Protein AF-0000000069871933 (afdb_homodimer)

Sequence (840 aa):
MNRAFLFLLFLLLAGKMCAQQVAGTLTLKEAEQRFLERNLSLIAERYNIDMAQAQVLQAKLFENPVISLEQNVYNRLNGKYFDFGKEGEAVVEIEQVIHLAGQRNKQVRLEKINKEIAEYQFEEVMRTLRQELNEKFVEVYFLSKSIAIYEKEVNSLQVLLGGMKIQQEKGNISLMEISRLESMLFSLRKEKNERENDLLTTRGELNLLLNLPEDTQVQLSLDEEVLQQLDLSQLSFADLKAIINERPDQKIARSTVNASRANLKLQKSMAFPEFSVKGNYDRVGNFINDYFAIGVSLSVPIFNRNQGNIKAARFSIQQAGVQQEYAANRADMELFTAYTSLEKATQLYQSTNMDLERNFEKLITGVNENFTRKNISLLEFIDYYDSYKETCIQLYEIKKNVFLAMENLNTVVGQNVLNYMNRAFLFLLFLLLAGKMCAQQVAGTLTLKEAEQRFLERNLSLIAERYNIDMAQAQVLQAKLFENPVISLEQNVYNRLNGKYFDFGKEGEAVVEIEQVIHLAGQRNKQVRLEKINKEIAEYQFEEVMRTLRQELNEKFVEVYFLSKSIAIYEKEVNSLQVLLGGMKIQQEKGNISLMEISRLESMLFSLRKEKNERENDLLTTRGELNLLLNLPEDTQVQLSLDEEVLQQLDLSQLSFADLKAIINERPDQKIARSTVNASRANLKLQKSMAFPEFSVKGNYDRVGNFINDYFAIGVSLSVPIFNRNQGNIKAARFSIQQAGVQQEYAANRADMELFTAYTSLEKATQLYQSTNMDLERNFEKLITGVNENFTRKNISLLEFIDYYDSYKETCIQLYEIKKNVFLAMENLNTVVGQNVLNY

Nearest PDB structures (foldseek):
  5azs-assembly1_C  TM=8.065E-01  e=6.446E-15  Pseudomonas aeruginosa PAO1
  4mt4-assembly1_C  TM=8.023E-01  e=8.160E-15  Campylobacter jejuni
  5iuy-assembly1_A  TM=7.527E-01  e=1.506E-14  Pseudomonas aeruginosa PAO1
  1yc9-assembly1_A-3  TM=7.735E-01  e=2.653E-14  Vibrio cholerae
  2xmn-assembly1_C  TM=7.756E-01  e=8.623E-14  Escherichia coli K-12

Organism: Bacteroides thetaiotaomicron (strain ATCC 29148 / DSM 2079 / JCM 5827 / CCUG 10774 / NCTC 10582 / VPI-5482 / E50) (NCBI:txid226186)

Structure (mmCIF, N/CA/C/O backbone):
data_AF-0000000069871933-model_v1
#
loop_
_entity.id
_entity.type
_entity.pdbx_description
1 polymer 'Cation efflux system protein czcC'
#
loop_
_atom_site.group_PDB
_atom_site.id
_atom_site.type_symbol
_atom_site.label_atom_id
_atom_site.label_alt_id
_atom_site.label_comp_id
_atom_site.label_asym_id
_atom_site.label_entity_id
_atom_site.label_seq_id
_atom_site.pdbx_PDB_ins_code
_atom_site.Cartn_x
_atom_site.Cartn_y
_atom_site.Cartn_z
_atom_site.occupancy
_atom_site.B_iso_or_equiv
_atom_site.auth_seq_id
_atom_site.auth_comp_id
_atom_site.auth_asym_id
_atom_site.auth_atom_id
_atom_site.pdbx_PDB_model_num
ATOM 1 N N . MET A 1 1 ? 19.141 -39.656 30.531 1 37 1 MET A N 1
ATOM 2 C CA . MET A 1 1 ? 18.75 -38.594 31.453 1 37 1 MET A CA 1
ATOM 3 C C . MET A 1 1 ? 19.375 -37.281 31.031 1 37 1 MET A C 1
ATOM 5 O O . MET A 1 1 ? 18.844 -36.188 31.344 1 37 1 MET A O 1
ATOM 9 N N . ASN A 1 2 ? 20.703 -37.344 30.469 1 39.28 2 ASN A N 1
ATOM 10 C CA . ASN A 1 2 ? 21.5 -36.125 30.297 1 39.28 2 ASN A CA 1
ATOM 11 C C . ASN A 1 2 ? 21.094 -35.375 29.031 1 39.28 2 ASN A C 1
ATOM 13 O O . ASN A 1 2 ? 21.438 -34.188 28.891 1 39.28 2 ASN A O 1
ATOM 17 N N . ARG A 1 3 ? 20.688 -36.156 27.859 1 43.62 3 ARG A N 1
ATOM 18 C CA . ARG A 1 3 ? 20.359 -35.469 26.625 1 43.62 3 ARG A CA 1
ATOM 19 C C . ARG A 1 3 ? 19.078 -34.625 26.766 1 43.62 3 ARG A C 1
ATOM 21 O O . ARG A 1 3 ? 18.734 -33.875 25.859 1 43.62 3 ARG A O 1
ATOM 28 N N . ALA A 1 4 ? 18.094 -35.156 27.734 1 44.31 4 ALA A N 1
ATOM 29 C CA . ALA A 1 4 ? 16.875 -34.406 28.016 1 44.31 4 ALA A CA 1
ATOM 30 C C . ALA A 1 4 ? 17.219 -33 28.547 1 44.31 4 ALA A C 1
ATOM 32 O O . ALA A 1 4 ? 16.484 -32.062 28.297 1 44.31 4 ALA A O 1
ATOM 33 N N . PHE A 1 5 ? 18.406 -33 29.344 1 46 5 PHE A N 1
ATOM 34 C CA . PHE A 1 5 ? 18.734 -31.719 29.984 1 46 5 PHE A CA 1
ATOM 35 C C . PHE A 1 5 ? 19.219 -30.703 28.969 1 46 5 PHE A C 1
ATOM 37 O O . PHE A 1 5 ? 18.953 -29.516 29.094 1 46 5 PHE A O 1
ATOM 44 N N . LEU A 1 6 ? 19.938 -31.234 27.859 1 48.09 6 LEU A N 1
ATOM 45 C CA . LEU A 1 6 ? 20.5 -30.281 26.906 1 48.09 6 LEU A CA 1
ATOM 46 C C . LEU A 1 6 ? 19.406 -29.656 26.062 1 48.09 6 LEU A C 1
ATOM 48 O O . LEU A 1 6 ? 19.484 -28.469 25.734 1 48.09 6 LEU A O 1
ATOM 52 N N . PHE A 1 7 ? 18.375 -30.453 25.734 1 47.28 7 PHE A N 1
ATOM 53 C CA . PHE A 1 7 ? 17.328 -29.938 24.859 1 47.28 7 PHE A CA 1
ATOM 54 C C . PHE A 1 7 ? 16.516 -28.844 25.562 1 47.28 7 PHE A C 1
ATOM 56 O O . PHE A 1 7 ? 16.062 -27.906 24.938 1 47.28 7 PHE A O 1
ATOM 63 N N . LEU A 1 8 ? 16.281 -29.078 26.922 1 43.94 8 LEU A N 1
ATOM 64 C CA . LEU A 1 8 ? 15.5 -28.094 27.656 1 43.94 8 LEU A CA 1
ATOM 65 C C . LEU A 1 8 ? 16.25 -26.766 27.75 1 43.94 8 LEU A C 1
ATOM 67 O O . LEU A 1 8 ? 15.625 -25.703 27.703 1 43.94 8 LEU A O 1
ATOM 71 N N . LEU A 1 9 ? 17.656 -26.875 27.828 1 42.06 9 LEU A N 1
ATOM 72 C CA . LEU A 1 9 ? 18.422 -25.641 27.953 1 42.06 9 LEU A CA 1
ATOM 73 C C . LEU A 1 9 ? 18.297 -24.812 26.672 1 42.06 9 LEU A C 1
ATOM 75 O O . LEU A 1 9 ? 18.203 -23.578 26.734 1 42.06 9 LEU A O 1
ATOM 79 N N . PHE A 1 10 ? 18.297 -25.484 25.484 1 43.06 10 PHE A N 1
ATOM 80 C CA . PHE A 1 10 ? 18.25 -24.688 24.266 1 43.06 10 PHE A CA 1
ATOM 81 C C . PHE A 1 10 ? 16.906 -23.984 24.109 1 43.06 10 PHE A C 1
ATOM 83 O O . PHE A 1 10 ? 16.797 -22.953 23.438 1 43.06 10 PHE A O 1
ATOM 90 N N . LEU A 1 11 ? 15.797 -24.625 24.531 1 39.97 11 LEU A N 1
ATOM 91 C CA . LEU A 1 11 ? 14.484 -24.016 24.391 1 39.97 11 LEU A CA 1
ATOM 92 C C . LEU A 1 11 ? 14.367 -22.766 25.25 1 39.97 11 LEU A C 1
ATOM 94 O O . LEU A 1 11 ? 13.57 -21.875 24.953 1 39.97 11 LEU A O 1
ATOM 98 N N . LEU A 1 12 ? 14.969 -22.844 26.484 1 37.56 12 LEU A N 1
ATOM 99 C CA . LEU A 1 12 ? 14.82 -21.688 27.359 1 37.56 12 LEU A CA 1
ATOM 100 C C . LEU A 1 12 ? 15.5 -20.453 26.75 1 37.56 12 LEU A C 1
ATOM 102 O O . LEU A 1 12 ? 15.336 -19.344 27.25 1 37.56 12 LEU A O 1
ATOM 106 N N . LEU A 1 13 ? 16.625 -20.703 25.922 1 36.81 13 LEU A N 1
ATOM 107 C CA . LEU A 1 13 ? 17.312 -19.516 25.453 1 36.81 13 LEU A CA 1
ATOM 108 C C . LEU A 1 13 ? 16.484 -18.797 24.391 1 36.81 13 LEU A C 1
ATOM 110 O O . LEU A 1 13 ? 16.859 -17.719 23.906 1 36.81 13 LEU A O 1
ATOM 114 N N . ALA A 1 14 ? 15.617 -19.5 23.609 1 36.53 14 ALA A N 1
ATOM 115 C CA . ALA A 1 14 ? 14.977 -18.766 22.516 1 36.53 14 ALA A CA 1
ATOM 116 C C . ALA A 1 14 ? 14.102 -17.641 23.062 1 36.53 14 ALA A C 1
ATOM 118 O O . ALA A 1 14 ? 13.625 -16.797 22.297 1 36.53 14 ALA A O 1
ATOM 119 N N . GLY A 1 15 ? 13.367 -17.922 24.141 1 34.97 15 GLY A N 1
ATOM 120 C CA . GLY A 1 15 ? 12.164 -17.125 24.328 1 34.97 15 GLY A CA 1
ATOM 121 C C . GLY A 1 15 ? 12.461 -15.664 24.594 1 34.97 15 GLY A C 1
ATOM 122 O O . GLY A 1 15 ? 11.578 -14.812 24.453 1 34.97 15 GLY A O 1
ATOM 123 N N . LYS A 1 16 ? 13.43 -15.406 25.578 1 34.62 16 LYS A N 1
ATOM 124 C CA . LYS A 1 16 ? 13.375 -14.008 25.984 1 34.62 16 LYS A CA 1
ATOM 125 C C . LYS A 1 16 ? 13.844 -13.086 24.859 1 34.62 16 LYS A C 1
ATOM 127 O O . LYS A 1 16 ? 15.031 -12.773 24.766 1 34.62 16 LYS A O 1
ATOM 132 N N . MET A 1 17 ? 13.609 -13.344 23.688 1 35.59 17 MET A N 1
ATOM 133 C CA . MET A 1 17 ? 13.836 -12.164 22.859 1 35.59 17 MET A CA 1
ATOM 134 C C . MET A 1 17 ? 13.328 -10.906 23.547 1 35.59 17 MET A C 1
ATOM 136 O O . MET A 1 17 ? 12.117 -10.688 23.641 1 35.59 17 MET A O 1
ATOM 140 N N . CYS A 1 18 ? 13.875 -10.555 24.75 1 34.28 18 CYS A N 1
ATOM 141 C CA . CYS A 1 18 ? 13.711 -9.32 25.516 1 34.28 18 CYS A CA 1
ATOM 142 C C . CYS A 1 18 ? 13.531 -8.125 24.578 1 34.28 18 CYS A C 1
ATOM 144 O O . CYS A 1 18 ? 14.289 -7.961 23.625 1 34.28 18 CYS A O 1
ATOM 146 N N . ALA A 1 19 ? 12.367 -7.559 24.438 1 38.75 19 ALA A N 1
ATOM 147 C CA . ALA A 1 19 ? 12.164 -6.168 24.047 1 38.75 19 ALA A CA 1
ATOM 148 C C . ALA A 1 19 ? 13.336 -5.293 24.484 1 38.75 19 ALA A C 1
ATOM 150 O O . ALA A 1 19 ? 13.508 -5.027 25.672 1 38.75 19 ALA A O 1
ATOM 151 N N . GLN A 1 20 ? 14.523 -5.516 24.094 1 43.44 20 GLN A N 1
ATOM 152 C CA . GLN A 1 20 ? 15.602 -4.586 24.422 1 43.44 20 GLN A CA 1
ATOM 153 C C . GLN A 1 20 ? 15.086 -3.15 24.484 1 43.44 20 GLN A C 1
ATOM 155 O O . GLN A 1 20 ? 14.586 -2.621 23.484 1 43.44 20 GLN A O 1
ATOM 160 N N . GLN A 1 21 ? 14.562 -2.766 25.578 1 50 21 GLN A N 1
ATOM 161 C CA . GLN A 1 21 ? 14.305 -1.362 25.891 1 50 21 GLN A CA 1
ATOM 162 C C . GLN A 1 21 ? 15.398 -0.465 25.328 1 50 21 GLN A C 1
ATOM 164 O O . GLN A 1 21 ? 16.578 -0.676 25.609 1 50 21 GLN A O 1
ATOM 169 N N . VAL A 1 22 ? 15.453 -0.093 24.172 1 55.53 22 VAL A N 1
ATOM 170 C CA . VAL A 1 22 ? 16.359 0.944 23.688 1 55.53 22 VAL A CA 1
ATOM 171 C C . VAL A 1 22 ? 16.484 2.051 24.734 1 55.53 22 VAL A C 1
ATOM 173 O O . VAL A 1 22 ? 15.547 2.83 24.938 1 55.53 22 VAL A O 1
ATOM 176 N N . ALA A 1 23 ? 17.156 1.808 25.938 1 55.03 23 ALA A N 1
ATOM 177 C CA . ALA A 1 23 ? 17.547 2.803 26.922 1 55.03 23 ALA A CA 1
ATOM 178 C C . ALA A 1 23 ? 18.578 3.768 26.359 1 55.03 23 ALA A C 1
ATOM 180 O O . ALA A 1 23 ? 19.594 3.338 25.812 1 55.03 23 ALA A O 1
ATOM 181 N N . GLY A 1 24 ? 18.188 5.148 26.078 1 73.56 24 GLY A N 1
ATOM 182 C CA . GLY A 1 24 ? 19.062 6.266 25.766 1 73.56 24 GLY A CA 1
ATOM 183 C C . GLY A 1 24 ? 18.781 6.898 24.422 1 73.56 24 GLY A C 1
ATOM 184 O O . GLY A 1 24 ? 17.641 6.855 23.938 1 73.56 24 GLY A O 1
ATOM 185 N N . THR A 1 25 ? 19.766 7.535 23.859 1 90.31 25 THR A N 1
ATOM 186 C CA . THR A 1 25 ? 19.719 8.258 22.609 1 90.31 25 THR A CA 1
ATOM 187 C C . THR A 1 25 ? 20.047 7.332 21.438 1 90.31 25 THR A C 1
ATOM 189 O O . THR A 1 25 ? 20.984 6.539 21.5 1 90.31 25 THR A O 1
ATOM 192 N N . LEU A 1 26 ? 19.172 7.18 20.484 1 95.5 26 LEU A N 1
ATOM 193 C CA . LEU A 1 26 ? 19.312 6.34 19.297 1 95.5 26 LEU A CA 1
ATOM 194 C C . LEU A 1 26 ? 19.906 7.137 18.141 1 95.5 26 LEU A C 1
ATOM 196 O O . LEU A 1 26 ? 19.375 8.172 17.75 1 95.5 26 LEU A O 1
ATOM 200 N N . THR A 1 27 ? 21.062 6.688 17.641 1 95.75 27 THR A N 1
ATOM 201 C CA . THR A 1 27 ? 21.672 7.316 16.469 1 95.75 27 THR A CA 1
ATOM 202 C C . THR A 1 27 ? 21.141 6.691 15.188 1 95.75 27 THR A C 1
ATOM 204 O O . THR A 1 27 ? 20.516 5.629 15.211 1 95.75 27 THR A O 1
ATOM 207 N N . LEU A 1 28 ? 21.344 7.332 14.102 1 95.81 28 LEU A N 1
ATOM 208 C CA . LEU A 1 28 ? 20.891 6.82 12.812 1 95.81 28 LEU A CA 1
ATOM 209 C C . LEU A 1 28 ? 21.562 5.492 12.492 1 95.81 28 LEU A C 1
ATOM 211 O O . LEU A 1 28 ? 20.922 4.57 11.992 1 95.81 28 LEU A O 1
ATOM 215 N N . LYS A 1 29 ? 22.859 5.355 12.758 1 94.56 29 LYS A N 1
ATOM 216 C CA . LYS A 1 29 ? 23.609 4.133 12.5 1 94.56 29 LYS A CA 1
ATOM 217 C C . LYS A 1 29 ? 23.062 2.965 13.305 1 94.56 29 LYS A C 1
ATOM 219 O O . LYS A 1 29 ? 22.906 1.856 12.789 1 94.56 29 LYS A O 1
ATOM 224 N N . GLU A 1 30 ? 22.781 3.246 14.547 1 95.88 30 GLU A N 1
ATOM 225 C CA . GLU A 1 30 ? 22.188 2.219 15.398 1 95.88 30 GLU A CA 1
ATOM 226 C C . GLU A 1 30 ? 20.812 1.812 14.906 1 95.88 30 GLU A C 1
ATOM 228 O O . GLU A 1 30 ? 20.453 0.633 14.953 1 95.88 30 GLU A O 1
ATOM 233 N N . ALA A 1 31 ? 20.016 2.793 14.461 1 96.94 31 ALA A N 1
ATOM 234 C CA . ALA A 1 31 ? 18.688 2.518 13.922 1 96.94 31 ALA A CA 1
ATOM 235 C C . ALA A 1 31 ? 18.781 1.641 12.672 1 96.94 31 ALA A C 1
ATOM 237 O O . ALA A 1 31 ? 18 0.701 12.516 1 96.94 31 ALA A O 1
ATOM 238 N N . GLU A 1 32 ? 19.734 1.901 11.836 1 96.56 32 GLU A N 1
ATOM 239 C CA . GLU A 1 32 ? 19.922 1.11 10.625 1 96.56 32 GLU A CA 1
ATOM 240 C C . GLU A 1 32 ? 20.297 -0.329 10.961 1 96.56 32 GLU A C 1
ATOM 242 O O . GLU A 1 32 ? 19.828 -1.268 10.312 1 96.56 32 GLU A O 1
ATOM 247 N N . GLN A 1 33 ? 21.172 -0.465 11.93 1 96.19 33 GLN A N 1
ATOM 248 C CA . GLN A 1 33 ? 21.578 -1.802 12.336 1 96.19 33 GLN A CA 1
ATOM 249 C C . GLN A 1 33 ? 20.391 -2.609 12.859 1 96.19 33 GLN A C 1
ATOM 251 O O . GLN A 1 33 ? 20.219 -3.771 12.492 1 96.19 33 GLN A O 1
ATOM 256 N N . ARG A 1 34 ? 19.625 -1.966 13.68 1 95.69 34 ARG A N 1
ATOM 257 C CA . ARG A 1 34 ? 18.453 -2.641 14.211 1 95.69 34 ARG A CA 1
ATOM 258 C C . ARG A 1 34 ? 17.469 -2.992 13.094 1 95.69 34 ARG A C 1
ATOM 260 O O . ARG A 1 34 ? 16.906 -4.09 13.086 1 95.69 34 ARG A O 1
ATOM 267 N N . PHE A 1 35 ? 17.297 -2.062 12.188 1 97.31 35 PHE A N 1
ATOM 268 C CA . PHE A 1 35 ? 16.422 -2.24 11.039 1 97.31 35 PHE A CA 1
ATOM 269 C C . PHE A 1 35 ? 16.812 -3.475 10.242 1 97.31 35 PHE A C 1
ATOM 271 O O . PHE A 1 35 ? 15.969 -4.309 9.914 1 97.31 35 PHE A O 1
ATOM 278 N N . LEU A 1 36 ? 18.078 -3.639 9.969 1 96.38 36 LEU A N 1
ATOM 279 C CA . LEU A 1 36 ? 18.578 -4.742 9.156 1 96.38 36 LEU A CA 1
ATOM 280 C C . LEU A 1 36 ? 18.344 -6.078 9.852 1 96.38 36 LEU A C 1
ATOM 282 O O . LEU A 1 36 ? 18.078 -7.086 9.188 1 96.38 36 LEU A O 1
ATOM 286 N N . GLU A 1 37 ? 18.281 -6.027 11.133 1 95.31 37 GLU A N 1
ATOM 287 C CA . GLU A 1 37 ? 18.219 -7.27 11.891 1 95.31 37 GLU A CA 1
ATOM 288 C C . GLU A 1 37 ? 16.766 -7.633 12.219 1 95.31 37 GLU A C 1
ATOM 290 O O . GLU A 1 37 ? 16.422 -8.812 12.328 1 95.31 37 GLU A O 1
ATOM 295 N N . ARG A 1 38 ? 15.93 -6.598 12.328 1 95.75 38 ARG A N 1
ATOM 296 C CA . ARG A 1 38 ? 14.672 -6.898 13.016 1 95.75 38 ARG A CA 1
ATOM 297 C C . ARG A 1 38 ? 13.477 -6.504 12.156 1 95.75 38 ARG A C 1
ATOM 299 O O . ARG A 1 38 ? 12.336 -6.797 12.516 1 95.75 38 ARG A O 1
ATOM 306 N N . ASN A 1 39 ? 13.703 -5.855 11.07 1 96.62 39 ASN A N 1
ATOM 307 C CA . ASN A 1 39 ? 12.57 -5.426 10.266 1 96.62 39 ASN A CA 1
ATOM 308 C C . ASN A 1 39 ? 11.82 -6.617 9.68 1 96.62 39 ASN A C 1
ATOM 310 O O . ASN A 1 39 ? 12.391 -7.395 8.914 1 96.62 39 ASN A O 1
ATOM 314 N N . LEU A 1 40 ? 10.562 -6.727 9.93 1 96.94 40 LEU A N 1
ATOM 315 C CA . LEU A 1 40 ? 9.781 -7.914 9.594 1 96.94 40 LEU A CA 1
ATOM 316 C C . LEU A 1 40 ? 9.523 -7.992 8.094 1 96.94 40 LEU A C 1
ATOM 318 O O . LEU A 1 40 ? 9.469 -9.086 7.523 1 96.94 40 LEU A O 1
ATOM 322 N N . SER A 1 41 ? 9.352 -6.855 7.414 1 96.31 41 SER A N 1
ATOM 323 C CA . SER A 1 41 ? 9.148 -6.852 5.969 1 96.31 41 SER A CA 1
ATOM 324 C C . SER A 1 41 ? 10.383 -7.371 5.238 1 96.31 41 SER A C 1
ATOM 326 O O . SER A 1 41 ? 10.266 -8.094 4.246 1 96.31 41 SER A O 1
ATOM 328 N N . LEU A 1 42 ? 11.547 -6.992 5.758 1 96 42 LEU A N 1
ATOM 329 C CA . LEU A 1 42 ? 12.797 -7.465 5.176 1 96 42 LEU A CA 1
ATOM 330 C C . LEU A 1 42 ? 12.961 -8.969 5.387 1 96 42 LEU A C 1
ATOM 332 O O . LEU A 1 42 ? 13.359 -9.688 4.465 1 96 42 LEU A O 1
ATOM 336 N N . ILE A 1 43 ? 12.578 -9.422 6.551 1 96.19 43 ILE A N 1
ATOM 337 C CA . ILE A 1 43 ? 12.672 -10.844 6.875 1 96.19 43 ILE A CA 1
ATOM 338 C C . ILE A 1 43 ? 11.734 -11.641 5.977 1 96.19 43 ILE A C 1
ATOM 340 O O . ILE A 1 43 ? 12.117 -12.672 5.426 1 96.19 43 ILE A O 1
ATOM 344 N N . ALA A 1 44 ? 10.539 -11.125 5.785 1 96.19 44 ALA A N 1
ATOM 345 C CA . ALA A 1 44 ? 9.562 -11.789 4.926 1 96.19 44 ALA A CA 1
ATOM 346 C C . ALA A 1 44 ? 10.055 -11.867 3.486 1 96.19 44 ALA A C 1
ATOM 348 O O . ALA A 1 44 ? 9.883 -12.891 2.816 1 96.19 44 ALA A O 1
ATOM 349 N N . GLU A 1 45 ? 10.688 -10.773 3.023 1 95.5 45 GLU A N 1
ATOM 350 C CA . GLU A 1 45 ? 11.164 -10.719 1.646 1 95.5 45 GLU A CA 1
ATOM 351 C C . GLU A 1 45 ? 12.289 -11.719 1.414 1 95.5 45 GLU A C 1
ATOM 353 O O . GLU A 1 45 ? 12.438 -12.25 0.312 1 95.5 45 GLU A O 1
ATOM 358 N N . ARG A 1 46 ? 13.094 -12.023 2.418 1 96.56 46 ARG A N 1
ATOM 359 C CA . ARG A 1 46 ? 14.203 -12.969 2.307 1 96.56 46 ARG A CA 1
ATOM 360 C C . ARG A 1 46 ? 13.703 -14.367 1.952 1 96.56 46 ARG A C 1
ATOM 362 O O . ARG A 1 46 ? 14.367 -15.102 1.223 1 96.56 46 ARG A O 1
ATOM 369 N N . TYR A 1 47 ? 12.508 -14.711 2.385 1 96.75 47 TYR A N 1
ATOM 370 C CA . TYR A 1 47 ? 11.953 -16.031 2.127 1 96.75 47 TYR A CA 1
ATOM 371 C C . TYR A 1 47 ? 11.625 -16.203 0.647 1 96.75 47 TYR A C 1
ATOM 373 O O . TYR A 1 47 ? 11.57 -17.344 0.149 1 96.75 47 TYR A O 1
ATOM 381 N N . ASN A 1 48 ? 11.43 -15.156 -0.089 1 96.56 48 ASN A N 1
ATOM 382 C CA . ASN A 1 48 ? 11.211 -15.258 -1.528 1 96.56 48 ASN A CA 1
ATOM 383 C C . ASN A 1 48 ? 12.438 -15.828 -2.238 1 96.56 48 ASN A C 1
ATOM 385 O O . ASN A 1 48 ? 12.305 -16.531 -3.238 1 96.56 48 ASN A O 1
ATOM 389 N N . ILE A 1 49 ? 13.633 -15.484 -1.703 1 97.5 49 ILE A N 1
ATOM 390 C CA . ILE A 1 49 ? 14.859 -16.047 -2.254 1 97.5 49 ILE A CA 1
ATOM 391 C C . ILE A 1 49 ? 14.891 -17.547 -2.018 1 97.5 49 ILE A C 1
ATOM 393 O O . ILE A 1 49 ? 15.18 -18.328 -2.936 1 97.5 49 ILE A O 1
ATOM 397 N N . ASP A 1 50 ? 14.508 -17.953 -0.8 1 96.94 50 ASP A N 1
ATOM 398 C CA . ASP A 1 50 ? 14.484 -19.359 -0.443 1 96.94 50 ASP A CA 1
ATOM 399 C C . ASP A 1 50 ? 13.461 -20.125 -1.292 1 96.94 50 ASP A C 1
ATOM 401 O O . ASP A 1 50 ? 13.742 -21.234 -1.755 1 96.94 50 ASP A O 1
ATOM 405 N N . MET A 1 51 ? 12.367 -19.562 -1.5 1 97.19 51 MET A N 1
ATOM 406 C CA . MET A 1 51 ? 11.336 -20.188 -2.32 1 97.19 51 MET A CA 1
ATOM 407 C C . MET A 1 51 ? 11.797 -20.312 -3.768 1 97.19 51 MET A C 1
ATOM 409 O O . MET A 1 51 ? 11.547 -21.328 -4.418 1 97.19 51 MET A O 1
ATOM 413 N N . ALA A 1 52 ? 12.438 -19.234 -4.277 1 97.19 52 ALA A N 1
ATOM 414 C CA . ALA A 1 52 ? 12.969 -19.297 -5.633 1 97.19 52 ALA A CA 1
ATOM 415 C C . ALA A 1 52 ? 14.031 -20.391 -5.754 1 97.19 52 ALA A C 1
ATOM 417 O O . ALA A 1 52 ? 14.102 -21.094 -6.766 1 97.19 52 ALA A O 1
ATOM 418 N N . GLN A 1 53 ? 14.883 -20.547 -4.719 1 97.75 53 GLN A N 1
ATOM 419 C CA . GLN A 1 53 ? 15.875 -21.625 -4.691 1 97.75 53 GLN A CA 1
ATOM 420 C C . GLN A 1 53 ? 15.211 -22.984 -4.711 1 97.75 53 GLN A C 1
ATOM 422 O O . GLN A 1 53 ? 15.711 -23.922 -5.352 1 97.75 53 GLN A O 1
ATOM 427 N N . ALA A 1 54 ? 14.094 -23.109 -3.986 1 97.19 54 ALA A N 1
ATOM 428 C CA . ALA A 1 54 ? 13.336 -24.359 -3.971 1 97.19 54 ALA A CA 1
ATOM 429 C C . ALA A 1 54 ? 12.781 -24.688 -5.355 1 97.19 54 ALA A C 1
ATOM 431 O O . ALA A 1 54 ? 12.703 -25.859 -5.742 1 97.19 54 ALA A O 1
ATOM 432 N N . GLN A 1 55 ? 12.461 -23.703 -6.137 1 96.62 55 GLN A N 1
ATOM 433 C CA . GLN A 1 55 ? 11.945 -23.906 -7.484 1 96.62 55 GLN A CA 1
ATOM 434 C C . GLN A 1 55 ? 13.047 -24.391 -8.422 1 96.62 55 GLN A C 1
ATOM 436 O O . GLN A 1 55 ? 12.797 -25.172 -9.344 1 96.62 55 GLN A O 1
ATOM 441 N N . VAL A 1 56 ? 14.297 -23.906 -8.203 1 97.44 56 VAL A N 1
ATOM 442 C CA . VAL A 1 56 ? 15.43 -24.422 -8.953 1 97.44 56 VAL A CA 1
ATOM 443 C C . VAL A 1 56 ? 15.602 -25.906 -8.672 1 97.44 56 VAL A C 1
ATOM 445 O O . VAL A 1 56 ? 15.82 -26.703 -9.594 1 97.44 56 VAL A O 1
ATOM 448 N N . LEU A 1 57 ? 15.445 -26.281 -7.391 1 96.62 57 LEU A N 1
ATOM 449 C CA . LEU A 1 57 ? 15.539 -27.672 -6.996 1 96.62 57 LEU A CA 1
ATOM 450 C C . LEU A 1 57 ? 14.469 -28.516 -7.684 1 96.62 57 LEU A C 1
ATOM 452 O O . LEU A 1 57 ? 14.742 -29.609 -8.172 1 96.62 57 LEU A O 1
ATOM 456 N N . GLN A 1 58 ? 13.297 -27.984 -7.734 1 95.62 58 GLN A N 1
ATOM 457 C CA . GLN A 1 58 ? 12.195 -28.703 -8.359 1 95.62 58 GLN A CA 1
ATOM 458 C C . GLN A 1 58 ? 12.438 -28.891 -9.859 1 95.62 58 GLN A C 1
ATOM 460 O O . GLN A 1 58 ? 12.148 -29.953 -10.414 1 95.62 58 GLN A O 1
ATOM 465 N N . ALA A 1 59 ? 12.953 -27.859 -10.484 1 94.75 59 ALA A N 1
ATOM 466 C CA . ALA A 1 59 ? 13.188 -27.891 -11.93 1 94.75 59 ALA A CA 1
ATOM 467 C C . ALA A 1 59 ? 14.266 -28.906 -12.289 1 94.75 59 ALA A C 1
ATOM 469 O O . ALA A 1 59 ? 14.289 -29.422 -13.406 1 94.75 59 ALA A O 1
ATOM 470 N N . LYS A 1 60 ? 15.156 -29.312 -11.367 1 95.5 60 LYS A N 1
ATOM 471 C CA . LYS A 1 60 ? 16.25 -30.234 -11.609 1 95.5 60 LYS A CA 1
ATOM 472 C C . LYS A 1 60 ? 15.766 -31.688 -11.578 1 95.5 60 LYS A C 1
ATOM 474 O O . LYS A 1 60 ? 16.469 -32.594 -12.031 1 95.5 60 LYS A O 1
ATOM 479 N N . LEU A 1 61 ? 14.539 -31.953 -11.133 1 93.56 61 LEU A N 1
ATOM 480 C CA . LEU A 1 61 ? 14.055 -33.312 -10.938 1 93.56 61 LEU A CA 1
ATOM 481 C C . LEU A 1 61 ? 13.547 -33.906 -12.25 1 93.56 61 LEU A C 1
ATOM 483 O O . LEU A 1 61 ? 12.938 -33.188 -13.062 1 93.56 61 LEU A O 1
ATOM 487 N N . PHE A 1 62 ? 13.703 -35.25 -12.406 1 91.75 62 PHE A N 1
ATOM 488 C CA . PHE A 1 62 ? 13.172 -35.969 -13.555 1 91.75 62 PHE A CA 1
ATOM 489 C C . PHE A 1 62 ? 11.742 -36.438 -13.281 1 91.75 62 PHE A C 1
ATOM 491 O O . PHE A 1 62 ? 11.336 -36.594 -12.125 1 91.75 62 PHE A O 1
ATOM 498 N N . GLU A 1 63 ? 10.969 -36.562 -14.359 1 89.62 63 GLU A N 1
ATOM 499 C CA . GLU A 1 63 ? 9.641 -37.156 -14.203 1 89.62 63 GLU A CA 1
ATOM 500 C C . GLU A 1 63 ? 9.727 -38.594 -13.703 1 89.62 63 GLU A C 1
ATOM 502 O O . GLU A 1 63 ? 10.695 -39.281 -13.977 1 89.62 63 GLU A O 1
ATOM 507 N N . ASN A 1 64 ? 8.734 -39.031 -13.023 1 90.88 64 ASN A N 1
ATOM 508 C CA . ASN A 1 64 ? 8.703 -40.375 -12.492 1 90.88 64 ASN A CA 1
ATOM 509 C C . ASN A 1 64 ? 8.25 -41.375 -13.555 1 90.88 64 ASN A C 1
ATOM 511 O O . ASN A 1 64 ? 7.441 -41.031 -14.422 1 90.88 64 ASN A O 1
ATOM 515 N N . PRO A 1 65 ? 8.719 -42.594 -13.539 1 91.62 65 PRO A N 1
ATOM 516 C CA . PRO A 1 65 ? 8.211 -43.625 -14.445 1 91.62 65 PRO A CA 1
ATOM 517 C C . PRO A 1 65 ? 6.789 -44.062 -14.102 1 91.62 65 PRO A C 1
ATOM 519 O O . PRO A 1 65 ? 6.371 -43.969 -12.945 1 91.62 65 PRO A O 1
ATOM 522 N N . VAL A 1 66 ? 6.129 -44.531 -15.078 1 90.19 66 VAL A N 1
ATOM 523 C CA . VAL A 1 66 ? 4.773 -45.031 -14.891 1 90.19 66 VAL A CA 1
ATOM 524 C C . VAL A 1 66 ? 4.746 -46.562 -15.148 1 90.19 66 VAL A C 1
ATOM 526 O O . VAL A 1 66 ? 5.164 -47.031 -16.203 1 90.19 66 VAL A O 1
ATOM 529 N N . ILE A 1 67 ? 4.281 -47.281 -14.148 1 90.31 67 ILE A N 1
ATOM 530 C CA . ILE A 1 67 ? 4.172 -48.719 -14.258 1 90.31 67 ILE A CA 1
ATOM 531 C C . ILE A 1 67 ? 2.703 -49.125 -14.398 1 90.31 67 ILE A C 1
ATOM 533 O O . ILE A 1 67 ? 1.857 -48.688 -13.617 1 90.31 67 ILE A O 1
ATOM 537 N N . SER A 1 68 ? 2.441 -49.875 -15.414 1 88.38 68 SER A N 1
ATOM 538 C CA . SER A 1 68 ? 1.088 -50.375 -15.648 1 88.38 68 SER A CA 1
ATOM 539 C C . SER A 1 68 ? 1.039 -51.906 -15.578 1 88.38 68 SER A C 1
ATOM 541 O O . SER A 1 68 ? 1.854 -52.562 -16.203 1 88.38 68 SER A O 1
ATOM 543 N N . LEU A 1 69 ? 0.119 -52.344 -14.758 1 87.31 69 LEU A N 1
ATOM 544 C CA . LEU A 1 69 ? -0.104 -53.781 -14.609 1 87.31 69 LEU A CA 1
ATOM 545 C C . LEU A 1 69 ? -1.5 -54.188 -15.086 1 87.31 69 LEU A C 1
ATOM 547 O O . LEU A 1 69 ? -2.473 -53.469 -14.812 1 87.31 69 LEU A O 1
ATOM 551 N N . GLU A 1 70 ? -1.577 -55.156 -15.891 1 84.75 70 GLU A N 1
ATOM 552 C CA . GLU A 1 70 ? -2.85 -55.688 -16.375 1 84.75 70 GLU A CA 1
ATOM 553 C C . GLU A 1 70 ? -2.955 -57.188 -16.141 1 84.75 70 GLU A C 1
ATOM 555 O O . GLU A 1 70 ? -1.989 -57.938 -16.344 1 84.75 70 GLU A O 1
ATOM 560 N N . GLN A 1 71 ? -4.129 -57.594 -15.617 1 81.19 71 GLN A N 1
ATOM 561 C CA . GLN A 1 71 ? -4.355 -59 -15.312 1 81.19 71 GLN A CA 1
ATOM 562 C C . GLN A 1 71 ? -5.691 -59.5 -15.883 1 81.19 71 GLN A C 1
ATOM 564 O O . GLN A 1 71 ? -6.715 -58.812 -15.719 1 81.19 71 GLN A O 1
ATOM 569 N N . ASN A 1 72 ? -5.602 -60.594 -16.594 1 80.62 72 ASN A N 1
ATOM 570 C CA . ASN A 1 72 ? -6.828 -61.188 -17.094 1 80.62 72 ASN A CA 1
ATOM 571 C C . ASN A 1 72 ? -7.723 -61.656 -15.953 1 80.62 72 ASN A C 1
ATOM 573 O O . ASN A 1 72 ? -7.234 -62.188 -14.953 1 80.62 72 ASN A O 1
ATOM 577 N N . VAL A 1 73 ? -9 -61.5 -16.094 1 80.94 73 VAL A N 1
ATOM 578 C CA . VAL A 1 73 ? -9.914 -61.781 -15.008 1 80.94 73 VAL A CA 1
ATOM 579 C C . VAL A 1 73 ? -10.344 -63.25 -15.086 1 80.94 73 VAL A C 1
ATOM 581 O O . VAL A 1 73 ? -10.336 -63.969 -14.078 1 80.94 73 VAL A O 1
ATOM 584 N N . TYR A 1 74 ? -10.711 -63.719 -16.266 1 78.44 74 TYR A N 1
ATOM 585 C CA . TYR A 1 74 ? -11.219 -65.062 -16.422 1 78.44 74 TYR A CA 1
ATOM 586 C C . TYR A 1 74 ? -10.586 -65.75 -17.625 1 78.44 74 TYR A C 1
ATOM 588 O O . TYR A 1 74 ? -10.727 -65.25 -18.75 1 78.44 74 TYR A O 1
ATOM 596 N N . ASN A 1 75 ? -9.93 -66.812 -17.359 1 76.12 75 ASN A N 1
ATOM 597 C CA . ASN A 1 75 ? -9.352 -67.625 -18.406 1 76.12 75 ASN A CA 1
ATOM 598 C C . ASN A 1 75 ? -10.336 -68.688 -18.875 1 76.12 75 ASN A C 1
ATOM 600 O O . ASN A 1 75 ? -10.562 -69.688 -18.172 1 76.12 75 ASN A O 1
ATOM 604 N N . ARG A 1 76 ? -10.836 -68.562 -19.938 1 76.94 76 ARG A N 1
ATOM 605 C CA . ARG A 1 76 ? -11.859 -69.438 -20.453 1 76.94 76 ARG A CA 1
ATOM 606 C C . ARG A 1 76 ? -11.266 -70.812 -20.812 1 76.94 76 ARG A C 1
ATOM 608 O O . ARG A 1 76 ? -11.977 -71.812 -20.906 1 76.94 76 ARG A O 1
ATOM 615 N N . LEU A 1 77 ? -10.016 -70.875 -21.062 1 75.69 77 LEU A N 1
ATOM 616 C CA . LEU A 1 77 ? -9.383 -72.062 -21.484 1 75.69 77 LEU A CA 1
ATOM 617 C C . LEU A 1 77 ? -9.273 -73.062 -20.312 1 75.69 77 LEU A C 1
ATOM 619 O O . LEU A 1 77 ? -9.422 -74.25 -20.484 1 75.69 77 LEU A O 1
ATOM 623 N N . ASN A 1 78 ? -9.094 -72.5 -19.172 1 79 78 ASN A N 1
ATOM 624 C CA . ASN A 1 78 ? -8.938 -73.375 -18.016 1 79 78 ASN A CA 1
ATOM 625 C C . ASN A 1 78 ? -9.977 -73.125 -16.938 1 79 78 ASN A C 1
ATOM 627 O O . ASN A 1 78 ? -9.984 -73.75 -15.891 1 79 78 ASN A O 1
ATOM 631 N N . GLY A 1 79 ? -10.828 -72.125 -17.188 1 78.31 79 GLY A N 1
ATOM 632 C CA . GLY A 1 79 ? -11.945 -71.812 -16.297 1 78.31 79 GLY A CA 1
ATOM 633 C C . GLY A 1 79 ? -11.516 -71.188 -15 1 78.31 79 GLY A C 1
ATOM 634 O O . GLY A 1 79 ? -12.25 -71.188 -14 1 78.31 79 GLY A O 1
ATOM 635 N N . LYS A 1 80 ? -10.305 -70.625 -14.969 1 79.62 80 LYS A N 1
ATOM 636 C CA . LYS A 1 80 ? -9.797 -70.062 -13.727 1 79.62 80 LYS A CA 1
ATOM 637 C C . LYS A 1 80 ? -9.953 -68.5 -13.719 1 79.62 80 LYS A C 1
ATOM 639 O O . LYS A 1 80 ? -9.773 -67.875 -14.75 1 79.62 80 LYS A O 1
ATOM 644 N N . TYR A 1 81 ? -10.414 -68 -12.508 1 83 81 TYR A N 1
ATOM 645 C CA . TYR A 1 81 ? -10.422 -66.562 -12.289 1 83 81 TYR A CA 1
ATOM 646 C C . TYR A 1 81 ? -9.062 -66.062 -11.828 1 83 81 TYR A C 1
ATOM 648 O O . TYR A 1 81 ? -8.414 -66.75 -10.984 1 83 81 TYR A O 1
ATOM 656 N N . PHE A 1 82 ? -8.562 -65 -12.344 1 82.19 82 PHE A N 1
ATOM 657 C CA . PHE A 1 82 ? -7.301 -64.375 -11.969 1 82.19 82 PHE A CA 1
ATOM 658 C C . PHE A 1 82 ? -6.168 -65.375 -11.992 1 82.19 82 PHE A C 1
ATOM 660 O O . PHE A 1 82 ? -5.504 -65.625 -10.984 1 82.19 82 PHE A O 1
ATOM 667 N N . ASP A 1 83 ? -6.031 -66 -13.078 1 76.06 83 ASP A N 1
ATOM 668 C CA . ASP A 1 83 ? -4.984 -67 -13.25 1 76.06 83 ASP A CA 1
ATOM 669 C C . ASP A 1 83 ? -3.602 -66.375 -13.242 1 76.06 83 ASP A C 1
ATOM 671 O O . ASP A 1 83 ? -3.146 -65.812 -14.258 1 76.06 83 ASP A O 1
ATOM 675 N N . PHE A 1 84 ? -2.916 -66.438 -12.07 1 76.5 84 PHE A N 1
ATOM 676 C CA . PHE A 1 84 ? -1.579 -65.875 -11.93 1 76.5 84 PHE A CA 1
ATOM 677 C C . PHE A 1 84 ? -0.514 -66.875 -12.297 1 76.5 84 PHE A C 1
ATOM 679 O O . PHE A 1 84 ? 0.682 -66.625 -12.156 1 76.5 84 PHE A O 1
ATOM 686 N N . GLY A 1 85 ? -1.04 -68 -12.797 1 72.19 85 GLY A N 1
ATOM 687 C CA . GLY A 1 85 ? -0.121 -69.062 -13.164 1 72.19 85 GLY A CA 1
ATOM 688 C C . GLY A 1 85 ? 0.444 -68.938 -14.562 1 72.19 85 GLY A C 1
ATOM 689 O O . GLY A 1 85 ? 0.316 -67.875 -15.18 1 72.19 85 GLY A O 1
ATOM 690 N N . LYS A 1 86 ? 1.168 -70 -15.031 1 74.75 86 LYS A N 1
ATOM 691 C CA . LYS A 1 86 ? 1.853 -70 -16.312 1 74.75 86 LYS A CA 1
ATOM 692 C C . LYS A 1 86 ? 0.859 -69.875 -17.469 1 74.75 86 LYS A C 1
ATOM 694 O O . LYS A 1 86 ? 1.2 -69.375 -18.547 1 74.75 86 LYS A O 1
ATOM 699 N N . GLU A 1 87 ? -0.388 -70.25 -17.172 1 70.69 87 GLU A N 1
ATOM 700 C CA . GLU A 1 87 ? -1.381 -70.25 -18.25 1 70.69 87 GLU A CA 1
ATOM 701 C C . GLU A 1 87 ? -2.205 -68.938 -18.234 1 70.69 87 GLU A C 1
ATOM 703 O O . GLU A 1 87 ? -3.016 -68.75 -19.141 1 70.69 87 GLU A O 1
ATOM 708 N N . GLY A 1 88 ? -1.9 -68.062 -17.219 1 73.81 88 GLY A N 1
ATOM 709 C CA . GLY A 1 88 ? -2.654 -66.875 -17.141 1 73.81 88 GLY A CA 1
ATOM 710 C C . GLY A 1 88 ? -1.968 -65.688 -17.812 1 73.81 88 GLY A C 1
ATOM 711 O O . GLY A 1 88 ? -0.75 -65.688 -18 1 73.81 88 GLY A O 1
ATOM 712 N N . GLU A 1 89 ? -2.787 -64.625 -18.312 1 78.25 89 GLU A N 1
ATOM 713 C CA . GLU A 1 89 ? -2.246 -63.5 -19.031 1 78.25 89 GLU A CA 1
ATOM 714 C C . GLU A 1 89 ? -2.072 -62.312 -18.094 1 78.25 89 GLU A C 1
ATOM 716 O O . GLU A 1 89 ? -3.014 -61.906 -17.406 1 78.25 89 GLU A O 1
ATOM 721 N N . ALA A 1 90 ? -0.757 -61.969 -17.922 1 78.62 90 ALA A N 1
ATOM 722 C CA . ALA A 1 90 ? -0.38 -60.75 -17.203 1 78.62 90 ALA A CA 1
ATOM 723 C C . ALA A 1 90 ? 0.507 -59.844 -18.047 1 78.62 90 ALA A C 1
ATOM 725 O O . ALA A 1 90 ? 1.371 -60.344 -18.781 1 78.62 90 ALA A O 1
ATOM 726 N N . VAL A 1 91 ? 0.146 -58.562 -18 1 81.19 91 VAL A N 1
ATOM 727 C CA . VAL A 1 91 ? 0.926 -57.625 -18.766 1 81.19 91 VAL A CA 1
ATOM 728 C C . VAL A 1 91 ? 1.506 -56.562 -17.844 1 81.19 91 VAL A C 1
ATOM 730 O O . VAL A 1 91 ? 0.799 -56.031 -16.984 1 81.19 91 VAL A O 1
ATOM 733 N N . VAL A 1 92 ? 2.846 -56.344 -17.953 1 82.06 92 VAL A N 1
ATOM 734 C CA . VAL A 1 92 ? 3.543 -55.281 -17.234 1 82.06 92 VAL A CA 1
ATOM 735 C C . VAL A 1 92 ? 4.137 -54.312 -18.25 1 82.06 92 VAL A C 1
ATOM 737 O O . VAL A 1 92 ? 4.781 -54.719 -19.219 1 82.06 92 VAL A O 1
ATOM 740 N N . GLU A 1 93 ? 3.803 -53.031 -17.984 1 86.38 93 GLU A N 1
ATOM 741 C CA . GLU A 1 93 ? 4.359 -52 -18.828 1 86.38 93 GLU A CA 1
ATOM 742 C C . GLU A 1 93 ? 5.008 -50.906 -18 1 86.38 93 GLU A C 1
ATOM 744 O O . GLU A 1 93 ? 4.461 -50.5 -16.969 1 86.38 93 GLU A O 1
ATOM 749 N N . ILE A 1 94 ? 6.25 -50.5 -18.375 1 86.81 94 ILE A N 1
ATOM 750 C CA . ILE A 1 94 ? 6.953 -49.375 -17.766 1 86.81 94 ILE A CA 1
ATOM 751 C C . ILE A 1 94 ? 7.199 -48.281 -18.797 1 86.81 94 ILE A C 1
ATOM 753 O O . ILE A 1 94 ? 7.68 -48.562 -19.891 1 86.81 94 ILE A O 1
ATOM 757 N N . GLU A 1 95 ? 6.789 -47.094 -18.406 1 87.88 95 GLU A N 1
ATOM 758 C CA . GLU A 1 95 ? 6.965 -45.969 -19.297 1 87.88 95 GLU A CA 1
ATOM 759 C C . GLU A 1 95 ? 7.75 -44.844 -18.625 1 87.88 95 GLU A C 1
ATOM 761 O O . GLU A 1 95 ? 7.469 -44.5 -17.484 1 87.88 95 GLU A O 1
ATOM 766 N N . GLN A 1 96 ? 8.75 -44.312 -19.406 1 89.44 96 GLN A N 1
ATOM 767 C CA . GLN A 1 96 ? 9.578 -43.219 -18.922 1 89.44 96 GLN A CA 1
ATOM 768 C C . GLN A 1 96 ? 9.664 -42.094 -19.969 1 89.44 96 GLN A C 1
ATOM 770 O O . GLN A 1 96 ? 10.102 -42.312 -21.094 1 89.44 96 GLN A O 1
ATOM 775 N N . VAL A 1 97 ? 9.305 -40.906 -19.453 1 88.12 97 VAL A N 1
ATOM 776 C CA . VAL A 1 97 ? 9.383 -39.75 -20.344 1 88.12 97 VAL A CA 1
ATOM 777 C C . VAL A 1 97 ? 10.812 -39.219 -20.359 1 88.12 97 VAL A C 1
ATOM 779 O O . VAL A 1 97 ? 11.461 -39.094 -19.312 1 88.12 97 VAL A O 1
ATOM 782 N N . ILE A 1 98 ? 11.281 -38.938 -21.547 1 88.44 98 ILE A N 1
ATOM 783 C CA . ILE A 1 98 ? 12.617 -38.375 -21.719 1 88.44 98 ILE A CA 1
ATOM 784 C C . ILE A 1 98 ? 12.508 -37 -22.359 1 88.44 98 ILE A C 1
ATOM 786 O O . ILE A 1 98 ? 11.945 -36.844 -23.453 1 88.44 98 ILE A O 1
ATOM 790 N N . HIS A 1 99 ? 13.047 -36.062 -21.688 1 88.38 99 HIS A N 1
ATOM 791 C CA . HIS A 1 99 ? 13.047 -34.719 -22.25 1 88.38 99 HIS A CA 1
ATOM 792 C C . HIS A 1 99 ? 14.117 -34.562 -23.328 1 88.38 99 HIS A C 1
ATOM 794 O O . HIS A 1 99 ? 15.258 -34.969 -23.141 1 88.38 99 HIS A O 1
ATOM 800 N N . LEU A 1 100 ? 13.68 -33.906 -24.312 1 88.5 100 LEU A N 1
ATOM 801 C CA . LEU A 1 100 ? 14.586 -33.75 -25.453 1 88.5 100 LEU A CA 1
ATOM 802 C C . LEU A 1 100 ? 15.031 -32.312 -25.594 1 88.5 100 LEU A C 1
ATOM 804 O O . LEU A 1 100 ? 14.516 -31.422 -24.906 1 88.5 100 LEU A O 1
ATOM 808 N N . ALA A 1 101 ? 16.047 -32.125 -26.438 1 91.25 101 ALA A N 1
ATOM 809 C CA . ALA A 1 101 ? 16.516 -30.797 -26.859 1 91.25 101 ALA A CA 1
ATOM 810 C C . ALA A 1 101 ? 16.922 -29.953 -25.656 1 91.25 101 ALA A C 1
ATOM 812 O O . ALA A 1 101 ? 16.734 -28.734 -25.656 1 91.25 101 ALA A O 1
ATOM 813 N N . GLY A 1 102 ? 17.234 -30.547 -24.531 1 92.62 102 GLY A N 1
ATOM 814 C CA . GLY A 1 102 ? 17.734 -29.844 -23.375 1 92.62 102 GLY A CA 1
ATOM 815 C C . GLY A 1 102 ? 16.656 -29.109 -22.609 1 92.62 102 GLY A C 1
ATOM 816 O O . GLY A 1 102 ? 16.922 -28.094 -21.953 1 92.62 102 GLY A O 1
ATOM 817 N N . GLN A 1 103 ? 15.438 -29.516 -22.719 1 93.88 103 GLN A N 1
ATOM 818 C CA . GLN A 1 103 ? 14.297 -28.859 -22.094 1 93.88 103 GLN A CA 1
ATOM 819 C C . GLN A 1 103 ? 14.516 -28.688 -20.594 1 93.88 103 GLN A C 1
ATOM 821 O O . GLN A 1 103 ? 14.32 -27.609 -20.047 1 93.88 103 GLN A O 1
ATOM 826 N N . ARG A 1 104 ? 14.977 -29.703 -19.953 1 93.94 104 ARG A N 1
ATOM 827 C CA . ARG A 1 104 ? 15.18 -29.641 -18.516 1 93.94 104 ARG A CA 1
ATOM 828 C C . ARG A 1 104 ? 16.281 -28.641 -18.156 1 93.94 104 ARG A C 1
ATOM 830 O O . ARG A 1 104 ? 16.094 -27.812 -17.266 1 93.94 104 ARG A O 1
ATOM 837 N N . ASN A 1 105 ? 17.391 -28.781 -18.828 1 95.75 105 ASN A N 1
ATOM 838 C CA . ASN A 1 105 ? 18.5 -27.875 -18.562 1 95.75 105 ASN A CA 1
ATOM 839 C C . ASN A 1 105 ? 18.109 -26.422 -18.812 1 95.75 105 ASN A C 1
ATOM 841 O O . ASN A 1 105 ? 18.516 -25.531 -18.078 1 95.75 105 ASN A O 1
ATOM 845 N N . LYS A 1 106 ? 17.312 -26.203 -19.828 1 97.06 106 LYS A N 1
ATOM 846 C CA . LYS A 1 106 ? 16.859 -24.844 -20.156 1 97.06 106 LYS A CA 1
ATOM 847 C C . LYS A 1 106 ? 15.883 -24.328 -19.094 1 97.06 106 LYS A C 1
ATOM 849 O O . LYS A 1 106 ? 15.898 -23.141 -18.766 1 97.06 106 LYS A O 1
ATOM 854 N N . GLN A 1 107 ? 15.055 -25.188 -18.594 1 96.75 107 GLN A N 1
ATOM 855 C CA . GLN A 1 107 ? 14.156 -24.828 -17.5 1 96.75 107 GLN A CA 1
ATOM 856 C C . GLN A 1 107 ? 14.945 -24.484 -16.234 1 96.75 107 GLN A C 1
ATOM 858 O O . GLN A 1 107 ? 14.633 -23.5 -15.555 1 96.75 107 GLN A O 1
ATOM 863 N N . VAL A 1 108 ? 15.953 -25.312 -15.891 1 97.56 108 VAL A N 1
ATOM 864 C CA . VAL A 1 108 ? 16.797 -25.062 -14.727 1 97.56 108 VAL A CA 1
ATOM 865 C C . VAL A 1 108 ? 17.5 -23.719 -14.867 1 97.56 108 VAL A C 1
ATOM 867 O O . VAL A 1 108 ? 17.578 -22.938 -13.906 1 97.56 108 VAL A O 1
ATOM 870 N N . ARG A 1 109 ? 17.984 -23.469 -16.031 1 97.69 109 ARG A N 1
ATOM 871 C CA . ARG A 1 109 ? 18.672 -22.203 -16.281 1 97.69 109 ARG A CA 1
ATOM 872 C C . ARG A 1 109 ? 17.719 -21.016 -16.047 1 97.69 109 ARG A C 1
ATOM 874 O O . ARG A 1 109 ? 18.109 -20.031 -15.422 1 97.69 109 ARG A O 1
ATOM 881 N N . LEU A 1 110 ? 16.484 -21.094 -16.594 1 97.75 110 LEU A N 1
ATOM 882 C CA . LEU A 1 110 ? 15.492 -20.047 -16.391 1 97.75 110 LEU A CA 1
ATOM 883 C C . LEU A 1 110 ? 15.227 -19.828 -14.906 1 97.75 110 LEU A C 1
ATOM 885 O O . LEU A 1 110 ? 15.195 -18.688 -14.43 1 97.75 110 LEU A O 1
ATOM 889 N N . GLU A 1 111 ? 15.094 -20.906 -14.141 1 97.88 111 GLU A N 1
ATOM 890 C CA . GLU A 1 111 ? 14.805 -20.797 -12.719 1 97.88 111 GLU A CA 1
ATOM 891 C C . GLU A 1 111 ? 15.992 -20.219 -11.953 1 97.88 111 GLU A C 1
ATOM 893 O O . GLU A 1 111 ? 15.812 -19.5 -10.961 1 97.88 111 GLU A O 1
ATOM 898 N N . LYS A 1 112 ? 17.188 -20.531 -12.383 1 98.25 112 LYS A N 1
ATOM 899 C CA . LYS A 1 112 ? 18.375 -19.938 -11.766 1 98.25 112 LYS A CA 1
ATOM 900 C C . LYS A 1 112 ? 18.391 -18.422 -11.938 1 98.25 112 LYS A C 1
ATOM 902 O O . LYS A 1 112 ? 18.734 -17.688 -11.016 1 98.25 112 LYS A O 1
ATOM 907 N N . ILE A 1 113 ? 18.016 -17.969 -13.141 1 98.31 113 ILE A N 1
ATOM 908 C CA . ILE A 1 113 ? 17.938 -16.531 -13.391 1 98.31 113 ILE A CA 1
ATOM 909 C C . ILE A 1 113 ? 16.828 -15.906 -12.539 1 98.31 113 ILE A C 1
ATOM 911 O O . ILE A 1 113 ? 17 -14.82 -11.984 1 98.31 113 ILE A O 1
ATOM 915 N N . ASN A 1 114 ? 15.734 -16.594 -12.422 1 97.44 114 ASN A N 1
ATOM 916 C CA . ASN A 1 114 ? 14.648 -16.109 -11.57 1 97.44 114 ASN A CA 1
ATOM 917 C C . ASN A 1 114 ? 15.078 -16 -10.117 1 97.44 114 ASN A C 1
ATOM 919 O O . ASN A 1 114 ? 14.641 -15.094 -9.398 1 97.44 114 ASN A O 1
ATOM 923 N N . LYS A 1 115 ? 15.891 -16.922 -9.641 1 98.06 115 LYS A N 1
ATOM 924 C CA . LYS A 1 115 ? 16.453 -16.828 -8.289 1 98.06 115 LYS A CA 1
ATOM 925 C C . LYS A 1 115 ? 17.328 -15.586 -8.148 1 98.06 115 LYS A C 1
ATOM 927 O O . LYS A 1 115 ? 17.234 -14.875 -7.141 1 98.06 115 LYS A O 1
ATOM 932 N N . GLU A 1 116 ? 18.125 -15.359 -9.164 1 97.94 116 GLU A N 1
ATOM 933 C CA . GLU A 1 116 ? 18.953 -14.156 -9.172 1 97.94 116 GLU A CA 1
ATOM 934 C C . GLU A 1 116 ? 18.078 -12.898 -9.094 1 97.94 116 GLU A C 1
ATOM 936 O O . GLU A 1 116 ? 18.391 -11.969 -8.352 1 97.94 116 GLU A O 1
ATOM 941 N N . ILE A 1 117 ? 17.031 -12.844 -9.844 1 98 117 ILE A N 1
ATOM 942 C CA . ILE A 1 117 ? 16.109 -11.727 -9.844 1 98 117 ILE A CA 1
ATOM 943 C C . ILE A 1 117 ? 15.508 -11.555 -8.445 1 98 117 ILE A C 1
ATOM 945 O O . ILE A 1 117 ? 15.367 -10.43 -7.965 1 98 117 ILE A O 1
ATOM 949 N N . ALA A 1 118 ? 15.195 -12.633 -7.762 1 98 118 ALA A N 1
ATOM 950 C CA . ALA A 1 118 ? 14.664 -12.578 -6.402 1 98 118 ALA A CA 1
ATOM 951 C C . ALA A 1 118 ? 15.68 -11.945 -5.445 1 98 118 ALA A C 1
ATOM 953 O O . ALA A 1 118 ? 15.305 -11.203 -4.539 1 98 118 ALA A O 1
ATOM 954 N N . GLU A 1 119 ? 16.953 -12.281 -5.664 1 98 119 GLU A N 1
ATOM 955 C CA . GLU A 1 119 ? 18 -11.688 -4.852 1 98 119 GLU A CA 1
ATOM 956 C C . GLU A 1 119 ? 18.078 -10.18 -5.055 1 98 119 GLU A C 1
ATOM 958 O O . GLU A 1 119 ? 18.188 -9.422 -4.086 1 98 119 GLU A O 1
ATOM 963 N N . TYR A 1 120 ? 18 -9.734 -6.312 1 97.94 120 TYR A N 1
ATOM 964 C CA . TYR A 1 120 ? 18.016 -8.305 -6.605 1 97.94 120 TYR A CA 1
ATOM 965 C C . TYR A 1 120 ? 16.766 -7.621 -6.086 1 97.94 120 TYR A C 1
ATOM 967 O O . TYR A 1 120 ? 16.812 -6.469 -5.652 1 97.94 120 TYR A O 1
ATOM 975 N N . GLN A 1 121 ? 15.68 -8.281 -6.156 1 97.88 121 GLN A N 1
ATOM 976 C CA . GLN A 1 121 ? 14.445 -7.734 -5.609 1 97.88 121 GLN A CA 1
ATOM 977 C C . GLN A 1 121 ? 14.562 -7.496 -4.109 1 97.88 121 GLN A C 1
ATOM 979 O O . GLN A 1 121 ? 14.062 -6.492 -3.594 1 97.88 121 GLN A O 1
ATOM 984 N N . PHE A 1 122 ? 15.258 -8.406 -3.408 1 97.94 122 PHE A N 1
ATOM 985 C CA . PHE A 1 122 ? 15.5 -8.227 -1.982 1 97.94 122 PHE A CA 1
ATOM 986 C C . PHE A 1 122 ? 16.328 -6.977 -1.726 1 97.94 122 PHE A C 1
ATOM 988 O O . PHE A 1 122 ? 16 -6.18 -0.84 1 97.94 122 PHE A O 1
ATOM 995 N N . GLU A 1 123 ? 17.312 -6.797 -2.527 1 97.19 123 GLU A N 1
ATOM 996 C CA . GLU A 1 123 ? 18.156 -5.609 -2.396 1 97.19 123 GLU A CA 1
ATOM 997 C C . GLU A 1 123 ? 17.359 -4.336 -2.646 1 97.19 123 GLU A C 1
ATOM 999 O O . GLU A 1 123 ? 17.578 -3.316 -1.991 1 97.19 123 GLU A O 1
ATOM 1004 N N . GLU A 1 124 ? 16.5 -4.367 -3.621 1 96.88 124 GLU A N 1
ATOM 1005 C CA . GLU A 1 124 ? 15.664 -3.217 -3.951 1 96.88 124 GLU A CA 1
ATOM 1006 C C . GLU A 1 124 ? 14.719 -2.871 -2.803 1 96.88 124 GLU A C 1
ATOM 1008 O O . GLU A 1 124 ? 14.547 -1.699 -2.465 1 96.88 124 GLU A O 1
ATOM 1013 N N . VAL A 1 125 ? 14.141 -3.887 -2.188 1 96.81 125 VAL A N 1
ATOM 1014 C CA . VAL A 1 125 ? 13.25 -3.676 -1.045 1 96.81 125 VAL A CA 1
ATOM 1015 C C . VAL A 1 125 ? 14.047 -3.111 0.129 1 96.81 125 VAL A C 1
ATOM 1017 O O . VAL A 1 125 ? 13.594 -2.191 0.812 1 96.81 125 VAL A O 1
ATOM 1020 N N . MET A 1 126 ? 15.234 -3.623 0.319 1 96.88 126 MET A N 1
ATOM 1021 C CA . MET A 1 126 ? 16.109 -3.129 1.379 1 96.88 126 MET A CA 1
ATOM 1022 C C . MET A 1 126 ? 16.438 -1.654 1.17 1 96.88 126 MET A C 1
ATOM 1024 O O . MET A 1 126 ? 16.375 -0.859 2.107 1 96.88 126 MET A O 1
ATOM 1028 N N . ARG A 1 127 ? 16.734 -1.271 -0.058 1 95.75 127 ARG A N 1
ATOM 1029 C CA . ARG A 1 127 ? 17.062 0.109 -0.401 1 95.75 127 ARG A CA 1
ATOM 1030 C C . ARG A 1 127 ? 15.891 1.041 -0.122 1 95.75 127 ARG A C 1
ATOM 1032 O O . ARG A 1 127 ? 16.062 2.098 0.491 1 95.75 127 ARG A O 1
ATOM 1039 N N . THR A 1 128 ? 14.719 0.654 -0.521 1 95.88 128 THR A N 1
ATOM 1040 C CA . THR A 1 128 ? 13.531 1.486 -0.385 1 95.88 128 THR A CA 1
ATOM 1041 C C . THR A 1 128 ? 13.125 1.612 1.08 1 95.88 128 THR A C 1
ATOM 1043 O O . THR A 1 128 ? 12.781 2.703 1.542 1 95.88 128 THR A O 1
ATOM 1046 N N . LEU A 1 129 ? 13.195 0.5 1.861 1 97.31 129 LEU A N 1
ATOM 1047 C CA . LEU A 1 129 ? 12.844 0.53 3.275 1 97.31 129 LEU A CA 1
ATOM 1048 C C . LEU A 1 129 ? 13.867 1.328 4.078 1 97.31 129 LEU A C 1
ATOM 1050 O O . LEU A 1 129 ? 13.508 2.008 5.043 1 97.31 129 LEU A O 1
ATOM 1054 N N . ARG A 1 130 ? 15.109 1.231 3.68 1 97 130 ARG A N 1
ATOM 1055 C CA . ARG A 1 130 ? 16.141 2.018 4.344 1 97 130 ARG A CA 1
ATOM 1056 C C . ARG A 1 130 ? 15.914 3.51 4.141 1 97 130 ARG A C 1
ATOM 1058 O O . ARG A 1 130 ? 16.094 4.305 5.066 1 97 130 ARG A O 1
ATOM 1065 N N . GLN A 1 131 ? 15.57 3.912 2.922 1 96.44 131 GLN A N 1
ATOM 1066 C CA . GLN A 1 131 ? 15.219 5.301 2.648 1 96.44 131 GLN A CA 1
ATOM 1067 C C . GLN A 1 131 ? 14.094 5.77 3.566 1 96.44 131 GLN A C 1
ATOM 1069 O O . GLN A 1 131 ? 14.164 6.855 4.145 1 96.44 131 GLN A O 1
ATOM 1074 N N . GLU A 1 132 ? 13.078 4.934 3.623 1 97.44 132 GLU A N 1
ATOM 1075 C CA . GLU A 1 132 ? 11.938 5.273 4.469 1 97.44 132 GLU A CA 1
ATOM 1076 C C . GLU A 1 132 ? 12.359 5.453 5.922 1 97.44 132 GLU A C 1
ATOM 1078 O O . GLU A 1 132 ? 11.938 6.402 6.586 1 97.44 132 GLU A O 1
ATOM 1083 N N . LEU A 1 133 ? 13.211 4.562 6.406 1 98 133 LEU A N 1
ATOM 1084 C CA . LEU A 1 133 ? 13.711 4.629 7.773 1 98 133 LEU A CA 1
ATOM 1085 C C . LEU A 1 133 ? 14.438 5.945 8.016 1 98 133 LEU A C 1
ATOM 1087 O O . LEU A 1 133 ? 14.133 6.664 8.977 1 98 133 LEU A O 1
ATOM 1091 N N . ASN A 1 134 ? 15.375 6.266 7.148 1 97.69 134 ASN A N 1
ATOM 1092 C CA . ASN A 1 134 ? 16.188 7.461 7.336 1 97.69 134 ASN A CA 1
ATOM 1093 C C . ASN A 1 134 ? 15.352 8.734 7.23 1 97.69 134 ASN A C 1
ATOM 1095 O O . ASN A 1 134 ? 15.57 9.68 7.984 1 97.69 134 ASN A O 1
ATOM 1099 N N . GLU A 1 135 ? 14.398 8.727 6.309 1 97.62 135 GLU A N 1
ATOM 1100 C CA . GLU A 1 135 ? 13.5 9.867 6.176 1 97.62 135 GLU A CA 1
ATOM 1101 C C . GLU A 1 135 ? 12.664 10.07 7.441 1 97.62 135 GLU A C 1
ATOM 1103 O O . GLU A 1 135 ? 12.562 11.188 7.949 1 97.62 135 GLU A O 1
ATOM 1108 N N . LYS A 1 136 ? 12.062 8.977 7.93 1 98.31 136 LYS A N 1
ATOM 1109 C CA . LYS A 1 136 ? 11.258 9.07 9.141 1 98.31 136 LYS A CA 1
ATOM 1110 C C . LYS A 1 136 ? 12.109 9.484 10.336 1 98.31 136 LYS A C 1
ATOM 1112 O O . LYS A 1 136 ? 11.656 10.242 11.195 1 98.31 136 LYS A O 1
ATOM 1117 N N . PHE A 1 137 ? 13.359 8.984 10.391 1 98.25 137 PHE A N 1
ATOM 1118 C CA . PHE A 1 137 ? 14.281 9.344 11.461 1 98.25 137 PHE A CA 1
ATOM 1119 C C . PHE A 1 137 ? 14.523 10.852 11.492 1 98.25 137 PHE A C 1
ATOM 1121 O O . PHE A 1 137 ? 14.367 11.492 12.531 1 98.25 137 PHE A O 1
ATOM 1128 N N . VAL A 1 138 ? 14.805 11.414 10.344 1 98.12 138 VAL A N 1
ATOM 1129 C CA . VAL A 1 138 ? 15.086 12.844 10.219 1 98.12 138 VAL A CA 1
ATOM 1130 C C . VAL A 1 138 ? 13.828 13.648 10.547 1 98.12 138 VAL A C 1
ATOM 1132 O O . VAL A 1 138 ? 13.898 14.648 11.258 1 98.12 138 VAL A O 1
ATOM 1135 N N . GLU A 1 139 ? 12.711 13.18 10.086 1 97.94 139 GLU A N 1
ATOM 1136 C CA . GLU A 1 139 ? 11.453 13.883 10.312 1 97.94 139 GLU A CA 1
ATOM 1137 C C . GLU A 1 139 ? 11.102 13.914 11.797 1 97.94 139 GLU A C 1
ATOM 1139 O O . GLU A 1 139 ? 10.719 14.961 12.328 1 97.94 139 GLU A O 1
ATOM 1144 N N . VAL A 1 140 ? 11.211 12.742 12.453 1 97.94 140 VAL A N 1
ATOM 1145 C CA . VAL A 1 140 ? 10.914 12.68 13.875 1 97.94 140 VAL A CA 1
ATOM 1146 C C . VAL A 1 140 ? 11.844 13.625 14.641 1 97.94 140 VAL A C 1
ATOM 1148 O O . VAL A 1 140 ? 11.398 14.336 15.539 1 97.94 140 VAL A O 1
ATOM 1151 N N . TYR A 1 141 ? 13.086 13.703 14.289 1 97.69 141 TYR A N 1
ATOM 1152 C CA . TYR A 1 141 ? 14.078 14.547 14.953 1 97.69 141 TYR A CA 1
ATOM 1153 C C . TYR A 1 141 ? 13.68 16.016 14.867 1 97.69 141 TYR A C 1
ATOM 1155 O O . TYR A 1 141 ? 13.609 16.719 15.883 1 97.69 141 TYR A O 1
ATOM 1163 N N . PHE A 1 142 ? 13.328 16.469 13.711 1 97.56 142 PHE A N 1
ATOM 1164 C CA . PHE A 1 142 ? 13.078 17.891 13.531 1 97.56 142 PHE A CA 1
ATOM 1165 C C . PHE A 1 142 ? 11.68 18.266 14.008 1 97.56 142 PHE A C 1
ATOM 1167 O O . PHE A 1 142 ? 11.445 19.391 14.445 1 97.56 142 PHE A O 1
ATOM 1174 N N . LEU A 1 143 ? 10.703 17.312 13.898 1 97.19 143 LEU A N 1
ATOM 1175 C CA . LEU A 1 143 ? 9.391 17.562 14.492 1 97.19 143 LEU A CA 1
ATOM 1176 C C . LEU A 1 143 ? 9.508 17.781 15.992 1 97.19 143 LEU A C 1
ATOM 1178 O O . LEU A 1 143 ? 8.859 18.672 16.547 1 97.19 143 LEU A O 1
ATOM 1182 N N . SER A 1 144 ? 10.367 17.016 16.625 1 96.31 144 SER A N 1
ATOM 1183 C CA . SER A 1 144 ? 10.586 17.172 18.062 1 96.31 144 SER A CA 1
ATOM 1184 C C . SER A 1 144 ? 11.18 18.531 18.391 1 96.31 144 SER A C 1
ATOM 1186 O O . SER A 1 144 ? 10.773 19.172 19.359 1 96.31 144 SER A O 1
ATOM 1188 N N . LYS A 1 145 ? 12.062 19.016 17.578 1 93.88 145 LYS A N 1
ATOM 1189 C CA . LYS A 1 145 ? 12.664 20.328 17.781 1 93.88 145 LYS A CA 1
ATOM 1190 C C . LYS A 1 145 ? 11.633 21.438 17.594 1 93.88 145 LYS A C 1
ATOM 1192 O O . LYS A 1 145 ? 11.602 22.406 18.359 1 93.88 145 LYS A O 1
ATOM 1197 N N . SER A 1 146 ? 10.836 21.281 16.562 1 94.81 146 SER A N 1
ATOM 1198 C CA . SER A 1 146 ? 9.805 22.266 16.281 1 94.81 146 SER A CA 1
ATOM 1199 C C . SER A 1 146 ? 8.797 22.359 17.422 1 94.81 146 SER A C 1
ATOM 1201 O O . SER A 1 146 ? 8.375 23.453 17.797 1 94.81 146 SER A O 1
ATOM 1203 N N . ILE A 1 147 ? 8.375 21.219 17.953 1 95.81 147 ILE A N 1
ATOM 1204 C CA . ILE A 1 147 ? 7.402 21.172 19.047 1 95.81 147 ILE A CA 1
ATOM 1205 C C . ILE A 1 147 ? 7.969 21.891 20.266 1 95.81 147 ILE A C 1
ATOM 1207 O O . ILE A 1 147 ? 7.238 22.578 20.984 1 95.81 147 ILE A O 1
ATOM 1211 N N . ALA A 1 148 ? 9.297 21.797 20.469 1 92.56 148 ALA A N 1
ATOM 1212 C CA . ALA A 1 148 ? 9.945 22.469 21.594 1 92.56 148 ALA A CA 1
ATOM 1213 C C . ALA A 1 148 ? 9.812 23.984 21.469 1 92.56 148 ALA A C 1
ATOM 1215 O O . ALA A 1 148 ? 9.648 24.688 22.469 1 92.56 148 ALA A O 1
ATOM 1216 N N . ILE A 1 149 ? 9.82 24.484 20.234 1 90.81 149 ILE A N 1
ATOM 1217 C CA . ILE A 1 149 ? 9.648 25.906 19.984 1 90.81 149 ILE A CA 1
ATOM 1218 C C . ILE A 1 149 ? 8.227 26.328 20.359 1 90.81 149 ILE A C 1
ATOM 1220 O O . ILE A 1 149 ? 8.023 27.344 21.047 1 90.81 149 ILE A O 1
ATOM 1224 N N . TYR A 1 150 ? 7.23 25.594 19.906 1 92.62 150 TYR A N 1
ATOM 1225 C CA . TYR A 1 150 ? 5.836 25.875 20.234 1 92.62 150 TYR A CA 1
ATOM 1226 C C . TYR A 1 150 ? 5.609 25.844 21.734 1 92.62 150 TYR A C 1
ATOM 1228 O O . TYR A 1 150 ? 4.887 26.688 22.281 1 92.62 150 TYR A O 1
ATOM 1236 N N . GLU A 1 151 ? 6.234 24.906 22.391 1 92.44 151 GLU A N 1
ATOM 1237 C CA . GLU A 1 151 ? 6.086 24.781 23.844 1 92.44 151 GLU A CA 1
ATOM 1238 C C . GLU A 1 151 ? 6.605 26.031 24.562 1 92.44 151 GLU A C 1
ATOM 1240 O O . GLU A 1 151 ? 5.949 26.562 25.453 1 92.44 151 GLU A O 1
ATOM 1245 N N . LYS A 1 152 ? 7.75 26.531 24.125 1 88.5 152 LYS A N 1
ATOM 1246 C CA . LYS A 1 152 ? 8.32 27.734 24.703 1 88.5 152 LYS A CA 1
ATOM 1247 C C . LYS A 1 152 ? 7.422 28.938 24.484 1 88.5 152 LYS A C 1
ATOM 1249 O O . LYS A 1 152 ? 7.203 29.75 25.391 1 88.5 152 LYS A O 1
ATOM 1254 N N . GLU A 1 153 ? 6.836 29.016 23.312 1 88.88 153 GLU A N 1
ATOM 1255 C CA . GLU A 1 153 ? 5.969 30.141 22.969 1 88.88 153 GLU A CA 1
ATOM 1256 C C . GLU A 1 153 ? 4.656 30.094 23.734 1 88.88 153 GLU A C 1
ATOM 1258 O O . GLU A 1 153 ? 4.184 31.109 24.25 1 88.88 153 GLU A O 1
ATOM 1263 N N . VAL A 1 154 ? 4.078 28.953 23.781 1 91.31 154 VAL A N 1
ATOM 1264 C CA . VAL A 1 154 ? 2.818 28.781 24.5 1 91.31 154 VAL A CA 1
ATOM 1265 C C . VAL A 1 154 ? 3 29.141 25.969 1 91.31 154 VAL A C 1
ATOM 1267 O O . VAL A 1 154 ? 2.197 29.891 26.531 1 91.31 154 VAL A O 1
ATOM 1270 N N . ASN A 1 155 ? 4.105 28.703 26.562 1 90.88 155 ASN A N 1
ATOM 1271 C CA . ASN A 1 155 ? 4.379 29 27.969 1 90.88 155 ASN A CA 1
ATOM 1272 C C . ASN A 1 155 ? 4.594 30.484 28.188 1 90.88 155 ASN A C 1
ATOM 1274 O O . ASN A 1 155 ? 4.059 31.062 29.141 1 90.88 155 ASN A O 1
ATOM 1278 N N . SER A 1 156 ? 5.34 31.109 27.297 1 88.44 156 SER A N 1
ATOM 1279 C CA . SER A 1 156 ? 5.617 32.531 27.406 1 88.44 156 SER A CA 1
ATOM 1280 C C . SER A 1 156 ? 4.336 33.344 27.281 1 88.44 156 SER A C 1
ATOM 1282 O O . SER A 1 156 ? 4.098 34.281 28.062 1 88.44 156 SER A O 1
ATOM 1284 N N . LEU A 1 157 ? 3.494 33.031 26.297 1 88.69 157 LEU A N 1
ATOM 1285 C CA . LEU A 1 157 ? 2.26 33.75 26.047 1 88.69 157 LEU A CA 1
ATOM 1286 C C . LEU A 1 157 ? 1.257 33.531 27.172 1 88.69 157 LEU A C 1
ATOM 1288 O O . LEU A 1 157 ? 0.494 34.438 27.516 1 88.69 157 LEU A O 1
ATOM 1292 N N . GLN A 1 158 ? 1.233 32.375 27.75 1 90.44 158 GLN A N 1
ATOM 1293 C CA . GLN A 1 158 ? 0.357 32.094 28.875 1 90.44 158 GLN A CA 1
ATOM 1294 C C . GLN A 1 158 ? 0.708 32.938 30.078 1 90.44 158 GLN A C 1
ATOM 1296 O O . GLN A 1 158 ? -0.181 33.469 30.75 1 90.44 158 GLN A O 1
ATOM 1301 N N . VAL A 1 159 ? 1.976 33.125 30.312 1 89.06 159 VAL A N 1
ATOM 1302 C CA . VAL A 1 159 ? 2.443 33.938 31.422 1 89.06 159 VAL A CA 1
ATOM 1303 C C . VAL A 1 159 ? 2.062 35.406 31.172 1 89.06 159 VAL A C 1
ATOM 1305 O O . VAL A 1 159 ? 1.558 36.094 32.062 1 89.06 159 VAL A O 1
ATOM 1308 N N . LEU A 1 160 ? 2.262 35.875 29.953 1 87.94 160 LEU A N 1
ATOM 1309 C CA . LEU A 1 160 ? 1.916 37.25 29.594 1 87.94 160 LEU A CA 1
ATOM 1310 C C . LEU A 1 160 ? 0.42 37.5 29.766 1 87.94 160 LEU A C 1
ATOM 1312 O O . LEU A 1 160 ? 0.014 38.5 30.328 1 87.94 160 LEU A O 1
ATOM 1316 N N . LEU A 1 161 ? -0.392 36.562 29.234 1 88.25 161 LEU A N 1
ATOM 1317 C CA . LEU A 1 161 ? -1.844 36.688 29.328 1 88.25 161 LEU A CA 1
ATOM 1318 C C . LEU A 1 161 ? -2.309 36.688 30.766 1 88.25 161 LEU A C 1
ATOM 1320 O O . LEU A 1 161 ? -3.248 37.406 31.125 1 88.25 161 LEU A O 1
ATOM 1324 N N . GLY A 1 162 ? -1.679 35.906 31.656 1 88.94 162 GLY A N 1
ATOM 1325 C CA . GLY A 1 162 ? -1.995 35.938 33.062 1 88.94 162 GLY A CA 1
ATOM 1326 C C . GLY A 1 162 ? -1.796 37.281 33.719 1 88.94 162 GLY A C 1
ATOM 1327 O O . GLY A 1 162 ? -2.658 37.781 34.469 1 88.94 162 GLY A O 1
ATOM 1328 N N . GLY A 1 163 ? -0.709 38 33.375 1 85.62 163 GLY A N 1
ATOM 1329 C CA . GLY A 1 163 ? -0.435 39.344 33.875 1 85.62 163 GLY A CA 1
ATOM 1330 C C . GLY A 1 163 ? -1.37 40.375 33.281 1 85.62 163 GLY A C 1
ATOM 1331 O O . GLY A 1 163 ? -1.803 41.281 34 1 85.62 163 GLY A O 1
ATOM 1332 N N . MET A 1 164 ? -1.741 40.188 32.031 1 86.88 164 MET A N 1
ATOM 1333 C CA . MET A 1 164 ? -2.586 41.156 31.359 1 86.88 164 MET A CA 1
ATOM 1334 C C . MET A 1 164 ? -4.023 41.094 31.859 1 86.88 164 MET A C 1
ATOM 1336 O O . MET A 1 164 ? -4.73 42.094 31.906 1 86.88 164 MET A O 1
ATOM 1340 N N . LYS A 1 165 ? -4.43 39.938 32.125 1 86.75 165 LYS A N 1
ATOM 1341 C CA . LYS A 1 165 ? -5.777 39.781 32.656 1 86.75 165 LYS A CA 1
ATOM 1342 C C . LYS A 1 165 ? -5.938 40.531 34 1 86.75 165 LYS A C 1
ATOM 1344 O O . LYS A 1 165 ? -6.984 41.125 34.25 1 86.75 165 LYS A O 1
ATOM 1349 N N . ILE A 1 166 ? -4.883 40.594 34.781 1 86.94 166 ILE A N 1
ATOM 1350 C CA . ILE A 1 166 ? -4.883 41.344 36.031 1 86.94 166 ILE A CA 1
ATOM 1351 C C . ILE A 1 166 ? -5 42.844 35.75 1 86.94 166 ILE A C 1
ATOM 1353 O O . ILE A 1 166 ? -5.754 43.531 36.406 1 86.94 166 ILE A O 1
ATOM 1357 N N . GLN A 1 167 ? -4.348 43.312 34.719 1 85.62 167 GLN A N 1
ATOM 1358 C CA . GLN A 1 167 ? -4.379 44.719 34.344 1 85.62 167 GLN A CA 1
ATOM 1359 C C . GLN A 1 167 ? -5.727 45.094 33.719 1 85.62 167 GLN A C 1
ATOM 1361 O O . GLN A 1 167 ? -6.176 46.219 33.844 1 85.62 167 GLN A O 1
ATOM 1366 N N . GLN A 1 168 ? -6.324 44.156 33 1 83.94 168 GLN A N 1
ATOM 1367 C CA . GLN A 1 168 ? -7.637 44.375 32.406 1 83.94 168 GLN A CA 1
ATOM 1368 C C . GLN A 1 168 ? -8.695 44.625 33.469 1 83.94 168 GLN A C 1
ATOM 1370 O O . GLN A 1 168 ? -9.562 45.469 33.312 1 83.94 168 GLN A O 1
ATOM 1375 N N . GLU A 1 169 ? -8.578 43.812 34.469 1 85.12 169 GLU A N 1
ATOM 1376 C CA . GLU A 1 169 ? -9.508 43.969 35.594 1 85.12 169 GLU A CA 1
ATOM 1377 C C . GLU A 1 169 ? -9.367 45.344 36.25 1 85.12 169 GLU A C 1
ATOM 1379 O O . GLU A 1 169 ? -10.352 45.875 36.75 1 85.12 169 GLU A O 1
ATOM 1384 N N . LYS A 1 170 ? -8.188 45.875 36.031 1 87.69 170 LYS A N 1
ATOM 1385 C CA . LYS A 1 170 ? -7.926 47.219 36.594 1 87.69 170 LYS A CA 1
ATOM 1386 C C . LYS A 1 170 ? -8.281 48.312 35.625 1 87.69 170 LYS A C 1
ATOM 1388 O O . LYS A 1 170 ? -8.18 49.5 35.938 1 87.69 170 LYS A O 1
ATOM 1393 N N . GLY A 1 171 ? -8.703 47.938 34.375 1 82.94 171 GLY A N 1
ATOM 1394 C CA . GLY A 1 171 ? -9.164 48.875 33.375 1 82.94 171 GLY A CA 1
ATOM 1395 C C . GLY A 1 171 ? -8.039 49.438 32.5 1 82.94 171 GLY A C 1
ATOM 1396 O O . GLY A 1 171 ? -8.25 50.344 31.703 1 82.94 171 GLY A O 1
ATOM 1397 N N . ASN A 1 172 ? -6.859 48.906 32.688 1 80.56 172 ASN A N 1
ATOM 1398 C CA . ASN A 1 172 ? -5.688 49.438 31.984 1 80.56 172 ASN A CA 1
ATOM 1399 C C . ASN A 1 172 ? -5.566 48.875 30.578 1 80.56 172 ASN A C 1
ATOM 1401 O O . ASN A 1 172 ? -4.836 49.406 29.734 1 80.56 172 ASN A O 1
ATOM 1405 N N . ILE A 1 173 ? -6.258 47.719 30.312 1 79.81 173 ILE A N 1
ATOM 1406 C CA . ILE A 1 173 ? -6.184 47.031 29.031 1 79.81 173 ILE A CA 1
ATOM 1407 C C . ILE A 1 173 ? -7.594 46.781 28.5 1 79.81 173 ILE A C 1
ATOM 1409 O O . ILE A 1 173 ? -8.5 46.469 29.281 1 79.81 173 ILE A O 1
ATOM 1413 N N . SER A 1 174 ? -7.758 46.969 27.266 1 78.12 174 SER A N 1
ATOM 1414 C CA . SER A 1 174 ? -9.078 46.781 26.672 1 78.12 174 SER A CA 1
ATOM 1415 C C . SER A 1 174 ? -9.414 45.312 26.516 1 78.12 174 SER A C 1
ATOM 1417 O O . SER A 1 174 ? -8.523 44.469 26.422 1 78.12 174 SER A O 1
ATOM 1419 N N . LEU A 1 175 ? -10.672 45.031 26.469 1 75.19 175 LEU A N 1
ATOM 1420 C CA . LEU A 1 175 ? -11.164 43.688 26.234 1 75.19 175 LEU A CA 1
ATOM 1421 C C . LEU A 1 175 ? -10.75 43.188 24.859 1 75.19 175 LEU A C 1
ATOM 1423 O O . LEU A 1 175 ? -10.492 42 24.672 1 75.19 175 LEU A O 1
ATOM 1427 N N . MET A 1 176 ? -10.625 44.031 23.969 1 73.69 176 MET A N 1
ATOM 1428 C CA . MET A 1 176 ? -10.227 43.719 22.594 1 73.69 176 MET A CA 1
ATOM 1429 C C . MET A 1 176 ? -8.797 43.188 22.547 1 73.69 176 MET A C 1
ATOM 1431 O O . MET A 1 176 ? -8.516 42.188 21.875 1 73.69 176 MET A O 1
ATOM 1435 N N . GLU A 1 177 ? -7.98 43.812 23.391 1 77.38 177 GLU A N 1
ATOM 1436 C CA . GLU A 1 177 ? -6.578 43.406 23.406 1 77.38 177 GLU A CA 1
ATOM 1437 C C . GLU A 1 177 ? -6.414 42.031 24.031 1 77.38 177 GLU A C 1
ATOM 1439 O O . GLU A 1 177 ? -5.672 41.188 23.516 1 77.38 177 GLU A O 1
ATOM 1444 N N . ILE A 1 178 ? -7.145 41.812 25.031 1 80.62 178 ILE A N 1
ATOM 1445 C CA . ILE A 1 178 ? -7.066 40.531 25.719 1 80.62 178 ILE A CA 1
ATOM 1446 C C . ILE A 1 178 ? -7.625 39.438 24.812 1 80.62 178 ILE A C 1
ATOM 1448 O O . ILE A 1 178 ? -7.047 38.344 24.719 1 80.62 178 ILE A O 1
ATOM 1452 N N . SER A 1 179 ? -8.734 39.719 24.172 1 78.56 179 SER A N 1
ATOM 1453 C CA . SER A 1 179 ? -9.359 38.75 23.281 1 78.56 179 SER A CA 1
ATOM 1454 C C . SER A 1 179 ? -8.438 38.375 22.125 1 78.56 179 SER A C 1
ATOM 1456 O O . SER A 1 179 ? -8.406 37.25 21.688 1 78.56 179 SER A O 1
ATOM 1458 N N . ARG A 1 180 ? -7.691 39.312 21.672 1 81.69 180 ARG A N 1
ATOM 1459 C CA . ARG A 1 180 ? -6.762 39.062 20.578 1 81.69 180 ARG A CA 1
ATOM 1460 C C . ARG A 1 180 ? -5.613 38.156 21.016 1 81.69 180 ARG A C 1
ATOM 1462 O O . ARG A 1 180 ? -5.18 37.281 20.266 1 81.69 180 ARG A O 1
ATOM 1469 N N . LEU A 1 181 ? -5.113 38.406 22.203 1 83.31 181 LEU A N 1
ATOM 1470 C CA . LEU A 1 181 ? -4.031 37.562 22.75 1 83.31 181 LEU A CA 1
ATOM 1471 C C . LEU A 1 181 ? -4.512 36.156 23 1 83.31 181 LEU A C 1
ATOM 1473 O O . LEU A 1 181 ? -3.768 35.188 22.781 1 83.31 181 LEU A O 1
ATOM 1477 N N . GLU A 1 182 ? -5.73 36.062 23.422 1 82.81 182 GLU A N 1
ATOM 1478 C CA . GLU A 1 182 ? -6.32 34.75 23.625 1 82.81 182 GLU A CA 1
ATOM 1479 C C . GLU A 1 182 ? -6.461 34 22.297 1 82.81 182 GLU A C 1
ATOM 1481 O O . GLU A 1 182 ? -6.23 32.781 22.234 1 82.81 182 GLU A O 1
ATOM 1486 N N . SER A 1 183 ? -6.852 34.719 21.312 1 83.31 183 SER A N 1
ATOM 1487 C CA . SER A 1 183 ? -6.938 34.125 19.984 1 83.31 183 SER A CA 1
ATOM 1488 C C . SER A 1 183 ? -5.574 33.656 19.5 1 83.31 183 SER A C 1
ATOM 1490 O O . SER A 1 183 ? -5.461 32.594 18.891 1 83.31 183 SER A O 1
ATOM 1492 N N . MET A 1 184 ? -4.574 34.438 19.797 1 86.31 184 MET A N 1
ATOM 1493 C CA . MET A 1 184 ? -3.217 34.062 19.406 1 86.31 184 MET A CA 1
ATOM 1494 C C . MET A 1 184 ? -2.775 32.781 20.141 1 86.31 184 MET A C 1
ATOM 1496 O O . MET A 1 184 ? -2.193 31.906 19.531 1 86.31 184 MET A O 1
ATOM 1500 N N . LEU A 1 185 ? -3.012 32.75 21.422 1 87.56 185 LEU A N 1
ATOM 1501 C CA . LEU A 1 185 ? -2.664 31.578 22.203 1 87.56 185 LEU A CA 1
ATOM 1502 C C . LEU A 1 185 ? -3.395 30.344 21.688 1 87.56 185 LEU A C 1
ATOM 1504 O O . LEU A 1 185 ? -2.805 29.266 21.594 1 87.56 185 LEU A O 1
ATOM 1508 N N . PHE A 1 186 ? -4.629 30.578 21.359 1 86.25 186 PHE A N 1
ATOM 1509 C CA . PHE A 1 186 ? -5.438 29.5 20.812 1 86.25 186 PHE A CA 1
ATOM 1510 C C . PHE A 1 186 ? -4.832 28.969 19.5 1 86.25 186 PHE A C 1
ATOM 1512 O O . PHE A 1 186 ? -4.699 27.766 19.312 1 86.25 186 PHE A O 1
ATOM 1519 N N . SER A 1 187 ? -4.508 29.797 18.625 1 88.44 187 SER A N 1
ATOM 1520 C CA . SER A 1 187 ? -3.91 29.422 17.359 1 88.44 187 SER A CA 1
ATOM 1521 C C . SER A 1 187 ? -2.604 28.656 17.562 1 88.44 187 SER A C 1
ATOM 1523 O O . SER A 1 187 ? -2.336 27.672 16.859 1 88.44 187 SER A O 1
ATOM 1525 N N . LEU A 1 188 ? -1.852 29.094 18.5 1 89.88 188 LEU A N 1
ATOM 1526 C CA . LEU A 1 188 ? -0.569 28.469 18.797 1 89.88 188 LEU A CA 1
ATOM 1527 C C . LEU A 1 188 ? -0.768 27.047 19.312 1 89.88 188 LEU A C 1
ATOM 1529 O O . LEU A 1 188 ? -0.059 26.125 18.906 1 89.88 188 LEU A O 1
ATOM 1533 N N . ARG A 1 189 ? -1.712 26.891 20.156 1 90.19 189 ARG A N 1
ATOM 1534 C CA . ARG A 1 189 ? -2.01 25.578 20.703 1 90.19 189 ARG A CA 1
ATOM 1535 C C . ARG A 1 189 ? -2.496 24.625 19.625 1 90.19 189 ARG A C 1
ATOM 1537 O O . ARG A 1 189 ? -2.145 23.453 19.625 1 90.19 189 ARG A O 1
ATOM 1544 N N . LYS A 1 190 ? -3.291 25.109 18.812 1 90.81 190 LYS A N 1
ATOM 1545 C CA . LYS A 1 190 ? -3.775 24.312 17.688 1 90.81 190 LYS A CA 1
ATOM 1546 C C . LYS A 1 190 ? -2.623 23.859 16.797 1 90.81 190 LYS A C 1
ATOM 1548 O O . LYS A 1 190 ? -2.547 22.688 16.422 1 90.81 190 LYS A O 1
ATOM 1553 N N . GLU A 1 191 ? -1.73 24.766 16.469 1 93 191 GLU A N 1
ATOM 1554 C CA . GLU A 1 191 ? -0.583 24.438 15.625 1 93 191 GLU A CA 1
ATOM 1555 C C . GLU A 1 191 ? 0.321 23.422 16.297 1 93 191 GLU A C 1
ATOM 1557 O O . GLU A 1 191 ? 0.807 22.484 15.656 1 93 191 GLU A O 1
ATOM 1562 N N . LYS A 1 192 ? 0.564 23.672 17.562 1 94 192 LYS A N 1
ATOM 1563 C CA . LYS A 1 192 ? 1.36 22.719 18.328 1 94 192 LYS A CA 1
ATOM 1564 C C . LYS A 1 192 ? 0.737 21.328 18.281 1 94 192 LYS A C 1
ATOM 1566 O O . LYS A 1 192 ? 1.436 20.328 18.062 1 94 192 LYS A O 1
ATOM 1571 N N . ASN A 1 193 ? -0.551 21.281 18.516 1 93.75 193 ASN A N 1
ATOM 1572 C CA . ASN A 1 193 ? -1.269 20.016 18.469 1 93.75 193 ASN A CA 1
ATOM 1573 C C . ASN A 1 193 ? -1.131 19.328 17.125 1 93.75 193 ASN A C 1
ATOM 1575 O O . ASN A 1 193 ? -0.999 18.094 17.047 1 93.75 193 ASN A O 1
ATOM 1579 N N . GLU A 1 194 ? -1.18 20.062 16.078 1 94.75 194 GLU A N 1
ATOM 1580 C CA . GLU A 1 194 ? -1.009 19.516 14.742 1 94.75 194 GLU A CA 1
ATOM 1581 C C . GLU A 1 194 ? 0.372 18.891 14.57 1 94.75 194 GLU A C 1
ATOM 1583 O O . GLU A 1 194 ? 0.498 17.797 14.023 1 94.75 194 GLU A O 1
ATOM 1588 N N . ARG A 1 195 ? 1.362 19.547 15.07 1 96.06 195 ARG A N 1
ATOM 1589 C CA . ARG A 1 195 ? 2.723 19.016 14.984 1 96.06 195 ARG A CA 1
ATOM 1590 C C . ARG A 1 195 ? 2.887 17.781 15.859 1 96.06 195 ARG A C 1
ATOM 1592 O O . ARG A 1 195 ? 3.592 16.844 15.484 1 96.06 195 ARG A O 1
ATOM 1599 N N . GLU A 1 196 ? 2.27 17.828 16.984 1 95.88 196 GLU A N 1
ATOM 1600 C CA . GLU A 1 196 ? 2.324 16.672 17.875 1 95.88 196 GLU A CA 1
ATOM 1601 C C . GLU A 1 196 ? 1.667 15.453 17.234 1 95.88 196 GLU A C 1
ATOM 1603 O O . GLU A 1 196 ? 2.129 14.328 17.422 1 95.88 196 GLU A O 1
ATOM 1608 N N . ASN A 1 197 ? 0.634 15.664 16.562 1 94.69 197 ASN A N 1
ATOM 1609 C CA . ASN A 1 197 ? -0.017 14.578 15.844 1 94.69 197 ASN A CA 1
ATOM 1610 C C . ASN A 1 197 ? 0.87 14.039 14.727 1 94.69 197 ASN A C 1
ATOM 1612 O O . ASN A 1 197 ? 0.924 12.828 14.5 1 94.69 197 ASN A O 1
ATOM 1616 N N . ASP A 1 198 ? 1.529 14.922 14.039 1 95.88 198 ASP A N 1
ATOM 1617 C CA . ASP A 1 198 ? 2.48 14.5 13.016 1 95.88 198 ASP A CA 1
ATOM 1618 C C . ASP A 1 198 ? 3.584 13.633 13.617 1 95.88 198 ASP A C 1
ATOM 1620 O O . ASP A 1 198 ? 3.961 12.609 13.047 1 95.88 198 ASP A O 1
ATOM 1624 N N . LEU A 1 199 ? 4.047 14.094 14.742 1 96.69 199 LEU A N 1
ATOM 1625 C CA . LEU A 1 199 ? 5.102 13.359 15.43 1 96.69 199 LEU A CA 1
ATOM 1626 C C . LEU A 1 199 ? 4.613 11.977 15.844 1 96.69 199 LEU A C 1
ATOM 1628 O O . LEU A 1 199 ? 5.324 10.984 15.68 1 96.69 199 LEU A O 1
ATOM 1632 N N . LEU A 1 200 ? 3.42 11.953 16.375 1 95.62 200 LEU A N 1
ATOM 1633 C CA . LEU A 1 200 ? 2.824 10.688 16.812 1 95.62 200 LEU A CA 1
ATOM 1634 C C . LEU A 1 200 ? 2.766 9.695 15.656 1 95.62 200 LEU A C 1
ATOM 1636 O O . LEU A 1 200 ? 3.205 8.547 15.805 1 95.62 200 LEU A O 1
ATOM 1640 N N . THR A 1 201 ? 2.324 10.117 14.531 1 95.12 201 THR A N 1
ATOM 1641 C CA . THR A 1 201 ? 2.172 9.266 13.359 1 95.12 201 THR A CA 1
ATOM 1642 C C . THR A 1 201 ? 3.535 8.852 12.812 1 95.12 201 THR A C 1
ATOM 1644 O O . THR A 1 201 ? 3.771 7.672 12.547 1 95.12 201 THR A O 1
ATOM 1647 N N . THR A 1 202 ? 4.406 9.82 12.68 1 97.25 202 THR A N 1
ATOM 1648 C CA . THR A 1 202 ? 5.727 9.562 12.117 1 97.25 202 THR A CA 1
ATOM 1649 C C . THR A 1 202 ? 6.535 8.656 13.039 1 97.25 202 THR A C 1
ATOM 1651 O O . THR A 1 202 ? 7.246 7.762 12.578 1 97.25 202 THR A O 1
ATOM 1654 N N . ARG A 1 203 ? 6.426 8.875 14.289 1 96.69 203 ARG A N 1
ATOM 1655 C CA . ARG A 1 203 ? 7.105 8.023 15.258 1 96.69 203 ARG A CA 1
ATOM 1656 C C . ARG A 1 203 ? 6.555 6.602 15.227 1 96.69 203 ARG A C 1
ATOM 1658 O O . ARG A 1 203 ? 7.309 5.637 15.367 1 96.69 203 ARG A O 1
ATOM 1665 N N . GLY A 1 204 ? 5.254 6.496 15.141 1 95.88 204 GLY A N 1
ATOM 1666 C CA . GLY A 1 204 ? 4.66 5.18 14.977 1 95.88 204 GLY A CA 1
ATOM 1667 C C . GLY A 1 204 ? 5.23 4.41 13.797 1 95.88 204 GLY A C 1
ATOM 1668 O O . GLY A 1 204 ? 5.539 3.223 13.914 1 95.88 204 GLY A O 1
ATOM 1669 N N . GLU A 1 205 ? 5.391 5.09 12.664 1 96.38 205 GLU A N 1
ATOM 1670 C CA . GLU A 1 205 ? 5.953 4.477 11.469 1 96.38 205 GLU A CA 1
ATOM 1671 C C . GLU A 1 205 ? 7.414 4.086 11.68 1 96.38 205 GLU A C 1
ATOM 1673 O O . GLU A 1 205 ? 7.844 3.018 11.242 1 96.38 205 GLU A O 1
ATOM 1678 N N . LEU A 1 206 ? 8.148 4.965 12.336 1 97.38 206 LEU A N 1
ATOM 1679 C CA . LEU A 1 206 ? 9.547 4.672 12.656 1 97.38 206 LEU A CA 1
ATOM 1680 C C . LEU A 1 206 ? 9.648 3.436 13.539 1 97.38 206 LEU A C 1
ATOM 1682 O O . LEU A 1 206 ? 10.469 2.547 13.281 1 97.38 206 LEU A O 1
ATOM 1686 N N . ASN A 1 207 ? 8.828 3.361 14.562 1 96.69 207 ASN A N 1
ATOM 1687 C CA . ASN A 1 207 ? 8.828 2.223 15.477 1 96.69 207 ASN A CA 1
ATOM 1688 C C . ASN A 1 207 ? 8.508 0.92 14.742 1 96.69 207 ASN A C 1
ATOM 1690 O O . ASN A 1 207 ? 9.109 -0.117 15.023 1 96.69 207 ASN A O 1
ATOM 1694 N N . LEU A 1 208 ? 7.559 1.022 13.82 1 96.12 208 LEU A N 1
ATOM 1695 C CA . LEU A 1 208 ? 7.199 -0.158 13.047 1 96.12 208 LEU A CA 1
ATOM 1696 C C . LEU A 1 208 ? 8.383 -0.647 12.219 1 96.12 208 LEU A C 1
ATOM 1698 O O . LEU A 1 208 ? 8.656 -1.849 12.164 1 96.12 208 LEU A O 1
ATOM 1702 N N . LEU A 1 209 ? 9.117 0.306 11.586 1 97.38 209 LEU A N 1
ATOM 1703 C CA . LEU A 1 209 ? 10.281 -0.038 10.781 1 97.38 209 LEU A CA 1
ATOM 1704 C C . LEU A 1 209 ? 11.367 -0.68 11.641 1 97.38 209 LEU A C 1
ATOM 1706 O O . LEU A 1 209 ? 12.109 -1.539 11.164 1 97.38 209 LEU A O 1
ATOM 1710 N N . LEU A 1 210 ? 11.422 -0.291 12.875 1 97 210 LEU A N 1
ATOM 1711 C CA . LEU A 1 210 ? 12.469 -0.762 13.781 1 97 210 LEU A CA 1
ATOM 1712 C C . LEU A 1 210 ? 11.977 -1.954 14.602 1 97 210 LEU A C 1
ATOM 1714 O O . LEU A 1 210 ? 12.719 -2.504 15.414 1 97 210 LEU A O 1
ATOM 1718 N N . ASN A 1 211 ? 10.727 -2.332 14.391 1 96 211 ASN A N 1
ATOM 1719 C CA . ASN A 1 211 ? 10.109 -3.42 15.141 1 96 211 ASN A CA 1
ATOM 1720 C C . ASN A 1 211 ? 10.172 -3.174 16.641 1 96 211 ASN A C 1
ATOM 1722 O O . ASN A 1 211 ? 10.609 -4.043 17.406 1 96 211 ASN A O 1
ATOM 1726 N N . LEU A 1 212 ? 9.773 -1.933 17 1 95.06 212 LEU A N 1
ATOM 1727 C CA . LEU A 1 212 ? 9.664 -1.524 18.406 1 95.06 212 LEU A CA 1
ATOM 1728 C C . LEU A 1 212 ? 8.203 -1.468 18.844 1 95.06 212 LEU A C 1
ATOM 1730 O O . LEU A 1 212 ? 7.305 -1.325 18 1 95.06 212 LEU A O 1
ATOM 1734 N N . PRO A 1 213 ? 8.047 -1.594 20.172 1 92.81 213 PRO A N 1
ATOM 1735 C CA . PRO A 1 213 ? 6.672 -1.438 20.656 1 92.81 213 PRO A CA 1
ATOM 1736 C C . PRO A 1 213 ? 6.059 -0.091 20.281 1 92.81 213 PRO A C 1
ATOM 1738 O O . PRO A 1 213 ? 6.785 0.893 20.109 1 92.81 213 PRO A O 1
ATOM 1741 N N . GLU A 1 214 ? 4.82 -0.048 20.172 1 88.5 214 GLU A N 1
ATOM 1742 C CA . GLU A 1 214 ? 4.07 1.088 19.641 1 88.5 214 GLU A CA 1
ATOM 1743 C C . GLU A 1 214 ? 4.242 2.32 20.531 1 88.5 214 GLU A C 1
ATOM 1745 O O . GLU A 1 214 ? 4.191 3.451 20.047 1 88.5 214 GLU A O 1
ATOM 1750 N N . ASP A 1 215 ? 4.449 2.166 21.797 1 89.44 215 ASP A N 1
ATOM 1751 C CA . ASP A 1 215 ? 4.496 3.295 22.719 1 89.44 215 ASP A CA 1
ATOM 1752 C C . ASP A 1 215 ? 5.938 3.713 23.016 1 89.44 215 ASP A C 1
ATOM 1754 O O . ASP A 1 215 ? 6.188 4.531 23.891 1 89.44 215 ASP A O 1
ATOM 1758 N N . THR A 1 216 ? 6.867 3.135 22.219 1 91.81 216 THR A N 1
ATOM 1759 C CA . THR A 1 216 ? 8.273 3.447 22.438 1 91.81 216 THR A CA 1
ATOM 1760 C C . THR A 1 216 ? 8.578 4.891 22.031 1 91.81 216 THR A C 1
ATOM 1762 O O . THR A 1 216 ? 8.211 5.328 20.938 1 91.81 216 THR A O 1
ATOM 1765 N N . GLN A 1 217 ? 9.102 5.652 22.938 1 92.38 217 GLN A N 1
ATOM 1766 C CA . GLN A 1 217 ? 9.539 7.016 22.672 1 92.38 217 GLN A CA 1
ATOM 1767 C C . GLN A 1 217 ? 11.047 7.164 22.859 1 92.38 217 GLN A C 1
ATOM 1769 O O . GLN A 1 217 ? 11.5 7.52 23.953 1 92.38 217 GLN A O 1
ATOM 1774 N N . VAL A 1 218 ? 11.727 6.934 21.875 1 91 218 VAL A N 1
ATOM 1775 C CA . VAL A 1 218 ? 13.18 7.004 21.969 1 91 218 VAL A CA 1
ATOM 1776 C C . VAL A 1 218 ? 13.656 8.375 21.484 1 91 218 VAL A C 1
ATOM 1778 O O . VAL A 1 218 ? 13.148 8.914 20.5 1 91 218 VAL A O 1
ATOM 1781 N N . GLN A 1 219 ? 14.562 8.93 22.25 1 93.69 219 GLN A N 1
ATOM 1782 C CA . GLN A 1 219 ? 15.203 10.172 21.812 1 93.69 219 GLN A CA 1
ATOM 1783 C C . GLN A 1 219 ? 16.203 9.914 20.703 1 93.69 219 GLN A C 1
ATOM 1785 O O . GLN A 1 219 ? 17.016 8.992 20.797 1 93.69 219 GLN A O 1
ATOM 1790 N N . LEU A 1 220 ? 16.094 10.734 19.703 1 96.56 220 LEU A N 1
ATOM 1791 C CA . LEU A 1 220 ? 16.953 10.547 18.547 1 96.56 220 LEU A CA 1
ATOM 1792 C C . LEU A 1 220 ? 18.109 11.547 18.562 1 96.56 220 LEU A C 1
ATOM 1794 O O . LEU A 1 220 ? 17.953 12.672 19.047 1 96.56 220 LEU A O 1
ATOM 1798 N N . SER A 1 221 ? 19.25 11.094 18.125 1 95.38 221 SER A N 1
ATOM 1799 C CA . SER A 1 221 ? 20.422 11.961 17.984 1 95.38 221 SER A CA 1
ATOM 1800 C C . SER A 1 221 ? 20.859 12.055 16.531 1 95.38 221 SER A C 1
ATOM 1802 O O . SER A 1 221 ? 21.047 11.039 15.859 1 95.38 221 SER A O 1
ATOM 1804 N N . LEU A 1 222 ? 20.938 13.266 16.016 1 95.44 222 LEU A N 1
ATOM 1805 C CA . LEU A 1 222 ? 21.391 13.547 14.656 1 95.44 222 LEU A CA 1
ATOM 1806 C C . LEU A 1 222 ? 22.484 14.617 14.656 1 95.44 222 LEU A C 1
ATOM 1808 O O . LEU A 1 222 ? 22.328 15.68 15.266 1 95.44 222 LEU A O 1
ATOM 1812 N N . ASP A 1 223 ? 23.578 14.344 14.102 1 93.81 223 ASP A N 1
ATOM 1813 C CA . ASP A 1 223 ? 24.688 15.289 14.062 1 93.81 223 ASP A CA 1
ATOM 1814 C C . ASP A 1 223 ? 24.469 16.375 13.016 1 93.81 223 ASP A C 1
ATOM 1816 O O . ASP A 1 223 ? 24.781 16.172 11.836 1 93.81 223 ASP A O 1
ATOM 1820 N N . GLU A 1 224 ? 24.016 17.516 13.43 1 93.56 224 GLU A N 1
ATOM 1821 C CA . GLU A 1 224 ? 23.703 18.594 12.5 1 93.56 224 GLU A CA 1
ATOM 1822 C C . GLU A 1 224 ? 24.953 19.281 11.977 1 93.56 224 GLU A C 1
ATOM 1824 O O . GLU A 1 224 ? 24.922 20 10.984 1 93.56 224 GLU A O 1
ATOM 1829 N N . GLU A 1 225 ? 26.094 19.047 12.594 1 90.12 225 GLU A N 1
ATOM 1830 C CA . GLU A 1 225 ? 27.359 19.688 12.211 1 90.12 225 GLU A CA 1
ATOM 1831 C C . GLU A 1 225 ? 27.828 19.203 10.844 1 90.12 225 GLU A C 1
ATOM 1833 O O . GLU A 1 225 ? 28.641 19.859 10.188 1 90.12 225 GLU A O 1
ATOM 1838 N N . VAL A 1 226 ? 27.297 18.094 10.508 1 92.12 226 VAL A N 1
ATOM 1839 C CA . VAL A 1 226 ? 27.672 17.516 9.219 1 92.12 226 VAL A CA 1
ATOM 1840 C C . VAL A 1 226 ? 27.281 18.469 8.094 1 92.12 226 VAL A C 1
ATOM 1842 O O . VAL A 1 226 ? 27.953 18.531 7.059 1 92.12 226 VAL A O 1
ATOM 1845 N N . LEU A 1 227 ? 26.234 19.266 8.289 1 93.25 227 LEU A N 1
ATOM 1846 C CA . LEU A 1 227 ? 25.719 20.172 7.262 1 93.25 227 LEU A CA 1
ATOM 1847 C C . LEU A 1 227 ? 26.719 21.281 6.977 1 93.25 227 LEU A C 1
ATOM 1849 O O . LEU A 1 227 ? 26.797 21.781 5.848 1 93.25 227 LEU A O 1
ATOM 1853 N N . GLN A 1 228 ? 27.484 21.672 7.992 1 88.19 228 GLN A N 1
ATOM 1854 C CA . GLN A 1 228 ? 28.469 22.734 7.836 1 88.19 228 GLN A CA 1
ATOM 1855 C C . GLN A 1 228 ? 29.672 22.266 7.023 1 88.19 228 GLN A C 1
ATOM 1857 O O . GLN A 1 228 ? 30.328 23.062 6.355 1 88.19 228 GLN A O 1
ATOM 1862 N N . GLN A 1 229 ? 29.859 20.969 7.047 1 85.81 229 GLN A N 1
ATOM 1863 C CA . GLN A 1 229 ? 31.031 20.406 6.387 1 85.81 229 GLN A CA 1
ATOM 1864 C C . GLN A 1 229 ? 30.672 19.828 5.023 1 85.81 229 GLN A C 1
ATOM 1866 O O . GLN A 1 229 ? 31.516 19.281 4.324 1 85.81 229 GLN A O 1
ATOM 1871 N N . LEU A 1 230 ? 29.422 19.984 4.695 1 87.62 230 LEU A N 1
ATOM 1872 C CA . LEU A 1 230 ? 28.953 19.375 3.453 1 87.62 230 LEU A CA 1
ATOM 1873 C C . LEU A 1 230 ? 29.562 20.078 2.244 1 87.62 230 LEU A C 1
ATOM 1875 O O . LEU A 1 230 ? 29.422 21.297 2.084 1 87.62 230 LEU A O 1
ATOM 1879 N N . ASP A 1 231 ? 30.453 19.344 1.515 1 84.31 231 ASP A N 1
ATOM 1880 C CA . ASP A 1 231 ? 31.094 19.844 0.293 1 84.31 231 ASP A CA 1
ATOM 1881 C C . ASP A 1 231 ? 30.703 18.984 -0.908 1 84.31 231 ASP A C 1
ATOM 1883 O O . ASP A 1 231 ? 31.141 17.828 -1.028 1 84.31 231 ASP A O 1
ATOM 1887 N N . LEU A 1 232 ? 29.891 19.5 -1.766 1 86.81 232 LEU A N 1
ATOM 1888 C CA . LEU A 1 232 ? 29.375 18.766 -2.918 1 86.81 232 LEU A CA 1
ATOM 1889 C C . LEU A 1 232 ? 30.344 18.828 -4.086 1 86.81 232 LEU A C 1
ATOM 1891 O O . LEU A 1 232 ? 30.172 18.141 -5.094 1 86.81 232 LEU A O 1
ATOM 1895 N N . SER A 1 233 ? 31.422 19.625 -3.947 1 83.56 233 SER A N 1
ATOM 1896 C CA . SER A 1 233 ? 32.375 19.812 -5.035 1 83.56 233 SER A CA 1
ATOM 1897 C C . SER A 1 233 ? 33.094 18.516 -5.359 1 83.56 233 SER A C 1
ATOM 1899 O O . SER A 1 233 ? 33.562 18.312 -6.488 1 83.56 233 SER A O 1
ATOM 1901 N N . GLN A 1 234 ? 33.125 17.578 -4.402 1 80.62 234 GLN A N 1
ATOM 1902 C CA . GLN A 1 234 ? 33.812 16.312 -4.594 1 80.62 234 GLN A CA 1
ATOM 1903 C C . GLN A 1 234 ? 32.906 15.266 -5.219 1 80.62 234 GLN A C 1
ATOM 1905 O O . GLN A 1 234 ? 33.375 14.188 -5.594 1 80.62 234 GLN A O 1
ATOM 1910 N N . LEU A 1 235 ? 31.656 15.602 -5.305 1 86.81 235 LEU A N 1
ATOM 1911 C CA . LEU A 1 235 ? 30.703 14.648 -5.863 1 86.81 235 LEU A CA 1
ATOM 1912 C C . LEU A 1 235 ? 30.469 14.93 -7.344 1 86.81 235 LEU A C 1
ATOM 1914 O O . LEU A 1 235 ? 29.703 15.836 -7.699 1 86.81 235 LEU A O 1
ATOM 1918 N N . SER A 1 236 ? 31.156 14.18 -8.195 1 88.62 236 SER A N 1
ATOM 1919 C CA . SER A 1 236 ? 31.016 14.336 -9.641 1 88.62 236 SER A CA 1
ATOM 1920 C C . SER A 1 236 ? 29.734 13.648 -10.133 1 88.62 236 SER A C 1
ATOM 1922 O O . SER A 1 236 ? 29.547 12.453 -9.914 1 88.62 236 SER A O 1
ATOM 1924 N N . PHE A 1 237 ? 28.922 14.43 -10.859 1 89.62 237 PHE A N 1
ATOM 1925 C CA . PHE A 1 237 ? 27.688 13.883 -11.445 1 89.62 237 PHE A CA 1
ATOM 1926 C C . PHE A 1 237 ? 28.016 12.688 -12.336 1 89.62 237 PHE A C 1
ATOM 1928 O O . PHE A 1 237 ? 27.281 11.688 -12.32 1 89.62 237 PHE A O 1
ATOM 1935 N N . ALA A 1 238 ? 29.062 12.742 -13.07 1 89.75 238 ALA A N 1
ATOM 1936 C CA . ALA A 1 238 ? 29.469 11.672 -13.977 1 89.75 238 ALA A CA 1
ATOM 1937 C C . ALA A 1 238 ? 29.844 10.406 -13.203 1 89.75 238 ALA A C 1
ATOM 1939 O O . ALA A 1 238 ? 29.516 9.297 -13.625 1 89.75 238 ALA A O 1
ATOM 1940 N N . ASP A 1 239 ? 30.531 10.586 -12.094 1 90.88 239 ASP A N 1
ATOM 1941 C CA . ASP A 1 239 ? 30.906 9.445 -11.266 1 90.88 239 ASP A CA 1
ATOM 1942 C C . ASP A 1 239 ? 29.672 8.766 -10.672 1 90.88 239 ASP A C 1
ATOM 1944 O O . ASP A 1 239 ? 29.594 7.539 -10.617 1 90.88 239 ASP A O 1
ATOM 1948 N N . LEU A 1 240 ? 28.734 9.578 -10.258 1 94 240 LEU A N 1
ATOM 1949 C CA . LEU A 1 240 ? 27.5 9.047 -9.672 1 94 240 LEU A CA 1
ATOM 1950 C C . LEU A 1 240 ? 26.703 8.281 -10.719 1 94 240 LEU A C 1
ATOM 1952 O O . LEU A 1 240 ? 26.094 7.25 -10.406 1 94 240 LEU A O 1
ATOM 1956 N N . LYS A 1 241 ? 26.688 8.766 -11.93 1 91.81 241 LYS A N 1
ATOM 1957 C CA . LYS A 1 241 ? 25.984 8.094 -13.023 1 91.81 241 LYS A CA 1
ATOM 1958 C C . LYS A 1 241 ? 26.531 6.688 -13.25 1 91.81 241 LYS A C 1
ATOM 1960 O O . LYS A 1 241 ? 25.766 5.758 -13.523 1 91.81 241 LYS A O 1
ATOM 1965 N N . ALA A 1 242 ? 27.812 6.457 -13.078 1 91.5 242 ALA A N 1
ATOM 1966 C CA . ALA A 1 242 ? 28.438 5.148 -13.25 1 91.5 242 ALA A CA 1
ATOM 1967 C C . ALA A 1 242 ? 28 4.184 -12.148 1 91.5 242 ALA A C 1
ATOM 1969 O O . ALA A 1 242 ? 27.828 2.988 -12.398 1 91.5 242 ALA A O 1
ATOM 1970 N N . ILE A 1 243 ? 27.812 4.719 -10.977 1 92.94 243 ILE A N 1
ATOM 1971 C CA . ILE A 1 243 ? 27.469 3.896 -9.82 1 92.94 243 ILE A CA 1
ATOM 1972 C C . ILE A 1 243 ? 26.031 3.414 -9.945 1 92.94 243 ILE A C 1
ATOM 1974 O O . ILE A 1 243 ? 25.703 2.287 -9.562 1 92.94 243 ILE A O 1
ATOM 1978 N N . ILE A 1 244 ? 25.094 4.191 -10.523 1 94.12 244 ILE A N 1
ATOM 1979 C CA . ILE A 1 244 ? 23.656 3.924 -10.578 1 94.12 244 ILE A CA 1
ATOM 1980 C C . ILE A 1 244 ? 23.391 2.688 -11.438 1 94.12 244 ILE A C 1
ATOM 1982 O O . ILE A 1 244 ? 22.375 2.018 -11.281 1 94.12 244 ILE A O 1
ATOM 1986 N N . ASN A 1 245 ? 24.359 2.369 -12.344 1 90.5 245 ASN A N 1
ATOM 1987 C CA . ASN A 1 245 ? 24.219 1.204 -13.211 1 90.5 245 ASN A CA 1
ATOM 1988 C C . ASN A 1 245 ? 24.188 -0.093 -12.406 1 90.5 245 ASN A C 1
ATOM 1990 O O . ASN A 1 245 ? 23.703 -1.118 -12.883 1 90.5 245 ASN A O 1
ATOM 1994 N N . GLU A 1 246 ? 24.656 -0.003 -11.188 1 92.75 246 GLU A N 1
ATOM 1995 C CA . GLU A 1 246 ? 24.734 -1.191 -10.344 1 92.75 246 GLU A CA 1
ATOM 1996 C C . GLU A 1 246 ? 23.594 -1.215 -9.32 1 92.75 246 GLU A C 1
ATOM 1998 O O . GLU A 1 246 ? 23.578 -2.055 -8.422 1 92.75 246 GLU A O 1
ATOM 2003 N N . ARG A 1 247 ? 22.656 -0.286 -9.492 1 95.81 247 ARG A N 1
ATOM 2004 C CA . ARG A 1 247 ? 21.5 -0.239 -8.617 1 95.81 247 ARG A CA 1
ATOM 2005 C C . ARG A 1 247 ? 20.625 -1.475 -8.805 1 95.81 247 ARG A C 1
ATOM 2007 O O . ARG A 1 247 ? 20.453 -1.965 -9.922 1 95.81 247 ARG A O 1
ATOM 2014 N N . PRO A 1 248 ? 20.047 -1.987 -7.727 1 97.06 248 PRO A N 1
ATOM 2015 C CA . PRO A 1 248 ? 19.312 -3.244 -7.793 1 97.06 248 PRO A CA 1
ATOM 2016 C C . PRO A 1 248 ? 18.203 -3.219 -8.844 1 97.06 248 PRO A C 1
ATOM 2018 O O . PRO A 1 248 ? 17.984 -4.215 -9.547 1 97.06 248 PRO A O 1
ATOM 2021 N N . ASP A 1 249 ? 17.484 -2.115 -9.039 1 97.12 249 ASP A N 1
ATOM 2022 C CA . ASP A 1 249 ? 16.406 -2.062 -10.031 1 97.12 249 ASP A CA 1
ATOM 2023 C C . ASP A 1 249 ? 16.969 -2.178 -11.453 1 97.12 249 ASP A C 1
ATOM 2025 O O . ASP A 1 249 ? 16.312 -2.75 -12.328 1 97.12 249 ASP A O 1
ATOM 2029 N N . GLN A 1 250 ? 18.188 -1.681 -11.703 1 97.44 250 GLN A N 1
ATOM 2030 C CA . GLN A 1 250 ? 18.844 -1.843 -12.992 1 97.44 250 GLN A CA 1
ATOM 2031 C C . GLN A 1 250 ? 19.25 -3.295 -13.227 1 97.44 250 GLN A C 1
ATOM 2033 O O . GLN A 1 250 ? 19.109 -3.82 -14.328 1 97.44 250 GLN A O 1
ATOM 2038 N N . LYS A 1 251 ? 19.734 -3.92 -12.172 1 97.56 251 LYS A N 1
ATOM 2039 C CA . LYS A 1 251 ? 20.125 -5.328 -12.258 1 97.56 251 LYS A CA 1
ATOM 2040 C C . LYS A 1 251 ? 18.906 -6.211 -12.539 1 97.56 251 LYS A C 1
ATOM 2042 O O . LYS A 1 251 ? 19 -7.164 -13.312 1 97.56 251 LYS A O 1
ATOM 2047 N N . ILE A 1 252 ? 17.75 -5.891 -11.883 1 98.12 252 ILE A N 1
ATOM 2048 C CA . ILE A 1 252 ? 16.516 -6.625 -12.125 1 98.12 252 ILE A CA 1
ATOM 2049 C C . ILE A 1 252 ? 16.125 -6.516 -13.594 1 98.12 252 ILE A C 1
ATOM 2051 O O . ILE A 1 252 ? 15.805 -7.52 -14.234 1 98.12 252 ILE A O 1
ATOM 2055 N N . ALA A 1 253 ? 16.156 -5.309 -14.125 1 97.81 253 ALA A N 1
ATOM 2056 C CA . ALA A 1 253 ? 15.781 -5.09 -15.516 1 97.81 253 ALA A CA 1
ATOM 2057 C C . ALA A 1 253 ? 16.688 -5.875 -16.453 1 97.81 253 ALA A C 1
ATOM 2059 O O . ALA A 1 253 ? 16.203 -6.523 -17.391 1 97.81 253 ALA A O 1
ATOM 2060 N N . ARG A 1 254 ? 18 -5.871 -16.234 1 97.81 254 ARG A N 1
ATOM 2061 C CA . ARG A 1 254 ? 18.953 -6.613 -17.047 1 97.81 254 ARG A CA 1
ATOM 2062 C C . ARG A 1 254 ? 18.703 -8.117 -16.969 1 97.81 254 ARG A C 1
ATOM 2064 O O . ARG A 1 254 ? 18.719 -8.812 -17.984 1 97.81 254 ARG A O 1
ATOM 2071 N N . SER A 1 255 ? 18.484 -8.578 -15.742 1 98.12 255 SER A N 1
ATOM 2072 C CA . SER A 1 255 ? 18.25 -10 -15.531 1 98.12 255 SER A CA 1
ATOM 2073 C C . SER A 1 255 ? 16.906 -10.438 -16.125 1 98.12 255 SER A C 1
ATOM 2075 O O . SER A 1 255 ? 16.75 -11.586 -16.547 1 98.12 255 SER A O 1
ATOM 2077 N N . THR A 1 256 ? 15.945 -9.586 -16.203 1 98.25 256 THR A N 1
ATOM 2078 C CA . THR A 1 256 ? 14.656 -9.906 -16.797 1 98.25 256 THR A CA 1
ATOM 2079 C C . THR A 1 256 ? 14.805 -10.125 -18.312 1 98.25 256 THR A C 1
ATOM 2081 O O . THR A 1 256 ? 14.148 -10.992 -18.875 1 98.25 256 THR A O 1
ATOM 2084 N N . VAL A 1 257 ? 15.656 -9.32 -18.969 1 98.38 257 VAL A N 1
ATOM 2085 C CA . VAL A 1 257 ? 15.961 -9.562 -20.375 1 98.38 257 VAL A CA 1
ATOM 2086 C C . VAL A 1 257 ? 16.594 -10.945 -20.531 1 98.38 257 VAL A C 1
ATOM 2088 O O . VAL A 1 257 ? 16.203 -11.711 -21.422 1 98.38 257 VAL A O 1
ATOM 2091 N N . ASN A 1 258 ? 17.531 -11.289 -19.656 1 98.44 258 ASN A N 1
ATOM 2092 C CA . ASN A 1 258 ? 18.188 -12.594 -19.688 1 98.44 258 ASN A CA 1
ATOM 2093 C C . ASN A 1 258 ? 17.188 -13.727 -19.469 1 98.44 258 ASN A C 1
ATOM 2095 O O . ASN A 1 258 ? 17.266 -14.773 -20.109 1 98.44 258 ASN A O 1
ATOM 2099 N N . ALA A 1 259 ? 16.234 -13.484 -18.531 1 98.44 259 ALA A N 1
ATOM 2100 C CA . ALA A 1 259 ? 15.188 -14.469 -18.281 1 98.44 259 ALA A CA 1
ATOM 2101 C C . ALA A 1 259 ? 14.328 -14.688 -19.531 1 98.44 259 ALA A C 1
ATOM 2103 O O . ALA A 1 259 ? 13.961 -15.812 -19.844 1 98.44 259 ALA A O 1
ATOM 2104 N N . SER A 1 260 ? 14.016 -13.594 -20.203 1 98.25 260 SER A N 1
ATOM 2105 C CA . SER A 1 260 ? 13.219 -13.688 -21.406 1 98.25 260 SER A CA 1
ATOM 2106 C C . SER A 1 260 ? 13.961 -14.438 -22.516 1 98.25 260 SER A C 1
ATOM 2108 O O . SER A 1 260 ? 13.359 -15.234 -23.234 1 98.25 260 SER A O 1
ATOM 2110 N N . ARG A 1 261 ? 15.258 -14.227 -22.625 1 98.5 261 ARG A N 1
ATOM 2111 C CA . ARG A 1 261 ? 16.078 -14.961 -23.578 1 98.5 261 ARG A CA 1
ATOM 2112 C C . ARG A 1 261 ? 16.109 -16.453 -23.25 1 98.5 261 ARG A C 1
ATOM 2114 O O . ARG A 1 261 ? 16 -17.297 -24.125 1 98.5 261 ARG A O 1
ATOM 2121 N N . ALA A 1 262 ? 16.281 -16.641 -21.969 1 98.25 262 ALA A N 1
ATOM 2122 C CA . ALA A 1 262 ? 16.281 -18.031 -21.516 1 98.25 262 ALA A CA 1
ATOM 2123 C C . ALA A 1 262 ? 14.93 -18.688 -21.781 1 98.25 262 ALA A C 1
ATOM 2125 O O . ALA A 1 262 ? 14.867 -19.859 -22.156 1 98.25 262 ALA A O 1
ATOM 2126 N N . ASN A 1 263 ? 13.867 -17.969 -21.625 1 98.25 263 ASN A N 1
ATOM 2127 C CA . ASN A 1 263 ? 12.531 -18.484 -21.875 1 98.25 263 ASN A CA 1
ATOM 2128 C C . ASN A 1 263 ? 12.32 -18.797 -23.359 1 98.25 263 ASN A C 1
ATOM 2130 O O . ASN A 1 263 ? 11.633 -19.75 -23.703 1 98.25 263 ASN A O 1
ATOM 2134 N N . LEU A 1 264 ? 12.844 -17.953 -24.266 1 98.12 264 LEU A N 1
ATOM 2135 C CA . LEU A 1 264 ? 12.766 -18.234 -25.688 1 98.12 264 LEU A CA 1
ATOM 2136 C C . LEU A 1 264 ? 13.43 -19.578 -26.016 1 98.12 264 LEU A C 1
ATOM 2138 O O . LEU A 1 264 ? 12.883 -20.375 -26.766 1 98.12 264 LEU A O 1
ATOM 2142 N N . LYS A 1 265 ? 14.586 -19.828 -25.453 1 97.94 265 LYS A N 1
ATOM 2143 C CA . LYS A 1 265 ? 15.289 -21.094 -25.688 1 97.94 265 LYS A CA 1
ATOM 2144 C C . LYS A 1 265 ? 14.469 -22.266 -25.172 1 97.94 265 LYS A C 1
ATOM 2146 O O . LYS A 1 265 ? 14.422 -23.328 -25.797 1 97.94 265 LYS A O 1
ATOM 2151 N N . LEU A 1 266 ? 13.828 -22.016 -24 1 97.38 266 LEU A N 1
ATOM 2152 C CA . LEU A 1 266 ? 12.961 -23.047 -23.453 1 97.38 266 LEU A CA 1
ATOM 2153 C C . LEU A 1 266 ? 11.773 -23.312 -24.359 1 97.38 266 LEU A C 1
ATOM 2155 O O . LEU A 1 266 ? 11.469 -24.469 -24.672 1 97.38 266 LEU A O 1
ATOM 2159 N N . GLN A 1 267 ? 11.148 -22.266 -24.859 1 96.81 267 GLN A N 1
ATOM 2160 C CA . GLN A 1 267 ? 9.984 -22.422 -25.719 1 96.81 267 GLN A CA 1
ATOM 2161 C C . GLN A 1 267 ? 10.359 -23.094 -27.031 1 96.81 267 GLN A C 1
ATOM 2163 O O . GLN A 1 267 ? 9.602 -23.906 -27.562 1 96.81 267 GLN A O 1
ATOM 2168 N N . LYS A 1 268 ? 11.523 -22.797 -27.578 1 96.5 268 LYS A N 1
ATOM 2169 C CA . LYS A 1 268 ? 12 -23.453 -28.797 1 96.5 268 LYS A CA 1
ATOM 2170 C C . LYS A 1 268 ? 12.203 -24.953 -28.562 1 96.5 268 LYS A C 1
ATOM 2172 O O . LYS A 1 268 ? 11.914 -25.766 -29.453 1 96.5 268 LYS A O 1
ATOM 2177 N N . SER A 1 269 ? 12.688 -25.172 -27.391 1 95.06 269 SER A N 1
ATOM 2178 C CA . SER A 1 269 ? 12.914 -26.594 -27.078 1 95.06 269 SER A CA 1
ATOM 2179 C C . SER A 1 269 ? 11.602 -27.344 -26.922 1 95.06 269 SER A C 1
ATOM 2181 O O . SER A 1 269 ? 11.531 -28.547 -27.172 1 95.06 269 SER A O 1
ATOM 2183 N N . MET A 1 270 ? 10.523 -26.641 -26.547 1 93.69 270 MET A N 1
ATOM 2184 C CA . MET A 1 270 ? 9.219 -27.266 -26.344 1 93.69 270 MET A CA 1
ATOM 2185 C C . MET A 1 270 ? 8.547 -27.578 -27.672 1 93.69 270 MET A C 1
ATOM 2187 O O . MET A 1 270 ? 7.527 -28.281 -27.703 1 93.69 270 MET A O 1
ATOM 2191 N N . ALA A 1 271 ? 9.141 -27.156 -28.781 1 92.38 271 ALA A N 1
ATOM 2192 C CA . ALA A 1 271 ? 8.633 -27.469 -30.109 1 92.38 271 ALA A CA 1
ATOM 2193 C C . ALA A 1 271 ? 9.086 -28.859 -30.562 1 92.38 271 ALA A C 1
ATOM 2195 O O . ALA A 1 271 ? 8.531 -29.422 -31.5 1 92.38 271 ALA A O 1
ATOM 2196 N N . PHE A 1 272 ? 10 -29.359 -29.828 1 90.75 272 PHE A N 1
ATOM 2197 C CA . PHE A 1 272 ? 10.508 -30.688 -30.172 1 90.75 272 PHE A CA 1
ATOM 2198 C C . PHE A 1 272 ? 9.562 -31.766 -29.672 1 90.75 272 PHE A C 1
ATOM 2200 O O . PHE A 1 272 ? 8.773 -31.547 -28.75 1 90.75 272 PHE A O 1
ATOM 2207 N N . PRO A 1 273 ? 9.625 -32.938 -30.297 1 86.75 273 PRO A N 1
ATOM 2208 C CA . PRO A 1 273 ? 8.711 -34.031 -29.906 1 86.75 273 PRO A CA 1
ATOM 2209 C C . PRO A 1 273 ? 8.898 -34.469 -28.469 1 86.75 273 PRO A C 1
ATOM 2211 O O . PRO A 1 273 ? 10 -34.344 -27.922 1 86.75 273 PRO A O 1
ATOM 2214 N N . GLU A 1 274 ? 7.805 -34.844 -27.828 1 84.94 274 GLU A N 1
ATOM 2215 C CA . GLU A 1 274 ? 7.879 -35.562 -26.562 1 84.94 274 GLU A CA 1
ATOM 2216 C C . GLU A 1 274 ? 8.211 -37.031 -26.781 1 84.94 274 GLU A C 1
ATOM 2218 O O . GLU A 1 274 ? 7.652 -37.688 -27.672 1 84.94 274 GLU A O 1
ATOM 2223 N N . PHE A 1 275 ? 9.156 -37.5 -26.062 1 86.06 275 PHE A N 1
ATOM 2224 C CA . PHE A 1 275 ? 9.695 -38.844 -26.234 1 86.06 275 PHE A CA 1
ATOM 2225 C C . PHE A 1 275 ? 9.539 -39.688 -24.969 1 86.06 275 PHE A C 1
ATOM 2227 O O . PHE A 1 275 ? 9.789 -39.188 -23.859 1 86.06 275 PHE A O 1
ATOM 2234 N N . SER A 1 276 ? 9.023 -40.906 -25.109 1 89.06 276 SER A N 1
ATOM 2235 C CA . SER A 1 276 ? 8.961 -41.812 -23.984 1 89.06 276 SER A CA 1
ATOM 2236 C C . SER A 1 276 ? 9.344 -43.219 -24.406 1 89.06 276 SER A C 1
ATOM 2238 O O . SER A 1 276 ? 9.133 -43.625 -25.547 1 89.06 276 SER A O 1
ATOM 2240 N N . VAL A 1 277 ? 9.977 -43.906 -23.469 1 87.31 277 VAL A N 1
ATOM 2241 C CA . VAL A 1 277 ? 10.344 -45.312 -23.688 1 87.31 277 VAL A CA 1
ATOM 2242 C C . VAL A 1 277 ? 9.438 -46.219 -22.844 1 87.31 277 VAL A C 1
ATOM 2244 O O . VAL A 1 277 ? 9.117 -45.875 -21.703 1 87.31 277 VAL A O 1
ATOM 2247 N N . LYS A 1 278 ? 9.031 -47.25 -23.578 1 87.19 278 LYS A N 1
ATOM 2248 C CA . LYS A 1 278 ? 8.148 -48.188 -22.891 1 87.19 278 LYS A CA 1
ATOM 2249 C C . LYS A 1 278 ? 8.719 -49.594 -22.938 1 87.19 278 LYS A C 1
ATOM 2251 O O . LYS A 1 278 ? 9.328 -50 -23.922 1 87.19 278 LYS A O 1
ATOM 2256 N N . GLY A 1 279 ? 8.68 -50.219 -21.734 1 78.5 279 GLY A N 1
ATOM 2257 C CA . GLY A 1 279 ? 8.922 -51.656 -21.656 1 78.5 279 GLY A CA 1
ATOM 2258 C C . GLY A 1 279 ? 7.68 -52.469 -21.328 1 78.5 279 GLY A C 1
ATOM 2259 O O . GLY A 1 279 ? 6.891 -52.062 -20.469 1 78.5 279 GLY A O 1
ATOM 2260 N N . ASN A 1 280 ? 7.434 -53.469 -22.234 1 80 280 ASN A N 1
ATOM 2261 C CA . ASN A 1 280 ? 6.238 -54.281 -22.047 1 80 280 ASN A CA 1
ATOM 2262 C C . ASN A 1 280 ? 6.594 -55.75 -21.828 1 80 280 ASN A C 1
ATOM 2264 O O . ASN A 1 280 ? 7.473 -56.281 -22.516 1 80 280 ASN A O 1
ATOM 2268 N N . TYR A 1 281 ? 6.051 -56.344 -20.844 1 76.31 281 TYR A N 1
ATOM 2269 C CA . TYR A 1 281 ? 6.148 -57.781 -20.594 1 76.31 281 TYR A CA 1
ATOM 2270 C C . TYR A 1 281 ? 4.766 -58.406 -20.594 1 76.31 281 TYR A C 1
ATOM 2272 O O . TYR A 1 281 ? 3.855 -57.938 -19.906 1 76.31 281 TYR A O 1
ATOM 2280 N N . ASP A 1 282 ? 4.629 -59.438 -21.469 1 76.94 282 ASP A N 1
ATOM 2281 C CA . ASP A 1 282 ? 3.385 -60.219 -21.578 1 76.94 282 ASP A CA 1
ATOM 2282 C C . ASP A 1 282 ? 3.635 -61.719 -21.375 1 76.94 282 ASP A C 1
ATOM 2284 O O . ASP A 1 282 ? 4.355 -62.344 -22.156 1 76.94 282 ASP A O 1
ATOM 2288 N N . ARG A 1 283 ? 3.049 -62.312 -20.438 1 76.62 283 ARG A N 1
ATOM 2289 C CA . ARG A 1 283 ? 3.33 -63.719 -20.078 1 76.62 283 ARG A CA 1
ATOM 2290 C C . ARG A 1 283 ? 2.797 -64.688 -21.125 1 76.62 283 ARG A C 1
ATOM 2292 O O . ARG A 1 283 ? 3.52 -65.562 -21.594 1 76.62 283 ARG A O 1
ATOM 2299 N N . VAL A 1 284 ? 1.528 -64.625 -21.391 1 66.06 284 VAL A N 1
ATOM 2300 C CA . VAL A 1 284 ? 0.955 -65.562 -22.359 1 66.06 284 VAL A CA 1
ATOM 2301 C C . VAL A 1 284 ? 0.329 -64.75 -23.516 1 66.06 284 VAL A C 1
ATOM 2303 O O . VAL A 1 284 ? -0.893 -64.75 -23.672 1 66.06 284 VAL A O 1
ATOM 2306 N N . GLY A 1 285 ? 1.128 -63.906 -24.062 1 60.41 285 GLY A N 1
ATOM 2307 C CA . GLY A 1 285 ? 0.64 -62.938 -25.062 1 60.41 285 GLY A CA 1
ATOM 2308 C C . GLY A 1 285 ? 0.249 -63.625 -26.375 1 60.41 285 GLY A C 1
ATOM 2309 O O . GLY A 1 285 ? 0.283 -64.812 -26.484 1 60.41 285 GLY A O 1
ATOM 2310 N N . ASN A 1 286 ? -0.325 -62.844 -27.359 1 58.09 286 ASN A N 1
ATOM 2311 C CA . ASN A 1 286 ? -0.893 -63.312 -28.625 1 58.09 286 ASN A CA 1
ATOM 2312 C C . ASN A 1 286 ? 0.138 -64.062 -29.469 1 58.09 286 ASN A C 1
ATOM 2314 O O . ASN A 1 286 ? -0.211 -64.938 -30.234 1 58.09 286 ASN A O 1
ATOM 2318 N N . PHE A 1 287 ? 1.427 -63.688 -29.203 1 56.91 287 PHE A N 1
ATOM 2319 C CA . PHE A 1 287 ? 2.391 -64.188 -30.156 1 56.91 287 PHE A CA 1
ATOM 2320 C C . PHE A 1 287 ? 3.191 -65.375 -29.562 1 56.91 287 PHE A C 1
ATOM 2322 O O . PHE A 1 287 ? 3.242 -66.438 -30.125 1 56.91 287 PHE A O 1
ATOM 2329 N N . ILE A 1 288 ? 3.889 -65.062 -28.406 1 62.62 288 ILE A N 1
ATOM 2330 C CA . ILE A 1 288 ? 4.684 -66.062 -27.734 1 62.62 288 ILE A CA 1
ATOM 2331 C C . ILE A 1 288 ? 4.59 -65.875 -26.219 1 62.62 288 ILE A C 1
ATOM 2333 O O . ILE A 1 288 ? 4.25 -64.812 -25.75 1 62.62 288 ILE A O 1
ATOM 2337 N N . ASN A 1 289 ? 4.727 -66.938 -25.562 1 69.62 289 ASN A N 1
ATOM 2338 C CA . ASN A 1 289 ? 4.793 -66.875 -24.109 1 69.62 289 ASN A CA 1
ATOM 2339 C C . ASN A 1 289 ? 5.977 -66 -23.656 1 69.62 289 ASN A C 1
ATOM 2341 O O . ASN A 1 289 ? 7.035 -66.062 -24.281 1 69.62 289 ASN A O 1
ATOM 2345 N N . ASP A 1 290 ? 5.898 -65.188 -22.625 1 74.5 290 ASP A N 1
ATOM 2346 C CA . ASP A 1 290 ? 6.926 -64.375 -22.047 1 74.5 290 ASP A CA 1
ATOM 2347 C C . ASP A 1 290 ? 7.426 -63.312 -23.047 1 74.5 290 ASP A C 1
ATOM 2349 O O . ASP A 1 290 ? 8.633 -63.219 -23.297 1 74.5 290 ASP A O 1
ATOM 2353 N N . TYR A 1 291 ? 6.469 -62.719 -23.578 1 74.81 291 TYR A N 1
ATOM 2354 C CA . TYR A 1 291 ? 6.746 -61.719 -24.594 1 74.81 291 TYR A CA 1
ATOM 2355 C C . TYR A 1 291 ? 7.297 -60.438 -23.969 1 74.81 291 TYR A C 1
ATOM 2357 O O . TYR A 1 291 ? 6.723 -59.906 -23.016 1 74.81 291 TYR A O 1
ATOM 2365 N N . PHE A 1 292 ? 8.602 -60.094 -24.344 1 78.19 292 PHE A N 1
ATOM 2366 C CA . PHE A 1 292 ? 9.234 -58.844 -23.938 1 78.19 292 PHE A CA 1
ATOM 2367 C C . PHE A 1 292 ? 9.352 -57.906 -25.125 1 78.19 292 PHE A C 1
ATOM 2369 O O . PHE A 1 292 ? 9.773 -58.312 -26.203 1 78.19 292 PHE A O 1
ATOM 2376 N N . ALA A 1 293 ? 8.805 -56.656 -24.891 1 77.38 293 ALA A N 1
ATOM 2377 C CA . ALA A 1 293 ? 8.883 -55.688 -25.969 1 77.38 293 ALA A CA 1
ATOM 2378 C C . ALA A 1 293 ? 9.344 -54.312 -25.453 1 77.38 293 ALA A C 1
ATOM 2380 O O . ALA A 1 293 ? 9.148 -54 -24.281 1 77.38 293 ALA A O 1
ATOM 2381 N N . ILE A 1 294 ? 10.07 -53.688 -26.234 1 82.88 294 ILE A N 1
ATOM 2382 C CA . ILE A 1 294 ? 10.453 -52.312 -25.984 1 82.88 294 ILE A CA 1
ATOM 2383 C C . ILE A 1 294 ? 9.75 -51.406 -26.984 1 82.88 294 ILE A C 1
AT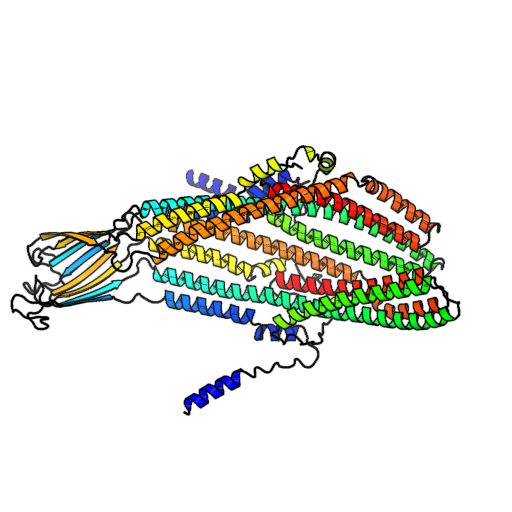OM 2385 O O . ILE A 1 294 ? 9.594 -51.75 -28.156 1 82.88 294 ILE A O 1
ATOM 2389 N N . GLY A 1 295 ? 9.094 -50.375 -26.438 1 83.38 295 GLY A N 1
ATOM 2390 C CA . GLY A 1 295 ? 8.391 -49.438 -27.297 1 83.38 295 GLY A CA 1
ATOM 2391 C C . GLY A 1 295 ? 8.828 -48 -27.094 1 83.38 295 GLY A C 1
ATOM 2392 O O . GLY A 1 295 ? 9.492 -47.688 -26.094 1 83.38 295 GLY A O 1
ATOM 2393 N N . VAL A 1 296 ? 8.594 -47.281 -28.156 1 86.06 296 VAL A N 1
ATOM 2394 C CA . VAL A 1 296 ? 8.859 -45.844 -28.109 1 86.06 296 VAL A CA 1
ATOM 2395 C C . VAL A 1 296 ? 7.602 -45.062 -28.5 1 86.06 296 VAL A C 1
ATOM 2397 O O . VAL A 1 296 ? 6.816 -45.531 -29.328 1 86.06 296 VAL A O 1
ATOM 2400 N N . SER A 1 297 ? 7.301 -44.094 -27.688 1 84.94 297 SER A N 1
ATOM 2401 C CA . SER A 1 297 ? 6.211 -43.188 -28.016 1 84.94 297 SER A CA 1
ATOM 2402 C C . SER A 1 297 ? 6.738 -41.781 -28.312 1 84.94 297 SER A C 1
ATOM 2404 O O . SER A 1 297 ? 7.539 -41.25 -27.562 1 84.94 297 SER A O 1
ATOM 2406 N N . LEU A 1 298 ? 6.273 -41.281 -29.562 1 86.62 298 LEU A N 1
ATOM 2407 C CA . LEU A 1 298 ? 6.734 -39.969 -30 1 86.62 298 LEU A CA 1
ATOM 2408 C C . LEU A 1 298 ? 5.555 -39.094 -30.391 1 86.62 298 LEU A C 1
ATOM 2410 O O . LEU A 1 298 ? 4.68 -39.5 -31.156 1 86.62 298 LEU A O 1
ATOM 2414 N N . SER A 1 299 ? 5.547 -37.938 -29.766 1 86.5 299 SER A N 1
ATOM 2415 C CA . SER A 1 299 ? 4.609 -36.938 -30.266 1 86.5 299 SER A CA 1
ATOM 2416 C C . SER A 1 299 ? 5.211 -36.125 -31.406 1 86.5 299 SER A C 1
ATOM 2418 O O . SER A 1 299 ? 6.148 -35.344 -31.203 1 86.5 299 SER A O 1
ATOM 2420 N N . VAL A 1 300 ? 4.762 -36.312 -32.562 1 86.94 300 VAL A N 1
ATOM 2421 C CA . VAL A 1 300 ? 5.348 -35.656 -33.719 1 86.94 300 VAL A CA 1
ATOM 2422 C C . VAL A 1 300 ? 4.699 -34.312 -33.938 1 86.94 300 VAL A C 1
ATOM 2424 O O . VAL A 1 300 ? 3.49 -34.219 -34.156 1 86.94 300 VAL A O 1
ATOM 2427 N N . PRO A 1 301 ? 5.508 -33.25 -33.812 1 89.25 301 PRO A N 1
ATOM 2428 C CA . PRO A 1 301 ? 4.965 -31.906 -33.969 1 89.25 301 PRO A CA 1
ATOM 2429 C C . PRO A 1 301 ? 4.668 -31.547 -35.406 1 89.25 301 PRO A C 1
ATOM 2431 O O . PRO A 1 301 ? 5.473 -30.875 -36.062 1 89.25 301 PRO A O 1
ATOM 2434 N N . ILE A 1 302 ? 3.49 -31.875 -35.906 1 90.25 302 ILE A N 1
ATOM 2435 C CA . ILE A 1 302 ? 3.102 -31.594 -37.281 1 90.25 302 ILE A CA 1
ATOM 2436 C C . ILE A 1 302 ? 2.275 -30.312 -37.312 1 90.25 302 ILE A C 1
ATOM 2438 O O . ILE A 1 302 ? 2.582 -29.391 -38.094 1 90.25 302 ILE A O 1
ATOM 2442 N N . PHE A 1 303 ? 1.207 -30.266 -36.375 1 91.19 303 PHE A N 1
ATOM 2443 C CA . PHE A 1 303 ? 0.276 -29.141 -36.375 1 91.19 303 PHE A CA 1
ATOM 2444 C C . PHE A 1 303 ? 0.687 -28.094 -35.344 1 91.19 303 PHE A C 1
ATOM 2446 O O . PHE A 1 303 ? 0.59 -26.891 -35.625 1 91.19 303 PHE A O 1
ATOM 2453 N N . ASN A 1 304 ? 1.148 -28.516 -34.156 1 90.44 304 ASN A N 1
ATOM 2454 C CA . ASN A 1 304 ? 1.556 -27.641 -33.062 1 90.44 304 ASN A CA 1
ATOM 2455 C C . ASN A 1 304 ? 3.059 -27.719 -32.812 1 90.44 304 ASN A C 1
ATOM 2457 O O . ASN A 1 304 ? 3.545 -28.672 -32.188 1 90.44 304 ASN A O 1
ATOM 2461 N N . ARG A 1 305 ? 3.746 -26.75 -33.312 1 92.69 305 ARG A N 1
ATOM 2462 C CA . ARG A 1 305 ? 5.188 -26.672 -33.094 1 92.69 305 ARG A CA 1
ATOM 2463 C C . ARG A 1 305 ? 5.52 -25.578 -32.062 1 92.69 305 ARG A C 1
ATOM 2465 O O . ARG A 1 305 ? 6.609 -25 -32.094 1 92.69 305 ARG A O 1
ATOM 2472 N N . ASN A 1 306 ? 4.566 -25.25 -31.25 1 95.06 306 ASN A N 1
ATOM 2473 C CA . ASN A 1 306 ? 4.711 -24.234 -30.219 1 95.06 306 ASN A CA 1
ATOM 2474 C C . ASN A 1 306 ? 5.016 -22.859 -30.812 1 95.06 306 ASN A C 1
ATOM 2476 O O . ASN A 1 306 ? 5.742 -22.062 -30.219 1 95.06 306 ASN A O 1
ATOM 2480 N N . GLN A 1 307 ? 4.477 -22.641 -32 1 95.44 307 GLN A N 1
ATOM 2481 C CA . GLN A 1 307 ? 4.809 -21.453 -32.75 1 95.44 307 GLN A CA 1
ATOM 2482 C C . GLN A 1 307 ? 4.289 -20.188 -32.062 1 95.44 307 GLN A C 1
ATOM 2484 O O . GLN A 1 307 ? 4.945 -19.156 -32.094 1 95.44 307 GLN A O 1
ATOM 2489 N N . GLY A 1 308 ? 3.088 -20.188 -31.516 1 96.19 308 GLY A N 1
ATOM 2490 C CA . GLY A 1 308 ? 2.547 -19.031 -30.828 1 96.19 308 GLY A CA 1
ATOM 2491 C C . GLY A 1 308 ? 3.367 -18.625 -29.609 1 96.19 308 GLY A C 1
ATOM 2492 O O . GLY A 1 308 ? 3.666 -17.438 -29.422 1 96.19 308 GLY A O 1
ATOM 2493 N N . ASN A 1 309 ? 3.754 -19.625 -28.75 1 95.62 309 ASN A N 1
ATOM 2494 C CA . ASN A 1 309 ? 4.543 -19.344 -27.562 1 95.62 309 ASN A CA 1
ATOM 2495 C C . ASN A 1 309 ? 5.938 -18.844 -27.922 1 95.62 309 ASN A C 1
ATOM 2497 O O . ASN A 1 309 ? 6.488 -17.984 -27.219 1 95.62 309 ASN A O 1
ATOM 2501 N N . ILE A 1 310 ? 6.551 -19.406 -28.938 1 97.25 310 ILE A N 1
ATOM 2502 C CA . ILE A 1 310 ? 7.863 -18.953 -29.391 1 97.25 310 ILE A CA 1
ATOM 2503 C C . ILE A 1 310 ? 7.781 -17.5 -29.844 1 97.25 310 ILE A C 1
ATOM 2505 O O . ILE A 1 310 ? 8.625 -16.688 -29.469 1 97.25 310 ILE A O 1
ATOM 2509 N N . LYS A 1 311 ? 6.742 -17.203 -30.594 1 96.94 311 LYS A N 1
ATOM 2510 C CA . LYS A 1 311 ? 6.551 -15.82 -31.031 1 96.94 311 LYS A CA 1
ATOM 2511 C C . LYS A 1 311 ? 6.324 -14.883 -29.859 1 96.94 311 LYS A C 1
ATOM 2513 O O . LYS A 1 311 ? 6.879 -13.789 -29.812 1 96.94 311 LYS A O 1
ATOM 2518 N N . ALA A 1 312 ? 5.48 -15.297 -28.938 1 97 312 ALA A N 1
ATOM 2519 C CA . ALA A 1 312 ? 5.227 -14.516 -27.734 1 97 312 ALA A CA 1
ATOM 2520 C C . ALA A 1 312 ? 6.516 -14.273 -26.953 1 97 312 ALA A C 1
ATOM 2522 O O . ALA A 1 312 ? 6.742 -13.18 -26.438 1 97 312 ALA A O 1
ATOM 2523 N N . ALA A 1 313 ? 7.371 -15.305 -26.828 1 97.62 313 ALA A N 1
ATOM 2524 C CA . ALA A 1 313 ? 8.633 -15.195 -26.109 1 97.62 313 ALA A CA 1
ATOM 2525 C C . ALA A 1 313 ? 9.57 -14.211 -26.781 1 97.62 313 ALA A C 1
ATOM 2527 O O . ALA A 1 313 ? 10.305 -13.477 -26.109 1 97.62 313 ALA A O 1
ATOM 2528 N N . ARG A 1 314 ? 9.555 -14.219 -28.094 1 97.75 314 ARG A N 1
ATOM 2529 C CA . ARG A 1 314 ? 10.367 -13.258 -28.828 1 97.75 314 ARG A CA 1
ATOM 2530 C C . ARG A 1 314 ? 9.938 -11.828 -28.531 1 97.75 314 ARG A C 1
ATOM 2532 O O . ARG A 1 314 ? 10.773 -10.953 -28.312 1 97.75 314 ARG A O 1
ATOM 2539 N N . PHE A 1 315 ? 8.625 -11.586 -28.531 1 97.25 315 PHE A N 1
ATOM 2540 C CA . PHE A 1 315 ? 8.117 -10.258 -28.203 1 97.25 315 PHE A CA 1
ATOM 2541 C C . PHE A 1 315 ? 8.43 -9.891 -26.766 1 97.25 315 PHE A C 1
ATOM 2543 O O . PHE A 1 315 ? 8.648 -8.719 -26.453 1 97.25 315 PHE A O 1
ATOM 2550 N N . SER A 1 316 ? 8.477 -10.922 -25.938 1 97.88 316 SER A N 1
ATOM 2551 C CA . SER A 1 316 ? 8.789 -10.664 -24.547 1 97.88 316 SER A CA 1
ATOM 2552 C C . SER A 1 316 ? 10.211 -10.125 -24.375 1 97.88 316 SER A C 1
ATOM 2554 O O . SER A 1 316 ? 10.469 -9.305 -23.5 1 97.88 316 SER A O 1
ATOM 2556 N N . ILE A 1 317 ? 11.164 -10.625 -25.172 1 97.88 317 ILE A N 1
ATOM 2557 C CA . ILE A 1 317 ? 12.539 -10.125 -25.125 1 97.88 317 ILE A CA 1
ATOM 2558 C C . ILE A 1 317 ? 12.562 -8.648 -25.516 1 97.88 317 ILE A C 1
ATOM 2560 O O . ILE A 1 317 ? 13.219 -7.836 -24.875 1 97.88 317 ILE A O 1
ATOM 2564 N N . GLN A 1 318 ? 11.781 -8.32 -26.547 1 97.56 318 GLN A N 1
ATOM 2565 C CA . GLN A 1 318 ? 11.711 -6.934 -27 1 97.56 318 GLN A CA 1
ATOM 2566 C C . GLN A 1 318 ? 11.086 -6.043 -25.938 1 97.56 318 GLN A C 1
ATOM 2568 O O . GLN A 1 318 ? 11.57 -4.941 -25.672 1 97.56 318 GLN A O 1
ATOM 2573 N N . GLN A 1 319 ? 10.023 -6.488 -25.391 1 97.06 319 GLN A N 1
ATOM 2574 C CA . GLN A 1 319 ? 9.367 -5.754 -24.312 1 97.06 319 GLN A CA 1
ATOM 2575 C C . GLN A 1 319 ? 10.328 -5.516 -23.156 1 97.06 319 GLN A C 1
ATOM 2577 O O . GLN A 1 319 ? 10.43 -4.395 -22.641 1 97.06 319 GLN A O 1
ATOM 2582 N N . ALA A 1 320 ? 11.039 -6.59 -22.734 1 97.31 320 ALA A N 1
ATOM 2583 C CA . ALA A 1 320 ? 11.992 -6.48 -21.641 1 97.31 320 ALA A CA 1
ATOM 2584 C C . ALA A 1 320 ? 13.117 -5.504 -21.969 1 97.31 320 ALA A C 1
ATOM 2586 O O . ALA A 1 320 ? 13.602 -4.789 -21.094 1 97.31 320 ALA A O 1
ATOM 2587 N N . GLY A 1 321 ? 13.5 -5.551 -23.203 1 97.75 321 GLY A N 1
ATOM 2588 C CA . GLY A 1 321 ? 14.516 -4.613 -23.641 1 97.75 321 GLY A CA 1
ATOM 2589 C C . GLY A 1 321 ? 14.086 -3.164 -23.516 1 97.75 321 GLY A C 1
ATOM 2590 O O . GLY A 1 321 ? 14.844 -2.326 -23.016 1 97.75 321 GLY A O 1
ATOM 2591 N N . VAL A 1 322 ? 12.898 -2.811 -23.953 1 97.44 322 VAL A N 1
ATOM 2592 C CA . VAL A 1 322 ? 12.359 -1.457 -23.859 1 97.44 322 VAL A CA 1
ATOM 2593 C C . VAL A 1 322 ? 12.188 -1.074 -22.391 1 97.44 322 VAL A C 1
ATOM 2595 O O . VAL A 1 322 ? 12.445 0.069 -22.016 1 97.44 322 VAL A O 1
ATOM 2598 N N . GLN A 1 323 ? 11.773 -2.021 -21.594 1 97.06 323 GLN A N 1
ATOM 2599 C CA . GLN A 1 323 ? 11.609 -1.772 -20.156 1 97.06 323 GLN A CA 1
ATOM 2600 C C . GLN A 1 323 ? 12.953 -1.487 -19.5 1 97.06 323 GLN A C 1
ATOM 2602 O O . GLN A 1 323 ? 13.031 -0.678 -18.562 1 97.06 323 GLN A O 1
ATOM 2607 N N . GLN A 1 324 ? 13.953 -2.199 -19.906 1 97.25 324 GLN A N 1
ATOM 2608 C CA . GLN A 1 324 ? 15.297 -1.939 -19.391 1 97.25 324 GLN A CA 1
ATOM 2609 C C . GLN A 1 324 ? 15.75 -0.523 -19.734 1 97.25 324 GLN A C 1
ATOM 2611 O O . GLN A 1 324 ? 16.328 0.169 -18.906 1 97.25 324 GLN A O 1
ATOM 2616 N N . GLU A 1 325 ? 15.469 -0.067 -20.953 1 96.94 325 GLU A N 1
ATOM 2617 C CA . GLU A 1 325 ? 15.789 1.298 -21.359 1 96.94 325 GLU A CA 1
ATOM 2618 C C . GLU A 1 325 ? 15.023 2.316 -20.531 1 96.94 325 GLU A C 1
ATOM 2620 O O . GLU A 1 325 ? 15.578 3.34 -20.125 1 96.94 325 GLU A O 1
ATOM 2625 N N . TYR A 1 326 ? 13.742 2.068 -20.359 1 96.31 326 TYR A N 1
ATOM 2626 C CA . TYR A 1 326 ? 12.93 2.941 -19.516 1 96.31 326 TYR A CA 1
ATOM 2627 C C . TYR A 1 326 ? 13.516 3.047 -18.109 1 96.31 326 TYR A C 1
ATOM 2629 O O . TYR A 1 326 ? 13.586 4.141 -17.547 1 96.31 326 TYR A O 1
ATOM 2637 N N . ALA A 1 327 ? 13.906 1.9 -17.531 1 96.56 327 ALA A N 1
ATOM 2638 C CA . ALA A 1 327 ? 14.484 1.882 -16.188 1 96.56 327 ALA A CA 1
ATOM 2639 C C . ALA A 1 327 ? 15.766 2.709 -16.125 1 96.56 327 ALA A C 1
ATOM 2641 O O . ALA A 1 327 ? 16.016 3.424 -15.156 1 96.56 327 ALA A O 1
ATOM 2642 N N . ALA A 1 328 ? 16.578 2.598 -17.125 1 96.25 328 ALA A N 1
ATOM 2643 C CA . ALA A 1 328 ? 17.812 3.369 -17.188 1 96.25 328 ALA A CA 1
ATOM 2644 C C . ALA A 1 328 ? 17.516 4.867 -17.25 1 96.25 328 ALA A C 1
ATOM 2646 O O . ALA A 1 328 ? 18.125 5.656 -16.531 1 96.25 328 ALA A O 1
ATOM 2647 N N . ASN A 1 329 ? 16.562 5.258 -18.156 1 96.44 329 ASN A N 1
ATOM 2648 C CA . ASN A 1 329 ? 16.172 6.66 -18.281 1 96.44 329 ASN A CA 1
ATOM 2649 C C . ASN A 1 329 ? 15.594 7.199 -16.969 1 96.44 329 ASN A C 1
ATOM 2651 O O . ASN A 1 329 ? 15.867 8.344 -16.594 1 96.44 329 ASN A O 1
ATOM 2655 N N . ARG A 1 330 ? 14.812 6.387 -16.406 1 95.62 330 ARG A N 1
ATOM 2656 C CA . ARG A 1 330 ? 14.227 6.785 -15.133 1 95.62 330 ARG A CA 1
ATOM 2657 C C . ARG A 1 330 ? 15.305 7.012 -14.078 1 95.62 330 ARG A C 1
ATOM 2659 O O . ARG A 1 330 ? 15.242 7.98 -13.32 1 95.62 330 ARG A O 1
ATOM 2666 N N . ALA A 1 331 ? 16.281 6.113 -13.961 1 96.38 331 ALA A N 1
ATOM 2667 C CA . ALA A 1 331 ? 17.375 6.25 -13 1 96.38 331 ALA A CA 1
ATOM 2668 C C . ALA A 1 331 ? 18.156 7.531 -13.242 1 96.38 331 ALA A C 1
ATOM 2670 O O . ALA A 1 331 ? 18.531 8.234 -12.297 1 96.38 331 ALA A O 1
ATOM 2671 N N . ASP A 1 332 ? 18.344 7.902 -14.508 1 95.19 332 ASP A N 1
ATOM 2672 C CA . ASP A 1 332 ? 19.047 9.133 -14.867 1 95.19 332 ASP A CA 1
ATOM 2673 C C . ASP A 1 332 ? 18.266 10.359 -14.414 1 95.19 332 ASP A C 1
ATOM 2675 O O . ASP A 1 332 ? 18.828 11.305 -13.867 1 95.19 332 ASP A O 1
ATOM 2679 N N . MET A 1 333 ? 17 10.352 -14.719 1 96.12 333 MET A N 1
ATOM 2680 C CA . MET A 1 333 ? 16.125 11.453 -14.312 1 96.12 333 MET A CA 1
ATOM 2681 C C . MET A 1 333 ? 16.141 11.625 -12.797 1 96.12 333 MET A C 1
ATOM 2683 O O . MET A 1 333 ? 16.266 12.742 -12.289 1 96.12 333 MET A O 1
ATOM 2687 N N . GLU A 1 334 ? 16.031 10.492 -12.07 1 97.06 334 GLU A N 1
ATOM 2688 C CA . GLU A 1 334 ? 16.047 10.531 -10.609 1 97.06 334 GLU A CA 1
ATOM 2689 C C . GLU A 1 334 ? 17.359 11.102 -10.078 1 97.06 334 GLU A C 1
ATOM 2691 O O . GLU A 1 334 ? 17.375 11.883 -9.125 1 97.06 334 GLU A O 1
ATOM 2696 N N . LEU A 1 335 ? 18.453 10.672 -10.68 1 96.25 335 LEU A N 1
ATOM 2697 C CA . LEU A 1 335 ? 19.766 11.156 -10.25 1 96.25 335 LEU A CA 1
ATOM 2698 C C . LEU A 1 335 ? 19.875 12.656 -10.461 1 96.25 335 LEU A C 1
ATOM 2700 O O . LEU A 1 335 ? 20.297 13.383 -9.562 1 96.25 335 LEU A O 1
ATOM 2704 N N . PHE A 1 336 ? 19.469 13.156 -11.664 1 95.62 336 PHE A N 1
ATOM 2705 C CA . PHE A 1 336 ? 19.547 14.586 -11.961 1 95.62 336 PHE A CA 1
ATOM 2706 C C . PHE A 1 336 ? 18.703 15.391 -10.977 1 95.62 336 PHE A C 1
ATOM 2708 O O . PHE A 1 336 ? 19.156 16.406 -10.445 1 95.62 336 PHE A O 1
ATOM 2715 N N . THR A 1 337 ? 17.547 14.953 -10.758 1 96.75 337 THR A N 1
ATOM 2716 C CA . THR A 1 337 ? 16.625 15.656 -9.859 1 96.75 337 THR A CA 1
ATOM 2717 C C . THR A 1 337 ? 17.172 15.656 -8.438 1 96.75 337 THR A C 1
ATOM 2719 O O . THR A 1 337 ? 17.156 16.688 -7.766 1 96.75 337 THR A O 1
ATOM 2722 N N . ALA A 1 338 ? 17.625 14.477 -7.938 1 97.06 338 ALA A N 1
ATOM 2723 C CA . ALA A 1 338 ? 18.141 14.367 -6.578 1 97.06 338 ALA A CA 1
ATOM 2724 C C . ALA A 1 338 ? 19.391 15.227 -6.402 1 97.06 338 ALA A C 1
ATOM 2726 O O . ALA A 1 338 ? 19.547 15.914 -5.395 1 97.06 338 ALA A O 1
ATOM 2727 N N . TYR A 1 339 ? 20.25 15.234 -7.406 1 95.06 339 TYR A N 1
ATOM 2728 C CA . TYR A 1 339 ? 21.484 16 -7.371 1 95.06 339 TYR A CA 1
ATOM 2729 C C . TYR A 1 339 ? 21.203 17.5 -7.34 1 95.06 339 TYR A C 1
ATOM 2731 O O . TYR A 1 339 ? 21.734 18.219 -6.492 1 95.06 339 TYR A O 1
ATOM 2739 N N . THR A 1 340 ? 20.359 17.922 -8.242 1 95.44 340 THR A N 1
ATOM 2740 C CA . THR A 1 340 ? 20.031 19.344 -8.336 1 95.44 340 THR A CA 1
ATOM 2741 C C . THR A 1 340 ? 19.281 19.812 -7.094 1 95.44 340 THR A C 1
ATOM 2743 O O . THR A 1 340 ? 19.5 20.922 -6.609 1 95.44 340 THR A O 1
ATOM 2746 N N . SER A 1 341 ? 18.406 18.984 -6.617 1 96.88 341 SER A N 1
ATOM 2747 C CA . SER A 1 341 ? 17.656 19.328 -5.406 1 96.88 341 SER A CA 1
ATOM 2748 C C . SER A 1 341 ? 18.609 19.484 -4.215 1 96.88 341 SER A C 1
ATOM 2750 O O . SER A 1 341 ? 18.422 20.391 -3.398 1 96.88 341 SER A O 1
ATOM 2752 N N . LEU A 1 342 ? 19.594 18.609 -4.074 1 96.19 342 LEU A N 1
ATOM 2753 C CA . LEU A 1 342 ? 20.562 18.719 -2.984 1 96.19 342 LEU A CA 1
ATOM 2754 C C . LEU A 1 342 ? 21.391 19.984 -3.117 1 96.19 342 LEU A C 1
ATOM 2756 O O . LEU A 1 342 ? 21.641 20.672 -2.125 1 96.19 342 LEU A O 1
ATOM 2760 N N . GLU A 1 343 ? 21.766 20.359 -4.324 1 94.69 343 GLU A N 1
ATOM 2761 C CA . GLU A 1 343 ? 22.5 21.594 -4.574 1 94.69 343 GLU A CA 1
ATOM 2762 C C . GLU A 1 343 ? 21.719 22.812 -4.137 1 94.69 343 GLU A C 1
ATOM 2764 O O . GLU A 1 343 ? 22.25 23.688 -3.457 1 94.69 343 GLU A O 1
ATOM 2769 N N . LYS A 1 344 ? 20.469 22.781 -4.531 1 95.69 344 LYS A N 1
ATOM 2770 C CA . LYS A 1 344 ? 19.609 23.922 -4.188 1 95.69 344 LYS A CA 1
ATOM 2771 C C . LYS A 1 344 ? 19.375 24 -2.682 1 95.69 344 LYS A C 1
ATOM 2773 O O . LYS A 1 344 ? 19.422 25.094 -2.104 1 95.69 344 LYS A O 1
ATOM 2778 N N . ALA A 1 345 ? 19.156 22.875 -2.074 1 96.31 345 ALA A N 1
ATOM 2779 C CA . ALA A 1 345 ? 18.953 22.859 -0.627 1 96.31 345 ALA A CA 1
ATOM 2780 C C . ALA A 1 345 ? 20.219 23.312 0.108 1 96.31 345 ALA A C 1
ATOM 2782 O O . ALA A 1 345 ? 20.125 24.078 1.074 1 96.31 345 ALA A O 1
ATOM 2783 N N . THR A 1 346 ? 21.375 22.906 -0.33 1 94.62 346 THR A N 1
ATOM 2784 C CA . THR A 1 346 ? 22.656 23.266 0.286 1 94.62 346 THR A CA 1
ATOM 2785 C C . THR A 1 346 ? 22.938 24.75 0.091 1 94.62 346 THR A C 1
ATOM 2787 O O . THR A 1 346 ? 23.406 25.438 1.013 1 94.62 346 THR A O 1
ATOM 2790 N N . GLN A 1 347 ? 22.656 25.266 -1.079 1 93.62 347 GLN A N 1
ATOM 2791 C CA . GLN A 1 347 ? 22.844 26.688 -1.35 1 93.62 347 GLN A CA 1
ATOM 2792 C C . GLN A 1 347 ? 21.984 27.547 -0.428 1 93.62 347 GLN A C 1
ATOM 2794 O O . GLN A 1 347 ? 22.453 28.547 0.113 1 93.62 347 GLN A O 1
ATOM 2799 N N . LEU A 1 348 ? 20.781 27.094 -0.301 1 94.06 348 LEU A N 1
ATOM 2800 C CA . LEU A 1 348 ? 19.891 27.828 0.595 1 94.06 348 LEU A CA 1
ATOM 2801 C C . LEU A 1 348 ? 20.406 27.781 2.029 1 94.06 348 LEU A C 1
ATOM 2803 O O . LEU A 1 348 ? 20.422 28.812 2.719 1 94.06 348 LEU A O 1
ATOM 2807 N N . TYR A 1 349 ? 20.828 26.688 2.498 1 94.44 349 TYR A N 1
ATOM 2808 C CA . TYR A 1 349 ? 21.375 26.516 3.842 1 94.44 349 TYR A CA 1
ATOM 2809 C C . TYR A 1 349 ? 22.609 27.406 4.043 1 94.44 349 TYR A C 1
ATOM 2811 O O . TYR A 1 349 ? 22.703 28.109 5.043 1 94.44 349 TYR A O 1
ATOM 2819 N N . GLN A 1 350 ? 23.484 27.438 3.09 1 91.94 350 GLN A N 1
ATOM 2820 C CA . GLN A 1 350 ? 24.734 28.172 3.191 1 91.94 350 GLN A CA 1
ATOM 2821 C C . GLN A 1 350 ? 24.484 29.688 3.123 1 91.94 350 GLN A C 1
ATOM 2823 O O . GLN A 1 350 ? 25.234 30.469 3.711 1 91.94 350 GLN A O 1
ATOM 2828 N N . SER A 1 351 ? 23.422 30.031 2.445 1 91.81 351 SER A N 1
ATOM 2829 C CA . SER A 1 351 ? 23.141 31.453 2.299 1 91.81 351 SER A CA 1
ATOM 2830 C C . SER A 1 351 ? 22.312 31.969 3.471 1 91.81 351 SER A C 1
ATOM 2832 O O . SER A 1 351 ? 22.031 33.156 3.561 1 91.81 351 SER A O 1
ATOM 2834 N N . THR A 1 352 ? 21.844 31.047 4.285 1 90 352 THR A N 1
ATOM 2835 C CA . THR A 1 352 ? 20.984 31.422 5.398 1 90 352 THR A CA 1
ATOM 2836 C C . THR A 1 352 ? 21.797 31.641 6.668 1 90 352 THR A C 1
ATOM 2838 O O . THR A 1 352 ? 22.703 30.859 6.973 1 90 352 THR A O 1
ATOM 2841 N N . ASN A 1 353 ? 21.516 32.75 7.418 1 83.5 353 ASN A N 1
ATOM 2842 C CA . ASN A 1 353 ? 22.141 33 8.711 1 83.5 353 ASN A CA 1
ATOM 2843 C C . ASN A 1 353 ? 21.547 32.125 9.805 1 83.5 353 ASN A C 1
ATOM 2845 O O . ASN A 1 353 ? 20.469 32.438 10.328 1 83.5 353 ASN A O 1
ATOM 2849 N N . MET A 1 354 ? 22.219 31.109 10.25 1 82.88 354 MET A N 1
ATOM 2850 C CA . MET A 1 354 ? 21.719 30.109 11.188 1 82.88 354 MET A CA 1
ATOM 2851 C C . MET A 1 354 ? 21.766 30.641 12.617 1 82.88 354 MET A C 1
ATOM 2853 O O . MET A 1 354 ? 21.156 30.062 13.516 1 82.88 354 MET A O 1
ATOM 2857 N N . ASP A 1 355 ? 22.359 31.75 12.852 1 78.31 355 ASP A N 1
ATOM 2858 C CA . ASP A 1 355 ? 22.5 32.312 14.188 1 78.31 355 ASP A CA 1
ATOM 2859 C C . ASP A 1 355 ? 21.188 32.938 14.664 1 78.31 355 ASP A C 1
ATOM 2861 O O . ASP A 1 355 ? 21.031 33.25 15.852 1 78.31 355 ASP A O 1
ATOM 2865 N N . LEU A 1 356 ? 20.297 33.094 13.719 1 75.62 356 LEU A N 1
ATOM 2866 C CA . LEU A 1 356 ? 19.016 33.688 14.07 1 75.62 356 LEU A CA 1
ATOM 2867 C C . LEU A 1 356 ? 18.312 32.844 15.141 1 75.62 356 LEU A C 1
ATOM 2869 O O . LEU A 1 356 ? 17.562 33.406 15.953 1 75.62 356 LEU A O 1
ATOM 2873 N N . GLU A 1 357 ? 18.531 31.578 15.148 1 77.25 357 GLU A N 1
ATOM 2874 C CA . GLU A 1 357 ? 17.906 30.672 16.109 1 77.25 357 GLU A CA 1
ATOM 2875 C C . GLU A 1 357 ? 18.406 30.953 17.531 1 77.25 357 GLU A C 1
ATOM 2877 O O . GLU A 1 357 ? 17.625 30.938 18.484 1 77.25 357 GLU A O 1
ATOM 2882 N N . ARG A 1 358 ? 19.594 31.234 17.703 1 76.88 358 ARG A N 1
ATOM 2883 C CA . ARG A 1 358 ? 20.219 31.406 19.016 1 76.88 358 ARG A CA 1
ATOM 2884 C C . ARG A 1 358 ? 19.672 32.656 19.719 1 76.88 358 ARG A C 1
ATOM 2886 O O . ARG A 1 358 ? 19.594 32.688 20.953 1 76.88 358 ARG A O 1
ATOM 2893 N N . ASN A 1 359 ? 19.188 33.562 18.906 1 74.81 359 ASN A N 1
ATOM 2894 C CA . ASN A 1 359 ? 18.75 34.844 19.469 1 74.81 359 ASN A CA 1
ATOM 2895 C C . ASN A 1 359 ? 17.266 34.844 19.797 1 74.81 359 ASN A C 1
ATOM 2897 O O . ASN A 1 359 ? 16.734 35.844 20.297 1 74.81 359 ASN A O 1
ATOM 2901 N N . PHE A 1 360 ? 16.688 33.719 19.547 1 75.81 360 PHE A N 1
ATOM 2902 C CA . PHE A 1 360 ? 15.234 33.625 19.688 1 75.81 360 PHE A CA 1
ATOM 2903 C C . PHE A 1 360 ? 14.805 33.875 21.125 1 75.81 360 PHE A C 1
ATOM 2905 O O . PHE A 1 360 ? 13.883 34.656 21.375 1 75.81 360 PHE A O 1
ATOM 2912 N N . GLU A 1 361 ? 15.477 33.219 22.031 1 74.44 361 GLU A N 1
ATOM 2913 C CA . GLU A 1 361 ? 15.102 33.312 23.438 1 74.44 361 GLU A CA 1
ATOM 2914 C C . GLU A 1 361 ? 15.281 34.75 23.938 1 74.44 361 GLU A C 1
ATOM 2916 O O . GLU A 1 361 ? 14.438 35.25 24.672 1 74.44 361 GLU A O 1
ATOM 2921 N N . LYS A 1 362 ? 16.375 35.312 23.5 1 80.12 362 LYS A N 1
ATOM 2922 C CA . LYS A 1 362 ? 16.656 36.688 23.906 1 80.12 362 LYS A CA 1
ATOM 2923 C C . LYS A 1 362 ? 15.617 37.656 23.344 1 80.12 362 LYS A C 1
ATOM 2925 O O . LYS A 1 362 ? 15.164 38.594 24.031 1 80.12 362 LYS A O 1
ATOM 2930 N N . LEU A 1 363 ? 15.25 37.406 22.188 1 79.69 363 LEU A N 1
ATOM 2931 C CA . LEU A 1 363 ? 14.289 38.281 21.516 1 79.69 363 LEU A CA 1
ATOM 2932 C C . LEU A 1 363 ? 12.914 38.188 22.156 1 79.69 363 LEU A C 1
ATOM 2934 O O . LEU A 1 363 ? 12.242 39.188 22.359 1 79.69 363 LEU A O 1
ATOM 2938 N N . ILE A 1 364 ? 12.469 37 22.516 1 81.12 364 ILE A N 1
ATOM 2939 C CA . ILE A 1 364 ? 11.156 36.781 23.109 1 81.12 364 ILE A CA 1
ATOM 2940 C C . ILE A 1 364 ? 11.086 37.5 24.469 1 81.12 364 ILE A C 1
ATOM 2942 O O . ILE A 1 364 ? 10.086 38.156 24.781 1 81.12 364 ILE A O 1
ATOM 2946 N N . THR A 1 365 ? 12.195 37.375 25.188 1 82.88 365 THR A N 1
ATOM 2947 C CA . THR A 1 365 ? 12.25 38 26.5 1 82.88 365 THR A CA 1
ATOM 2948 C C . THR A 1 365 ? 12.219 39.531 26.359 1 82.88 365 THR A C 1
ATOM 2950 O O . THR A 1 365 ? 11.5 40.219 27.094 1 82.88 365 THR A O 1
ATOM 2953 N N . GLY A 1 366 ? 12.938 40 25.375 1 85.5 366 GLY A N 1
ATOM 2954 C CA . GLY A 1 366 ? 12.961 41.438 25.125 1 85.5 366 GLY A CA 1
ATOM 2955 C C . GLY A 1 366 ? 11.617 41.969 24.672 1 85.5 366 GLY A C 1
ATOM 2956 O O . GLY A 1 366 ? 11.18 43.031 25.141 1 85.5 366 GLY A O 1
ATOM 2957 N N . VAL A 1 367 ? 10.938 41.25 23.828 1 86.88 367 VAL A N 1
ATOM 2958 C CA . VAL A 1 367 ? 9.656 41.688 23.281 1 86.88 367 VAL A CA 1
ATOM 2959 C C . VAL A 1 367 ? 8.602 41.688 24.391 1 86.88 367 VAL A C 1
ATOM 2961 O O . VAL A 1 367 ? 7.766 42.594 24.469 1 86.88 367 VAL A O 1
ATOM 2964 N N . ASN A 1 368 ? 8.562 40.75 25.281 1 86.88 368 ASN A N 1
ATOM 2965 C CA . ASN A 1 368 ? 7.633 40.656 26.406 1 86.88 368 ASN A CA 1
ATOM 2966 C C . ASN A 1 368 ? 7.812 41.844 27.359 1 86.88 368 ASN A C 1
ATOM 2968 O O . ASN A 1 368 ? 6.832 42.438 27.797 1 86.88 368 ASN A O 1
ATOM 2972 N N . GLU A 1 369 ? 9.086 42.188 27.578 1 88.06 369 GLU A N 1
ATOM 2973 C CA . GLU A 1 369 ? 9.391 43.281 28.469 1 88.06 369 GLU A CA 1
ATOM 2974 C C . GLU A 1 369 ? 8.93 44.625 27.875 1 88.06 369 GLU A C 1
ATOM 2976 O O . GLU A 1 369 ? 8.336 45.438 28.578 1 88.06 369 GLU A O 1
ATOM 2981 N N . ASN A 1 370 ? 9.133 44.781 26.625 1 89.69 370 ASN A N 1
ATOM 2982 C CA . ASN A 1 370 ? 8.766 46.031 25.953 1 89.69 370 ASN A CA 1
ATOM 2983 C C . ASN A 1 370 ? 7.246 46.188 25.844 1 89.69 370 ASN A C 1
ATOM 2985 O O . ASN A 1 370 ? 6.723 47.281 25.922 1 89.69 370 ASN A O 1
ATOM 2989 N N . PHE A 1 371 ? 6.531 45.125 25.672 1 88.75 371 PHE A N 1
ATOM 2990 C CA . PHE A 1 371 ? 5.078 45.188 25.578 1 88.75 371 PHE A CA 1
ATOM 2991 C C . PHE A 1 371 ? 4.457 45.469 26.938 1 88.75 371 PHE A C 1
ATOM 2993 O O . PHE A 1 371 ? 3.533 46.281 27.031 1 88.75 371 PHE A O 1
ATOM 3000 N N . THR A 1 372 ? 5.027 44.844 27.953 1 84.81 372 THR A N 1
ATOM 3001 C CA . THR A 1 372 ? 4.52 45.062 29.297 1 84.81 372 THR A CA 1
ATOM 3002 C C . THR A 1 372 ? 4.73 46.5 29.734 1 84.81 372 THR A C 1
ATOM 3004 O O . THR A 1 372 ? 3.885 47.094 30.422 1 84.81 372 THR A O 1
ATOM 3007 N N . ARG A 1 373 ? 5.82 47.125 29.234 1 85.88 373 ARG A N 1
ATOM 3008 C CA . ARG A 1 373 ? 6.145 48.5 29.562 1 85.88 373 ARG A CA 1
ATOM 3009 C C . ARG A 1 373 ? 5.461 49.5 28.609 1 85.88 373 ARG A C 1
ATOM 3011 O O . ARG A 1 373 ? 5.68 50.688 28.672 1 85.88 373 ARG A O 1
ATOM 3018 N N . LYS A 1 374 ? 4.691 48.906 27.641 1 86.25 374 LYS A N 1
ATOM 3019 C CA . LYS A 1 374 ? 3.9 49.688 26.672 1 86.25 374 LYS A CA 1
ATOM 3020 C C . LYS A 1 374 ? 4.801 50.438 25.703 1 86.25 374 LYS A C 1
ATOM 3022 O O . LYS A 1 374 ? 4.449 51.531 25.266 1 86.25 374 LYS A O 1
ATOM 3027 N N . ASN A 1 375 ? 5.949 49.875 25.547 1 88.75 375 ASN A N 1
ATOM 3028 C CA . ASN A 1 375 ? 6.871 50.438 24.578 1 88.75 375 ASN A CA 1
ATOM 3029 C C . ASN A 1 375 ? 6.5 50.062 23.141 1 88.75 375 ASN A C 1
ATOM 3031 O O . ASN A 1 375 ? 6.934 50.719 22.188 1 88.75 375 ASN A O 1
ATOM 3035 N N . ILE A 1 376 ? 5.703 48.969 23 1 87.44 376 ILE A N 1
ATOM 3036 C CA . ILE A 1 376 ? 5.262 48.531 21.672 1 87.44 376 ILE A CA 1
ATOM 3037 C C . ILE A 1 376 ? 3.764 48.25 21.703 1 87.44 376 ILE A C 1
ATOM 3039 O O . ILE A 1 376 ? 3.203 47.938 22.75 1 87.44 376 ILE A O 1
ATOM 3043 N N . SER A 1 377 ? 3.211 48.438 20.547 1 85 377 SER A N 1
ATOM 3044 C CA . SER A 1 377 ? 1.778 48.188 20.406 1 85 377 SER A CA 1
ATOM 3045 C C . SER A 1 377 ? 1.479 46.688 20.359 1 85 377 SER A C 1
ATOM 3047 O O . SER A 1 377 ? 2.389 45.875 20.203 1 85 377 SER A O 1
ATOM 3049 N N . LEU A 1 378 ? 0.302 46.406 20.609 1 82.94 378 LEU A N 1
ATOM 3050 C CA . LEU A 1 378 ? -0.141 45 20.531 1 82.94 378 LEU A CA 1
ATOM 3051 C C . LEU A 1 378 ? 0.158 44.438 19.156 1 82.94 378 LEU A C 1
ATOM 3053 O O . LEU A 1 378 ? 0.625 43.281 19.047 1 82.94 378 LEU A O 1
ATOM 3057 N N . LEU A 1 379 ? -0.08 45.156 18.109 1 82.25 379 LEU A N 1
ATOM 3058 C CA . LEU A 1 379 ? 0.157 44.688 16.75 1 82.25 379 LEU A CA 1
ATOM 3059 C C . LEU A 1 379 ? 1.637 44.406 16.516 1 82.25 379 LEU A C 1
ATOM 3061 O O . LEU A 1 379 ? 1.985 43.406 15.867 1 82.25 379 LEU A O 1
ATOM 3065 N N . GLU A 1 380 ? 2.492 45.344 17.141 1 83.69 380 GLU A N 1
ATOM 3066 C CA . GLU A 1 380 ? 3.93 45.094 17.031 1 83.69 380 GLU A CA 1
ATOM 3067 C C . GLU A 1 380 ? 4.332 43.844 17.797 1 83.69 380 GLU A C 1
ATOM 3069 O O . GLU A 1 380 ? 5.148 43.062 17.297 1 83.69 380 GLU A O 1
ATOM 3074 N N . PHE A 1 381 ? 3.799 43.688 18.906 1 85.94 381 PHE A N 1
ATOM 3075 C CA . PHE A 1 381 ? 4.055 42.5 19.719 1 85.94 381 PHE A CA 1
ATOM 3076 C C . PHE A 1 381 ? 3.697 41.219 18.953 1 85.94 381 PHE A C 1
ATOM 3078 O O . PHE A 1 381 ? 4.508 40.281 18.875 1 85.94 381 PHE A O 1
ATOM 3085 N N . ILE A 1 382 ? 2.561 41.188 18.406 1 84.62 382 ILE A N 1
ATOM 3086 C CA . ILE A 1 382 ? 2.068 40.031 17.688 1 84.62 382 ILE A CA 1
ATOM 3087 C C . ILE A 1 382 ? 2.971 39.75 16.484 1 84.62 382 ILE A C 1
ATOM 3089 O O . ILE A 1 382 ? 3.316 38.594 16.203 1 84.62 382 ILE A O 1
ATOM 3093 N N . ASP A 1 383 ? 3.344 40.688 15.805 1 83.56 383 ASP A N 1
ATOM 3094 C CA . ASP A 1 383 ? 4.199 40.562 14.633 1 83.56 383 ASP A CA 1
ATOM 3095 C C . ASP A 1 383 ? 5.555 39.938 15.008 1 83.56 383 ASP A C 1
ATOM 3097 O O . ASP A 1 383 ? 6.051 39.062 14.32 1 83.56 383 ASP A O 1
ATOM 3101 N N . TYR A 1 384 ? 6.109 40.469 16.094 1 81.69 384 TYR A N 1
ATOM 3102 C CA . TYR A 1 384 ? 7.395 39.969 16.531 1 81.69 384 TYR A CA 1
ATOM 3103 C C . TYR A 1 384 ? 7.289 38.5 16.891 1 81.69 384 TYR A C 1
ATOM 3105 O O . TYR A 1 384 ? 8.109 37.688 16.469 1 81.69 384 TYR A O 1
ATOM 3113 N N . TYR A 1 385 ? 6.293 38.156 17.594 1 81.31 385 TYR A N 1
ATOM 3114 C CA . TYR A 1 385 ? 6.098 36.781 18.031 1 81.31 385 TYR A CA 1
ATOM 3115 C C . TYR A 1 385 ? 5.906 35.844 16.844 1 81.31 385 TYR A C 1
ATOM 3117 O O . TYR A 1 385 ? 6.543 34.781 16.766 1 81.31 385 TYR A O 1
ATOM 3125 N N . ASP A 1 386 ? 5.113 36.188 16 1 84.56 386 ASP A N 1
ATOM 3126 C CA . ASP A 1 386 ? 4.832 35.375 14.828 1 84.56 386 ASP A CA 1
ATOM 3127 C C . ASP A 1 386 ? 6.066 35.219 13.945 1 84.56 386 ASP A C 1
ATOM 3129 O O . ASP A 1 386 ? 6.379 34.125 13.469 1 84.56 386 ASP A O 1
ATOM 3133 N N . SER A 1 387 ? 6.707 36.344 13.781 1 83.75 387 SER A N 1
ATOM 3134 C CA . SER A 1 387 ? 7.879 36.344 12.914 1 83.75 387 SER A CA 1
ATOM 3135 C C . SER A 1 387 ? 8.992 35.469 13.484 1 83.75 387 SER A C 1
ATOM 3137 O O . SER A 1 387 ? 9.648 34.719 12.75 1 83.75 387 SER A O 1
ATOM 3139 N N . TYR A 1 388 ? 9.234 35.531 14.781 1 81.56 388 TYR A N 1
ATOM 3140 C CA . TYR A 1 388 ? 10.305 34.75 15.406 1 81.56 388 TYR A CA 1
ATOM 3141 C C . TYR A 1 388 ? 10.008 33.25 15.336 1 81.56 388 TYR A C 1
ATOM 3143 O O . TYR A 1 388 ? 10.875 32.469 14.961 1 81.56 388 TYR A O 1
ATOM 3151 N N . LYS A 1 389 ? 8.859 32.844 15.688 1 86.81 389 LYS A N 1
ATOM 3152 C CA . LYS A 1 389 ? 8.461 31.453 15.609 1 86.81 389 LYS A CA 1
ATOM 3153 C C . LYS A 1 389 ? 8.602 30.922 14.18 1 86.81 389 LYS A C 1
ATOM 3155 O O . LYS A 1 389 ? 9.211 29.875 13.953 1 86.81 389 LYS A O 1
ATOM 3160 N N . GLU A 1 390 ? 8.078 31.656 13.25 1 88.56 390 GLU A N 1
ATOM 3161 C CA . GLU A 1 390 ? 8.117 31.25 11.852 1 88.56 39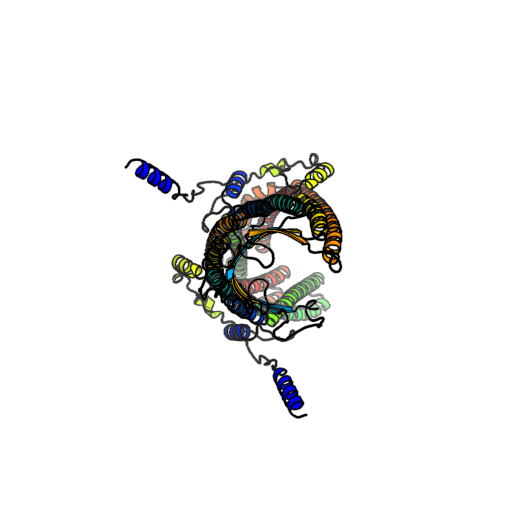0 GLU A CA 1
ATOM 3162 C C . GLU A 1 390 ? 9.555 31.125 11.352 1 88.56 390 GLU A C 1
ATOM 3164 O O . GLU A 1 390 ? 9.867 30.219 10.57 1 88.56 390 GLU A O 1
ATOM 3169 N N . THR A 1 391 ? 10.375 32.031 11.781 1 85.38 391 THR A N 1
ATOM 3170 C CA . THR A 1 391 ? 11.773 32 11.367 1 85.38 391 THR A CA 1
ATOM 3171 C C . THR A 1 391 ? 12.469 30.766 11.898 1 85.38 391 THR A C 1
ATOM 3173 O O . THR A 1 391 ? 13.164 30.062 11.156 1 85.38 391 THR A O 1
ATOM 3176 N N . CYS A 1 392 ? 12.289 30.422 13.172 1 88 392 CYS A N 1
ATOM 3177 C CA . CYS A 1 392 ? 12.914 29.234 13.766 1 88 392 CYS A CA 1
ATOM 3178 C C . CYS A 1 392 ? 12.438 27.969 13.078 1 88 392 CYS A C 1
ATOM 3180 O O . CYS A 1 392 ? 13.242 27.094 12.758 1 88 392 CYS A O 1
ATOM 3182 N N . ILE A 1 393 ? 11.148 27.844 12.852 1 92.19 393 ILE A N 1
ATOM 3183 C CA . ILE A 1 393 ? 10.578 26.672 12.188 1 92.19 393 ILE A CA 1
A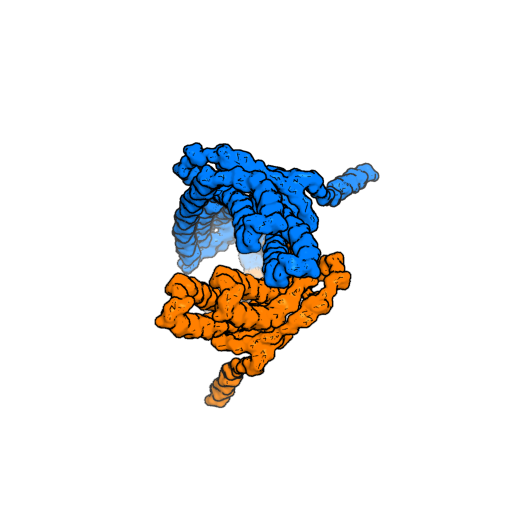TOM 3184 C C . ILE A 1 393 ? 11.156 26.547 10.781 1 92.19 393 ILE A C 1
ATOM 3186 O O . ILE A 1 393 ? 11.484 25.438 10.336 1 92.19 393 ILE A O 1
ATOM 3190 N N . GLN A 1 394 ? 11.328 27.703 10.156 1 91.56 394 GLN A N 1
ATOM 3191 C CA . GLN A 1 394 ? 11.875 27.688 8.805 1 91.56 394 GLN A CA 1
ATOM 3192 C C . GLN A 1 394 ? 13.336 27.25 8.805 1 91.56 394 GLN A C 1
ATOM 3194 O O . GLN A 1 394 ? 13.781 26.562 7.887 1 91.56 394 GLN A O 1
ATOM 3199 N N . LEU A 1 395 ? 14.086 27.703 9.766 1 91.25 395 LEU A N 1
ATOM 3200 C CA . LEU A 1 395 ? 15.484 27.281 9.867 1 91.25 395 LEU A CA 1
ATOM 3201 C C . LEU A 1 395 ? 15.578 25.766 10.031 1 91.25 395 LEU A C 1
ATOM 3203 O O . LEU A 1 395 ? 16.406 25.109 9.383 1 91.25 395 LEU A O 1
ATOM 3207 N N . TYR A 1 396 ? 14.734 25.172 10.906 1 93.81 396 TYR A N 1
ATOM 3208 C CA . TYR A 1 396 ? 14.711 23.734 11.078 1 93.81 396 TYR A CA 1
ATOM 3209 C C . TYR A 1 396 ? 14.297 23.031 9.789 1 93.81 396 TYR A C 1
ATOM 3211 O O . TYR A 1 396 ? 14.828 21.969 9.453 1 93.81 396 TYR A O 1
ATOM 3219 N N . GLU A 1 397 ? 13.359 23.594 9.039 1 95.5 397 GLU A N 1
ATOM 3220 C CA . GLU A 1 397 ? 12.922 23.031 7.77 1 95.5 397 GLU A CA 1
ATOM 3221 C C . GLU A 1 397 ? 14.055 23.031 6.746 1 95.5 397 GLU A C 1
ATOM 3223 O O . GLU A 1 397 ? 14.188 22.078 5.965 1 95.5 397 GLU A O 1
ATOM 3228 N N . ILE A 1 398 ? 14.758 24.094 6.777 1 94.75 398 ILE A N 1
ATOM 3229 C CA . ILE A 1 398 ? 15.883 24.188 5.855 1 94.75 398 ILE A CA 1
ATOM 3230 C C . ILE A 1 398 ? 16.891 23.078 6.16 1 94.75 398 ILE A C 1
ATOM 3232 O O . ILE A 1 398 ? 17.328 22.359 5.254 1 94.75 398 ILE A O 1
ATOM 3236 N N . LYS A 1 399 ? 17.266 22.906 7.449 1 95.75 399 LYS A N 1
ATOM 3237 C CA . LYS A 1 399 ? 18.188 21.844 7.84 1 95.75 399 LYS A CA 1
ATOM 3238 C C . LYS A 1 399 ? 17.609 20.469 7.484 1 95.75 399 LYS A C 1
ATOM 3240 O O . LYS A 1 399 ? 18.312 19.625 6.91 1 95.75 399 LYS A O 1
ATOM 3245 N N . LYS A 1 400 ? 16.375 20.234 7.84 1 97.44 400 LYS A N 1
ATOM 3246 C CA . LYS A 1 400 ? 15.688 18.984 7.555 1 97.44 400 LYS A CA 1
ATOM 3247 C C . LYS A 1 400 ? 15.742 18.656 6.066 1 97.44 400 LYS A C 1
ATOM 3249 O O . LYS A 1 400 ? 16.047 17.516 5.684 1 97.44 400 LYS A O 1
ATOM 3254 N N . ASN A 1 401 ? 15.492 19.656 5.266 1 97.06 401 ASN A N 1
ATOM 3255 C CA . ASN A 1 401 ? 15.422 19.469 3.82 1 97.06 401 ASN A CA 1
ATOM 3256 C C . ASN A 1 401 ? 16.781 19.094 3.24 1 97.06 401 ASN A C 1
ATOM 3258 O O . ASN A 1 401 ? 16.859 18.328 2.273 1 97.06 401 ASN A O 1
ATOM 3262 N N . VAL A 1 402 ? 17.844 19.609 3.787 1 96.75 402 VAL A N 1
ATOM 3263 C CA . VAL A 1 402 ? 19.172 19.203 3.334 1 96.75 402 VAL A CA 1
ATOM 3264 C C . VAL A 1 402 ? 19.406 17.734 3.664 1 96.75 402 VAL A C 1
ATOM 3266 O O . VAL A 1 402 ? 19.859 16.969 2.811 1 96.75 402 VAL A O 1
ATOM 3269 N N . PHE A 1 403 ? 19.109 17.359 4.898 1 97.31 403 PHE A N 1
ATOM 3270 C CA . PHE A 1 403 ? 19.266 15.961 5.289 1 97.31 403 PHE A CA 1
ATOM 3271 C C . PHE A 1 403 ? 18.453 15.047 4.383 1 97.31 403 PHE A C 1
ATOM 3273 O O . PHE A 1 403 ? 18.938 14.008 3.936 1 97.31 403 PHE A O 1
ATOM 3280 N N . LEU A 1 404 ? 17.188 15.422 4.152 1 98 404 LEU A N 1
ATOM 3281 C CA . LEU A 1 404 ? 16.297 14.609 3.316 1 98 404 LEU A CA 1
ATOM 3282 C C . LEU A 1 404 ? 16.828 14.547 1.884 1 98 404 LEU A C 1
ATOM 3284 O O . LEU A 1 404 ? 16.719 13.508 1.228 1 98 404 LEU A O 1
ATOM 3288 N N . ALA A 1 405 ? 17.312 15.656 1.407 1 97.25 405 ALA A N 1
ATOM 3289 C CA . ALA A 1 405 ? 17.891 15.672 0.068 1 97.25 405 ALA A CA 1
ATOM 3290 C C . ALA A 1 405 ? 19.141 14.789 -0.002 1 97.25 405 ALA A C 1
ATOM 3292 O O . ALA A 1 405 ? 19.359 14.102 -1.001 1 97.25 405 ALA A O 1
ATOM 3293 N N . MET A 1 406 ? 20 14.836 1.022 1 96.44 406 MET A N 1
ATOM 3294 C CA . MET A 1 406 ? 21.156 13.945 1.102 1 96.44 406 MET A CA 1
ATOM 3295 C C . MET A 1 406 ? 20.719 12.484 1.054 1 96.44 406 MET A C 1
ATOM 3297 O O . MET A 1 406 ? 21.312 11.688 0.318 1 96.44 406 MET A O 1
ATOM 3301 N N . GLU A 1 407 ? 19.719 12.18 1.858 1 96.75 407 GLU A N 1
ATOM 3302 C CA . GLU A 1 407 ? 19.219 10.812 1.885 1 96.75 407 GLU A CA 1
ATOM 3303 C C . GLU A 1 407 ? 18.656 10.398 0.522 1 96.75 407 GLU A C 1
ATOM 3305 O O . GLU A 1 407 ? 18.891 9.273 0.071 1 96.75 407 GLU A O 1
ATOM 3310 N N . ASN A 1 408 ? 17.938 11.281 -0.093 1 97.19 408 ASN A N 1
ATOM 3311 C CA . ASN A 1 408 ? 17.391 11 -1.413 1 97.19 408 ASN A CA 1
ATOM 3312 C C . ASN A 1 408 ? 18.484 10.703 -2.426 1 97.19 408 ASN A C 1
ATOM 3314 O O . ASN A 1 408 ? 18.391 9.75 -3.203 1 97.19 408 ASN A O 1
ATOM 3318 N N . LEU A 1 409 ? 19.516 11.461 -2.416 1 96.31 409 LEU A N 1
ATOM 3319 C CA . LEU A 1 409 ? 20.625 11.219 -3.33 1 96.31 409 LEU A CA 1
ATOM 3320 C C . LEU A 1 409 ? 21.281 9.875 -3.045 1 96.31 409 LEU A C 1
ATOM 3322 O O . LEU A 1 409 ? 21.547 9.102 -3.967 1 96.31 409 LEU A O 1
ATOM 3326 N N . ASN A 1 410 ? 21.594 9.617 -1.755 1 95.81 410 ASN A N 1
ATOM 3327 C CA . ASN A 1 410 ? 22.156 8.328 -1.381 1 95.81 410 ASN A CA 1
ATOM 3328 C C . ASN A 1 410 ? 21.297 7.172 -1.905 1 95.81 410 ASN A C 1
ATOM 3330 O O . ASN A 1 410 ? 21.828 6.195 -2.439 1 95.81 410 ASN A O 1
ATOM 3334 N N . THR A 1 411 ? 20.031 7.305 -1.775 1 96.06 411 THR A N 1
ATOM 3335 C CA . THR A 1 411 ? 19.109 6.258 -2.193 1 96.06 411 THR A CA 1
ATOM 3336 C C . THR A 1 411 ? 19.125 6.094 -3.711 1 96.06 411 THR A C 1
ATOM 3338 O O . THR A 1 411 ? 19.141 4.973 -4.223 1 96.06 411 THR A O 1
ATOM 3341 N N . VAL A 1 412 ? 19.062 7.234 -4.371 1 96.69 412 VAL A N 1
ATOM 3342 C CA . VAL A 1 412 ? 19.031 7.211 -5.828 1 96.69 412 VAL A CA 1
ATOM 3343 C C . VAL A 1 412 ? 20.312 6.598 -6.367 1 96.69 412 VAL A C 1
ATOM 3345 O O . VAL A 1 412 ? 20.297 5.84 -7.34 1 96.69 412 VAL A O 1
ATOM 3348 N N . VAL A 1 413 ? 21.453 6.871 -5.781 1 94.81 413 VAL A N 1
ATOM 3349 C CA . VAL A 1 413 ? 22.734 6.336 -6.203 1 94.81 413 VAL A CA 1
ATOM 3350 C C . VAL A 1 413 ? 22.828 4.859 -5.816 1 94.81 413 VAL A C 1
ATOM 3352 O O . VAL A 1 413 ? 23.5 4.078 -6.492 1 94.81 413 VAL A O 1
ATOM 3355 N N . GLY A 1 414 ? 22.109 4.469 -4.742 1 92.62 414 GLY A N 1
ATOM 3356 C CA . GLY A 1 414 ? 22.109 3.092 -4.281 1 92.62 414 GLY A CA 1
ATOM 3357 C C . GLY A 1 414 ? 23.266 2.781 -3.348 1 92.62 414 GLY A C 1
ATOM 3358 O O . GLY A 1 414 ? 23.531 1.615 -3.041 1 92.62 414 GLY A O 1
ATOM 3359 N N . GLN A 1 415 ? 24.031 3.764 -2.934 1 90.12 415 GLN A N 1
ATOM 3360 C CA . GLN A 1 415 ? 25.156 3.693 -2.004 1 90.12 415 GLN A CA 1
ATOM 3361 C C . GLN A 1 415 ? 25.234 4.949 -1.143 1 90.12 415 GLN A C 1
ATOM 3363 O O . GLN A 1 415 ? 24.75 6.012 -1.535 1 90.12 415 GLN A O 1
ATOM 3368 N N . ASN A 1 416 ? 25.859 4.75 -0.008 1 90.19 416 ASN A N 1
ATOM 3369 C CA . ASN A 1 416 ? 26.031 5.914 0.859 1 90.19 416 ASN A CA 1
ATOM 3370 C C . ASN A 1 416 ? 27.219 6.766 0.422 1 90.19 416 ASN A C 1
ATOM 3372 O O . ASN A 1 416 ? 28.328 6.605 0.936 1 90.19 416 ASN A O 1
ATOM 3376 N N . VAL A 1 417 ? 26.969 7.676 -0.491 1 90.69 417 VAL A N 1
ATOM 3377 C CA . VAL A 1 417 ? 28.031 8.562 -0.968 1 90.69 417 VAL A CA 1
ATOM 3378 C C . VAL A 1 417 ? 28.188 9.742 -0.019 1 90.69 417 VAL A C 1
ATOM 3380 O O . VAL A 1 417 ? 29.219 10.406 -0 1 90.69 417 VAL A O 1
ATOM 3383 N N . LEU A 1 418 ? 27.094 10.039 0.675 1 91.25 418 LEU A N 1
ATOM 3384 C CA . LEU A 1 418 ? 27.109 11.07 1.71 1 91.25 418 LEU A CA 1
ATOM 3385 C C . LEU A 1 418 ? 26.828 10.469 3.082 1 91.25 418 LEU A C 1
ATOM 3387 O O . LEU A 1 418 ? 25.844 9.75 3.258 1 91.25 418 LEU A O 1
ATOM 3391 N N . ASN A 1 419 ? 27.734 10.773 3.98 1 88.5 419 ASN A N 1
ATOM 3392 C CA . ASN A 1 419 ? 27.578 10.227 5.324 1 88.5 419 ASN A CA 1
ATOM 3393 C C . ASN A 1 419 ? 27.109 11.297 6.312 1 88.5 419 ASN A C 1
ATOM 3395 O O . ASN A 1 419 ? 27.562 12.445 6.242 1 88.5 419 ASN A O 1
ATOM 3399 N N . TYR A 1 420 ? 26.219 10.977 7.027 1 89.69 420 TYR A N 1
ATOM 3400 C CA . TYR A 1 420 ? 25.766 11.836 8.117 1 89.69 420 TYR A CA 1
ATOM 3401 C C . TYR A 1 420 ? 25.297 11 9.305 1 89.69 420 TYR A C 1
ATOM 3403 O O . TYR A 1 420 ? 24.969 9.82 9.156 1 89.69 420 TYR A O 1
ATOM 3411 N N . MET B 1 1 ? -43.5 -15.383 -29.562 1 39.44 1 MET B N 1
ATOM 3412 C CA . MET B 1 1 ? -43.75 -13.945 -29.5 1 39.44 1 MET B CA 1
ATOM 3413 C C . MET B 1 1 ? -43.938 -13.492 -28.062 1 39.44 1 MET B C 1
ATOM 3415 O O . MET B 1 1 ? -43.688 -12.336 -27.734 1 39.44 1 MET B O 1
ATOM 3419 N N . ASN B 1 2 ? -44.531 -14.484 -27.172 1 43.34 2 ASN B N 1
ATOM 3420 C CA . ASN B 1 2 ? -44.938 -14.078 -25.828 1 43.34 2 ASN B CA 1
ATOM 3421 C C . ASN B 1 2 ? -43.75 -14.07 -24.875 1 43.34 2 ASN B C 1
ATOM 3423 O O . ASN B 1 2 ? -43.812 -13.461 -23.797 1 43.34 2 ASN B O 1
ATOM 3427 N N . ARG B 1 3 ? -42.719 -15.07 -25.109 1 45.66 3 ARG B N 1
ATOM 3428 C CA . ARG B 1 3 ? -41.562 -15.086 -24.203 1 45.66 3 ARG B CA 1
ATOM 3429 C C . ARG B 1 3 ? -40.688 -13.859 -24.422 1 45.66 3 ARG B C 1
ATOM 3431 O O . ARG B 1 3 ? -39.812 -13.547 -23.594 1 45.66 3 ARG B O 1
ATOM 3438 N N . ALA B 1 4 ? -40.656 -13.352 -25.797 1 48.72 4 ALA B N 1
ATOM 3439 C CA . ALA B 1 4 ? -39.906 -12.117 -26.047 1 48.72 4 ALA B CA 1
ATOM 3440 C C . ALA B 1 4 ? -40.469 -10.961 -25.219 1 48.72 4 ALA B C 1
ATOM 3442 O O . ALA B 1 4 ? -39.719 -10.094 -24.781 1 48.72 4 ALA B O 1
ATOM 3443 N N . PHE B 1 5 ? -41.875 -11.062 -25.078 1 49.22 5 PHE B N 1
ATOM 3444 C CA . PHE B 1 5 ? -42.5 -9.977 -24.359 1 49.22 5 PHE B CA 1
ATOM 3445 C C . PHE B 1 5 ? -42.188 -10.039 -22.875 1 49.22 5 PHE B C 1
ATOM 3447 O O . PHE B 1 5 ? -42 -9 -22.234 1 49.22 5 PHE B O 1
ATOM 3454 N N . LEU B 1 6 ? -42.031 -11.328 -22.328 1 51.44 6 LEU B N 1
ATOM 3455 C CA . LEU B 1 6 ? -41.75 -11.406 -20.906 1 51.44 6 LEU B CA 1
ATOM 3456 C C . LEU B 1 6 ? -40.312 -10.977 -20.609 1 51.44 6 LEU B C 1
ATOM 3458 O O . LEU B 1 6 ? -40.062 -10.312 -19.594 1 51.44 6 LEU B O 1
ATOM 3462 N N . PHE B 1 7 ? -39.406 -11.305 -21.516 1 52.19 7 PHE B N 1
ATOM 3463 C CA . PHE B 1 7 ? -38 -10.938 -21.281 1 52.19 7 PHE B CA 1
ATOM 3464 C C . PHE B 1 7 ? -37.844 -9.43 -21.359 1 52.19 7 PHE B C 1
ATOM 3466 O O . PHE B 1 7 ? -37.062 -8.844 -20.609 1 52.19 7 PHE B O 1
ATOM 3473 N N . LEU B 1 8 ? -38.562 -8.789 -22.344 1 48.53 8 LEU B N 1
ATOM 3474 C CA . LEU B 1 8 ? -38.469 -7.34 -22.453 1 48.53 8 LEU B CA 1
ATOM 3475 C C . LEU B 1 8 ? -39.062 -6.656 -21.219 1 48.53 8 LEU B C 1
ATOM 3477 O O . LEU B 1 8 ? -38.531 -5.637 -20.766 1 48.53 8 LEU B O 1
ATOM 3481 N N . LEU B 1 9 ? -40.156 -7.293 -20.656 1 47.12 9 LEU B N 1
ATOM 3482 C CA . LEU B 1 9 ? -40.781 -6.695 -19.469 1 47.12 9 LEU B CA 1
ATOM 3483 C C . LEU B 1 9 ? -39.812 -6.746 -18.297 1 47.12 9 LEU B C 1
ATOM 3485 O O . LEU B 1 9 ? -39.719 -5.789 -17.516 1 47.12 9 LEU B O 1
ATOM 3489 N N . PHE B 1 10 ? -39.062 -7.871 -18.141 1 48.41 10 PHE B N 1
ATOM 3490 C CA . PHE B 1 10 ? -38.156 -7.93 -16.984 1 48.41 10 PHE B CA 1
ATOM 3491 C C . PHE B 1 10 ? -37.031 -6.926 -17.125 1 48.41 10 PHE B C 1
ATOM 3493 O O . PHE B 1 10 ? -36.5 -6.426 -16.141 1 48.41 10 PHE B O 1
ATOM 3500 N N . LEU B 1 11 ? -36.531 -6.656 -18.344 1 45.69 11 LEU B N 1
ATOM 3501 C CA . LEU B 1 11 ? -35.469 -5.676 -18.516 1 45.69 11 LEU B CA 1
ATOM 3502 C C . LEU B 1 11 ? -35.969 -4.273 -18.172 1 45.69 11 LEU B C 1
ATOM 3504 O O . LEU B 1 11 ? -35.188 -3.428 -17.719 1 45.69 11 LEU B O 1
ATOM 3508 N N . LEU B 1 12 ? -37.219 -3.992 -18.594 1 43 12 LEU B N 1
ATOM 3509 C CA . LEU B 1 12 ? -37.719 -2.648 -18.328 1 43 12 LEU B CA 1
ATOM 3510 C C . LEU B 1 12 ? -37.812 -2.393 -16.828 1 43 12 LEU B C 1
ATOM 3512 O O . LEU B 1 12 ? -37.875 -1.24 -16.391 1 43 12 LEU B O 1
ATOM 3516 N N . LEU B 1 13 ? -38.188 -3.498 -16.047 1 40.81 13 LEU B N 1
ATOM 3517 C CA . LEU B 1 13 ? -38.344 -3.217 -14.625 1 40.81 13 LEU B CA 1
ATOM 3518 C C . LEU B 1 13 ? -36.969 -2.947 -13.992 1 40.81 13 LEU B C 1
ATOM 3520 O O . LEU B 1 13 ? -36.875 -2.547 -12.828 1 40.81 13 LEU B O 1
ATOM 3524 N N . ALA B 1 14 ? -35.875 -3.57 -14.508 1 39.91 14 ALA B N 1
ATOM 3525 C CA . ALA B 1 14 ? -34.625 -3.32 -13.797 1 39.91 14 ALA B CA 1
ATOM 3526 C C . ALA B 1 14 ? -34.25 -1.843 -13.852 1 39.91 14 ALA B C 1
ATOM 3528 O O . ALA B 1 14 ? -33.312 -1.406 -13.156 1 39.91 14 ALA B O 1
ATOM 3529 N N . GLY B 1 15 ? -34.594 -1.19 -14.945 1 37.53 15 GLY B N 1
ATOM 3530 C CA . GLY B 1 15 ? -33.938 0.088 -15.141 1 37.53 15 GLY B CA 1
ATOM 3531 C C . GLY B 1 15 ? -34.312 1.124 -14.102 1 37.53 15 GLY B C 1
ATOM 3532 O O . GLY B 1 15 ? -33.625 2.15 -13.969 1 37.53 15 GLY B O 1
ATOM 3533 N N . LYS B 1 16 ? -35.656 1.17 -13.805 1 36.47 16 LYS B N 1
ATOM 3534 C CA . LYS B 1 16 ? -35.906 2.365 -13 1 36.47 16 LYS B CA 1
ATOM 3535 C C . LYS B 1 16 ? -35.281 2.232 -11.617 1 36.47 16 LYS B C 1
ATOM 3537 O O . LYS B 1 16 ? -35.938 1.838 -10.656 1 36.47 16 LYS B O 1
ATOM 3542 N N . MET B 1 17 ? -34.281 1.487 -11.43 1 38.16 17 MET B N 1
ATOM 3543 C CA . MET B 1 17 ? -33.656 1.853 -10.156 1 38.16 17 MET B CA 1
ATOM 3544 C C . MET B 1 17 ? -33.688 3.365 -9.961 1 38.16 17 MET B C 1
ATOM 3546 O O . MET B 1 17 ? -32.969 4.098 -10.664 1 38.16 17 MET B O 1
ATOM 3550 N N . CYS B 1 18 ? -34.906 4.004 -9.797 1 35.88 18 CYS B N 1
ATOM 3551 C CA . CYS B 1 18 ? -35.188 5.375 -9.391 1 35.88 18 CYS B CA 1
ATOM 3552 C C . CYS B 1 18 ? -34.094 5.918 -8.492 1 35.88 18 CYS B C 1
ATOM 3554 O O . CYS B 1 18 ? -33.719 5.285 -7.504 1 35.88 18 CYS B O 1
ATOM 3556 N N . ALA B 1 19 ? -33.156 6.688 -9.023 1 39.47 19 ALA B N 1
ATOM 3557 C CA . ALA B 1 19 ? -32.438 7.652 -8.219 1 39.47 19 ALA B CA 1
ATOM 3558 C C . ALA B 1 19 ? -33.281 8.141 -7.039 1 39.47 19 ALA B C 1
ATOM 3560 O O . ALA B 1 19 ? -34.25 8.875 -7.227 1 39.47 19 ALA B O 1
ATOM 3561 N N . GLN B 1 20 ? -33.688 7.34 -6.164 1 44 20 GLN B N 1
ATOM 3562 C CA . GLN B 1 20 ? -34.312 7.922 -4.977 1 44 20 GLN B CA 1
ATOM 3563 C C . GLN B 1 20 ? -33.688 9.281 -4.648 1 44 20 GLN B C 1
ATOM 3565 O O . GLN B 1 20 ? -32.5 9.375 -4.418 1 44 20 GLN B O 1
ATOM 3570 N N . GLN B 1 21 ? -34.156 10.305 -5.285 1 49.25 21 GLN B N 1
ATOM 3571 C CA . GLN B 1 21 ? -33.875 11.672 -4.879 1 49.25 21 GLN B CA 1
ATOM 3572 C C . GLN B 1 21 ? -33.75 11.789 -3.363 1 49.25 21 GLN B C 1
ATOM 3574 O O . GLN B 1 21 ? -34.656 11.391 -2.627 1 49.25 21 GLN B O 1
ATOM 3579 N N . VAL B 1 22 ? -32.75 11.469 -2.77 1 54.78 22 VAL B N 1
ATOM 3580 C CA . VAL B 1 22 ? -32.531 11.812 -1.369 1 54.78 22 VAL B CA 1
ATOM 3581 C C . VAL B 1 22 ? -33.062 13.211 -1.087 1 54.78 22 VAL B C 1
ATOM 3583 O O . VAL B 1 22 ? -32.5 14.211 -1.539 1 54.78 22 VAL B O 1
ATOM 3586 N N . ALA B 1 23 ? -34.438 13.453 -1.066 1 54 23 ALA B N 1
ATOM 3587 C CA . ALA B 1 23 ? -35.125 14.648 -0.597 1 54 23 ALA B CA 1
ATOM 3588 C C . ALA B 1 23 ? -34.906 14.859 0.898 1 54 23 ALA B C 1
ATOM 3590 O O . ALA B 1 23 ? -35.125 13.945 1.698 1 54 23 ALA B O 1
ATOM 3591 N N . GLY B 1 24 ? -34.062 15.969 1.322 1 72.62 24 GLY B N 1
ATOM 3592 C CA . GLY B 1 24 ? -33.969 16.484 2.676 1 72.62 24 GLY B CA 1
ATOM 3593 C C . GLY B 1 24 ? -32.562 16.375 3.246 1 72.62 24 GLY B C 1
ATOM 3594 O O . GLY B 1 24 ? -31.578 16.406 2.504 1 72.62 24 GLY B O 1
ATOM 3595 N N . THR B 1 25 ? -32.438 16.297 4.574 1 90 25 THR B N 1
ATOM 3596 C CA . THR B 1 25 ? -31.188 16.25 5.34 1 90 25 THR B CA 1
ATOM 3597 C C . THR B 1 25 ? -30.734 14.805 5.535 1 90 25 THR B C 1
ATOM 3599 O O . THR B 1 25 ? -31.531 13.93 5.867 1 90 25 THR B O 1
ATOM 3602 N N . LEU B 1 26 ? -29.578 14.445 5.074 1 94.69 26 LEU B N 1
ATOM 3603 C CA . LEU B 1 26 ? -28.984 13.117 5.176 1 94.69 26 LEU B CA 1
ATOM 3604 C C . LEU B 1 26 ? -28.141 13 6.438 1 94.69 26 LEU B C 1
ATOM 3606 O O . LEU B 1 26 ? -27.219 13.797 6.656 1 94.69 26 LEU B O 1
ATOM 3610 N N . THR B 1 27 ? -28.484 12.031 7.293 1 95.5 27 THR B N 1
ATOM 3611 C CA . THR B 1 27 ? -27.688 11.766 8.492 1 95.5 27 THR B CA 1
ATOM 3612 C C . THR B 1 27 ? -26.594 10.75 8.195 1 95.5 27 THR B C 1
ATOM 3614 O O . THR B 1 27 ? -26.625 10.078 7.16 1 95.5 27 THR B O 1
ATOM 3617 N N . LEU B 1 28 ? -25.641 10.641 9.055 1 95.56 28 LEU B N 1
ATOM 3618 C CA . LEU B 1 28 ? -24.547 9.695 8.875 1 95.56 28 LEU B CA 1
ATOM 3619 C C . LEU B 1 28 ? -25.062 8.258 8.859 1 95.56 28 LEU B C 1
ATOM 3621 O O . LEU B 1 28 ? -24.609 7.438 8.055 1 95.56 28 LEU B O 1
ATOM 3625 N N . LYS B 1 29 ? -26.016 7.938 9.719 1 94.38 29 LYS B N 1
ATOM 3626 C CA . LYS B 1 29 ? -26.594 6.602 9.805 1 94.38 29 LYS B CA 1
ATOM 3627 C C . LYS B 1 29 ? -27.297 6.227 8.5 1 94.38 29 LYS B C 1
ATOM 3629 O O . LYS B 1 29 ? -27.172 5.105 8.016 1 94.38 29 LYS B O 1
ATOM 3634 N N . GLU B 1 30 ? -28.016 7.188 7.996 1 95.44 30 GLU B N 1
ATOM 3635 C CA . GLU B 1 30 ? -28.703 6.969 6.723 1 95.44 30 GLU B CA 1
ATOM 3636 C C . GLU B 1 30 ? -27.703 6.773 5.586 1 95.44 30 GLU B C 1
ATOM 3638 O O . GLU B 1 30 ? -27.922 5.945 4.699 1 95.44 30 GLU B O 1
ATOM 3643 N N . ALA B 1 31 ? -26.656 7.555 5.586 1 96.56 31 ALA B N 1
ATOM 3644 C CA . ALA B 1 31 ? -25.609 7.43 4.57 1 96.56 31 ALA B CA 1
ATOM 3645 C C . ALA B 1 31 ? -24.953 6.059 4.629 1 96.56 31 ALA B C 1
ATOM 3647 O O . ALA B 1 31 ? -24.703 5.434 3.594 1 96.56 31 ALA B O 1
ATOM 3648 N N . GLU B 1 32 ? -24.703 5.566 5.809 1 96.31 32 GLU B N 1
ATOM 3649 C CA . GLU B 1 32 ? -24.094 4.25 5.98 1 96.31 32 GLU B CA 1
ATOM 3650 C C . GLU B 1 32 ? -25.016 3.146 5.465 1 96.31 32 GLU B C 1
ATOM 3652 O O . GLU B 1 32 ? -24.547 2.182 4.855 1 96.31 32 GLU B O 1
ATOM 3657 N N . GLN B 1 33 ? -26.297 3.299 5.762 1 95.75 33 GLN B N 1
ATOM 3658 C CA . GLN B 1 33 ? -27.25 2.309 5.293 1 95.75 33 GLN B CA 1
ATOM 3659 C C . GLN B 1 33 ? -27.297 2.258 3.77 1 95.75 33 GLN B C 1
ATOM 3661 O O . GLN B 1 33 ? -27.281 1.176 3.18 1 95.75 33 GLN B O 1
ATOM 3666 N N . ARG B 1 34 ? -27.312 3.428 3.197 1 95.25 34 ARG B N 1
ATOM 3667 C CA . ARG B 1 34 ? -27.328 3.488 1.74 1 95.25 34 ARG B CA 1
ATOM 3668 C C . ARG B 1 34 ? -26.031 2.912 1.16 1 95.25 34 ARG B C 1
ATOM 3670 O O . ARG B 1 34 ? -26.062 2.178 0.172 1 95.25 34 ARG B O 1
ATOM 3677 N N . PHE B 1 35 ? -24.938 3.258 1.724 1 97.12 35 PHE B N 1
ATOM 3678 C CA . PHE B 1 35 ? -23.625 2.77 1.317 1 97.12 35 PHE B CA 1
ATOM 3679 C C . PHE B 1 35 ? -23.594 1.246 1.304 1 97.12 35 PHE B C 1
ATOM 3681 O O . PHE B 1 35 ? -23.156 0.638 0.325 1 97.12 35 PHE B O 1
ATOM 3688 N N . LEU B 1 36 ? -24.125 0.622 2.375 1 96.19 36 LEU B N 1
ATOM 3689 C CA . LEU B 1 36 ? -24.094 -0.83 2.518 1 96.19 36 LEU B CA 1
ATOM 3690 C C . LEU B 1 36 ? -24.938 -1.497 1.44 1 96.19 36 LEU B C 1
ATOM 3692 O O . LEU B 1 36 ? -24.609 -2.578 0.956 1 96.19 36 LEU B O 1
ATOM 3696 N N . GLU B 1 37 ? -25.922 -0.771 0.985 1 94.88 37 GLU B N 1
ATOM 3697 C CA . GLU B 1 37 ? -26.875 -1.362 0.056 1 94.88 37 GLU B CA 1
ATOM 3698 C C . GLU B 1 37 ? -26.484 -1.086 -1.393 1 94.88 37 GLU B C 1
ATOM 3700 O O . GLU B 1 37 ? -26.766 -1.896 -2.281 1 94.88 37 GLU B O 1
ATOM 3705 N N . ARG B 1 38 ? -25.781 0.08 -1.585 1 95.56 38 ARG B N 1
ATOM 3706 C CA . ARG B 1 38 ? -25.75 0.542 -2.969 1 95.56 38 ARG B CA 1
ATOM 3707 C C . ARG B 1 38 ? -24.312 0.75 -3.443 1 95.56 38 ARG B C 1
ATOM 3709 O O . ARG B 1 38 ? -24.078 1.016 -4.625 1 95.56 38 ARG B O 1
ATOM 3716 N N . ASN B 1 39 ? -23.375 0.646 -2.619 1 96.56 39 ASN B N 1
ATOM 3717 C CA . ASN B 1 39 ? -22 0.885 -3.062 1 96.56 39 ASN B CA 1
ATOM 3718 C C . ASN B 1 39 ? -21.531 -0.189 -4.043 1 96.56 39 ASN B C 1
ATOM 3720 O O . ASN B 1 39 ? -21.5 -1.371 -3.699 1 96.56 39 ASN B O 1
ATOM 3724 N N . LEU B 1 40 ? -21.047 0.209 -5.207 1 95.88 40 LEU B N 1
ATOM 3725 C CA . LEU B 1 40 ? -20.75 -0.719 -6.293 1 95.88 40 LEU B CA 1
ATOM 3726 C C . LEU B 1 40 ? -19.469 -1.497 -6.012 1 95.88 40 LEU B C 1
ATOM 3728 O O . LEU B 1 40 ? -19.344 -2.66 -6.402 1 95.88 40 LEU B O 1
ATOM 3732 N N . SER B 1 41 ? -18.516 -0.861 -5.402 1 95.81 41 SER B N 1
ATOM 3733 C CA . SER B 1 41 ? -17.281 -1.56 -5.059 1 95.81 41 SER B CA 1
ATOM 3734 C C . SER B 1 41 ? -17.547 -2.689 -4.07 1 95.81 41 SER B C 1
ATOM 3736 O O . SER B 1 41 ? -16.953 -3.764 -4.172 1 95.81 41 SER B O 1
ATOM 3738 N N . LEU B 1 42 ? -18.406 -2.441 -3.078 1 95.5 42 LEU B N 1
ATOM 3739 C CA . LEU B 1 42 ? -18.766 -3.457 -2.092 1 95.5 42 LEU B CA 1
ATOM 3740 C C . LEU B 1 42 ? -19.516 -4.613 -2.746 1 95.5 42 LEU B C 1
ATOM 3742 O O . LEU B 1 42 ? -19.25 -5.777 -2.445 1 95.5 42 LEU B O 1
ATOM 3746 N N . ILE B 1 43 ? -20.375 -4.301 -3.674 1 94.81 43 ILE B N 1
ATOM 3747 C CA . ILE B 1 43 ? -21.156 -5.312 -4.391 1 94.81 43 ILE B CA 1
ATOM 3748 C C . ILE B 1 43 ? -20.203 -6.176 -5.23 1 94.81 43 ILE B C 1
ATOM 3750 O O . ILE B 1 43 ? -20.328 -7.406 -5.23 1 94.81 43 ILE B O 1
ATOM 3754 N N . ALA B 1 44 ? -19.297 -5.535 -5.898 1 95.69 44 ALA B N 1
ATOM 3755 C CA . ALA B 1 44 ? -18.328 -6.254 -6.715 1 95.69 44 ALA B CA 1
ATOM 3756 C C . ALA B 1 44 ? -17.469 -7.195 -5.863 1 95.69 44 ALA B C 1
ATOM 3758 O O . ALA B 1 44 ? -17.203 -8.328 -6.266 1 95.69 44 ALA B O 1
ATOM 375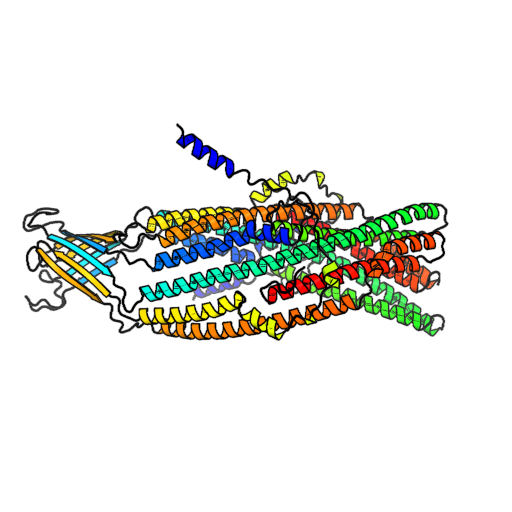9 N N . GLU B 1 45 ? -17.078 -6.723 -4.656 1 95.19 45 GLU B N 1
ATOM 3760 C CA . GLU B 1 45 ? -16.219 -7.516 -3.773 1 95.19 45 GLU B CA 1
ATOM 3761 C C . GLU B 1 45 ? -16.953 -8.75 -3.258 1 95.19 45 GLU B C 1
ATOM 3763 O O . GLU B 1 45 ? -16.344 -9.789 -3.012 1 95.19 45 GLU B O 1
ATOM 3768 N N . ARG B 1 46 ? -18.266 -8.664 -3.115 1 95.56 46 ARG B N 1
ATOM 3769 C CA . ARG B 1 46 ? -19.062 -9.781 -2.631 1 95.56 46 ARG B CA 1
ATOM 3770 C C . ARG B 1 46 ? -18.984 -10.969 -3.59 1 95.56 46 ARG B C 1
ATOM 3772 O O . ARG B 1 46 ? -19 -12.117 -3.162 1 95.56 46 ARG B O 1
ATOM 3779 N N . TYR B 1 47 ? -18.844 -10.711 -4.898 1 95.94 47 TYR B N 1
ATOM 3780 C CA . TYR B 1 47 ? -18.797 -11.773 -5.902 1 95.94 47 TYR B CA 1
ATOM 3781 C C . TYR B 1 47 ? -17.516 -12.602 -5.746 1 95.94 47 TYR B C 1
ATOM 3783 O O . TYR B 1 47 ? -17.469 -13.758 -6.164 1 95.94 47 TYR B O 1
ATOM 3791 N N . ASN B 1 48 ? -16.516 -12.023 -5.145 1 96.25 48 ASN B N 1
ATOM 3792 C CA . ASN B 1 48 ? -15.305 -12.797 -4.902 1 96.25 48 ASN B CA 1
ATOM 3793 C C . ASN B 1 48 ? -15.562 -13.961 -3.951 1 96.25 48 ASN B C 1
ATOM 3795 O O . ASN B 1 48 ? -14.938 -15.016 -4.074 1 96.25 48 ASN B O 1
ATOM 3799 N N . ILE B 1 49 ? -16.453 -13.773 -3.018 1 97.06 49 ILE B N 1
ATOM 3800 C CA . ILE B 1 49 ? -16.828 -14.852 -2.107 1 97.06 49 ILE B CA 1
ATOM 3801 C C . ILE B 1 49 ? -17.516 -15.969 -2.885 1 97.06 49 ILE B C 1
ATOM 3803 O O . ILE B 1 49 ? -17.188 -17.141 -2.721 1 97.06 49 ILE B O 1
ATOM 3807 N N . ASP B 1 50 ? -18.406 -15.555 -3.799 1 96.56 50 ASP B N 1
ATOM 3808 C CA . ASP B 1 50 ? -19.125 -16.516 -4.637 1 96.56 50 ASP B CA 1
ATOM 3809 C C . ASP B 1 50 ? -18.156 -17.266 -5.547 1 96.56 50 ASP B C 1
ATOM 3811 O O . ASP B 1 50 ? -18.281 -18.484 -5.734 1 96.56 50 ASP B O 1
ATOM 3815 N N . MET B 1 51 ? -17.281 -16.516 -6.059 1 97.31 51 MET B N 1
ATOM 3816 C CA . MET B 1 51 ? -16.281 -17.141 -6.914 1 97.31 51 MET B CA 1
ATOM 3817 C C . MET B 1 51 ? -15.445 -18.141 -6.121 1 97.31 51 MET B C 1
ATOM 3819 O O . MET B 1 51 ? -15.141 -19.234 -6.613 1 97.31 51 MET B O 1
ATOM 3823 N N . ALA B 1 52 ? -15.008 -17.812 -4.895 1 97.25 52 ALA B N 1
ATOM 3824 C CA . ALA B 1 52 ? -14.234 -18.719 -4.051 1 97.25 52 ALA B CA 1
ATOM 3825 C C . ALA B 1 52 ? -15.047 -19.953 -3.686 1 97.25 52 ALA B C 1
ATOM 3827 O O . ALA B 1 52 ? -14.508 -21.062 -3.635 1 97.25 52 ALA B O 1
ATOM 3828 N N . GLN B 1 53 ? -16.359 -19.766 -3.471 1 97.38 53 GLN B N 1
ATOM 3829 C CA . GLN B 1 53 ? -17.25 -20.891 -3.207 1 97.38 53 GLN B CA 1
ATOM 3830 C C . GLN B 1 53 ? -17.312 -21.828 -4.402 1 97.38 53 GLN B C 1
ATOM 3832 O O . GLN B 1 53 ? -17.359 -23.047 -4.238 1 97.38 53 GLN B O 1
ATOM 3837 N N . ALA B 1 54 ? -17.359 -21.203 -5.605 1 97.19 54 ALA B N 1
ATOM 3838 C CA . ALA B 1 54 ? -17.375 -22.016 -6.824 1 97.19 54 ALA B CA 1
ATOM 3839 C C . ALA B 1 54 ? -16.094 -22.828 -6.957 1 97.19 54 ALA B C 1
ATOM 3841 O O . ALA B 1 54 ? -16.109 -23.953 -7.461 1 97.19 54 ALA B O 1
ATOM 3842 N N . GLN B 1 55 ? -15.023 -22.328 -6.445 1 97.06 55 GLN B N 1
ATOM 3843 C CA . GLN B 1 55 ? -13.75 -23.047 -6.5 1 97.06 55 GLN B CA 1
ATOM 3844 C C . GLN B 1 55 ? -13.75 -24.219 -5.531 1 97.06 55 GLN B C 1
ATOM 3846 O O . GLN B 1 55 ? -13.141 -25.266 -5.809 1 97.06 55 GLN B O 1
ATOM 3851 N N . VAL B 1 56 ? -14.414 -24.078 -4.418 1 97.44 56 VAL B N 1
ATOM 3852 C CA . VAL B 1 56 ? -14.562 -25.188 -3.488 1 97.44 56 VAL B CA 1
ATOM 3853 C C . VAL B 1 56 ? -15.352 -26.312 -4.152 1 97.44 56 VAL B C 1
ATOM 3855 O O . VAL B 1 56 ? -14.984 -27.484 -4.047 1 97.44 56 VAL B O 1
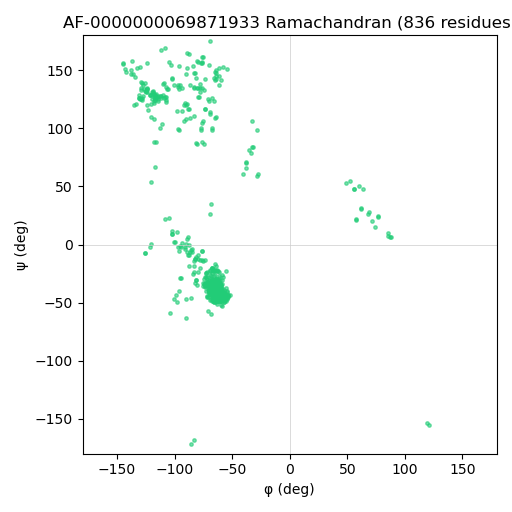ATOM 3858 N N . LEU B 1 57 ? -16.453 -25.906 -4.914 1 96.5 57 LEU B N 1
ATOM 3859 C CA . LEU B 1 57 ? -17.266 -26.891 -5.625 1 96.5 57 LEU B CA 1
ATOM 3860 C C . LEU B 1 57 ? -16.438 -27.641 -6.664 1 96.5 57 LEU B C 1
ATOM 3862 O O . LEU B 1 57 ? -16.547 -28.859 -6.801 1 96.5 57 LEU B O 1
ATOM 3866 N N . GLN B 1 58 ? -15.648 -26.906 -7.324 1 96.19 58 GLN B N 1
ATOM 3867 C CA . GLN B 1 58 ? -14.797 -27.516 -8.344 1 96.19 58 GLN B CA 1
ATOM 3868 C C . GLN B 1 58 ? -13.812 -28.5 -7.715 1 96.19 58 GLN B C 1
ATOM 3870 O O . GLN B 1 58 ? -13.562 -29.578 -8.266 1 96.19 58 GLN B O 1
ATOM 3875 N N . ALA B 1 59 ? -13.234 -28.172 -6.562 1 94.56 59 ALA B N 1
ATOM 3876 C CA . ALA B 1 59 ? -12.234 -29 -5.898 1 94.56 59 ALA B CA 1
ATOM 3877 C C . ALA B 1 59 ? -12.844 -30.312 -5.398 1 94.56 59 ALA B C 1
ATOM 3879 O O . ALA B 1 59 ? -12.141 -31.312 -5.238 1 94.56 59 ALA B O 1
ATOM 3880 N N . LYS B 1 60 ? -14.164 -30.359 -5.238 1 95.69 60 LYS B N 1
ATOM 3881 C CA . LYS B 1 60 ? -14.852 -31.531 -4.715 1 95.69 60 LYS B CA 1
ATOM 3882 C C . LYS B 1 60 ? -15.102 -32.562 -5.82 1 95.69 60 LYS B C 1
ATOM 3884 O O . LYS B 1 60 ? -15.414 -33.719 -5.539 1 95.69 60 LYS B O 1
ATOM 3889 N N . LEU B 1 61 ? -14.961 -32.188 -7.086 1 94.12 61 LEU B N 1
ATOM 3890 C CA . LEU B 1 61 ? -15.32 -33.062 -8.203 1 94.12 61 LEU B CA 1
ATOM 3891 C C . LEU B 1 61 ? -14.219 -34.062 -8.492 1 94.12 61 LEU B C 1
ATOM 3893 O O . LEU B 1 61 ? -13.031 -33.719 -8.391 1 94.12 61 LEU B O 1
ATOM 3897 N N . PHE B 1 62 ? -14.633 -35.281 -8.859 1 91.75 62 PHE B N 1
ATOM 3898 C CA . PHE B 1 62 ? -13.711 -36.312 -9.305 1 91.75 62 PHE B CA 1
ATOM 3899 C C . PHE B 1 62 ? -13.391 -36.156 -10.789 1 91.75 62 PHE B C 1
ATOM 3901 O O . PHE B 1 62 ? -14.188 -35.594 -11.539 1 91.75 62 PHE B O 1
ATOM 3908 N N . GLU B 1 63 ? -12.242 -36.625 -11.148 1 90.56 63 GLU B N 1
ATOM 3909 C CA . GLU B 1 63 ? -11.922 -36.625 -12.57 1 90.56 63 GLU B CA 1
ATOM 3910 C C . GLU B 1 63 ? -12.852 -37.562 -13.336 1 90.56 63 GLU B C 1
ATOM 3912 O O . GLU B 1 63 ? -13.297 -38.594 -12.797 1 90.56 63 GLU B O 1
ATOM 3917 N N . ASN B 1 64 ? -13.133 -37.188 -14.617 1 91.12 64 ASN B N 1
ATOM 3918 C CA . ASN B 1 64 ? -13.969 -38.031 -15.469 1 91.12 64 ASN B CA 1
ATOM 3919 C C . ASN B 1 64 ? -13.211 -39.281 -15.938 1 91.12 64 ASN B C 1
ATOM 3921 O O . ASN B 1 64 ? -12.008 -39.219 -16.188 1 91.12 64 ASN B O 1
ATOM 3925 N N . PRO B 1 65 ? -13.852 -40.469 -16.047 1 91.12 65 PRO B N 1
ATOM 3926 C CA . PRO B 1 65 ? -13.219 -41.656 -16.656 1 91.12 65 PRO B CA 1
ATOM 3927 C C . PRO B 1 65 ? -12.906 -41.469 -18.141 1 91.12 65 PRO B C 1
ATOM 3929 O O . PRO B 1 65 ? -13.555 -40.656 -18.812 1 91.12 65 PRO B O 1
ATOM 3932 N N . VAL B 1 66 ? -11.953 -42.094 -18.531 1 90.31 66 VAL B N 1
ATOM 3933 C CA . VAL B 1 66 ? -11.586 -42.062 -19.953 1 90.31 66 VAL B CA 1
ATOM 3934 C C . VAL B 1 66 ? -11.93 -43.406 -20.594 1 90.31 66 VAL B C 1
ATOM 3936 O O . VAL B 1 66 ? -11.492 -44.469 -20.125 1 90.31 66 VAL B O 1
ATOM 3939 N N . ILE B 1 67 ? -12.727 -43.281 -21.656 1 89.94 67 ILE B N 1
ATOM 3940 C CA . ILE B 1 67 ? -13.102 -44.469 -22.406 1 89.94 67 ILE B CA 1
ATOM 3941 C C . ILE B 1 67 ? -12.375 -44.5 -23.75 1 89.94 67 ILE B C 1
ATOM 3943 O O . ILE B 1 67 ? -12.43 -43.531 -24.5 1 89.94 67 ILE B O 1
ATOM 3947 N N . SER B 1 68 ? -11.656 -45.625 -23.891 1 86.75 68 SER B N 1
ATOM 3948 C CA . SER B 1 68 ? -10.953 -45.781 -25.156 1 86.75 68 SER B CA 1
ATOM 3949 C C . SER B 1 68 ? -11.531 -46.969 -25.953 1 86.75 68 SER B C 1
ATOM 3951 O O . SER B 1 68 ? -11.703 -48.062 -25.406 1 86.75 68 SER B 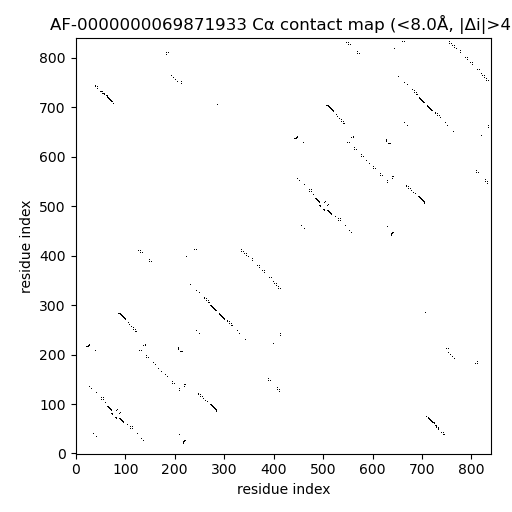O 1
ATOM 3953 N N . LEU B 1 69 ? -11.867 -46.625 -27.203 1 84.75 69 LEU B N 1
ATOM 3954 C CA . LEU B 1 69 ? -12.406 -47.625 -28.109 1 84.75 69 LEU B CA 1
ATOM 3955 C C . LEU B 1 69 ? -11.453 -47.875 -29.281 1 84.75 69 LEU B C 1
ATOM 3957 O O . LEU B 1 69 ? -10.938 -46.938 -29.875 1 84.75 69 LEU B O 1
ATOM 3961 N N . GLU B 1 70 ? -11.156 -49.188 -29.375 1 79.25 70 GLU B N 1
ATOM 3962 C CA . GLU B 1 70 ? -10.344 -49.594 -30.516 1 79.25 70 GLU B CA 1
ATOM 3963 C C . GLU B 1 70 ? -11.062 -50.625 -31.391 1 79.25 70 GLU B C 1
ATOM 3965 O O . GLU B 1 70 ? -11.656 -51.562 -30.875 1 79.25 70 GLU B O 1
ATOM 3970 N N . GLN B 1 71 ? -11.133 -50.375 -32.719 1 78.56 71 GLN B N 1
ATOM 3971 C CA . GLN B 1 71 ? -11.773 -51.281 -33.656 1 78.56 71 GLN B CA 1
ATOM 3972 C C . GLN B 1 71 ? -10.828 -51.625 -34.812 1 78.56 71 GLN B C 1
ATOM 3974 O O . GLN B 1 71 ? -10.203 -50.719 -35.375 1 78.56 71 GLN B O 1
ATOM 3979 N N . ASN B 1 72 ? -10.711 -52.969 -35 1 77.62 72 ASN B N 1
ATOM 3980 C CA . ASN B 1 72 ? -9.906 -53.406 -36.125 1 77.62 72 ASN B CA 1
ATOM 3981 C C . ASN B 1 72 ? -10.508 -52.906 -37.438 1 77.62 72 ASN B C 1
ATOM 3983 O O . ASN B 1 72 ? -11.727 -52.969 -37.625 1 77.62 72 ASN B O 1
ATOM 3987 N N . VAL B 1 73 ? -9.625 -52.469 -38.25 1 80.31 73 VAL B N 1
ATOM 3988 C CA . VAL B 1 73 ? -10.102 -51.875 -39.5 1 80.31 73 VAL B CA 1
ATOM 3989 C C . VAL B 1 73 ? -10.297 -53 -40.531 1 80.31 73 VAL B C 1
ATOM 3991 O O . VAL B 1 73 ? -11.328 -53.031 -41.219 1 80.31 73 VAL B O 1
ATOM 3994 N N . TYR B 1 74 ? -9.32 -53.875 -40.625 1 79.06 74 TYR B N 1
ATOM 3995 C CA . TYR B 1 74 ? -9.375 -54.938 -41.625 1 79.06 74 TYR B CA 1
ATOM 3996 C C . TYR B 1 74 ? -9.008 -56.281 -41.031 1 79.06 74 TYR B C 1
ATOM 3998 O O . TYR B 1 74 ? -7.902 -56.469 -40.531 1 79.06 74 TYR B O 1
ATOM 4006 N N . ASN B 1 75 ? -9.852 -57.219 -41.094 1 77.75 75 ASN B N 1
ATOM 4007 C CA . ASN B 1 75 ? -9.633 -58.594 -40.656 1 77.75 75 ASN B CA 1
ATOM 4008 C C . ASN B 1 75 ? -9.125 -59.438 -41.844 1 77.75 75 ASN B C 1
ATOM 4010 O O . ASN B 1 75 ? -9.906 -59.844 -42.719 1 77.75 75 ASN B O 1
ATOM 4014 N N . ARG B 1 76 ? -7.887 -59.719 -41.75 1 79.31 76 ARG B N 1
ATOM 4015 C CA . ARG B 1 76 ? -7.258 -60.469 -42.875 1 79.31 76 ARG B CA 1
ATOM 4016 C C . ARG B 1 76 ? -7.762 -61.906 -42.938 1 79.31 76 ARG B C 1
ATOM 4018 O O . ARG B 1 76 ? -7.68 -62.531 -43.969 1 79.31 76 ARG B O 1
ATOM 4025 N N . LEU B 1 77 ? -8.258 -62.375 -41.812 1 77.56 77 LEU B N 1
ATOM 4026 C CA . LEU B 1 77 ? -8.688 -63.781 -41.781 1 77.56 77 LEU B CA 1
ATOM 4027 C C . LEU B 1 77 ? -9.984 -63.969 -42.562 1 77.56 77 LEU B C 1
ATOM 4029 O O . LEU B 1 77 ? -10.18 -65 -43.188 1 77.56 77 LEU B O 1
ATOM 4033 N N . ASN B 1 78 ? -10.797 -62.969 -42.5 1 81 78 ASN B N 1
ATOM 4034 C CA . ASN B 1 78 ? -12.07 -63.125 -43.219 1 81 78 ASN B CA 1
ATOM 4035 C C . ASN B 1 78 ? -12.25 -62.062 -44.281 1 81 78 ASN B C 1
ATOM 4037 O O . ASN B 1 78 ? -13.281 -62 -44.969 1 81 78 ASN B O 1
ATOM 4041 N N . GLY B 1 79 ? -11.258 -61.156 -44.438 1 81.94 79 GLY B N 1
ATOM 4042 C CA . GLY B 1 79 ? -11.25 -60.188 -45.5 1 81.94 79 GLY B CA 1
ATOM 4043 C C . GLY B 1 79 ? -12.258 -59.062 -45.281 1 81.94 79 GLY B C 1
ATOM 4044 O O . GLY B 1 79 ? -12.648 -58.375 -46.219 1 81.94 79 GLY B O 1
ATOM 4045 N N . LYS B 1 80 ? -12.766 -58.938 -44.062 1 81.56 80 LYS B N 1
ATOM 4046 C CA . LYS B 1 80 ? -13.812 -57.969 -43.781 1 81.56 80 LYS B CA 1
ATOM 4047 C C . LYS B 1 80 ? -13.227 -56.688 -43.188 1 81.56 80 LYS B C 1
ATOM 4049 O O . LYS B 1 80 ? -12.289 -56.75 -42.375 1 81.56 80 LYS B O 1
ATOM 4054 N N . TYR B 1 81 ? -13.797 -55.562 -43.719 1 84.12 81 TYR B N 1
ATOM 4055 C CA . TYR B 1 81 ? -13.477 -54.25 -43.125 1 84.12 81 TYR B CA 1
ATOM 4056 C C . TYR B 1 81 ? -14.406 -53.938 -41.969 1 84.12 81 TYR B C 1
ATOM 4058 O O . TYR B 1 81 ? -15.617 -54.188 -42.031 1 84.12 81 TYR B O 1
ATOM 4066 N N . PHE B 1 82 ? -13.867 -53.406 -40.875 1 82.38 82 PHE B N 1
ATOM 4067 C CA . PHE B 1 82 ? -14.609 -53.031 -39.688 1 82.38 82 PHE B CA 1
ATOM 4068 C C . PHE B 1 82 ? -15.531 -54.156 -39.25 1 82.38 82 PHE B C 1
ATOM 4070 O O . PHE B 1 82 ? -16.75 -53.938 -39.125 1 82.38 82 PHE B O 1
ATOM 4077 N N . ASP B 1 83 ? -15.023 -55.281 -39.094 1 77.38 83 ASP B N 1
ATOM 4078 C CA . ASP B 1 83 ? -15.781 -56.469 -38.688 1 77.38 83 ASP B CA 1
ATOM 4079 C C . ASP B 1 83 ? -16.281 -56.312 -37.25 1 77.38 83 ASP B C 1
ATOM 4081 O O . ASP B 1 83 ? -15.523 -56.531 -36.281 1 77.38 83 ASP B O 1
ATOM 4085 N N . PHE B 1 84 ? -17.562 -55.938 -37.031 1 77.5 84 PHE B N 1
ATOM 4086 C CA . PHE B 1 84 ? -18.156 -55.781 -35.719 1 77.5 84 PHE B CA 1
ATOM 4087 C C . PHE B 1 84 ? -18.766 -57.094 -35.219 1 77.5 84 PHE B C 1
ATOM 4089 O O . PHE B 1 84 ? -19.375 -57.125 -34.156 1 77.5 84 PHE B O 1
ATOM 4096 N N . GLY B 1 85 ? -18.531 -58.094 -36.031 1 73.38 85 GLY B N 1
ATOM 4097 C CA . GLY B 1 85 ? -19.078 -59.406 -35.656 1 73.38 85 GLY B CA 1
ATOM 4098 C C . GLY B 1 85 ? -18.203 -60.156 -34.688 1 73.38 85 GLY B C 1
ATOM 4099 O O . GLY B 1 85 ? -17.312 -59.594 -34.062 1 73.38 85 GLY B O 1
ATOM 4100 N N . LYS B 1 86 ? -18.5 -61.469 -34.469 1 75.19 86 LYS B N 1
ATOM 4101 C CA . LYS B 1 86 ? -17.828 -62.344 -33.531 1 75.19 86 LYS B CA 1
ATOM 4102 C C . LYS B 1 86 ? -16.375 -62.562 -33.938 1 75.19 86 LYS B C 1
ATOM 4104 O O . LYS B 1 86 ? -15.523 -62.812 -33.062 1 75.19 86 LYS B O 1
ATOM 4109 N N . GLU B 1 87 ? -16.094 -62.375 -35.156 1 72.44 87 GLU B N 1
ATOM 4110 C CA . GLU B 1 87 ? -14.727 -62.625 -35.625 1 72.44 87 GLU B CA 1
ATOM 4111 C C . GLU B 1 87 ? -13.914 -61.344 -35.656 1 72.44 87 GLU B C 1
ATOM 4113 O O . GLU B 1 87 ? -12.703 -61.344 -35.906 1 72.44 87 GLU B O 1
ATOM 4118 N N . GLY B 1 88 ? -14.586 -60.188 -35.375 1 74.06 88 GLY B N 1
ATOM 4119 C CA . GLY B 1 88 ? -13.891 -58.906 -35.406 1 74.06 88 GLY B CA 1
ATOM 4120 C C . GLY B 1 88 ? -13.289 -58.531 -34.062 1 74.06 88 GLY B C 1
ATOM 4121 O O . GLY B 1 88 ? -13.781 -58.938 -33 1 74.06 88 GLY B O 1
ATOM 4122 N N . GLU B 1 89 ? -12.086 -57.812 -34.125 1 75.88 89 GLU B N 1
ATOM 4123 C CA . GLU B 1 89 ? -11.391 -57.406 -32.906 1 75.88 89 GLU B CA 1
ATOM 4124 C C . GLU B 1 89 ? -11.812 -56 -32.5 1 75.88 89 GLU B C 1
ATOM 4126 O O . GLU B 1 89 ? -11.773 -55.062 -33.281 1 75.88 89 GLU B O 1
ATOM 4131 N N . ALA B 1 90 ? -12.469 -55.938 -31.344 1 78 90 ALA B N 1
ATOM 4132 C CA . ALA B 1 90 ? -12.812 -54.688 -30.688 1 78 90 ALA B CA 1
ATOM 4133 C C . ALA B 1 90 ? -12.266 -54.656 -29.266 1 78 90 ALA B C 1
ATOM 4135 O O . ALA B 1 90 ? -12.281 -55.656 -28.547 1 78 90 ALA B O 1
ATOM 4136 N N . VAL B 1 91 ? -11.617 -53.531 -29.016 1 80.19 91 VAL B N 1
ATOM 4137 C CA . VAL B 1 91 ? -11.062 -53.344 -27.672 1 80.19 91 VAL B CA 1
ATOM 4138 C C . VAL B 1 91 ? -11.719 -52.156 -27 1 80.19 91 VAL B C 1
ATOM 4140 O O . VAL B 1 91 ? -11.828 -51.094 -27.594 1 80.19 91 VAL B O 1
ATOM 4143 N N . VAL B 1 92 ? -12.266 -52.375 -25.797 1 81.75 92 VAL B N 1
ATOM 4144 C CA . VAL B 1 92 ? -12.797 -51.312 -24.953 1 81.75 92 VAL B CA 1
ATOM 4145 C C . VAL B 1 92 ? -11.961 -51.219 -23.672 1 81.75 92 VAL B C 1
ATOM 4147 O O . VAL B 1 92 ? -11.703 -52.219 -23.016 1 81.75 92 VAL B O 1
ATOM 4150 N N . GLU B 1 93 ? -11.516 -50 -23.453 1 86.31 93 GLU B N 1
ATOM 4151 C CA . GLU B 1 93 ? -10.758 -49.719 -22.234 1 86.31 93 GLU B CA 1
ATOM 4152 C C . GLU B 1 93 ? -11.359 -48.562 -21.453 1 86.31 93 GLU B C 1
ATOM 4154 O O . GLU B 1 93 ? -11.734 -47.562 -22.031 1 86.31 93 GLU B O 1
ATOM 4159 N N . ILE B 1 94 ? -11.531 -48.75 -20.172 1 86.38 94 ILE B N 1
ATOM 4160 C CA . ILE B 1 94 ? -11.969 -47.688 -19.266 1 86.38 94 ILE B CA 1
ATOM 4161 C C . ILE B 1 94 ? -10.891 -47.438 -18.219 1 86.38 94 ILE B C 1
ATOM 4163 O O . ILE B 1 94 ? -10.367 -48.375 -17.609 1 86.38 94 ILE B O 1
ATOM 4167 N N . GLU B 1 95 ? -10.586 -46.156 -18.047 1 88.5 95 GLU B N 1
ATOM 4168 C CA . GLU B 1 95 ? -9.57 -45.781 -17.078 1 88.5 95 GLU B CA 1
ATOM 4169 C C . GLU B 1 95 ? -10.094 -44.688 -16.141 1 88.5 95 GLU B C 1
ATOM 4171 O O . GLU B 1 95 ? -10.719 -43.719 -16.578 1 88.5 95 GLU B O 1
ATOM 4176 N N . GLN B 1 96 ? -9.812 -44.938 -14.859 1 90 96 GLN B N 1
ATOM 4177 C CA . GLN B 1 96 ? -10.219 -44 -13.82 1 90 96 GLN B CA 1
ATOM 4178 C C . GLN B 1 96 ? -9.047 -43.625 -12.906 1 90 96 GLN B C 1
ATOM 4180 O O . GLN B 1 96 ? -8.461 -44.5 -12.273 1 90 96 GLN B O 1
ATOM 4185 N N . VAL B 1 97 ? -8.859 -42.312 -12.859 1 89.56 97 VAL B N 1
ATOM 4186 C CA . VAL B 1 97 ? -7.797 -41.812 -11.977 1 89.56 97 VAL B CA 1
ATOM 4187 C C . VAL B 1 97 ? -8.305 -41.781 -10.539 1 89.56 97 VAL B C 1
ATOM 4189 O O . VAL B 1 97 ? -9.43 -41.344 -10.289 1 89.56 97 VAL B O 1
ATOM 4192 N N . ILE B 1 98 ? -7.492 -42.25 -9.656 1 89.81 98 ILE B N 1
ATOM 4193 C CA . ILE B 1 98 ? -7.816 -42.25 -8.234 1 89.81 98 ILE B CA 1
ATOM 4194 C C . ILE B 1 98 ? -6.773 -41.438 -7.473 1 89.81 98 ILE B C 1
ATOM 4196 O O . ILE B 1 98 ? -5.582 -41.719 -7.523 1 89.81 98 ILE B O 1
ATOM 4200 N N . HIS B 1 99 ? -7.211 -40.469 -6.824 1 88.5 99 HIS B N 1
ATOM 4201 C CA . HIS B 1 99 ? -6.305 -39.656 -6.016 1 88.5 99 HIS B CA 1
ATOM 4202 C C . HIS B 1 99 ? -5.941 -40.375 -4.719 1 88.5 99 HIS B C 1
ATOM 4204 O O . HIS B 1 99 ? -6.816 -40.906 -4.031 1 88.5 99 HIS B O 1
ATOM 4210 N N . LEU B 1 100 ? -4.723 -40.312 -4.465 1 88.69 100 LEU B N 1
ATOM 4211 C CA . LEU B 1 100 ? -4.242 -41.031 -3.285 1 88.69 100 LEU B CA 1
ATOM 4212 C C . LEU B 1 100 ? -3.867 -40.062 -2.178 1 88.69 100 LEU B C 1
ATOM 4214 O O . LEU B 1 100 ? -3.85 -38.844 -2.396 1 88.69 100 LEU B O 1
ATOM 4218 N N . ALA B 1 101 ? -3.629 -40.594 -0.957 1 91.56 101 ALA B N 1
ATOM 4219 C CA . ALA B 1 101 ? -3.092 -39.875 0.194 1 91.56 101 ALA B CA 1
ATOM 4220 C C . ALA B 1 101 ? -3.975 -38.688 0.555 1 91.56 101 ALA B C 1
ATOM 4222 O O . ALA B 1 101 ? -3.477 -37.656 0.983 1 91.56 101 ALA B O 1
ATOM 4223 N N . GLY B 1 102 ? -5.258 -38.656 0.156 1 92.75 102 GLY B N 1
ATOM 4224 C CA . GLY B 1 102 ? -6.199 -37.625 0.53 1 92.75 102 GLY B CA 1
ATOM 4225 C C . GLY B 1 102 ? -5.996 -36.312 -0.241 1 92.75 102 GLY B C 1
ATOM 4226 O O . GLY B 1 102 ? -6.293 -35.25 0.265 1 92.75 102 GLY B O 1
ATOM 4227 N N . GLN B 1 103 ? -5.406 -36.406 -1.426 1 94 103 GLN B N 1
ATOM 4228 C CA . GLN B 1 103 ? -5.098 -35.219 -2.24 1 94 103 GLN B CA 1
ATOM 4229 C C . GLN B 1 103 ? -6.344 -34.375 -2.473 1 94 103 GLN B C 1
ATOM 4231 O O . GLN B 1 103 ? -6.312 -33.156 -2.289 1 94 103 GLN B O 1
ATOM 4236 N N . ARG B 1 104 ? -7.398 -35 -2.832 1 94.06 104 ARG B N 1
ATOM 4237 C CA . ARG B 1 104 ? -8.625 -34.25 -3.105 1 94.06 104 ARG B CA 1
ATOM 4238 C C . ARG B 1 104 ? -9.133 -33.562 -1.852 1 94.06 104 ARG B C 1
ATOM 4240 O O . ARG B 1 104 ? -9.461 -32.375 -1.89 1 94.06 104 ARG B O 1
ATOM 4247 N N . ASN B 1 105 ? -9.211 -34.344 -0.77 1 95.94 105 ASN B N 1
ATOM 4248 C CA . ASN B 1 105 ? -9.695 -33.75 0.481 1 95.94 105 ASN B CA 1
ATOM 4249 C C . ASN B 1 105 ? -8.812 -32.594 0.936 1 95.94 105 ASN B C 1
ATOM 4251 O O . ASN B 1 105 ? -9.305 -31.594 1.458 1 95.94 105 ASN B O 1
ATOM 4255 N N . LYS B 1 106 ? -7.535 -32.75 0.732 1 97.25 106 LYS B N 1
ATOM 4256 C CA . LYS B 1 106 ? -6.602 -31.703 1.113 1 97.25 106 LYS B CA 1
ATOM 4257 C C . LYS B 1 106 ? -6.766 -30.469 0.221 1 97.25 106 LYS B C 1
ATOM 4259 O O . LYS B 1 106 ? -6.648 -29.344 0.688 1 97.25 106 LYS B O 1
ATOM 4264 N N . GLN B 1 107 ? -7.062 -30.656 -1.041 1 96.88 107 GLN B N 1
ATOM 4265 C CA . GLN B 1 107 ? -7.352 -29.562 -1.951 1 96.88 107 GLN B CA 1
ATOM 4266 C C . GLN B 1 107 ? -8.641 -28.844 -1.556 1 96.88 107 GLN B C 1
ATOM 4268 O O . GLN B 1 107 ? -8.703 -27.609 -1.576 1 96.88 107 GLN B O 1
ATOM 4273 N N . VAL B 1 108 ? -9.641 -29.625 -1.266 1 97.62 108 VAL B N 1
ATOM 4274 C CA . VAL B 1 108 ? -10.914 -29.047 -0.842 1 97.62 108 VAL B CA 1
ATOM 4275 C C . VAL B 1 108 ? -10.703 -28.219 0.418 1 97.62 108 VAL B C 1
ATOM 4277 O O . VAL B 1 108 ? -11.242 -27.109 0.533 1 97.62 108 VAL B O 1
ATOM 4280 N N . ARG B 1 109 ? -9.945 -28.766 1.335 1 97.81 109 ARG B N 1
ATOM 4281 C CA . ARG B 1 109 ? -9.68 -28.047 2.576 1 97.81 109 ARG B CA 1
ATOM 4282 C C . ARG B 1 109 ? -9 -26.719 2.297 1 97.81 109 ARG B C 1
ATOM 4284 O O . ARG B 1 109 ? -9.359 -25.688 2.881 1 97.81 109 ARG B O 1
ATOM 4291 N N . LEU B 1 110 ? -7.957 -26.688 1.425 1 97.75 110 LEU B N 1
ATOM 4292 C CA . LEU B 1 110 ? -7.27 -25.453 1.05 1 97.75 110 LEU B CA 1
ATOM 4293 C C . LEU B 1 110 ? -8.242 -24.453 0.443 1 97.75 110 LEU B C 1
ATOM 4295 O O . LEU B 1 110 ? -8.234 -23.266 0.805 1 97.75 110 LEU B O 1
ATOM 4299 N N . GLU B 1 111 ? -9.109 -24.906 -0.391 1 97.75 111 GLU B N 1
ATOM 4300 C CA . GLU B 1 111 ? -10.062 -24.016 -1.048 1 97.75 111 GLU B CA 1
ATOM 4301 C C . GLU B 1 111 ? -11.086 -23.469 -0.055 1 97.75 111 GLU B C 1
ATOM 4303 O O . GLU B 1 111 ? -11.547 -22.328 -0.188 1 97.75 111 GLU B O 1
ATOM 4308 N N . LYS B 1 112 ? -11.438 -24.281 0.898 1 98.38 112 LYS B N 1
ATOM 4309 C CA . LYS B 1 112 ? -12.352 -23.797 1.938 1 98.38 112 LYS B CA 1
ATOM 4310 C C . LYS B 1 112 ? -11.719 -22.656 2.734 1 98.38 112 LYS B C 1
ATOM 4312 O O . LYS B 1 112 ? -12.391 -21.688 3.064 1 98.38 112 LYS B O 1
ATOM 4317 N N . ILE B 1 113 ? -10.438 -22.844 3.064 1 98.31 113 ILE B N 1
ATOM 4318 C CA . ILE B 1 113 ? -9.734 -21.781 3.775 1 98.31 113 ILE B CA 1
ATOM 4319 C C . ILE B 1 113 ? -9.656 -20.531 2.895 1 98.31 113 ILE B C 1
ATOM 4321 O O . ILE B 1 113 ? -9.828 -19.406 3.375 1 98.31 113 ILE B O 1
ATOM 4325 N N . ASN B 1 114 ? -9.422 -20.703 1.643 1 97.56 114 ASN B N 1
ATOM 4326 C CA . ASN B 1 114 ? -9.375 -19.578 0.711 1 97.56 114 ASN B CA 1
ATOM 4327 C C . ASN B 1 114 ? -10.719 -18.844 0.641 1 97.56 114 ASN B C 1
ATOM 4329 O O . ASN B 1 114 ? -10.766 -17.625 0.486 1 97.56 114 ASN B O 1
ATOM 4333 N N . LYS B 1 115 ? -11.789 -19.594 0.68 1 98 115 LYS B N 1
ATOM 4334 C CA . LYS B 1 115 ? -13.109 -18.984 0.733 1 98 115 LYS B CA 1
ATOM 4335 C C . LYS B 1 115 ? -13.266 -18.141 1.995 1 98 115 LYS B C 1
ATOM 4337 O O . LYS B 1 115 ? -13.789 -17.016 1.94 1 98 115 LYS B O 1
ATOM 4342 N N . GLU B 1 116 ? -12.812 -18.719 3.107 1 98.12 116 GLU B N 1
ATOM 4343 C CA . GLU B 1 116 ? -12.836 -17.969 4.359 1 98.12 116 GLU B CA 1
ATOM 4344 C C . GLU B 1 116 ? -12.039 -16.672 4.238 1 98.12 116 GLU B C 1
ATOM 4346 O O . GLU B 1 116 ? -12.492 -15.617 4.703 1 98.12 116 GLU B O 1
ATOM 4351 N N . ILE B 1 117 ? -10.891 -16.703 3.65 1 98.12 117 ILE B N 1
ATOM 4352 C CA . ILE B 1 117 ? -10.047 -15.531 3.434 1 98.12 117 ILE B CA 1
ATOM 4353 C C . ILE B 1 117 ? -10.805 -14.516 2.584 1 98.12 117 ILE B C 1
ATOM 4355 O O . ILE B 1 117 ? -10.75 -13.312 2.855 1 98.12 117 ILE B O 1
ATOM 4359 N N . ALA B 1 118 ? -11.516 -14.969 1.609 1 97.62 118 ALA B N 1
ATOM 4360 C CA . ALA B 1 118 ? -12.305 -14.07 0.764 1 97.62 118 ALA B CA 1
ATOM 4361 C C . ALA B 1 118 ? -13.383 -13.352 1.576 1 97.62 118 ALA B C 1
ATOM 4363 O O . ALA B 1 118 ? -13.664 -12.18 1.34 1 97.62 118 ALA B O 1
ATOM 4364 N N . GLU B 1 119 ? -13.977 -14.086 2.5 1 98.12 119 GLU B N 1
ATOM 4365 C CA . GLU B 1 119 ? -14.969 -13.484 3.381 1 98.12 119 GLU B CA 1
ATOM 4366 C C . GLU B 1 119 ? -14.352 -12.383 4.234 1 98.12 119 GLU B C 1
ATOM 4368 O O . GLU B 1 119 ? -14.93 -11.297 4.375 1 98.12 119 GLU B O 1
ATOM 4373 N N . TYR B 1 120 ? -13.195 -12.664 4.793 1 98 120 TYR B N 1
ATOM 4374 C CA . TYR B 1 120 ? -12.508 -11.656 5.605 1 98 120 TYR B CA 1
ATOM 4375 C C . TYR B 1 120 ? -12.055 -10.484 4.754 1 98 120 TYR B C 1
ATOM 4377 O O . TYR B 1 120 ? -12.055 -9.336 5.215 1 98 120 TYR B O 1
ATOM 4385 N N . GLN B 1 121 ? -11.672 -10.727 3.551 1 97.94 121 GLN B N 1
ATOM 4386 C CA . GLN B 1 121 ? -11.297 -9.656 2.633 1 97.94 121 GLN B CA 1
ATOM 4387 C C . GLN B 1 121 ? -12.469 -8.727 2.359 1 97.94 121 GLN B C 1
ATOM 4389 O O . GLN B 1 121 ? -12.297 -7.512 2.273 1 97.94 121 GLN B O 1
ATOM 4394 N N . PHE B 1 122 ? -13.633 -9.336 2.221 1 97.88 122 PHE B N 1
ATOM 4395 C CA . PHE B 1 122 ? -14.828 -8.523 2.043 1 97.88 122 PHE B CA 1
ATOM 4396 C C . PHE B 1 122 ? -15.047 -7.613 3.244 1 97.88 122 PHE B C 1
ATOM 4398 O O . PHE B 1 122 ? -15.312 -6.418 3.082 1 97.88 122 PHE B O 1
ATOM 4405 N N . GLU B 1 123 ? -14.891 -8.141 4.441 1 97.31 123 GLU B N 1
ATOM 4406 C CA . GLU B 1 123 ? -15.047 -7.359 5.66 1 97.31 123 GLU B CA 1
ATOM 4407 C C . GLU B 1 123 ? -14.023 -6.227 5.723 1 97.31 123 GLU B C 1
ATOM 4409 O O . GLU B 1 123 ? -14.336 -5.129 6.195 1 97.31 123 GLU B O 1
ATOM 4414 N N . GLU B 1 124 ? -12.82 -6.516 5.297 1 97.06 124 GLU B N 1
ATOM 4415 C CA . GLU B 1 124 ? -11.758 -5.516 5.293 1 97.06 124 GLU B CA 1
ATOM 4416 C C . GLU B 1 124 ? -12.078 -4.375 4.328 1 97.06 124 GLU B C 1
ATOM 4418 O O . GLU B 1 124 ? -11.883 -3.203 4.66 1 97.06 124 GLU B O 1
ATOM 4423 N N . VAL B 1 125 ? -12.586 -4.715 3.219 1 96.44 125 VAL B N 1
ATOM 4424 C CA . VAL B 1 125 ? -12.953 -3.707 2.232 1 96.44 125 VAL B CA 1
ATOM 4425 C C . VAL B 1 125 ? -14.117 -2.869 2.762 1 96.44 125 VAL B C 1
ATOM 4427 O O . VAL B 1 125 ? -14.117 -1.644 2.621 1 96.44 125 VAL B O 1
ATOM 4430 N N . MET B 1 126 ? -15.07 -3.541 3.365 1 96.81 126 MET B N 1
ATOM 4431 C CA . MET B 1 126 ? -16.203 -2.836 3.959 1 96.81 126 MET B CA 1
ATOM 4432 C C . MET B 1 126 ? -15.734 -1.846 5.02 1 96.81 126 MET B C 1
ATOM 4434 O O . MET B 1 126 ? -16.188 -0.699 5.047 1 96.81 126 MET B O 1
ATOM 4438 N N . ARG B 1 127 ? -14.82 -2.268 5.859 1 95.75 127 ARG B N 1
ATOM 4439 C CA . ARG B 1 127 ? -14.281 -1.429 6.926 1 95.75 127 ARG B CA 1
ATOM 4440 C C . ARG B 1 127 ? -13.586 -0.193 6.355 1 95.75 127 ARG B C 1
ATOM 4442 O O . ARG B 1 127 ? -13.82 0.925 6.82 1 95.75 127 ARG B O 1
ATOM 4449 N N . THR B 1 128 ? -12.766 -0.36 5.332 1 96.06 128 THR B N 1
ATOM 4450 C CA . THR B 1 128 ? -11.984 0.724 4.742 1 96.06 128 THR B CA 1
ATOM 4451 C C . THR B 1 128 ? -12.898 1.699 3.998 1 96.06 128 THR B C 1
ATOM 4453 O O . THR B 1 128 ? -12.727 2.916 4.109 1 96.06 128 THR B O 1
ATOM 4456 N N . LEU B 1 129 ? -13.875 1.167 3.285 1 97 129 LEU B N 1
ATOM 4457 C CA . LEU B 1 129 ? -14.797 2.021 2.545 1 97 129 LEU B CA 1
ATOM 4458 C C . LEU B 1 129 ? -15.711 2.789 3.494 1 97 129 LEU B C 1
ATOM 4460 O O . LEU B 1 129 ? -16.062 3.939 3.227 1 97 129 LEU B O 1
ATOM 4464 N N . ARG B 1 130 ? -16.125 2.158 4.527 1 97 130 ARG B N 1
ATOM 4465 C CA . ARG B 1 130 ? -16.938 2.838 5.523 1 97 130 ARG B CA 1
ATOM 4466 C C . ARG B 1 130 ? -16.188 4.004 6.152 1 97 130 ARG B C 1
ATOM 4468 O O . ARG B 1 130 ? -16.766 5.07 6.383 1 97 130 ARG B O 1
ATOM 4475 N N . GLN B 1 131 ? -14.883 3.779 6.469 1 96.69 131 GLN B N 1
ATOM 4476 C CA . GLN B 1 131 ? -14.047 4.863 6.973 1 96.69 131 GLN B CA 1
ATOM 4477 C C . GLN B 1 131 ? -14.023 6.039 6 1 96.69 131 GLN B C 1
ATOM 4479 O O . GLN B 1 131 ? -14.18 7.191 6.41 1 96.69 131 GLN B O 1
ATOM 4484 N N . GLU B 1 132 ? -13.828 5.688 4.75 1 97.44 132 GLU B N 1
ATOM 4485 C CA . GLU B 1 132 ? -13.773 6.723 3.723 1 97.44 132 GLU B CA 1
ATOM 4486 C C . GLU B 1 132 ? -15.086 7.5 3.66 1 97.44 132 GLU B C 1
ATOM 4488 O O . GLU B 1 132 ? -15.086 8.727 3.576 1 97.44 132 GLU B O 1
ATOM 4493 N N . LEU B 1 133 ? -16.172 6.766 3.734 1 98 133 LEU B N 1
ATOM 4494 C CA . LEU B 1 133 ? -17.5 7.387 3.709 1 98 133 LEU B CA 1
ATOM 4495 C C . LEU B 1 133 ? -17.656 8.367 4.863 1 98 133 LEU B C 1
ATOM 4497 O O . LEU B 1 133 ? -18.016 9.531 4.652 1 98 133 LEU B O 1
ATOM 4501 N N . ASN B 1 134 ? -17.391 7.895 6.066 1 97.62 134 ASN B N 1
ATOM 4502 C CA . ASN B 1 134 ? -17.594 8.719 7.254 1 97.62 134 ASN B CA 1
ATOM 4503 C C . ASN B 1 134 ? -16.656 9.93 7.258 1 97.62 134 ASN B C 1
ATOM 4505 O O . ASN B 1 134 ? -17.062 11.023 7.66 1 97.62 134 ASN B O 1
ATOM 4509 N N . GLU B 1 135 ? -15.406 9.742 6.793 1 97.75 135 GLU B N 1
ATOM 4510 C CA . GLU B 1 135 ? -14.469 10.852 6.699 1 97.75 135 GLU B CA 1
ATOM 4511 C C . GLU B 1 135 ? -14.953 11.906 5.711 1 97.75 135 GLU B C 1
ATOM 4513 O O . GLU B 1 135 ? -14.938 13.102 6.016 1 97.75 135 GLU B O 1
ATOM 4518 N N . LYS B 1 136 ? -15.375 11.438 4.547 1 98.06 136 LYS B N 1
ATOM 4519 C CA . LYS B 1 136 ? -15.875 12.375 3.539 1 98.06 136 LYS B CA 1
ATOM 4520 C C . LYS B 1 136 ? -17.141 13.086 4.02 1 98.06 136 LYS B C 1
ATOM 4522 O O . LYS B 1 136 ? -17.328 14.273 3.758 1 98.06 136 LYS B O 1
ATOM 4527 N N . PHE B 1 137 ? -18.031 12.367 4.711 1 98.25 137 PHE B N 1
ATOM 4528 C CA . PHE B 1 137 ? -19.25 12.953 5.262 1 98.25 137 PHE B CA 1
ATOM 4529 C C . PHE B 1 137 ? -18.922 14.102 6.207 1 98.25 137 PHE B C 1
ATOM 4531 O O . PHE B 1 137 ? -19.469 15.203 6.062 1 98.25 137 PHE B O 1
ATOM 4538 N N . VAL B 1 138 ? -17.984 13.844 7.102 1 98.12 138 VAL B N 1
ATOM 4539 C CA . VAL B 1 138 ? -17.578 14.836 8.086 1 98.12 138 VAL B CA 1
ATOM 4540 C C . VAL B 1 138 ? -16.922 16.031 7.383 1 98.12 138 VAL B C 1
ATOM 4542 O O . VAL B 1 138 ? -17.203 17.188 7.707 1 98.12 138 VAL B O 1
ATOM 4545 N N . GLU B 1 139 ? -16.094 15.742 6.414 1 97.94 139 GLU B N 1
ATOM 4546 C CA . GLU B 1 139 ? -15.383 16.797 5.695 1 97.94 139 GLU B CA 1
ATOM 4547 C C . GLU B 1 139 ? -16.344 17.688 4.93 1 97.94 139 GLU B C 1
ATOM 4549 O O . GLU B 1 139 ? -16.234 18.922 4.98 1 97.94 139 GLU B O 1
ATOM 4554 N N . VAL B 1 140 ? -17.297 17.062 4.234 1 97.62 140 VAL B N 1
ATOM 4555 C CA . VAL B 1 140 ? -18.281 17.828 3.48 1 97.62 140 VAL B CA 1
ATOM 4556 C C . VAL B 1 140 ? -19.094 18.719 4.434 1 97.62 140 VAL B C 1
ATOM 4558 O O . VAL B 1 140 ? -19.344 19.891 4.141 1 97.62 140 VAL B O 1
ATOM 4561 N N . TYR B 1 141 ? -19.453 18.188 5.539 1 97.5 141 TYR B N 1
ATOM 4562 C CA . TYR B 1 141 ? -20.234 18.922 6.531 1 97.5 141 TYR B CA 1
ATOM 4563 C C . TYR B 1 141 ? -19.5 20.172 6.992 1 97.5 141 TYR B C 1
ATOM 4565 O O . TYR B 1 141 ? -20.062 21.281 6.949 1 97.5 141 TYR B O 1
ATOM 4573 N N . PHE B 1 142 ? -18.266 20.047 7.32 1 97.31 142 PHE B N 1
ATOM 4574 C CA . PHE B 1 142 ? -17.562 21.172 7.902 1 97.31 142 PHE B CA 1
ATOM 4575 C C . PHE B 1 142 ? -17.078 22.141 6.82 1 97.31 142 PHE B C 1
ATOM 4577 O O . PHE B 1 142 ? -16.953 23.328 7.059 1 97.31 142 PHE B O 1
ATOM 4584 N N . LEU B 1 143 ? -16.781 21.594 5.625 1 96.75 143 LEU B N 1
ATOM 4585 C CA . LEU B 1 143 ? -16.469 22.484 4.516 1 96.75 143 LEU B CA 1
ATOM 4586 C C . LEU B 1 143 ? -17.656 23.406 4.211 1 96.75 143 LEU B C 1
ATOM 4588 O O . LEU B 1 143 ? -17.469 24.594 3.969 1 96.75 143 LEU B O 1
ATOM 4592 N N . SER B 1 144 ? -18.844 22.875 4.27 1 95.75 144 SER B N 1
ATOM 4593 C CA . SER B 1 144 ? -20.047 23.672 4.043 1 95.75 144 SER B CA 1
ATOM 4594 C C . SER B 1 144 ? -20.219 24.75 5.105 1 95.75 144 SER B C 1
ATOM 4596 O O . SER B 1 144 ? -20.562 25.891 4.793 1 95.75 144 SER B O 1
ATOM 4598 N N . LYS B 1 145 ? -19.906 24.422 6.309 1 93.12 145 LYS B N 1
ATOM 4599 C CA . LYS B 1 145 ? -19.984 25.391 7.391 1 93.12 145 LYS B CA 1
ATOM 4600 C C . LYS B 1 145 ? -18.953 26.5 7.211 1 93.12 145 LYS B C 1
ATOM 4602 O O . LYS B 1 145 ? -19.25 27.672 7.434 1 93.12 145 LYS B O 1
ATOM 4607 N N . SER B 1 146 ? -17.766 26.094 6.832 1 94.19 146 SER B N 1
ATOM 4608 C CA . SER B 1 146 ? -16.703 27.062 6.621 1 94.19 146 SER B CA 1
ATOM 4609 C C . SER B 1 146 ? -17.047 28.031 5.488 1 94.19 146 SER B C 1
ATOM 4611 O O . SER B 1 146 ? -16.781 29.234 5.582 1 94.19 146 SER B O 1
ATOM 4613 N N . ILE B 1 147 ? -17.625 27.516 4.422 1 95.25 147 ILE B N 1
ATOM 4614 C CA . ILE B 1 147 ? -18 28.328 3.273 1 95.25 147 ILE B CA 1
ATOM 4615 C C . ILE B 1 147 ? -19.047 29.359 3.684 1 95.25 147 ILE B C 1
ATOM 4617 O O . ILE B 1 147 ? -19.031 30.5 3.221 1 95.25 147 ILE B O 1
ATOM 4621 N N . ALA B 1 148 ? -19.938 28.969 4.566 1 91.88 148 ALA B N 1
ATOM 4622 C CA . ALA B 1 148 ? -20.969 29.891 5.059 1 91.88 148 ALA B CA 1
ATOM 4623 C C . ALA B 1 148 ? -20.344 31.078 5.777 1 91.88 148 ALA B C 1
ATOM 4625 O O . ALA B 1 148 ? -20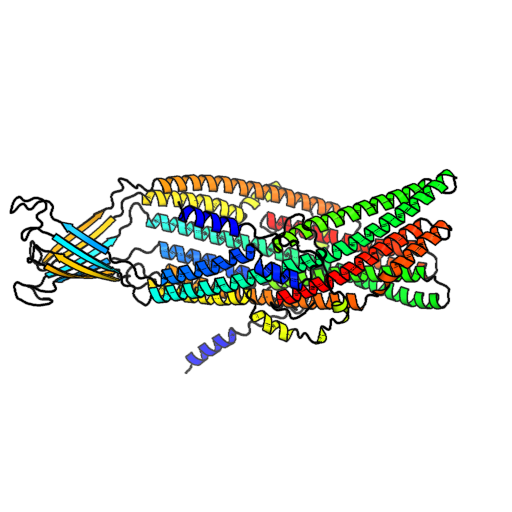.844 32.188 5.691 1 91.88 148 ALA B O 1
ATOM 4626 N N . ILE B 1 149 ? -19.203 30.797 6.434 1 89.56 149 ILE B N 1
ATOM 4627 C CA . ILE B 1 149 ? -18.5 31.875 7.117 1 89.56 149 ILE B CA 1
ATOM 4628 C C . ILE B 1 149 ? -17.922 32.844 6.09 1 89.56 149 ILE B C 1
ATOM 4630 O O . ILE B 1 149 ? -18.047 34.062 6.23 1 89.56 149 ILE B O 1
ATOM 4634 N N . TYR B 1 150 ? -17.297 32.312 5.094 1 91.69 150 TYR B N 1
ATOM 4635 C CA . TYR B 1 150 ? -16.734 33.156 4.035 1 91.69 150 TYR B CA 1
ATOM 4636 C C . TYR B 1 150 ? -17.828 33.969 3.35 1 91.69 150 TYR B C 1
ATOM 4638 O O . TYR B 1 150 ? -17.641 35.156 3.033 1 91.69 150 TYR B O 1
ATOM 4646 N N . GLU B 1 151 ? -18.969 33.375 3.182 1 91.75 151 GLU B N 1
ATOM 4647 C CA . GLU B 1 151 ? -20.094 34.062 2.541 1 91.75 151 GLU B CA 1
ATOM 4648 C C . GLU B 1 151 ? -20.562 35.25 3.377 1 91.75 151 GLU B C 1
ATOM 4650 O O . GLU B 1 151 ? -20.797 36.344 2.848 1 91.75 151 GLU B O 1
ATOM 4655 N N . LYS B 1 152 ? -20.656 35.031 4.629 1 87.38 152 LYS B N 1
ATOM 4656 C CA . LYS B 1 152 ? -21.062 36.125 5.527 1 87.38 152 LYS B CA 1
ATOM 4657 C C . LYS B 1 152 ? -20.047 37.25 5.52 1 87.38 152 LYS B C 1
ATOM 4659 O O . LYS B 1 152 ? -20.422 38.438 5.496 1 87.38 152 LYS B O 1
ATOM 4664 N N . GLU B 1 153 ? -18.797 36.875 5.5 1 87.69 153 GLU B N 1
ATOM 4665 C CA . GLU B 1 153 ? -17.75 37.906 5.512 1 87.69 153 GLU B CA 1
ATOM 4666 C C . GLU B 1 153 ? -17.703 38.656 4.195 1 87.69 153 GLU B C 1
ATOM 4668 O O . GLU B 1 153 ? -17.547 39.875 4.191 1 87.69 153 GLU B O 1
ATOM 4673 N N . VAL B 1 154 ? -17.844 37.969 3.129 1 91.5 154 VAL B N 1
ATOM 4674 C CA . VAL B 1 154 ? -17.828 38.594 1.813 1 91.5 154 VAL B CA 1
ATOM 4675 C C . VAL B 1 154 ? -18.984 39.594 1.702 1 91.5 154 VAL B C 1
ATOM 4677 O O . VAL B 1 154 ? -18.797 40.719 1.279 1 91.5 154 VAL B O 1
ATOM 4680 N N . ASN B 1 155 ? -20.109 39.219 2.16 1 90.94 155 ASN B N 1
ATOM 4681 C CA . ASN B 1 155 ? -21.281 40.062 2.102 1 90.94 155 ASN B CA 1
ATOM 4682 C C . ASN B 1 155 ? -21.125 41.312 2.988 1 90.94 155 ASN B C 1
ATOM 4684 O O . ASN B 1 155 ? -21.438 42.406 2.574 1 90.94 155 ASN B O 1
ATOM 4688 N N . SER B 1 156 ? -20.594 41.062 4.164 1 87.56 156 SER B N 1
ATOM 4689 C CA . SER B 1 156 ? -20.375 42.156 5.102 1 87.56 156 SER B CA 1
ATOM 4690 C C . SER B 1 156 ? -19.375 43.156 4.551 1 87.56 156 SER B C 1
ATOM 4692 O O . SER B 1 156 ? -19.625 44.375 4.605 1 87.56 156 SER B O 1
ATOM 4694 N N . LEU B 1 157 ? -18.281 42.688 3.998 1 88.88 157 LEU B N 1
ATOM 4695 C CA . LEU B 1 157 ? -17.234 43.562 3.477 1 88.88 157 LEU B CA 1
ATOM 4696 C C . LEU B 1 157 ? -17.703 44.281 2.221 1 88.88 157 LEU B C 1
ATOM 4698 O O . LEU B 1 157 ? -17.312 45.406 1.979 1 88.88 157 LEU B O 1
ATOM 4702 N N . GLN B 1 158 ? -18.531 43.688 1.453 1 90.94 158 GLN B N 1
ATOM 4703 C CA . GLN B 1 158 ? -19.094 44.312 0.264 1 90.94 158 GLN B CA 1
ATOM 4704 C C . GLN B 1 158 ? -19.984 45.5 0.638 1 90.94 158 GLN B C 1
ATOM 4706 O O . GLN B 1 158 ? -19.922 46.562 0.002 1 90.94 158 GLN B O 1
ATOM 4711 N N . VAL B 1 159 ? -20.75 45.344 1.643 1 89.44 159 VAL B N 1
ATOM 4712 C CA . VAL B 1 159 ? -21.625 46.406 2.111 1 89.44 159 VAL B CA 1
ATOM 4713 C C . VAL B 1 159 ? -20.781 47.562 2.648 1 89.44 159 VAL B C 1
ATOM 4715 O O . VAL B 1 159 ? -21.062 48.719 2.336 1 89.44 159 VAL B O 1
ATOM 4718 N N . LEU B 1 160 ? -19.75 47.219 3.42 1 87.88 160 LEU B N 1
ATOM 4719 C CA . LEU B 1 160 ? -18.859 48.219 3.969 1 87.88 160 LEU B CA 1
ATOM 4720 C C . LEU B 1 160 ? -18.172 49 2.854 1 87.88 160 LEU B C 1
ATOM 4722 O O . LEU B 1 160 ? -18.109 50.219 2.891 1 87.88 160 LEU B O 1
ATOM 4726 N N . LEU B 1 161 ? -17.672 48.281 1.87 1 89.25 161 LEU B N 1
ATOM 4727 C CA . LEU B 1 161 ? -16.969 48.875 0.749 1 89.25 161 LEU B CA 1
ATOM 4728 C C . LEU B 1 161 ? -17.891 49.781 -0.051 1 89.25 161 LEU B C 1
ATOM 4730 O O . LEU B 1 161 ? -17.469 50.844 -0.531 1 89.25 161 LEU B O 1
ATOM 4734 N N . GLY B 1 162 ? -19.125 49.438 -0.206 1 89.56 162 GLY B N 1
ATOM 4735 C CA . GLY B 1 162 ? -20.109 50.281 -0.877 1 89.56 162 GLY B CA 1
ATOM 4736 C C . GLY B 1 162 ? -20.312 51.625 -0.191 1 89.56 162 GLY B C 1
ATOM 4737 O O . GLY B 1 162 ? -20.344 52.656 -0.848 1 89.56 162 GLY B O 1
ATOM 4738 N N . GLY B 1 163 ? -20.359 51.594 1.147 1 85.44 163 GLY B N 1
ATOM 4739 C CA . GLY B 1 163 ? -20.484 52.812 1.923 1 85.44 163 GLY B CA 1
ATOM 4740 C C . GLY B 1 163 ? -19.234 53.688 1.895 1 85.44 163 GLY B C 1
ATOM 4741 O O . GLY B 1 163 ? -19.328 54.906 1.823 1 85.44 163 GLY B O 1
ATOM 4742 N N . MET B 1 164 ? -18.094 53.031 1.851 1 87.5 164 MET B N 1
ATOM 4743 C CA . MET B 1 164 ? -16.812 53.75 1.886 1 87.5 164 MET B CA 1
ATOM 4744 C C . MET B 1 164 ? -16.516 54.406 0.542 1 87.5 164 MET B C 1
ATOM 4746 O O . MET B 1 164 ? -15.906 55.469 0.49 1 87.5 164 MET B O 1
ATOM 4750 N N . LYS B 1 165 ? -16.938 53.781 -0.444 1 87.88 165 LYS B N 1
ATOM 4751 C CA . LYS B 1 165 ? -16.75 54.375 -1.768 1 87.88 165 LYS B CA 1
ATOM 4752 C C . LYS B 1 165 ? -17.516 55.688 -1.9 1 87.88 165 LYS B C 1
ATOM 4754 O O . LYS B 1 165 ? -17.016 56.656 -2.512 1 87.88 165 LYS B O 1
ATOM 4759 N N . ILE B 1 166 ? -18.672 55.781 -1.258 1 87.62 166 ILE B N 1
ATOM 4760 C CA . ILE B 1 166 ? -19.453 57 -1.243 1 87.62 166 ILE B CA 1
ATOM 4761 C C . ILE B 1 166 ? -18.703 58.094 -0.479 1 87.62 166 ILE B C 1
ATOM 4763 O O . ILE B 1 166 ? -18.656 59.25 -0.909 1 87.62 166 ILE B O 1
ATOM 4767 N N . GLN B 1 167 ? -18.047 57.688 0.559 1 86.31 167 GLN B N 1
ATOM 4768 C CA . GLN B 1 167 ? -17.297 58.625 1.379 1 86.31 167 GLN B CA 1
ATOM 4769 C C . GLN B 1 167 ? -16 59.062 0.678 1 86.31 167 GLN B C 1
ATOM 4771 O O . GLN B 1 167 ? -15.531 60.188 0.862 1 86.31 167 GLN B O 1
ATOM 4776 N N . GLN B 1 168 ? -15.398 58.188 -0.058 1 85.44 168 GLN B N 1
ATOM 4777 C CA . GLN B 1 168 ? -14.188 58.5 -0.811 1 85.44 168 GLN B CA 1
ATOM 4778 C C . GLN B 1 168 ? -14.461 59.562 -1.864 1 85.44 168 GLN B C 1
ATOM 4780 O O . GLN B 1 168 ? -13.641 60.469 -2.066 1 85.44 168 GLN B O 1
ATOM 4785 N N . GLU B 1 169 ? -15.562 59.375 -2.451 1 85.56 169 GLU B N 1
ATOM 4786 C CA . GLU B 1 169 ? -15.953 60.375 -3.449 1 85.56 169 GLU B CA 1
ATOM 4787 C C . GLU B 1 169 ? -16.125 61.75 -2.822 1 85.56 169 GLU B C 1
ATOM 4789 O O . GLU B 1 169 ? -15.875 62.781 -3.471 1 85.56 169 GLU B O 1
ATOM 4794 N N . LYS B 1 170 ? -16.375 61.688 -1.493 1 88.56 170 LYS B N 1
ATOM 4795 C CA . LYS B 1 170 ? -16.547 62.938 -0.761 1 88.56 170 LYS B CA 1
ATOM 4796 C C . LYS B 1 170 ? -15.219 63.438 -0.188 1 88.56 170 LYS B C 1
ATOM 4798 O O . LYS B 1 170 ? -15.156 64.5 0.426 1 88.56 170 LYS B O 1
ATOM 4803 N N . GLY B 1 171 ? -14.102 62.688 -0.381 1 83.56 171 GLY B N 1
ATOM 4804 C CA . GLY B 1 171 ? -12.766 63.062 0.042 1 83.56 171 GLY B CA 1
ATOM 4805 C C . GLY B 1 171 ? -12.461 62.688 1.48 1 83.56 171 GLY B C 1
ATOM 4806 O O . GLY B 1 171 ? -11.43 63.094 2.025 1 83.56 171 GLY B O 1
ATOM 4807 N N . ASN B 1 172 ? -13.352 61.906 2.1 1 82.62 172 ASN B N 1
ATOM 4808 C CA . ASN B 1 172 ? -13.219 61.594 3.521 1 82.62 172 ASN B CA 1
ATOM 4809 C C . ASN B 1 172 ? -12.336 60.375 3.754 1 82.62 172 ASN B C 1
ATOM 4811 O O . ASN B 1 172 ? -11.875 60.125 4.871 1 82.62 172 ASN B O 1
ATOM 4815 N N . ILE B 1 173 ? -12.172 59.594 2.658 1 83.62 173 ILE B N 1
ATOM 4816 C CA . ILE B 1 173 ? -11.391 58.344 2.766 1 83.62 173 ILE B CA 1
ATOM 4817 C C . ILE B 1 173 ? -10.336 58.312 1.666 1 83.62 173 ILE B C 1
ATOM 4819 O O . ILE B 1 173 ? -10.578 58.781 0.545 1 83.62 173 ILE B O 1
ATOM 4823 N N . SER B 1 174 ? -9.242 57.875 2.002 1 85.44 174 SER B N 1
ATOM 4824 C CA . SER B 1 174 ? -8.141 57.844 1.048 1 85.44 174 SER B CA 1
ATOM 4825 C C . SER B 1 174 ? -8.289 56.719 0.056 1 85.44 174 SER B C 1
ATOM 4827 O O . SER B 1 174 ? -8.938 55.688 0.356 1 85.44 174 SER B O 1
ATOM 4829 N N . LEU B 1 175 ? -7.676 56.875 -1.029 1 83.62 175 LEU B N 1
ATOM 4830 C CA . LEU B 1 175 ? -7.629 55.812 -2.047 1 83.62 175 LEU B CA 1
ATOM 4831 C C . LEU B 1 175 ? -6.895 54.594 -1.531 1 83.62 175 LEU B C 1
ATOM 4833 O O . LEU B 1 175 ? -7.242 53.469 -1.888 1 83.62 175 LEU B O 1
ATOM 4837 N N . MET B 1 176 ? -5.926 54.812 -0.737 1 83 176 MET B N 1
ATOM 4838 C CA . MET B 1 176 ? -5.145 53.719 -0.152 1 83 176 MET B CA 1
ATOM 4839 C C . MET B 1 176 ? -6.02 52.844 0.729 1 83 176 MET B C 1
ATOM 4841 O O . MET B 1 176 ? -5.91 51.625 0.688 1 83 176 MET B O 1
ATOM 4845 N N . GLU B 1 177 ? -6.887 53.469 1.423 1 85.06 177 GLU B N 1
ATOM 4846 C CA . GLU B 1 177 ? -7.762 52.719 2.318 1 85.06 177 GLU B CA 1
ATOM 4847 C C . GLU B 1 177 ? -8.766 51.875 1.533 1 85.06 177 GLU B C 1
ATOM 4849 O O . GLU B 1 177 ? -8.984 50.719 1.85 1 85.06 177 GLU B O 1
ATOM 4854 N N . ILE B 1 178 ? -9.258 52.5 0.542 1 85.81 178 ILE B N 1
ATOM 4855 C CA . ILE B 1 178 ? -10.234 51.781 -0.28 1 85.81 178 ILE B CA 1
ATOM 4856 C C . ILE B 1 178 ? -9.555 50.625 -1.012 1 85.81 178 ILE B C 1
ATOM 4858 O O . ILE B 1 178 ? -10.109 49.531 -1.099 1 85.81 178 ILE B O 1
ATOM 4862 N N . SER B 1 179 ? -8.398 50.875 -1.521 1 88.25 179 SER B N 1
ATOM 4863 C CA . SER B 1 179 ? -7.664 49.844 -2.248 1 88.25 179 SER B CA 1
ATOM 4864 C C . SER B 1 179 ? -7.316 48.688 -1.342 1 88.25 179 SER B C 1
ATOM 4866 O O . SER B 1 179 ? -7.332 47.531 -1.779 1 88.25 179 SER B O 1
ATOM 4868 N N . ARG B 1 180 ? -7.004 48.875 -0.144 1 89 180 ARG B N 1
ATOM 4869 C CA . ARG B 1 180 ? -6.691 47.812 0.818 1 89 180 ARG B CA 1
ATOM 4870 C C . ARG B 1 180 ? -7.918 46.969 1.117 1 89 180 ARG B C 1
ATOM 4872 O O . ARG B 1 180 ? -7.812 45.75 1.25 1 89 180 ARG B O 1
ATOM 4879 N N . LEU B 1 181 ? -9.016 47.656 1.235 1 88.25 181 LEU B N 1
ATOM 4880 C CA . LEU B 1 181 ? -10.25 46.906 1.502 1 88.25 181 LEU B CA 1
ATOM 4881 C C . LEU B 1 181 ? -10.648 46.062 0.298 1 88.25 181 LEU B C 1
ATOM 4883 O O . LEU B 1 181 ? -11.133 44.938 0.456 1 88.25 181 LEU B O 1
ATOM 4887 N N . GLU B 1 182 ? -10.438 46.625 -0.859 1 89.56 182 GLU B N 1
ATOM 4888 C CA . GLU B 1 182 ? -10.711 45.875 -2.076 1 89.56 182 GLU B CA 1
ATOM 4889 C C . GLU B 1 182 ? -9.797 44.656 -2.176 1 89.56 182 GLU B C 1
ATOM 4891 O O . GLU B 1 182 ? -10.227 43.594 -2.609 1 89.56 182 GLU B O 1
ATOM 4896 N N . SER B 1 183 ? -8.578 44.875 -1.864 1 90 183 SER B N 1
ATOM 4897 C CA . SER B 1 183 ? -7.629 43.75 -1.839 1 90 183 SER B CA 1
ATOM 4898 C C . SER B 1 183 ? -8.062 42.688 -0.846 1 90 183 SER B C 1
ATOM 4900 O O . SER B 1 183 ? -7.949 41.5 -1.128 1 90 183 SER B O 1
ATOM 4902 N N . MET B 1 184 ? -8.523 43.062 0.3 1 90 184 MET B N 1
ATOM 4903 C CA . MET B 1 184 ? -9.016 42.125 1.309 1 90 184 MET B CA 1
ATOM 4904 C C . MET B 1 184 ? -10.211 41.344 0.783 1 90 184 MET B C 1
ATOM 4906 O O . MET B 1 184 ? -10.297 40.125 0.974 1 90 184 MET B O 1
ATOM 4910 N N . LEU B 1 185 ? -11.109 42.062 0.158 1 91.12 185 LEU B N 1
ATOM 4911 C CA . LEU B 1 185 ? -12.281 41.406 -0.411 1 91.12 185 LEU B CA 1
ATOM 4912 C C . LEU B 1 185 ? -11.875 40.406 -1.473 1 91.12 185 LEU B C 1
ATOM 4914 O O . LEU B 1 185 ? -12.438 39.281 -1.538 1 91.12 185 LEU B O 1
ATOM 4918 N N . PHE B 1 186 ? -10.898 40.781 -2.316 1 90.5 186 PHE B N 1
ATOM 4919 C CA . PHE B 1 186 ? -10.383 39.906 -3.346 1 90.5 186 PHE B CA 1
ATOM 4920 C C . PHE B 1 186 ? -9.797 38.625 -2.723 1 90.5 186 PHE B C 1
ATOM 4922 O O . PHE B 1 186 ? -10.062 37.531 -3.184 1 90.5 186 PHE B O 1
ATOM 4929 N N . SER B 1 187 ? -8.984 38.781 -1.721 1 91.81 187 SER B N 1
ATOM 4930 C CA . SER B 1 187 ? -8.367 37.625 -1.027 1 91.81 187 SER B CA 1
ATOM 4931 C C . SER B 1 187 ? -9.43 36.719 -0.423 1 91.81 187 SER B C 1
ATOM 4933 O O . SER B 1 187 ? -9.297 35.5 -0.476 1 91.81 187 SER B O 1
ATOM 4935 N N . LEU B 1 188 ? -10.445 37.281 0.148 1 91.94 188 LEU B N 1
ATOM 4936 C CA . LEU B 1 188 ? -11.523 36.531 0.765 1 91.94 188 LEU B CA 1
ATOM 4937 C C . LEU B 1 188 ? -12.281 35.719 -0.281 1 91.94 188 LEU B C 1
ATOM 4939 O O . LEU B 1 188 ? -12.609 34.531 -0.048 1 91.94 188 LEU B O 1
ATOM 4943 N N . ARG B 1 189 ? -12.492 36.312 -1.387 1 92.88 189 ARG B N 1
ATOM 4944 C CA . ARG B 1 189 ? -13.18 35.625 -2.469 1 92.88 189 ARG B CA 1
ATOM 4945 C C . ARG B 1 189 ? -12.336 34.469 -3.004 1 92.88 189 ARG B C 1
ATOM 4947 O O . ARG B 1 189 ? -12.859 33.406 -3.334 1 92.88 189 ARG B O 1
ATOM 4954 N N . LYS B 1 190 ? -11.086 34.719 -3.16 1 92.69 190 LYS B N 1
ATOM 4955 C CA . LYS B 1 190 ? -10.172 33.688 -3.592 1 92.69 190 LYS B CA 1
ATOM 4956 C C . LYS B 1 190 ? -10.188 32.5 -2.619 1 92.69 190 LYS B C 1
ATOM 4958 O O . LYS B 1 190 ? -10.281 31.344 -3.037 1 92.69 190 LYS B O 1
ATOM 4963 N N . GLU B 1 191 ? -10.094 32.719 -1.337 1 94 191 GLU B N 1
ATOM 4964 C CA . GLU B 1 191 ? -10.117 31.672 -0.319 1 94 191 GLU B CA 1
ATOM 4965 C C . GLU B 1 191 ? -11.445 30.922 -0.336 1 94 191 GLU B C 1
ATOM 4967 O O . GLU B 1 191 ? -11.461 29.688 -0.209 1 94 191 GLU B O 1
ATOM 4972 N N . LYS B 1 192 ? -12.5 31.703 -0.417 1 94.25 192 LYS B N 1
ATOM 4973 C CA . LYS B 1 192 ? -13.805 31.078 -0.515 1 94.25 192 LYS B CA 1
ATOM 4974 C C . LYS B 1 192 ? -13.867 30.125 -1.703 1 94.25 192 LYS B C 1
ATOM 4976 O O . LYS B 1 192 ? -14.344 28.984 -1.573 1 94.25 192 LYS B O 1
ATOM 4981 N N . ASN B 1 193 ? -13.383 30.594 -2.859 1 94.75 193 ASN B N 1
ATOM 4982 C CA . ASN B 1 193 ? -13.375 29.766 -4.066 1 94.75 193 ASN B CA 1
ATOM 4983 C C . ASN B 1 193 ? -12.555 28.484 -3.869 1 94.75 193 ASN B C 1
ATOM 4985 O O . ASN B 1 193 ? -12.922 27.438 -4.383 1 94.75 193 ASN B O 1
ATOM 4989 N N . GLU B 1 194 ? -11.438 28.625 -3.221 1 94.94 194 GLU B N 1
ATOM 4990 C CA . GLU B 1 194 ? -10.609 27.453 -2.928 1 94.94 194 GLU B CA 1
ATOM 4991 C C . GLU B 1 194 ? -11.367 26.438 -2.082 1 94.94 194 GLU B C 1
ATOM 4993 O O . GLU B 1 194 ? -11.305 25.234 -2.342 1 94.94 194 GLU B O 1
ATOM 4998 N N . ARG B 1 195 ? -12.094 26.844 -1.069 1 96.12 195 ARG B N 1
ATOM 4999 C CA . ARG B 1 195 ? -12.891 25.953 -0.226 1 96.12 195 ARG B CA 1
ATOM 5000 C C . ARG B 1 195 ? -14.039 25.344 -1.013 1 96.12 195 ARG B C 1
ATOM 5002 O O . ARG B 1 195 ? -14.391 24.172 -0.801 1 96.12 195 ARG B O 1
ATOM 5009 N N . GLU B 1 196 ? -14.602 26.156 -1.888 1 96.06 196 GLU B N 1
ATOM 5010 C CA . GLU B 1 196 ? -15.68 25.641 -2.734 1 96.06 196 GLU B CA 1
ATOM 5011 C C . GLU B 1 196 ? -15.18 24.547 -3.66 1 96.06 196 GLU B C 1
ATOM 5013 O O . GLU B 1 196 ? -15.891 23.578 -3.916 1 96.06 196 GLU B O 1
ATOM 5018 N N . ASN B 1 197 ? -14.023 24.734 -4.191 1 94.62 197 ASN B N 1
ATOM 5019 C CA . ASN B 1 197 ? -13.414 23.688 -5.016 1 94.62 197 ASN B CA 1
ATOM 5020 C C . ASN B 1 197 ? -13.172 22.406 -4.211 1 94.62 197 ASN B C 1
ATOM 5022 O O . ASN B 1 197 ? -13.391 21.312 -4.711 1 94.62 197 ASN B O 1
ATOM 5026 N N . ASP B 1 198 ? -12.711 22.562 -2.996 1 95.81 198 ASP B N 1
ATOM 5027 C CA . ASP B 1 198 ? -12.531 21.406 -2.109 1 95.81 198 ASP B CA 1
ATOM 5028 C C . ASP B 1 198 ? -13.852 20.688 -1.862 1 95.81 198 ASP B C 1
ATOM 5030 O O . ASP B 1 198 ? -13.906 19.453 -1.862 1 95.81 198 ASP B O 1
ATOM 5034 N N . LEU B 1 199 ? -14.875 21.469 -1.593 1 96.31 199 LEU B N 1
ATOM 5035 C CA . LEU B 1 199 ? -16.203 20.906 -1.35 1 96.31 199 LEU B CA 1
ATOM 5036 C C . LEU B 1 199 ? -16.703 20.141 -2.57 1 96.31 199 LEU B C 1
ATOM 5038 O O . LEU B 1 199 ? -17.25 19.047 -2.439 1 96.31 199 LEU B O 1
ATOM 5042 N N . LEU B 1 200 ? -16.438 20.734 -3.754 1 95.06 200 LEU B N 1
ATOM 5043 C CA . LEU B 1 200 ? -16.859 20.094 -4.996 1 95.06 200 LEU B CA 1
ATOM 5044 C C . LEU B 1 200 ? -16.203 18.719 -5.152 1 95.06 200 LEU B C 1
ATOM 5046 O O . LEU B 1 200 ? -16.875 17.734 -5.453 1 95.06 200 LEU B O 1
ATOM 5050 N N . THR B 1 201 ? -14.953 18.672 -4.949 1 95.69 201 THR B N 1
ATOM 5051 C CA . THR B 1 201 ? -14.195 17.422 -5.086 1 95.69 201 THR B CA 1
ATOM 5052 C C . THR B 1 201 ? -14.633 16.406 -4.035 1 95.69 201 THR B C 1
ATOM 5054 O O . THR B 1 201 ? -14.898 15.25 -4.355 1 95.69 201 THR B O 1
ATOM 5057 N N . THR B 1 202 ? -14.711 16.812 -2.75 1 97.19 202 THR B N 1
ATOM 5058 C CA . THR B 1 202 ? -15.055 15.922 -1.646 1 97.19 202 THR B CA 1
ATOM 5059 C C . THR B 1 202 ? -16.5 15.43 -1.771 1 97.19 202 THR B C 1
ATOM 5061 O O . THR B 1 202 ? -16.781 14.266 -1.488 1 97.19 202 THR B O 1
ATOM 5064 N N . ARG B 1 203 ? -17.344 16.297 -2.191 1 96.31 203 ARG B N 1
ATOM 5065 C CA . ARG B 1 203 ? -18.734 15.914 -2.412 1 96.31 203 ARG B CA 1
ATOM 5066 C C . ARG B 1 203 ? -18.844 14.898 -3.545 1 96.31 203 ARG B C 1
ATOM 5068 O O . ARG B 1 203 ? -19.656 13.969 -3.477 1 96.31 203 ARG B O 1
ATOM 5075 N N . GLY B 1 204 ? -18.109 15.141 -4.629 1 95.69 204 GLY B N 1
ATOM 5076 C CA . GLY B 1 204 ? -18.078 14.156 -5.699 1 95.69 204 GLY B CA 1
ATOM 5077 C C . GLY B 1 204 ? -17.688 12.773 -5.219 1 95.69 204 GLY B C 1
ATOM 5078 O O . GLY B 1 204 ? -18.297 11.781 -5.613 1 95.69 204 GLY B O 1
ATOM 5079 N N . GLU B 1 205 ? -16.703 12.68 -4.375 1 96.5 205 GLU B N 1
ATOM 5080 C CA . GLU B 1 205 ? -16.25 11.414 -3.811 1 96.5 205 GLU B CA 1
ATOM 5081 C C . GLU B 1 205 ? -17.312 10.789 -2.922 1 96.5 205 GLU B C 1
ATOM 5083 O O . GLU B 1 205 ? -17.531 9.578 -2.953 1 96.5 205 GLU B O 1
ATOM 5088 N N . LEU B 1 206 ? -17.984 11.602 -2.086 1 97.31 206 LEU B N 1
ATOM 5089 C CA . LEU B 1 206 ? -19.078 11.125 -1.234 1 97.31 206 LEU B CA 1
ATOM 5090 C C . LEU B 1 206 ? -20.203 10.555 -2.072 1 97.31 206 LEU B C 1
ATOM 5092 O O . LEU B 1 206 ? -20.719 9.477 -1.778 1 97.31 206 LEU B O 1
ATOM 5096 N N . ASN B 1 207 ? -20.531 11.281 -3.129 1 96.5 207 ASN B N 1
ATOM 5097 C CA . ASN B 1 207 ? -21.594 10.828 -4.016 1 96.5 207 ASN B CA 1
ATOM 5098 C C . ASN B 1 207 ? -21.266 9.484 -4.66 1 96.5 207 ASN B C 1
ATOM 5100 O O . ASN B 1 207 ? -22.125 8.625 -4.797 1 96.5 207 ASN B O 1
ATOM 5104 N N . LEU B 1 208 ? -20.016 9.352 -5.066 1 96 208 LEU B N 1
ATOM 5105 C CA . LEU B 1 208 ? -19.562 8.086 -5.656 1 96 208 LEU B CA 1
ATOM 5106 C C . LEU B 1 208 ? -19.734 6.938 -4.668 1 96 208 LEU B C 1
ATOM 5108 O O . LEU B 1 208 ? -20.219 5.867 -5.031 1 96 208 LEU B O 1
ATOM 5112 N N . LEU B 1 209 ? -19.359 7.137 -3.379 1 97.31 209 LEU B N 1
ATOM 5113 C CA . LEU B 1 209 ? -19.469 6.117 -2.342 1 97.31 209 LEU B CA 1
ATOM 5114 C C . LEU B 1 209 ? -20.922 5.738 -2.09 1 97.31 209 LEU B C 1
ATOM 5116 O O . LEU B 1 209 ? -21.219 4.59 -1.753 1 97.31 209 LEU B O 1
ATOM 5120 N N . LEU B 1 210 ? -21.797 6.711 -2.285 1 96.94 210 LEU B N 1
ATOM 5121 C CA . LEU B 1 210 ? -23.219 6.5 -2.006 1 96.94 210 LEU B CA 1
ATOM 5122 C C . LEU B 1 210 ? -23.969 6.09 -3.268 1 96.94 210 LEU B C 1
ATOM 5124 O O . LEU B 1 210 ? -25.172 5.836 -3.225 1 96.94 210 LEU B O 1
ATOM 5128 N N . ASN B 1 211 ? -23.266 6.023 -4.406 1 95.88 211 ASN B N 1
ATOM 5129 C CA . ASN B 1 211 ? -23.859 5.707 -5.699 1 95.88 211 ASN B CA 1
ATOM 5130 C C . ASN B 1 211 ? -25 6.664 -6.039 1 95.88 211 ASN B C 1
ATOM 5132 O O . ASN B 1 211 ? -26.109 6.23 -6.387 1 95.88 211 ASN B O 1
ATOM 5136 N N . LEU B 1 212 ? -24.656 7.996 -5.836 1 94.62 212 LEU B N 1
ATOM 5137 C CA . LEU B 1 212 ? -25.562 9.07 -6.199 1 94.62 212 LEU B CA 1
ATOM 5138 C C . LEU B 1 212 ? -25.125 9.734 -7.5 1 94.62 212 LEU B C 1
ATOM 5140 O O . LEU B 1 212 ? -23.953 9.68 -7.867 1 94.62 212 LEU B O 1
ATOM 5144 N N . PRO B 1 213 ? -26.125 10.312 -8.172 1 92.69 213 PRO B N 1
ATOM 5145 C CA . PRO B 1 213 ? -25.719 11.086 -9.352 1 92.69 213 PRO B CA 1
ATOM 5146 C C . PRO B 1 213 ? -24.672 12.148 -9.031 1 92.69 213 PRO B C 1
ATOM 5148 O O . PRO B 1 213 ? -24.625 12.648 -7.902 1 92.69 213 PRO B O 1
ATOM 5151 N N . GLU B 1 214 ? -23.859 12.461 -9.969 1 87.69 214 GLU B N 1
ATOM 5152 C CA . GLU B 1 214 ? -22.688 13.312 -9.797 1 87.69 214 GLU B CA 1
ATOM 5153 C C . GLU B 1 214 ? -23.094 14.711 -9.336 1 87.69 214 GLU B C 1
ATOM 5155 O O . GLU B 1 214 ? -22.328 15.375 -8.625 1 87.69 214 GLU B O 1
ATOM 5160 N N . ASP B 1 215 ? -24.297 15.203 -9.641 1 88.5 215 ASP B N 1
ATOM 5161 C CA . ASP B 1 215 ? -24.688 16.578 -9.367 1 88.5 215 ASP B CA 1
ATOM 5162 C C . ASP B 1 215 ? -25.578 16.672 -8.125 1 88.5 215 ASP B C 1
ATOM 5164 O O . ASP B 1 215 ? -26.125 17.719 -7.82 1 88.5 215 ASP B O 1
ATOM 5168 N N . THR B 1 216 ? -25.625 15.555 -7.398 1 90.06 216 THR B N 1
ATOM 5169 C CA . THR B 1 216 ? -26.469 15.547 -6.207 1 90.06 216 THR B CA 1
ATOM 5170 C C . THR B 1 216 ? -25.875 16.422 -5.109 1 90.06 216 THR B C 1
ATOM 5172 O O . THR B 1 216 ? -24.688 16.297 -4.797 1 90.06 216 THR B O 1
ATOM 5175 N N . GLN B 1 217 ? -26.609 17.359 -4.594 1 91 217 GLN B N 1
ATOM 5176 C CA . GLN B 1 217 ? -26.188 18.203 -3.475 1 91 217 GLN B CA 1
ATOM 5177 C C . GLN B 1 217 ? -27.109 18 -2.271 1 91 217 GLN B C 1
ATOM 5179 O O . GLN B 1 217 ? -28.094 18.719 -2.109 1 91 217 GLN B O 1
ATOM 5184 N N . VAL B 1 218 ? -26.781 17.094 -1.525 1 89.44 218 VAL B N 1
ATOM 5185 C CA . VAL B 1 218 ? -27.609 16.781 -0.358 1 89.44 218 VAL B CA 1
ATOM 5186 C C . VAL B 1 218 ? -27.047 17.5 0.868 1 89.44 218 VAL B C 1
ATOM 5188 O O . VAL B 1 218 ? -25.844 17.594 1.054 1 89.44 218 VAL B O 1
ATOM 5191 N N . GLN B 1 219 ? -27.969 18.062 1.654 1 92.44 219 GLN B N 1
ATOM 5192 C CA . GLN B 1 219 ? -27.562 18.672 2.922 1 92.44 219 GLN B CA 1
ATOM 5193 C C . GLN B 1 219 ? -27.312 17.594 3.982 1 92.44 219 GLN B C 1
ATOM 5195 O O . GLN B 1 219 ? -28.109 16.672 4.145 1 92.44 219 GLN B O 1
ATOM 5200 N N . LEU B 1 220 ? -26.203 17.781 4.656 1 96.06 220 LEU B N 1
ATOM 5201 C CA . LEU B 1 220 ? -25.812 16.797 5.648 1 96.06 220 LEU B CA 1
ATOM 5202 C C . LEU B 1 220 ? -26.125 17.281 7.059 1 96.06 220 LEU B C 1
ATOM 5204 O O . LEU B 1 220 ? -26.062 18.484 7.324 1 96.06 220 LEU B O 1
ATOM 5208 N N . SER B 1 221 ? -26.547 16.359 7.867 1 95.12 221 SER B N 1
ATOM 5209 C CA . SER B 1 221 ? -26.781 16.656 9.273 1 95.12 221 SER B CA 1
ATOM 5210 C C . SER B 1 221 ? -25.844 15.859 10.172 1 95.12 221 SER B C 1
ATOM 5212 O O . SER B 1 221 ? -25.719 14.641 10.031 1 95.12 221 SER B O 1
ATOM 5214 N N . LEU B 1 222 ? -25.109 16.5 11.039 1 95.19 222 LEU B N 1
ATOM 5215 C CA . LEU B 1 222 ? -24.188 15.906 12 1 95.19 222 LEU B CA 1
ATOM 5216 C C . LEU B 1 222 ? -24.438 16.453 13.406 1 95.19 222 LEU B C 1
ATOM 5218 O O . LEU B 1 222 ? -24.484 17.672 13.594 1 95.19 222 LEU B O 1
ATOM 5222 N N . ASP B 1 223 ? -24.656 15.656 14.336 1 93.44 223 ASP B N 1
ATOM 5223 C CA . ASP B 1 223 ? -24.906 16.078 15.703 1 93.44 223 ASP B CA 1
ATOM 5224 C C . ASP B 1 223 ? -23.609 16.484 16.406 1 93.44 223 ASP B C 1
ATOM 5226 O O . ASP B 1 223 ? -22.922 15.625 16.953 1 93.44 223 ASP B O 1
ATOM 5230 N N . GLU B 1 224 ? -23.359 17.719 16.5 1 93.06 224 GLU B N 1
ATOM 5231 C CA . GLU B 1 224 ? -22.109 18.203 17.094 1 93.06 224 GLU B CA 1
ATOM 5232 C C . GLU B 1 224 ? -22.156 18.125 18.625 1 93.06 224 GLU B C 1
ATOM 5234 O O . GLU B 1 224 ? -21.125 18.219 19.281 1 93.06 224 GLU B O 1
ATOM 5239 N N . GLU B 1 225 ? -23.312 17.922 19.234 1 89.5 225 GLU B N 1
ATOM 5240 C CA . GLU B 1 225 ? -23.469 17.875 20.688 1 89.5 225 GLU B CA 1
ATOM 5241 C C . GLU B 1 225 ? -22.781 16.656 21.281 1 89.5 225 GLU B C 1
ATOM 5243 O O . GLU B 1 225 ? -22.5 16.609 22.469 1 89.5 225 GLU B O 1
ATOM 5248 N N . VAL B 1 226 ? -22.594 15.75 20.406 1 91.88 226 VAL B N 1
ATOM 5249 C CA . VAL B 1 226 ? -21.938 14.516 20.844 1 91.88 226 VAL B CA 1
ATOM 5250 C C . VAL B 1 226 ? -20.547 14.828 21.375 1 91.88 226 VAL B C 1
ATOM 5252 O O . VAL B 1 226 ? -20.062 14.148 22.297 1 91.88 226 VAL B O 1
ATOM 5255 N N . LEU B 1 227 ? -19.875 15.852 20.875 1 92.81 227 LEU B N 1
ATOM 5256 C CA . LEU B 1 227 ? -18.516 16.203 21.281 1 92.81 227 LEU B CA 1
ATOM 5257 C C . LEU B 1 227 ? -18.469 16.656 22.734 1 92.81 227 LEU B C 1
ATOM 5259 O O . LEU B 1 227 ? -17.484 16.438 23.422 1 92.81 227 LEU B O 1
ATOM 5263 N N . GLN B 1 228 ? -19.578 17.297 23.203 1 88.12 228 GLN B N 1
ATOM 5264 C CA . GLN B 1 228 ? -19.641 17.797 24.578 1 88.12 228 GLN B CA 1
ATOM 5265 C C . GLN B 1 228 ? -19.781 16.641 25.562 1 88.12 228 GLN B C 1
ATOM 5267 O O . GLN B 1 228 ? -19.359 16.75 26.719 1 88.12 228 GLN B O 1
ATOM 5272 N N . GLN B 1 229 ? -20.312 15.547 25.062 1 85.81 229 GLN B N 1
ATOM 5273 C CA . GLN B 1 229 ? -20.594 14.406 25.922 1 85.81 229 GLN B CA 1
ATOM 5274 C C . GLN B 1 229 ? -19.484 13.352 25.797 1 85.81 229 GLN B C 1
ATOM 5276 O O . GLN B 1 229 ? -19.562 12.297 26.438 1 85.81 229 GLN B O 1
ATOM 5281 N N . LEU B 1 230 ? -18.516 13.68 25.016 1 87.88 230 LEU B N 1
ATOM 5282 C CA . LEU B 1 230 ? -17.469 12.695 24.75 1 87.88 230 LEU B CA 1
ATOM 5283 C C . LEU B 1 230 ? -16.625 12.453 26 1 87.88 230 LEU B C 1
ATOM 5285 O O . LEU B 1 230 ? -16.062 13.391 26.562 1 87.88 230 LEU B O 1
ATOM 5289 N N . ASP B 1 231 ? -16.703 11.227 26.547 1 84.75 231 ASP B N 1
ATOM 5290 C CA . ASP B 1 231 ? -15.906 10.797 27.703 1 84.75 231 ASP B CA 1
ATOM 5291 C C . ASP B 1 231 ? -15.031 9.594 27.344 1 84.75 231 ASP B C 1
ATOM 5293 O O . ASP B 1 231 ? -15.539 8.492 27.125 1 84.75 231 ASP B O 1
ATOM 5297 N N . LEU B 1 232 ? -13.766 9.82 27.281 1 87.44 232 LEU B N 1
ATOM 5298 C CA . LEU B 1 232 ? -12.812 8.781 26.875 1 87.44 232 LEU B CA 1
ATOM 5299 C C . LEU B 1 232 ? -12.383 7.949 28.078 1 87.44 232 LEU B C 1
ATOM 5301 O O . LEU B 1 232 ? -11.688 6.945 27.938 1 87.44 232 LEU B O 1
ATOM 5305 N N . SER B 1 233 ? -12.797 8.352 29.266 1 83.81 233 SER B N 1
ATOM 5306 C CA . SER B 1 233 ? -12.375 7.68 30.484 1 83.81 233 SER B CA 1
ATOM 5307 C C . SER B 1 233 ? -12.867 6.234 30.516 1 83.81 233 SER B C 1
ATOM 5309 O O . SER B 1 233 ? -12.266 5.379 31.172 1 83.81 233 SER B O 1
ATOM 5311 N N . GLN B 1 234 ? -13.93 5.961 29.75 1 80.75 234 GLN B N 1
ATOM 5312 C CA . GLN B 1 234 ? -14.508 4.621 29.766 1 80.75 234 GLN B CA 1
ATOM 5313 C C . GLN B 1 234 ? -13.844 3.73 28.719 1 80.75 234 GLN B C 1
ATOM 5315 O O . GLN B 1 234 ? -14.102 2.525 28.656 1 80.75 234 GLN B O 1
ATOM 5320 N N . LEU B 1 235 ? -12.984 4.344 27.922 1 87.44 235 LEU B N 1
ATOM 5321 C CA . LEU B 1 235 ? -12.336 3.572 26.875 1 87.44 235 LEU B CA 1
ATOM 5322 C C . LEU B 1 235 ? -10.953 3.111 27.312 1 87.44 235 LEU B C 1
ATOM 5324 O O . LEU B 1 235 ? -10 3.895 27.312 1 87.44 235 LEU B O 1
ATOM 5328 N N . SER B 1 236 ? -10.844 1.902 27.734 1 89.25 236 SER B N 1
ATOM 5329 C CA . SER B 1 236 ? -9.57 1.336 28.156 1 89.25 236 SER B CA 1
ATOM 5330 C C . SER B 1 236 ? -8.727 0.898 26.969 1 89.25 236 SER B C 1
ATOM 5332 O O . SER B 1 236 ? -9.188 0.11 26.141 1 89.25 236 SER B O 1
ATOM 5334 N N . PHE B 1 237 ? -7.5 1.358 26.891 1 89.25 237 PHE B N 1
ATOM 5335 C CA . PHE B 1 237 ? -6.574 0.974 25.828 1 89.25 237 PHE B CA 1
ATOM 5336 C C . PHE B 1 237 ? -6.406 -0.54 25.781 1 89.25 237 PHE B C 1
ATOM 5338 O O . PHE B 1 237 ? -6.367 -1.133 24.703 1 89.25 237 PHE B O 1
ATOM 5345 N N . ALA B 1 238 ? -6.309 -1.146 26.906 1 89.12 238 ALA B N 1
ATOM 5346 C CA . ALA B 1 238 ? -6.125 -2.592 27 1 89.12 238 ALA B CA 1
ATOM 5347 C C . ALA B 1 238 ? -7.328 -3.338 26.438 1 89.12 238 ALA B C 1
ATOM 5349 O O . ALA B 1 238 ? -7.168 -4.355 25.766 1 89.12 238 ALA B O 1
ATOM 5350 N N . ASP B 1 239 ? -8.562 -2.818 26.734 1 90.69 239 ASP B N 1
ATOM 5351 C CA . ASP B 1 239 ? -9.766 -3.439 26.203 1 90.69 239 ASP B CA 1
ATOM 5352 C C . ASP B 1 239 ? -9.812 -3.34 24.672 1 90.69 239 ASP B C 1
ATOM 5354 O O . ASP B 1 239 ? -10.188 -4.297 24 1 90.69 239 ASP B O 1
ATOM 5358 N N . LEU B 1 240 ? -9.422 -2.217 24.188 1 93.88 240 LEU B N 1
ATOM 5359 C CA . LEU B 1 240 ? -9.43 -2.002 22.75 1 93.88 240 LEU B CA 1
ATOM 5360 C C . LEU B 1 240 ? -8.422 -2.914 22.047 1 93.88 240 LEU B C 1
ATOM 5362 O O . LEU B 1 240 ? -8.68 -3.412 20.953 1 93.88 240 LEU B O 1
ATOM 5366 N N . LYS B 1 241 ? -7.293 -3.117 22.688 1 91.25 241 LYS B N 1
ATOM 5367 C CA . LYS B 1 241 ? -6.266 -4.004 22.141 1 91.25 241 LYS B CA 1
ATOM 5368 C C . LYS B 1 241 ? -6.801 -5.422 21.969 1 91.25 241 LYS B C 1
ATOM 5370 O O . LYS B 1 241 ? -6.469 -6.098 20.984 1 91.25 241 LYS B O 1
ATOM 5375 N N . ALA B 1 242 ? -7.672 -5.871 22.828 1 91.19 242 ALA B N 1
ATOM 5376 C CA . ALA B 1 242 ? -8.273 -7.203 22.734 1 91.19 242 ALA B CA 1
ATOM 5377 C C . ALA B 1 242 ? -9.219 -7.297 21.547 1 91.19 242 ALA B C 1
ATOM 5379 O O . ALA B 1 242 ? -9.297 -8.336 20.891 1 91.19 242 ALA B O 1
ATOM 5380 N N . ILE B 1 243 ? -9.867 -6.223 21.266 1 93 243 ILE B N 1
ATOM 5381 C CA . ILE B 1 243 ? -10.867 -6.199 20.203 1 93 243 ILE B CA 1
ATOM 5382 C C . ILE B 1 243 ? -10.172 -6.234 18.844 1 93 243 ILE B C 1
ATOM 5384 O O . ILE B 1 243 ? -10.672 -6.855 17.906 1 93 243 ILE B O 1
ATOM 5388 N N . ILE B 1 244 ? -9 -5.602 18.688 1 94.19 244 ILE B N 1
ATOM 5389 C CA . ILE B 1 244 ? -8.328 -5.43 17.406 1 94.19 244 ILE B CA 1
ATOM 5390 C C . ILE B 1 244 ? -7.879 -6.785 16.875 1 94.19 244 ILE B C 1
ATOM 5392 O O . ILE B 1 244 ? -7.691 -6.949 15.664 1 94.19 244 ILE B O 1
ATOM 5396 N N . ASN B 1 245 ? -7.758 -7.77 17.766 1 90.5 245 ASN B N 1
ATOM 5397 C CA . ASN B 1 245 ? -7.359 -9.109 17.344 1 90.5 245 ASN B CA 1
ATOM 5398 C C . ASN B 1 245 ? -8.398 -9.75 16.438 1 90.5 245 ASN B C 1
ATOM 5400 O O . ASN B 1 245 ? -8.086 -10.68 15.688 1 90.5 245 ASN B O 1
ATOM 5404 N N . GLU B 1 246 ? -9.578 -9.18 16.469 1 92.12 246 GLU B N 1
ATOM 5405 C CA . GLU B 1 246 ? -10.656 -9.727 15.656 1 92.12 246 GLU B CA 1
ATOM 5406 C C . GLU B 1 246 ? -10.891 -8.891 14.398 1 92.12 246 GLU B C 1
ATOM 5408 O O . GLU B 1 246 ? -11.875 -9.102 13.68 1 92.12 246 GLU B O 1
ATOM 5413 N N . ARG B 1 247 ? -9.984 -7.977 14.188 1 95.81 247 ARG B N 1
ATOM 5414 C CA . ARG B 1 247 ? -10.07 -7.152 12.984 1 95.81 247 ARG B CA 1
ATOM 5415 C C . ARG B 1 247 ? -9.875 -7.996 11.727 1 95.81 247 ARG B C 1
ATOM 5417 O O . ARG B 1 247 ? -9.055 -8.914 11.719 1 95.81 247 ARG B O 1
ATOM 5424 N N . PRO B 1 248 ? -10.617 -7.703 10.672 1 96.88 248 PRO B N 1
ATOM 5425 C CA . PRO B 1 248 ? -10.586 -8.539 9.469 1 96.88 248 PRO B CA 1
ATOM 5426 C C . PRO B 1 248 ? -9.172 -8.734 8.922 1 96.88 248 PRO B C 1
ATOM 5428 O O . PRO B 1 248 ? -8.82 -9.836 8.484 1 96.88 248 PRO B O 1
ATOM 5431 N N . ASP B 1 249 ? -8.312 -7.719 8.906 1 96.94 249 ASP B N 1
ATOM 5432 C CA . ASP B 1 249 ? -6.957 -7.867 8.391 1 96.94 249 ASP B CA 1
ATOM 5433 C C . ASP B 1 249 ? -6.152 -8.852 9.234 1 96.94 249 ASP B C 1
ATOM 5435 O O . ASP B 1 249 ? -5.309 -9.586 8.711 1 96.94 249 ASP B O 1
ATOM 5439 N N . GLN B 1 250 ? -6.387 -8.891 10.562 1 97.44 250 GLN B N 1
ATOM 5440 C CA . GLN B 1 250 ? -5.746 -9.867 11.438 1 97.44 250 GLN B CA 1
ATOM 5441 C C . GLN B 1 250 ? -6.238 -11.281 11.133 1 97.44 250 GLN B C 1
ATOM 5443 O O . GLN B 1 250 ? -5.445 -12.227 11.109 1 97.44 250 GLN B O 1
ATOM 5448 N N . LYS B 1 251 ? -7.516 -11.383 10.875 1 97.5 251 LYS B N 1
ATOM 5449 C CA . LYS B 1 251 ? -8.094 -12.68 10.523 1 97.5 251 LYS B CA 1
ATOM 5450 C C . LYS B 1 251 ? -7.531 -13.188 9.195 1 97.5 251 LYS B C 1
ATOM 5452 O O . LYS B 1 251 ? -7.254 -14.375 9.055 1 97.5 251 LYS B O 1
ATOM 5457 N N . ILE B 1 252 ? -7.375 -12.289 8.242 1 97.94 252 ILE B N 1
ATOM 5458 C CA . ILE B 1 252 ? -6.789 -12.648 6.953 1 97.94 252 ILE B CA 1
ATOM 5459 C C . ILE B 1 252 ? -5.383 -13.195 7.16 1 97.94 252 ILE B C 1
ATOM 5461 O O . ILE B 1 252 ? -5.027 -14.242 6.609 1 97.94 252 ILE B O 1
ATOM 5465 N N . ALA B 1 253 ? -4.551 -12.469 7.957 1 97.62 253 ALA B N 1
ATOM 5466 C CA . ALA B 1 253 ? -3.176 -12.898 8.203 1 97.62 253 ALA B CA 1
ATOM 5467 C C . ALA B 1 253 ? -3.139 -14.281 8.852 1 97.62 253 ALA B C 1
ATOM 5469 O O . ALA B 1 253 ? -2.359 -15.141 8.438 1 97.62 253 ALA B O 1
ATOM 5470 N N . ARG B 1 254 ? -4.016 -14.516 9.82 1 97.62 254 ARG B N 1
ATOM 5471 C CA . ARG B 1 254 ? -4.09 -15.812 10.5 1 97.62 254 ARG B CA 1
ATOM 5472 C C . ARG B 1 254 ? -4.52 -16.906 9.531 1 97.62 254 ARG B C 1
ATOM 5474 O O . ARG B 1 254 ? -3.934 -18 9.516 1 97.62 254 ARG B O 1
ATOM 5481 N N . SER B 1 255 ? -5.543 -16.625 8.742 1 97.94 255 SER B N 1
ATOM 5482 C CA . SER B 1 255 ? -6.047 -17.609 7.785 1 97.94 255 SER B CA 1
ATOM 5483 C C . SER B 1 255 ? -5.031 -17.875 6.684 1 97.94 255 SER B C 1
ATOM 5485 O O . SER B 1 255 ? -4.984 -18.984 6.133 1 97.94 255 SER B O 1
ATOM 5487 N N . THR B 1 256 ? -4.238 -16.938 6.34 1 97.94 256 THR B N 1
ATOM 5488 C CA . THR B 1 256 ? -3.197 -17.141 5.34 1 97.94 256 THR B CA 1
ATOM 5489 C C . THR B 1 256 ? -2.146 -18.125 5.832 1 97.94 256 THR B C 1
ATOM 5491 O O . THR B 1 256 ? -1.643 -18.938 5.062 1 97.94 256 THR B O 1
ATOM 5494 N N . VAL B 1 257 ? -1.771 -18.031 7.137 1 98.19 257 VAL B N 1
ATOM 5495 C CA . VAL B 1 257 ? -0.875 -19.031 7.723 1 98.19 257 VAL B CA 1
ATOM 5496 C C . VAL B 1 257 ? -1.506 -20.406 7.633 1 98.19 257 VAL B C 1
ATOM 5498 O O . VAL B 1 257 ? -0.847 -21.375 7.238 1 98.19 257 VAL B O 1
ATOM 5501 N N . ASN B 1 258 ? -2.814 -20.5 7.922 1 98.31 258 ASN B N 1
ATOM 5502 C CA . ASN B 1 258 ? -3.535 -21.766 7.832 1 98.31 258 ASN B CA 1
ATOM 5503 C C . ASN B 1 258 ? -3.564 -22.297 6.398 1 98.31 258 ASN B C 1
ATOM 5505 O O . ASN B 1 258 ? -3.422 -23.5 6.176 1 98.31 258 ASN B O 1
ATOM 5509 N N . ALA B 1 259 ? -3.768 -21.391 5.453 1 98.19 259 ALA B N 1
ATOM 5510 C CA . ALA B 1 259 ? -3.754 -21.766 4.043 1 98.19 259 ALA B CA 1
ATOM 5511 C C . ALA B 1 259 ? -2.393 -22.328 3.641 1 98.19 259 ALA B C 1
ATOM 5513 O O . ALA B 1 259 ? -2.311 -23.312 2.906 1 98.19 259 ALA B O 1
ATOM 5514 N N . SER B 1 260 ? -1.347 -21.688 4.113 1 98 260 SER B N 1
ATOM 5515 C CA . SER B 1 260 ? 0.003 -22.156 3.814 1 98 260 SER B CA 1
ATOM 5516 C C . SER B 1 260 ? 0.258 -23.531 4.414 1 98 260 SER B C 1
ATOM 5518 O O . SER B 1 260 ? 0.879 -24.375 3.777 1 98 260 SER B O 1
ATOM 5520 N N . ARG B 1 261 ? -0.235 -23.75 5.617 1 98.31 261 ARG B N 1
ATOM 5521 C CA . ARG B 1 261 ? -0.116 -25.062 6.242 1 98.31 261 ARG B CA 1
ATOM 5522 C C . ARG B 1 261 ? -0.894 -26.109 5.465 1 98.31 261 ARG B C 1
ATOM 5524 O O . ARG B 1 261 ? -0.403 -27.219 5.254 1 98.31 261 ARG B O 1
ATOM 5531 N N . ALA B 1 262 ? -2.094 -25.703 5.102 1 97.94 262 ALA B N 1
ATOM 5532 C CA . ALA B 1 262 ? -2.895 -26.609 4.289 1 97.94 262 ALA B CA 1
ATOM 5533 C C . ALA B 1 262 ? -2.207 -26.906 2.957 1 97.94 262 ALA B C 1
ATOM 5535 O O . ALA B 1 262 ? -2.24 -28.031 2.473 1 97.94 262 ALA B O 1
ATOM 5536 N N . ASN B 1 263 ? -1.6 -25.969 2.367 1 97.94 263 ASN B N 1
ATOM 5537 C CA . ASN B 1 263 ? -0.885 -26.141 1.108 1 97.94 263 ASN B CA 1
ATOM 5538 C C . ASN B 1 263 ? 0.305 -27.094 1.273 1 97.94 263 ASN B C 1
ATOM 5540 O O . ASN B 1 263 ? 0.616 -27.875 0.371 1 97.94 263 ASN B O 1
ATOM 5544 N N . LEU B 1 264 ? 1.037 -27.016 2.436 1 97.88 264 LEU B N 1
ATOM 5545 C CA . LEU B 1 264 ? 2.127 -27.938 2.695 1 97.88 264 LEU B CA 1
ATOM 5546 C C . LEU B 1 264 ? 1.617 -29.375 2.717 1 97.88 264 LEU B C 1
ATOM 5548 O O . LEU B 1 264 ? 2.229 -30.266 2.121 1 97.88 264 LEU B O 1
ATOM 5552 N N . LYS B 1 265 ? 0.477 -29.594 3.367 1 97.69 265 LYS B N 1
ATOM 5553 C CA . LYS B 1 265 ? -0.112 -30.922 3.404 1 97.69 265 LYS B CA 1
ATOM 5554 C C . LYS B 1 265 ? -0.49 -31.391 2.006 1 97.69 265 LYS B C 1
ATOM 5556 O O . LYS B 1 265 ? -0.283 -32.562 1.662 1 97.69 265 LYS B O 1
ATOM 5561 N N . LEU B 1 266 ? -1.02 -30.438 1.229 1 96.88 266 LEU B N 1
ATOM 5562 C CA . LEU B 1 266 ? -1.361 -30.75 -0.153 1 96.88 266 LEU B CA 1
ATOM 5563 C C . LEU B 1 266 ? -0.113 -31.109 -0.952 1 96.88 266 LEU B C 1
ATOM 5565 O O . LEU B 1 266 ? -0.088 -32.125 -1.648 1 96.88 266 LEU B O 1
ATOM 5569 N N . GLN B 1 267 ? 0.927 -30.375 -0.806 1 96.62 267 GLN B N 1
ATOM 5570 C CA . GLN B 1 267 ? 2.158 -30.625 -1.547 1 96.62 267 GLN B CA 1
ATOM 5571 C C . GLN B 1 267 ? 2.793 -31.953 -1.125 1 96.62 267 GLN B C 1
ATOM 5573 O O . GLN B 1 267 ? 3.326 -32.688 -1.96 1 96.62 267 GLN B O 1
ATOM 5578 N N . LYS B 1 268 ? 2.736 -32.281 0.159 1 96.44 268 LYS B N 1
ATOM 5579 C CA . LYS B 1 268 ? 3.244 -33.562 0.637 1 96.44 268 LYS B CA 1
ATOM 5580 C C . LYS B 1 268 ? 2.467 -34.719 0.023 1 96.44 268 LYS B C 1
ATOM 5582 O O . LYS B 1 268 ? 3.051 -35.75 -0.321 1 96.44 268 LYS B O 1
ATOM 5587 N N . SER B 1 269 ? 1.165 -34.469 -0.095 1 95.06 269 SER B N 1
ATOM 5588 C CA . SER B 1 269 ? 0.34 -35.5 -0.685 1 95.06 269 SER B CA 1
ATOM 5589 C C . SER B 1 269 ? 0.645 -35.688 -2.17 1 95.06 269 SER B C 1
ATOM 5591 O O . SER B 1 269 ? 0.493 -36.781 -2.717 1 95.06 269 SER B O 1
ATOM 5593 N N . MET B 1 270 ? 1.114 -34.656 -2.822 1 93.12 270 MET B N 1
ATOM 5594 C CA . MET B 1 270 ? 1.418 -34.688 -4.25 1 93.12 270 MET B CA 1
ATOM 5595 C C . MET B 1 270 ? 2.717 -35.438 -4.512 1 93.12 270 MET B C 1
ATOM 5597 O O . MET B 1 270 ? 3.045 -35.75 -5.66 1 93.12 270 MET B O 1
ATOM 5601 N N . ALA B 1 271 ? 3.436 -35.844 -3.42 1 92.62 271 ALA B N 1
ATOM 5602 C CA . ALA B 1 271 ? 4.645 -36.656 -3.541 1 92.62 271 ALA B CA 1
ATOM 5603 C C . ALA B 1 271 ? 4.305 -38.125 -3.703 1 92.62 271 ALA B C 1
ATOM 5605 O O . ALA B 1 271 ? 5.152 -38.906 -4.121 1 92.62 271 ALA B O 1
ATOM 5606 N N . PHE B 1 272 ? 3.045 -38.406 -3.439 1 91.19 272 PHE B N 1
ATOM 5607 C CA . PHE B 1 272 ? 2.602 -39.812 -3.57 1 91.19 272 PHE B CA 1
ATOM 5608 C C . PHE B 1 272 ? 2.32 -40.156 -5.027 1 91.19 272 PHE B C 1
ATOM 5610 O O . PHE B 1 272 ? 2.064 -39.25 -5.84 1 91.19 272 PHE B O 1
ATOM 5617 N N . PRO B 1 273 ? 2.363 -41.438 -5.344 1 88 273 PRO B N 1
ATOM 5618 C CA . PRO B 1 273 ? 2.164 -41.844 -6.734 1 88 273 PRO B CA 1
ATOM 5619 C C . PRO B 1 273 ? 0.766 -41.5 -7.254 1 88 273 PRO B C 1
ATOM 5621 O O . PRO B 1 273 ? -0.186 -41.438 -6.469 1 88 273 PRO B O 1
ATOM 5624 N N . GLU B 1 274 ? 0.737 -41.219 -8.516 1 86 274 GLU B N 1
ATOM 5625 C CA . GLU B 1 274 ? -0.557 -41.188 -9.188 1 86 274 GLU B CA 1
ATOM 5626 C C . GLU B 1 274 ? -1.05 -42.562 -9.547 1 86 274 GLU B C 1
ATOM 5628 O O . GLU B 1 274 ? -0.283 -43.406 -10.047 1 86 274 GLU B O 1
ATOM 5633 N N . PHE B 1 275 ? -2.307 -42.812 -9.266 1 88.19 275 PHE B N 1
ATOM 5634 C CA . PHE B 1 275 ? -2.883 -44.125 -9.391 1 88.19 275 PHE B CA 1
ATOM 5635 C C . PHE B 1 275 ? -4.121 -44.125 -10.281 1 88.19 275 PHE B C 1
ATOM 5637 O O . PHE B 1 275 ? -4.938 -43.188 -10.188 1 88.19 275 PHE B O 1
ATOM 5644 N N . SER B 1 276 ? -4.141 -45.031 -11.172 1 90 276 SER B N 1
ATOM 5645 C CA . SER B 1 276 ? -5.344 -45.188 -11.984 1 90 276 SER B CA 1
ATOM 5646 C C . SER B 1 276 ? -5.695 -46.656 -12.18 1 90 276 SER B C 1
ATOM 5648 O O . SER B 1 276 ? -4.812 -47.5 -12.148 1 90 276 SER B O 1
ATOM 5650 N N . VAL B 1 277 ? -6.996 -46.938 -12.328 1 89.38 277 VAL B N 1
ATOM 5651 C CA . VAL B 1 277 ? -7.508 -48.25 -12.617 1 89.38 277 VAL B CA 1
ATOM 5652 C C . VAL B 1 277 ? -8.039 -48.312 -14.047 1 89.38 277 VAL B C 1
ATOM 5654 O O . VAL B 1 277 ? -8.641 -47.344 -14.531 1 89.38 277 VAL B O 1
ATOM 5657 N N . LYS B 1 278 ? -7.688 -49.438 -14.586 1 88.19 278 LYS B N 1
ATOM 5658 C CA . LYS B 1 278 ? -8.117 -49.625 -15.969 1 88.19 278 LYS B CA 1
ATOM 5659 C C . LYS B 1 278 ? -8.859 -50.938 -16.156 1 88.19 278 LYS B C 1
ATOM 5661 O O . LYS B 1 278 ? -8.531 -51.938 -15.516 1 88.19 278 LYS B O 1
ATOM 5666 N N . GLY B 1 279 ? -9.953 -50.906 -16.906 1 81.31 279 GLY B N 1
ATOM 5667 C CA . GLY B 1 279 ? -10.641 -52.094 -17.422 1 81.31 279 GLY B CA 1
ATOM 5668 C C . GLY B 1 279 ? -10.547 -52.219 -18.922 1 81.31 279 GLY B C 1
ATOM 5669 O O . GLY B 1 279 ? -10.656 -51.219 -19.656 1 81.31 279 GLY B O 1
ATOM 5670 N N . ASN B 1 280 ? -10.086 -53.469 -19.297 1 80.88 280 ASN B N 1
ATOM 5671 C CA . ASN B 1 280 ? -9.914 -53.719 -20.734 1 80.88 280 ASN B CA 1
ATOM 5672 C C . ASN B 1 280 ? -10.758 -54.906 -21.203 1 80.88 280 ASN B C 1
ATOM 5674 O O . ASN B 1 280 ? -10.797 -55.938 -20.547 1 80.88 280 ASN B O 1
ATOM 5678 N N . TYR B 1 281 ? -11.516 -54.719 -22.219 1 77.38 281 TYR B N 1
ATOM 5679 C CA . TYR B 1 281 ? -12.258 -55.75 -22.906 1 77.38 281 TYR B CA 1
ATOM 5680 C C . TYR B 1 281 ? -11.812 -55.906 -24.359 1 77.38 281 TYR B C 1
ATOM 5682 O O . TYR B 1 281 ? -11.75 -54.906 -25.094 1 77.38 281 TYR B O 1
ATOM 5690 N N . ASP B 1 282 ? -11.398 -57.125 -24.625 1 77.88 282 ASP B N 1
ATOM 5691 C CA . ASP B 1 282 ? -10.984 -57.438 -25.984 1 77.88 282 ASP B CA 1
ATOM 5692 C C . ASP B 1 282 ? -11.805 -58.625 -26.547 1 77.88 282 ASP B C 1
ATOM 5694 O O . ASP B 1 282 ? -11.703 -59.75 -26.047 1 77.88 282 ASP B O 1
ATOM 5698 N N . ARG B 1 283 ? -12.586 -58.438 -27.562 1 74.88 283 ARG B N 1
ATOM 5699 C CA . ARG B 1 283 ? -13.516 -59.438 -28.094 1 74.88 283 ARG B CA 1
ATOM 5700 C C . ARG B 1 283 ? -12.758 -60.594 -28.734 1 74.88 283 ARG B C 1
ATOM 5702 O O . ARG B 1 283 ? -13.047 -61.75 -28.438 1 74.88 283 ARG B O 1
ATOM 5709 N N . VAL B 1 284 ? -12.008 -60.375 -29.656 1 64.69 284 VAL B N 1
ATOM 5710 C CA . VAL B 1 284 ? -11.227 -61.438 -30.281 1 64.69 284 VAL B CA 1
ATOM 5711 C C . VAL B 1 284 ? -9.734 -61.156 -30.078 1 64.69 284 VAL B C 1
ATOM 5713 O O . VAL B 1 284 ? -9.039 -60.75 -31.016 1 64.69 284 VAL B O 1
ATOM 5716 N N . GLY B 1 285 ? -9.406 -61.25 -28.734 1 62.19 285 GLY B N 1
ATOM 5717 C CA . GLY B 1 285 ? -8.016 -61 -28.406 1 62.19 285 GLY B CA 1
ATOM 5718 C C . GLY B 1 285 ? -7.098 -62.156 -28.719 1 62.19 285 GLY B C 1
ATOM 5719 O O . GLY B 1 285 ? -7.559 -63.25 -29.047 1 62.19 285 GLY B O 1
ATOM 5720 N N . ASN B 1 286 ? -5.77 -61.844 -28.922 1 59.78 286 ASN B N 1
ATOM 5721 C CA . ASN B 1 286 ? -4.793 -62.875 -29.281 1 59.78 286 ASN B CA 1
ATOM 5722 C C . ASN B 1 286 ? -4.793 -64 -28.281 1 59.78 286 ASN B C 1
ATOM 5724 O O . ASN B 1 286 ? -4.523 -65.188 -28.641 1 59.78 286 ASN B O 1
ATOM 5728 N N . PHE B 1 287 ? -5.238 -63.75 -27.078 1 63.31 287 PHE B N 1
ATOM 5729 C CA . PHE B 1 287 ? -5.203 -64.812 -26.078 1 63.31 287 PHE B CA 1
ATOM 5730 C C . PHE B 1 287 ? -6.496 -65.625 -26.094 1 63.31 287 PHE B C 1
ATOM 5732 O O . PHE B 1 287 ? -6.465 -66.875 -26.25 1 63.31 287 PHE B O 1
ATOM 5739 N N . ILE B 1 288 ? -7.551 -65.062 -25.812 1 67.5 288 ILE B N 1
ATOM 5740 C CA . ILE B 1 288 ? -8.844 -65.688 -25.828 1 67.5 288 ILE B CA 1
ATOM 5741 C C . ILE B 1 288 ? -9.914 -64.75 -26.344 1 67.5 288 ILE B C 1
ATOM 5743 O O . ILE B 1 288 ? -9.742 -63.531 -26.281 1 67.5 288 ILE B O 1
ATOM 5747 N N . ASN B 1 289 ? -10.859 -65.375 -26.969 1 70.25 289 ASN B N 1
ATOM 5748 C CA . ASN B 1 289 ? -12.008 -64.5 -27.328 1 70.25 289 ASN B CA 1
ATOM 5749 C C . ASN B 1 289 ? -12.695 -63.969 -26.094 1 70.25 289 ASN B C 1
ATOM 5751 O O . ASN B 1 289 ? -12.758 -64.625 -25.062 1 70.25 289 ASN B O 1
ATOM 5755 N N . ASP B 1 290 ? -13.203 -62.719 -26.141 1 74.31 290 ASP B N 1
ATOM 5756 C CA . ASP B 1 290 ? -13.875 -62.031 -25.047 1 74.31 290 ASP B CA 1
ATOM 5757 C C . ASP B 1 290 ? -12.953 -61.875 -23.844 1 74.31 290 ASP B C 1
ATOM 5759 O O . ASP B 1 290 ? -13.305 -62.281 -22.734 1 74.31 290 ASP B O 1
ATOM 5763 N N . TYR B 1 291 ? -11.836 -61.375 -24.172 1 76.56 291 TYR B N 1
ATOM 5764 C CA . TYR B 1 291 ? -10.797 -61.156 -23.172 1 76.56 291 TYR B CA 1
ATOM 5765 C C . TYR B 1 291 ? -11.156 -59.969 -22.281 1 76.56 291 TYR B C 1
ATOM 5767 O O . TYR B 1 291 ? -11.461 -58.875 -22.781 1 76.56 291 TYR B O 1
ATOM 5775 N N . PHE B 1 292 ? -11.359 -60.25 -20.953 1 78.62 292 PHE B N 1
ATOM 5776 C CA . PHE B 1 292 ? -11.594 -59.219 -19.953 1 78.62 292 PHE B CA 1
ATOM 5777 C C . PHE B 1 292 ? -10.422 -59.125 -18.984 1 78.62 292 PHE B C 1
ATOM 5779 O O . PHE B 1 292 ? -10 -60.125 -18.422 1 78.62 292 PHE B O 1
ATOM 5786 N N . ALA B 1 293 ? -9.875 -57.875 -18.859 1 80.5 293 ALA B N 1
ATOM 5787 C CA . ALA B 1 293 ? -8.742 -57.688 -17.969 1 80.5 293 ALA B CA 1
ATOM 5788 C C . ALA B 1 293 ? -8.922 -56.406 -17.125 1 80.5 293 ALA B C 1
ATOM 5790 O O . ALA B 1 293 ? -9.609 -55.469 -17.531 1 80.5 293 ALA B O 1
ATOM 5791 N N . ILE B 1 294 ? -8.406 -56.531 -15.93 1 84.38 294 ILE B N 1
ATOM 5792 C CA . ILE B 1 294 ? -8.305 -55.375 -15.047 1 84.38 294 ILE B CA 1
ATOM 5793 C C . ILE B 1 294 ? -6.84 -54.969 -14.891 1 84.38 294 ILE B C 1
ATOM 5795 O O . ILE B 1 294 ? -5.949 -55.812 -14.898 1 84.38 294 ILE B O 1
ATOM 5799 N N . GLY B 1 295 ? -6.66 -53.625 -14.922 1 87.06 295 GLY B N 1
ATOM 5800 C CA . GLY B 1 295 ? -5.293 -53.156 -14.805 1 87.06 295 GLY B CA 1
ATOM 5801 C C . GLY B 1 295 ? -5.164 -51.969 -13.875 1 87.06 295 GLY B C 1
ATOM 5802 O O . GLY B 1 295 ? -6.164 -51.344 -13.484 1 87.06 295 GLY B O 1
ATOM 5803 N N . VAL B 1 296 ? -3.896 -51.781 -13.359 1 89.12 296 VAL B N 1
ATOM 5804 C CA . VAL B 1 296 ? -3.551 -50.625 -12.539 1 89.12 296 VAL B CA 1
ATOM 5805 C C . VAL B 1 296 ? -2.342 -49.906 -13.133 1 89.12 296 VAL B C 1
ATOM 5807 O O . VAL B 1 296 ? -1.468 -50.562 -13.727 1 89.12 296 VAL B O 1
ATOM 5810 N N . SER B 1 297 ? -2.391 -48.625 -13.125 1 88.81 297 SER B N 1
ATOM 5811 C CA . SER B 1 297 ? -1.267 -47.781 -13.523 1 88.81 297 SER B CA 1
ATOM 5812 C C . SER B 1 297 ? -0.79 -46.906 -12.367 1 88.81 297 SER B C 1
ATOM 5814 O O . SER B 1 297 ? -1.597 -46.25 -11.703 1 88.81 297 SER B O 1
ATOM 5816 N N . LEU B 1 298 ? 0.57 -46.938 -12.102 1 90.12 298 LEU B N 1
ATOM 5817 C CA . LEU B 1 298 ? 1.162 -46.219 -10.984 1 90.12 298 LEU B CA 1
ATOM 5818 C C . LEU B 1 298 ? 2.373 -45.406 -11.43 1 90.12 298 LEU B C 1
ATOM 5820 O O . LEU B 1 298 ? 3.262 -45.938 -12.102 1 90.12 298 LEU B O 1
ATOM 5824 N N . SER B 1 299 ? 2.318 -44.156 -11.117 1 88.31 299 SER B N 1
ATOM 5825 C CA . SER B 1 299 ? 3.539 -43.375 -11.266 1 88.31 299 SER B CA 1
ATOM 5826 C C . SER B 1 299 ? 4.445 -43.531 -10.047 1 88.31 299 SER B C 1
ATOM 5828 O O . SER B 1 299 ? 4.129 -43.031 -8.969 1 88.31 299 SER B O 1
ATOM 5830 N N . VAL B 1 300 ? 5.539 -44.156 -10.102 1 88.56 300 VAL B N 1
ATOM 5831 C CA . VAL B 1 300 ? 6.41 -44.438 -8.969 1 88.56 300 VAL B CA 1
ATOM 5832 C C . VAL B 1 300 ? 7.371 -43.281 -8.742 1 88.56 300 VAL B C 1
ATOM 5834 O O . VAL B 1 300 ? 8.211 -43 -9.594 1 88.56 300 VAL B O 1
ATOM 5837 N N . PRO B 1 301 ? 7.258 -42.656 -7.605 1 90.81 301 PRO B N 1
ATOM 5838 C CA . PRO B 1 301 ? 8.086 -41.469 -7.336 1 90.81 301 PRO B CA 1
ATOM 5839 C C . PRO B 1 301 ? 9.531 -41.844 -6.996 1 90.81 301 PRO B C 1
ATOM 5841 O O . PRO B 1 301 ? 9.922 -41.812 -5.828 1 90.81 301 PRO B O 1
ATOM 5844 N N . ILE B 1 302 ? 10.352 -41.969 -7.945 1 90.5 302 ILE B N 1
ATOM 5845 C CA . ILE B 1 302 ? 11.75 -42.344 -7.762 1 90.5 302 ILE B CA 1
ATOM 5846 C C . ILE B 1 302 ? 12.617 -41.094 -7.828 1 90.5 302 ILE B C 1
ATOM 5848 O O . ILE B 1 302 ? 13.414 -40.812 -6.926 1 90.5 302 ILE B O 1
ATOM 5852 N N . PHE B 1 303 ? 12.375 -40.281 -8.805 1 90.81 303 PHE B N 1
ATOM 5853 C CA . PHE B 1 303 ? 13.211 -39.094 -9.039 1 90.81 303 PHE B CA 1
ATOM 5854 C C . PHE B 1 303 ? 12.562 -37.844 -8.461 1 90.81 303 PHE B C 1
ATOM 5856 O O . PHE B 1 303 ? 13.234 -37.031 -7.848 1 90.81 303 PHE B O 1
ATOM 5863 N N . ASN B 1 304 ? 11.305 -37.719 -8.68 1 92.25 304 ASN B N 1
ATOM 5864 C CA . ASN B 1 304 ? 10.531 -36.562 -8.289 1 92.25 304 ASN B CA 1
ATOM 5865 C C . ASN B 1 304 ? 9.555 -36.875 -7.168 1 92.25 304 ASN B C 1
ATOM 5867 O O . ASN B 1 304 ? 8.492 -37.469 -7.41 1 92.25 304 ASN B O 1
ATOM 5871 N N . ARG B 1 305 ? 9.898 -36.469 -6.012 1 93.81 305 ARG B N 1
ATOM 5872 C CA . ARG B 1 305 ? 9.023 -36.625 -4.855 1 93.81 305 ARG B CA 1
ATOM 5873 C C . ARG B 1 305 ? 8.438 -35.281 -4.426 1 93.81 305 ARG B C 1
ATOM 5875 O O . ARG B 1 305 ? 8.148 -35.094 -3.246 1 93.81 305 ARG B O 1
ATOM 5882 N N . ASN B 1 306 ? 8.43 -34.406 -5.352 1 95 306 ASN B N 1
ATOM 5883 C CA . ASN B 1 306 ? 7.879 -33.062 -5.141 1 95 306 ASN B CA 1
ATOM 5884 C C . ASN B 1 306 ? 8.648 -32.312 -4.07 1 95 306 ASN B C 1
ATOM 5886 O O . ASN B 1 306 ? 8.07 -31.516 -3.332 1 95 306 ASN B O 1
ATOM 5890 N N . GLN B 1 307 ? 9.898 -32.594 -3.947 1 95.38 307 GLN B N 1
ATOM 5891 C CA . GLN B 1 307 ? 10.719 -32.094 -2.859 1 95.38 307 GLN B CA 1
ATOM 5892 C C . GLN B 1 307 ? 10.867 -30.562 -2.955 1 95.38 307 GLN B C 1
ATOM 5894 O O . GLN B 1 307 ? 10.859 -29.875 -1.936 1 95.38 307 GLN B O 1
ATOM 5899 N N . GLY B 1 308 ? 11.047 -29.984 -4.129 1 95.69 308 GLY B N 1
ATOM 5900 C CA . GLY B 1 308 ? 11.148 -28.547 -4.285 1 95.69 308 GLY B CA 1
ATOM 5901 C C . GLY B 1 308 ? 9.906 -27.812 -3.832 1 95.69 308 GLY B C 1
ATOM 5902 O O . GLY B 1 308 ? 9.992 -26.844 -3.076 1 95.69 308 GLY B O 1
ATOM 5903 N N . ASN B 1 309 ? 8.773 -28.281 -4.27 1 95.56 309 ASN B N 1
ATOM 5904 C CA . ASN B 1 309 ? 7.512 -27.656 -3.914 1 95.56 309 ASN B CA 1
ATOM 5905 C C . ASN B 1 309 ? 7.219 -27.781 -2.422 1 95.56 309 ASN B C 1
ATOM 5907 O O . ASN B 1 309 ? 6.664 -26.875 -1.81 1 95.56 309 ASN B O 1
ATOM 5911 N N . ILE B 1 310 ? 7.527 -28.891 -1.894 1 97.56 310 ILE B N 1
ATOM 5912 C CA . ILE B 1 310 ? 7.352 -29.109 -0.46 1 97.56 310 ILE B CA 1
ATOM 5913 C C . ILE B 1 310 ? 8.227 -28.125 0.314 1 97.56 310 ILE B C 1
ATOM 5915 O O . ILE B 1 310 ? 7.766 -27.484 1.263 1 97.56 310 ILE B O 1
ATOM 5919 N N . LYS B 1 311 ? 9.484 -28.047 -0.136 1 96.81 311 LYS B N 1
ATOM 5920 C CA . LYS B 1 311 ? 10.391 -27.094 0.51 1 96.81 311 LYS B CA 1
ATOM 5921 C C . LYS B 1 311 ? 9.883 -25.656 0.371 1 96.81 311 LYS B C 1
ATOM 5923 O O . LYS B 1 311 ? 9.898 -24.891 1.336 1 96.81 311 LYS B O 1
ATOM 5928 N N . ALA B 1 312 ? 9.422 -25.25 -0.815 1 96.75 312 ALA B N 1
ATOM 5929 C CA . ALA B 1 312 ? 8.852 -23.938 -1.04 1 96.75 312 ALA B CA 1
ATOM 5930 C C . ALA B 1 312 ? 7.648 -23.688 -0.127 1 96.75 312 ALA B C 1
ATOM 5932 O O . ALA B 1 312 ? 7.488 -22.594 0.421 1 96.75 312 ALA B O 1
ATOM 5933 N N . ALA B 1 313 ? 6.824 -24.656 0.007 1 97.38 313 ALA B N 1
ATOM 5934 C CA . ALA B 1 313 ? 5.645 -24.547 0.856 1 97.38 313 ALA B CA 1
ATOM 5935 C C . ALA B 1 313 ? 6.035 -24.328 2.316 1 97.38 313 ALA B C 1
ATOM 5937 O O . ALA B 1 313 ? 5.371 -23.594 3.043 1 97.38 313 ALA B O 1
ATOM 5938 N N . ARG B 1 314 ? 7.098 -25 2.764 1 97.75 314 ARG B N 1
ATOM 5939 C CA . ARG B 1 314 ? 7.574 -24.828 4.129 1 97.75 314 ARG B CA 1
ATOM 5940 C C . ARG B 1 314 ? 8.023 -23.375 4.371 1 97.75 314 ARG B C 1
ATOM 5942 O O . ARG B 1 314 ? 7.695 -22.797 5.402 1 97.75 314 ARG B O 1
ATOM 5949 N N . PHE B 1 315 ? 8.719 -22.859 3.426 1 97.06 315 PHE B N 1
ATOM 5950 C CA . PHE B 1 315 ? 9.172 -21.469 3.549 1 97.06 315 PHE B CA 1
ATOM 5951 C C . PHE B 1 315 ? 7.988 -20.516 3.496 1 97.06 315 PHE B C 1
ATOM 5953 O O . PHE B 1 315 ? 8 -19.469 4.148 1 97.06 315 PHE B O 1
ATOM 5960 N N . SER B 1 316 ? 6.973 -20.891 2.723 1 97.12 316 SER B N 1
ATOM 5961 C CA . SER B 1 316 ? 5.777 -20.062 2.639 1 97.12 316 SER B CA 1
ATOM 5962 C C . SER B 1 316 ? 5.09 -19.938 3.996 1 97.12 316 SER B C 1
ATOM 5964 O O . SER B 1 316 ? 4.531 -18.891 4.324 1 97.12 316 SER B O 1
ATOM 5966 N N . ILE B 1 317 ? 5.121 -20.984 4.793 1 97.81 317 ILE B N 1
ATOM 5967 C CA . ILE B 1 317 ? 4.547 -20.953 6.133 1 97.81 317 ILE B CA 1
ATOM 5968 C C . ILE B 1 317 ? 5.324 -19.969 7.004 1 97.81 317 ILE B C 1
ATOM 5970 O O . ILE B 1 317 ? 4.73 -19.156 7.723 1 97.81 317 ILE B O 1
ATOM 5974 N N . GLN B 1 318 ? 6.668 -20.062 6.871 1 97.12 318 GLN B N 1
ATOM 5975 C CA . GLN B 1 318 ? 7.504 -19.156 7.645 1 97.12 318 GLN B CA 1
ATOM 5976 C C . GLN B 1 318 ? 7.262 -17.703 7.234 1 97.12 318 GLN B C 1
ATOM 5978 O O . GLN B 1 318 ? 7.145 -16.812 8.086 1 97.12 318 GLN B O 1
ATOM 5983 N N . GLN B 1 319 ? 7.164 -17.453 5.992 1 96.69 319 GLN B N 1
ATOM 5984 C CA . GLN B 1 319 ? 6.887 -16.109 5.48 1 96.69 319 GLN B CA 1
ATOM 5985 C C . GLN B 1 319 ? 5.543 -15.602 5.984 1 96.69 319 GLN B C 1
ATOM 5987 O O . GLN B 1 319 ? 5.441 -14.461 6.449 1 96.69 319 GLN B O 1
ATOM 5992 N N . ALA B 1 320 ? 4.535 -16.438 5.879 1 96.94 320 ALA B N 1
ATOM 5993 C CA . ALA B 1 320 ? 3.203 -16.062 6.344 1 96.94 320 ALA B CA 1
ATOM 5994 C C . ALA B 1 320 ? 3.207 -15.758 7.84 1 96.94 320 ALA B C 1
ATOM 5996 O O . ALA B 1 320 ? 2.486 -14.875 8.305 1 96.94 320 ALA B O 1
ATOM 5997 N N . GLY B 1 321 ? 3.982 -16.547 8.531 1 97.56 321 GLY B N 1
ATOM 5998 C CA . GLY B 1 321 ? 4.105 -16.297 9.961 1 97.56 321 GLY B CA 1
ATOM 5999 C C . GLY B 1 321 ? 4.691 -14.93 10.281 1 97.56 321 GLY B C 1
ATOM 6000 O O . GLY B 1 321 ? 4.184 -14.219 11.148 1 97.56 321 GLY B O 1
ATOM 6001 N N . VAL B 1 322 ? 5.723 -14.547 9.641 1 97.19 322 VAL B N 1
ATOM 6002 C CA . VAL B 1 322 ? 6.359 -13.25 9.82 1 97.19 322 VAL B CA 1
ATOM 6003 C C . VAL B 1 322 ? 5.395 -12.133 9.414 1 97.19 322 VAL B C 1
ATOM 6005 O O . VAL B 1 322 ? 5.309 -11.102 10.078 1 97.19 322 VAL B O 1
ATOM 6008 N N . GLN B 1 323 ? 4.652 -12.336 8.344 1 96.69 323 GLN B N 1
ATOM 6009 C CA . GLN B 1 323 ? 3.676 -11.352 7.883 1 96.69 323 GLN B CA 1
ATOM 6010 C C . GLN B 1 323 ? 2.539 -11.188 8.883 1 96.69 323 GLN B C 1
ATOM 6012 O O . GLN B 1 323 ? 2 -10.094 9.047 1 96.69 323 GLN B O 1
ATOM 6017 N N . GLN B 1 324 ? 2.158 -12.258 9.5 1 97 324 GLN B N 1
ATOM 6018 C CA . GLN B 1 324 ? 1.152 -12.188 10.547 1 97 324 GLN B CA 1
ATOM 6019 C C . GLN B 1 324 ? 1.646 -11.352 11.727 1 97 324 GLN B C 1
ATOM 6021 O O . GLN B 1 324 ? 0.899 -10.539 12.273 1 97 324 GLN B O 1
ATOM 6026 N N . GLU B 1 325 ? 2.893 -11.586 12.086 1 96.31 325 GLU B N 1
ATOM 6027 C CA . GLU B 1 325 ? 3.49 -10.781 13.148 1 96.31 325 GLU B CA 1
ATOM 6028 C C . GLU B 1 325 ? 3.525 -9.305 12.766 1 96.31 325 GLU B C 1
ATOM 6030 O O . GLU B 1 325 ? 3.229 -8.438 13.594 1 96.31 325 GLU B O 1
ATOM 6035 N N . TYR B 1 326 ? 3.898 -9.016 11.594 1 96.25 326 TYR B N 1
ATOM 6036 C CA . TYR B 1 326 ? 3.92 -7.641 11.102 1 96.25 326 TYR B CA 1
ATOM 6037 C C . TYR B 1 326 ? 2.535 -7.012 11.18 1 96.25 326 TYR B C 1
ATOM 6039 O O . TYR B 1 326 ? 2.391 -5.863 11.609 1 96.25 326 TYR B O 1
ATOM 6047 N N . ALA B 1 327 ? 1.579 -7.742 10.758 1 96.38 327 ALA B N 1
ATOM 6048 C CA . ALA B 1 327 ? 0.205 -7.246 10.789 1 96.38 327 ALA B CA 1
ATOM 6049 C C . ALA B 1 327 ? -0.229 -6.93 12.219 1 96.38 327 ALA B C 1
ATOM 6051 O O . ALA B 1 327 ? -0.907 -5.926 12.461 1 96.38 327 ALA B O 1
ATOM 6052 N N . ALA B 1 328 ? 0.128 -7.766 13.094 1 95.88 328 ALA B N 1
ATOM 6053 C CA . ALA B 1 328 ? -0.202 -7.547 14.5 1 95.88 328 ALA B CA 1
ATOM 6054 C C . ALA B 1 328 ? 0.469 -6.285 15.023 1 95.88 328 ALA B C 1
ATOM 6056 O O . ALA B 1 328 ? -0.175 -5.457 15.672 1 95.88 328 ALA B O 1
ATOM 6057 N N . ASN B 1 329 ? 1.774 -6.125 14.75 1 95.56 329 ASN B N 1
ATOM 6058 C CA . ASN B 1 329 ? 2.51 -4.938 15.172 1 95.56 329 ASN B CA 1
ATOM 6059 C C . ASN B 1 329 ? 1.924 -3.666 14.57 1 95.56 329 ASN B C 1
ATOM 6061 O O . ASN B 1 329 ? 1.837 -2.637 15.242 1 95.56 329 ASN B O 1
ATOM 6065 N N . ARG B 1 330 ? 1.595 -3.799 13.336 1 95.69 330 ARG B N 1
ATOM 6066 C CA . ARG B 1 330 ? 0.996 -2.654 12.656 1 95.69 330 ARG B CA 1
ATOM 6067 C C . ARG B 1 330 ? -0.33 -2.266 13.305 1 95.69 330 ARG B C 1
ATOM 6069 O O . ARG B 1 330 ? -0.604 -1.082 13.508 1 95.69 330 ARG B O 1
ATOM 6076 N N . ALA B 1 331 ? -1.155 -3.207 13.609 1 96.06 331 ALA B N 1
ATOM 6077 C CA . ALA B 1 331 ? -2.438 -2.945 14.266 1 96.06 331 ALA B CA 1
ATOM 6078 C C . ALA B 1 331 ? -2.238 -2.279 15.625 1 96.06 331 ALA B C 1
ATOM 6080 O O . ALA B 1 331 ? -2.957 -1.342 15.969 1 96.06 331 ALA B O 1
ATOM 6081 N N . ASP B 1 332 ? -1.252 -2.729 16.344 1 95 332 ASP B N 1
ATOM 6082 C CA . ASP B 1 332 ? -0.941 -2.135 17.641 1 95 332 ASP B CA 1
ATOM 6083 C C . ASP B 1 332 ? -0.507 -0.679 17.484 1 95 332 ASP B C 1
ATOM 6085 O O . ASP B 1 332 ? -0.954 0.189 18.234 1 95 332 ASP B O 1
ATOM 6089 N N . MET B 1 333 ? 0.354 -0.451 16.578 1 94.5 333 MET B N 1
ATOM 6090 C CA . MET B 1 333 ? 0.824 0.903 16.297 1 94.5 333 MET B CA 1
ATOM 6091 C C . MET B 1 333 ? -0.336 1.811 15.898 1 94.5 333 MET B C 1
ATOM 6093 O O . MET B 1 333 ? -0.439 2.939 16.375 1 94.5 333 MET B O 1
ATOM 6097 N N . GLU B 1 334 ? -1.207 1.307 15.023 1 96.5 334 GLU B N 1
ATOM 6098 C CA . GLU B 1 334 ? -2.361 2.082 14.586 1 96.5 334 GLU B CA 1
ATOM 6099 C C . GLU B 1 334 ? -3.283 2.414 15.758 1 96.5 334 GLU B C 1
ATOM 6101 O O . GLU B 1 334 ? -3.799 3.531 15.852 1 96.5 334 GLU B O 1
ATOM 6106 N N . LEU B 1 335 ? -3.484 1.446 16.594 1 95.94 335 LEU B N 1
ATOM 6107 C CA . LEU B 1 335 ? -4.34 1.664 17.75 1 95.94 335 LEU B CA 1
ATOM 6108 C C . LEU B 1 335 ? -3.746 2.729 18.672 1 95.94 335 LEU B C 1
ATOM 6110 O O . LEU B 1 335 ? -4.449 3.652 19.094 1 95.94 335 LEU B O 1
ATOM 6114 N N . PHE B 1 336 ? -2.473 2.623 18.953 1 95.38 336 PHE B N 1
ATOM 6115 C CA . PHE B 1 336 ? -1.816 3.588 19.828 1 95.38 336 PHE B CA 1
ATOM 6116 C C . PHE B 1 336 ? -1.908 4.992 19.25 1 95.38 336 PHE B C 1
ATOM 6118 O O . PHE B 1 336 ? -2.244 5.941 19.953 1 95.38 336 PHE B O 1
ATOM 6125 N N . THR B 1 337 ? -1.623 5.109 18.016 1 95.44 337 THR B N 1
ATOM 6126 C CA . THR B 1 337 ? -1.646 6.41 17.344 1 95.44 337 THR B CA 1
ATOM 6127 C C . THR B 1 337 ? -3.061 6.98 17.328 1 95.44 337 THR B C 1
ATOM 6129 O O . THR B 1 337 ? -3.266 8.156 17.625 1 95.44 337 THR B O 1
ATOM 6132 N N . ALA B 1 338 ? -4.016 6.145 16.953 1 96.31 338 ALA B N 1
ATOM 6133 C CA . ALA B 1 338 ? -5.402 6.598 16.891 1 96.31 338 ALA B CA 1
ATOM 6134 C C . ALA B 1 338 ? -5.918 7 18.266 1 96.31 338 ALA B C 1
ATOM 6136 O O . ALA B 1 338 ? -6.57 8.031 18.406 1 96.31 338 ALA B O 1
ATOM 6137 N N . TYR B 1 339 ? -5.605 6.23 19.25 1 95 339 TYR B N 1
ATOM 6138 C CA . TYR B 1 339 ? -6.031 6.492 20.625 1 95 339 TYR B CA 1
ATOM 6139 C C . TYR B 1 339 ? -5.434 7.793 21.141 1 95 339 TYR B C 1
ATOM 6141 O O . TYR B 1 339 ? -6.156 8.656 21.641 1 95 339 TYR B O 1
ATOM 6149 N N . THR B 1 340 ? -4.145 7.906 21 1 95.06 340 THR B N 1
ATOM 6150 C CA . THR B 1 340 ? -3.447 9.094 21.5 1 95.06 340 THR B CA 1
ATOM 6151 C C . THR B 1 340 ? -3.891 10.336 20.719 1 95.06 340 THR B C 1
ATOM 6153 O O . THR B 1 340 ? -4.043 11.406 21.312 1 95.06 340 THR B O 1
ATOM 6156 N N . SER B 1 341 ? -4.094 10.203 19.438 1 95.94 341 SER B N 1
ATOM 6157 C CA . SER B 1 341 ? -4.559 11.312 18.625 1 95.94 341 SER B CA 1
ATOM 6158 C C . SER B 1 341 ? -5.934 11.789 19.062 1 95.94 341 SER B C 1
ATOM 6160 O O . SER B 1 341 ? -6.191 13 19.125 1 95.94 341 SER B O 1
ATOM 6162 N N . LEU B 1 342 ? -6.84 10.867 19.359 1 95.94 342 LEU B N 1
ATOM 6163 C CA . LEU B 1 342 ? -8.172 11.242 19.828 1 95.94 342 LEU B CA 1
ATOM 6164 C C . LEU B 1 342 ? -8.094 11.938 21.188 1 95.94 342 LEU B C 1
ATOM 6166 O O . LEU B 1 342 ? -8.781 12.938 21.406 1 95.94 342 LEU B O 1
ATOM 6170 N N . GLU B 1 343 ? -7.266 11.461 22.047 1 94.5 343 GLU B N 1
ATOM 6171 C CA . GLU B 1 343 ? -7.07 12.094 23.344 1 94.5 343 GLU B CA 1
ATOM 6172 C C . GLU B 1 343 ? -6.613 13.547 23.188 1 94.5 343 GLU B C 1
ATOM 6174 O O . GLU B 1 343 ? -7.152 14.445 23.828 1 94.5 343 GLU B O 1
ATOM 6179 N N . LYS B 1 344 ? -5.676 13.711 22.312 1 94.62 344 LYS B N 1
ATOM 6180 C CA . LYS B 1 344 ? -5.133 15.055 22.094 1 94.62 344 LYS B CA 1
ATOM 6181 C C . LYS B 1 344 ? -6.168 15.969 21.453 1 94.62 344 LYS B C 1
ATOM 6183 O O . LYS B 1 344 ? -6.285 17.141 21.828 1 94.62 344 LYS B O 1
ATOM 6188 N N . ALA B 1 345 ? -6.879 15.43 20.484 1 94.75 345 ALA B N 1
ATOM 6189 C CA . ALA B 1 345 ? -7.922 16.219 19.828 1 94.75 345 ALA B CA 1
ATOM 6190 C C . ALA B 1 345 ? -9.016 16.609 20.828 1 94.75 345 ALA B C 1
ATOM 6192 O O . ALA B 1 345 ? -9.484 17.75 20.828 1 94.75 345 ALA B O 1
ATOM 6193 N N . THR B 1 346 ? -9.406 15.727 21.703 1 94.12 346 THR B N 1
ATOM 6194 C CA . THR B 1 346 ? -10.438 15.977 22.703 1 94.12 346 THR B CA 1
ATOM 6195 C C . THR B 1 346 ? -9.953 16.984 23.734 1 94.12 346 THR B C 1
ATOM 6197 O O . THR B 1 346 ? -10.703 17.891 24.125 1 94.12 346 THR B O 1
ATOM 6200 N N . GLN B 1 347 ? -8.742 16.859 24.109 1 92.88 347 GLN B N 1
ATOM 6201 C CA . GLN B 1 347 ? -8.164 17.812 25.062 1 92.88 347 GLN B CA 1
ATOM 6202 C C . GLN B 1 347 ? -8.156 19.234 24.484 1 92.88 347 GLN B C 1
ATOM 6204 O O . GLN B 1 347 ? -8.5 20.188 25.172 1 92.88 347 GLN B O 1
ATOM 6209 N N . LEU B 1 348 ? -7.789 19.297 23.266 1 92.31 348 LEU B N 1
ATOM 6210 C CA . LEU B 1 348 ? -7.781 20.594 22.609 1 92.31 348 LEU B CA 1
ATOM 6211 C C . LEU B 1 348 ? -9.195 21.156 22.516 1 92.31 348 LEU B C 1
ATOM 6213 O O . LEU B 1 348 ? -9.414 22.344 22.812 1 92.31 348 LEU B O 1
ATOM 6217 N N . TYR B 1 349 ? -10.125 20.406 22.203 1 92.62 349 TYR B N 1
ATOM 6218 C CA . TYR B 1 349 ? -11.516 20.828 22.109 1 92.62 349 TYR B CA 1
ATOM 6219 C C . TYR B 1 349 ? -12.039 21.297 23.469 1 92.62 349 TYR B C 1
ATOM 6221 O O . TYR B 1 349 ? -12.633 22.359 23.578 1 92.62 349 TYR B O 1
ATOM 6229 N N . GLN B 1 350 ? -11.734 20.578 24.484 1 90.12 350 GLN B N 1
ATOM 6230 C CA . GLN B 1 350 ? -12.234 20.859 25.828 1 90.12 350 GLN B CA 1
ATOM 6231 C C . GLN B 1 350 ? -11.57 22.109 26.406 1 90.12 350 GLN B C 1
ATOM 6233 O O . GLN B 1 350 ? -12.172 22.828 27.203 1 90.12 350 GLN B O 1
ATOM 6238 N N . SER B 1 351 ? -10.359 22.312 25.969 1 86.94 351 SER B N 1
ATOM 6239 C CA . SER B 1 351 ? -9.633 23.469 26.484 1 86.94 351 SER B CA 1
ATOM 6240 C C . SER B 1 351 ? -9.953 24.734 25.688 1 86.94 351 SER B C 1
ATOM 6242 O O . SER B 1 351 ? -9.5 25.828 26.047 1 86.94 351 SER B O 1
ATOM 6244 N N . THR B 1 352 ? -10.742 24.531 24.625 1 84.5 352 THR B N 1
ATOM 6245 C CA . THR B 1 352 ? -11.055 25.656 23.75 1 84.5 352 THR B CA 1
ATOM 6246 C C . THR B 1 352 ? -12.398 26.281 24.125 1 84.5 352 THR B C 1
ATOM 6248 O O . THR B 1 352 ? -13.367 25.562 24.391 1 84.5 352 THR B O 1
ATOM 6251 N N . ASN B 1 353 ? -12.43 27.641 24.203 1 79.25 353 ASN B N 1
ATOM 6252 C CA . ASN B 1 353 ? -13.688 28.344 24.422 1 79.25 353 ASN B CA 1
ATOM 6253 C C . ASN B 1 353 ? -14.539 28.375 23.156 1 79.25 353 ASN B C 1
ATOM 6255 O O . ASN B 1 353 ? -14.289 29.172 22.25 1 79.25 353 ASN B O 1
ATOM 6259 N N . MET B 1 354 ? -15.555 27.641 23.094 1 79.06 354 MET B N 1
ATOM 6260 C CA . MET B 1 354 ? -16.375 27.469 21.906 1 79.06 354 MET B CA 1
ATOM 6261 C C . MET B 1 354 ? -17.328 28.656 21.734 1 79.06 354 MET B C 1
ATOM 6263 O O . MET B 1 354 ? -17.891 28.859 20.656 1 79.06 354 MET B O 1
ATOM 6267 N N . ASP B 1 355 ? -17.469 29.484 22.719 1 73.75 355 ASP B N 1
ATOM 6268 C CA . ASP B 1 355 ? -18.359 30.641 22.672 1 73.75 355 ASP B CA 1
ATOM 6269 C C . ASP B 1 355 ? -17.781 31.734 21.781 1 73.75 355 ASP B C 1
ATOM 6271 O O . ASP B 1 355 ? -18.484 32.688 21.422 1 73.75 355 ASP B O 1
ATOM 6275 N N . LEU B 1 356 ? -16.516 31.547 21.469 1 70.56 356 LEU B N 1
ATOM 6276 C CA . LEU B 1 356 ? -15.891 32.531 20.594 1 70.56 356 LEU B CA 1
ATOM 6277 C C . LEU B 1 356 ? -16.641 32.625 19.266 1 70.56 356 LEU B C 1
ATOM 6279 O O . LEU B 1 356 ? -16.688 33.719 18.672 1 70.56 356 LEU B O 1
ATOM 6283 N N . GLU B 1 357 ? -17.297 31.547 18.844 1 74.25 357 GLU B N 1
ATOM 6284 C CA . GLU B 1 357 ? -18.047 31.547 17.594 1 74.25 357 GLU B CA 1
ATOM 6285 C C . GLU B 1 357 ? -19.312 32.375 17.688 1 74.25 357 GLU B C 1
ATOM 6287 O O . GLU B 1 357 ? -19.641 33.125 16.766 1 74.25 357 GLU B O 1
ATOM 6292 N N . ARG B 1 358 ? -20.016 32.219 18.703 1 72.19 358 ARG B N 1
ATOM 6293 C CA . ARG B 1 358 ? -21.281 32.938 18.891 1 72.19 358 ARG B CA 1
ATOM 6294 C C . ARG B 1 358 ? -21.062 34.438 18.953 1 72.19 358 ARG B C 1
ATOM 6296 O O . ARG B 1 358 ? -21.906 35.219 18.469 1 72.19 358 ARG B O 1
ATOM 6303 N N . ASN B 1 359 ? -19.906 34.781 19.453 1 66.69 359 ASN B N 1
ATOM 6304 C CA . ASN B 1 359 ? -19.641 36.188 19.641 1 66.69 359 ASN B CA 1
ATOM 6305 C C . ASN B 1 359 ? -19.094 36.844 18.359 1 66.69 359 ASN B C 1
ATOM 6307 O O . ASN B 1 359 ? -18.953 38.062 18.297 1 66.69 359 ASN B O 1
ATOM 6311 N N . PHE B 1 360 ? -18.938 35.938 17.438 1 67.81 360 PHE B N 1
ATOM 6312 C CA . PHE B 1 360 ? -18.312 36.406 16.203 1 67.81 360 PHE B CA 1
ATOM 6313 C C . PHE B 1 360 ? -19.203 37.406 15.477 1 67.81 360 PHE B C 1
ATOM 6315 O O . PHE B 1 360 ? -18.734 38.438 15.008 1 67.81 360 PHE B O 1
ATOM 6322 N N . GLU B 1 361 ? -20.438 37.031 15.422 1 69.44 361 GLU B N 1
ATOM 6323 C CA . GLU B 1 361 ? -21.359 37.906 14.703 1 69.44 361 GLU B CA 1
ATOM 6324 C C . GLU B 1 361 ? -21.469 39.25 15.383 1 69.44 361 GLU B C 1
ATOM 6326 O O . GLU B 1 361 ? -21.5 40.281 14.719 1 69.44 361 GLU B O 1
ATOM 6331 N N . LYS B 1 362 ? -21.469 39.125 16.672 1 74.25 362 LYS B N 1
ATOM 6332 C CA . LYS B 1 362 ? -21.562 40.375 17.438 1 74.25 362 LYS B CA 1
ATOM 6333 C C . LYS B 1 362 ? -20.281 41.219 17.25 1 74.25 362 LYS B C 1
ATOM 6335 O O . LYS B 1 362 ? -20.359 42.438 17.125 1 74.25 362 LYS B O 1
ATOM 6340 N N . LEU B 1 363 ? -19.281 40.5 17.188 1 73.19 363 LEU B N 1
ATOM 6341 C CA . LEU B 1 363 ? -18 41.188 17.062 1 73.19 363 LEU B CA 1
ATOM 6342 C C . LEU B 1 363 ? -17.859 41.844 15.68 1 73.19 363 LEU B C 1
ATOM 6344 O O . LEU B 1 363 ? -17.375 42.969 15.562 1 73.19 363 LEU B O 1
ATOM 6348 N N . ILE B 1 364 ? -18.312 41.188 14.641 1 75.75 364 ILE B N 1
ATOM 6349 C CA . ILE B 1 364 ? -18.219 41.719 13.281 1 75.75 364 ILE B CA 1
ATOM 6350 C C . ILE B 1 364 ? -19.047 43 13.172 1 75.75 364 ILE B C 1
ATOM 6352 O O . ILE B 1 364 ? -18.594 44 12.609 1 75.75 364 ILE B O 1
ATOM 6356 N N . THR B 1 365 ? -20.188 42.906 13.781 1 78.12 365 THR B N 1
ATOM 6357 C CA . THR B 1 365 ? -21.062 44.062 13.758 1 78.12 365 THR B CA 1
ATOM 6358 C C . THR B 1 365 ? -20.438 45.219 14.539 1 78.12 365 THR B C 1
ATOM 6360 O O . THR B 1 365 ? -20.469 46.375 14.086 1 78.12 365 THR B O 1
ATOM 6363 N N . GLY B 1 366 ? -19.875 44.844 15.648 1 78.94 366 GLY B N 1
ATOM 6364 C CA . GLY B 1 366 ? -19.234 45.875 16.469 1 78.94 366 GLY B CA 1
ATOM 6365 C C . GLY B 1 366 ? -18.031 46.5 15.789 1 78.94 366 GLY B C 1
ATOM 6366 O O . GLY B 1 366 ? -17.859 47.719 15.828 1 78.94 366 GLY B O 1
ATOM 6367 N N . VAL B 1 367 ? -17.234 45.688 15.117 1 82.31 367 VAL B N 1
ATOM 6368 C CA . VAL B 1 367 ? -16.031 46.188 14.453 1 82.31 367 VAL B CA 1
ATOM 6369 C C . VAL B 1 367 ? -16.406 47.062 13.273 1 82.31 367 VAL B C 1
ATOM 6371 O O . VAL B 1 367 ? -15.773 48.094 13.039 1 82.31 367 VAL B O 1
ATOM 6374 N N . ASN B 1 368 ? -17.422 46.75 12.539 1 83.12 368 ASN B N 1
ATOM 6375 C CA . ASN B 1 368 ? -17.906 47.562 11.43 1 83.12 368 ASN B CA 1
ATOM 6376 C C . ASN B 1 368 ? -18.375 48.938 11.898 1 83.12 368 ASN B C 1
ATOM 6378 O O . ASN B 1 368 ? -18.047 49.969 11.289 1 83.12 368 ASN B O 1
ATOM 6382 N N . GLU B 1 369 ? -19.062 48.906 13 1 85.19 369 GLU B N 1
ATOM 6383 C CA . GLU B 1 369 ? -19.578 50.156 13.547 1 85.19 369 GLU B CA 1
ATOM 6384 C C . GLU B 1 369 ? -18.453 51.062 14.031 1 85.19 369 GLU B C 1
ATOM 6386 O O . GLU B 1 369 ? -18.453 52.25 13.758 1 85.19 369 GLU B O 1
ATOM 6391 N N . ASN B 1 370 ? -17.5 50.5 14.641 1 85.25 370 ASN B N 1
ATOM 6392 C CA . ASN B 1 370 ? -16.391 51.281 15.18 1 85.25 370 ASN B CA 1
ATOM 6393 C C . ASN B 1 370 ? -15.5 51.812 14.062 1 85.25 370 ASN B C 1
ATOM 6395 O O . ASN B 1 370 ? -14.938 52.906 14.195 1 85.25 370 ASN B O 1
ATOM 6399 N N . PHE B 1 371 ? -15.336 51.062 13.023 1 85.81 371 PHE B N 1
ATOM 6400 C CA . PHE B 1 371 ? -14.531 51.531 11.898 1 85.81 371 PHE B CA 1
ATOM 6401 C C . PHE B 1 371 ? -15.219 52.656 11.164 1 85.81 371 PHE B C 1
ATOM 6403 O O . PHE B 1 371 ? -14.578 53.656 10.82 1 85.81 371 PHE B O 1
ATOM 6410 N N . THR B 1 372 ? -16.516 52.531 11 1 83.06 372 THR B N 1
ATOM 6411 C CA . THR B 1 372 ? -17.281 53.531 10.312 1 83.06 372 THR B CA 1
ATOM 6412 C C . THR B 1 372 ? -17.266 54.844 11.102 1 83.06 372 THR B C 1
ATOM 6414 O O . THR B 1 372 ? -17.219 55.938 10.523 1 83.06 372 THR B O 1
ATOM 6417 N N . ARG B 1 373 ? -17.156 54.688 12.453 1 84.19 373 ARG B N 1
ATOM 6418 C CA . ARG B 1 373 ? -17.141 55.875 13.328 1 84.19 373 ARG B CA 1
ATOM 6419 C C . ARG B 1 373 ? -15.711 56.375 13.547 1 84.19 373 ARG B C 1
ATOM 6421 O O . ARG B 1 373 ? -15.484 57.281 14.336 1 84.19 373 ARG B O 1
ATOM 6428 N N . LYS B 1 374 ? -14.711 55.656 12.906 1 83.81 374 LYS B N 1
ATOM 6429 C CA . LYS B 1 374 ? -13.297 56.031 12.945 1 83.81 374 LYS B CA 1
ATOM 6430 C C . LYS B 1 374 ? -12.711 55.844 14.344 1 83.81 374 LYS B C 1
ATOM 6432 O O . LYS B 1 374 ? -11.82 56.594 14.75 1 83.81 374 LYS B O 1
ATOM 6437 N N . ASN B 1 375 ? -13.312 54.906 15.039 1 83.19 375 ASN B N 1
ATOM 6438 C CA . ASN B 1 375 ? -12.812 54.562 16.375 1 83.19 375 ASN B CA 1
ATOM 6439 C C . ASN B 1 375 ? -11.602 53.656 16.297 1 83.19 375 ASN B C 1
ATOM 6441 O O . ASN B 1 375 ? -10.844 53.531 17.266 1 83.19 375 ASN B O 1
ATOM 6445 N N . ILE B 1 376 ? -11.492 52.938 15.172 1 83.38 376 ILE B N 1
ATOM 6446 C CA . ILE B 1 376 ? -10.336 52.062 14.984 1 83.38 376 ILE B CA 1
ATOM 6447 C C . ILE B 1 376 ? -9.703 52.312 13.625 1 83.38 376 ILE B C 1
ATOM 6449 O O . ILE B 1 376 ? -10.375 52.781 12.695 1 83.38 376 ILE B O 1
ATOM 6453 N N . SER B 1 377 ? -8.406 52.031 13.602 1 83.44 377 SER B N 1
ATOM 6454 C CA . SER B 1 377 ? -7.676 52.25 12.359 1 83.44 377 SER B CA 1
ATOM 6455 C C . SER B 1 377 ? -7.984 51.156 11.352 1 83.44 377 SER B C 1
ATOM 6457 O O . SER B 1 377 ? -8.57 50.125 11.703 1 83.44 377 SER B O 1
ATOM 6459 N N . LEU B 1 378 ? -7.719 51.406 10.117 1 82.44 378 LEU B N 1
ATOM 6460 C CA . LEU B 1 378 ? -7.887 50.406 9.062 1 82.44 378 LEU B CA 1
ATOM 6461 C C . LEU B 1 378 ? -7.121 49.125 9.383 1 82.44 378 LEU B C 1
ATOM 6463 O O . LEU B 1 378 ? -7.633 48.031 9.188 1 82.44 378 LEU B O 1
ATOM 6467 N N . LEU B 1 379 ? -5.902 49.281 9.906 1 80.81 379 LEU B N 1
ATOM 6468 C CA . LEU B 1 379 ? -5.07 48.125 10.242 1 80.81 379 LEU B CA 1
ATOM 6469 C C . LEU B 1 379 ? -5.719 47.312 11.336 1 80.81 379 LEU B C 1
ATOM 6471 O O . LEU B 1 379 ? -5.695 46.062 11.273 1 80.81 379 LEU B O 1
ATOM 6475 N N . GLU B 1 380 ? -6.316 48.062 12.289 1 82.44 380 GLU B N 1
ATOM 6476 C CA . GLU B 1 380 ? -7.02 47.344 13.352 1 82.44 380 GLU B CA 1
ATOM 6477 C C . GLU B 1 380 ? -8.242 46.625 12.812 1 82.44 380 GLU B C 1
ATOM 6479 O O . GLU B 1 380 ? -8.523 45.469 13.211 1 82.44 380 GLU B O 1
ATOM 6484 N N . PHE B 1 381 ? -8.93 47.312 11.961 1 83.88 381 PHE B N 1
ATOM 6485 C CA . PHE B 1 381 ? -10.109 46.75 11.336 1 83.88 381 PHE B CA 1
ATOM 6486 C C . PHE B 1 381 ? -9.742 45.438 10.602 1 83.88 381 PHE B C 1
ATOM 6488 O O . PHE B 1 381 ? -10.375 44.406 10.805 1 83.88 381 PHE B O 1
ATOM 6495 N N . ILE B 1 382 ? -8.75 45.438 9.859 1 82.94 382 ILE B N 1
ATOM 6496 C CA . ILE B 1 382 ? -8.312 44.312 9.047 1 82.94 382 ILE B CA 1
ATOM 6497 C C . ILE B 1 382 ? -7.875 43.156 9.961 1 82.94 382 ILE B C 1
ATOM 6499 O O . ILE B 1 382 ? -8.219 42 9.727 1 82.94 382 ILE B O 1
ATOM 6503 N N . ASP B 1 383 ? -7.191 43.438 10.914 1 82.81 383 ASP B N 1
ATOM 6504 C CA . ASP B 1 383 ? -6.703 42.438 11.852 1 82.81 383 ASP B CA 1
ATOM 6505 C C . ASP B 1 383 ? -7.859 41.719 12.547 1 82.81 383 ASP B C 1
ATOM 6507 O O . ASP B 1 383 ? -7.852 40.5 12.68 1 82.81 383 ASP B O 1
ATOM 6511 N N . TYR B 1 384 ? -8.82 42.562 12.961 1 79.06 384 TYR B N 1
ATOM 6512 C CA . TYR B 1 384 ? -9.969 41.969 13.633 1 79.06 384 TYR B CA 1
ATOM 6513 C C . TYR B 1 384 ? -10.742 41.031 12.695 1 79.06 384 TYR B C 1
ATOM 6515 O O . TYR B 1 384 ? -11.086 39.906 13.062 1 79.06 384 TYR B O 1
ATOM 6523 N N . TYR B 1 385 ? -10.898 41.5 11.539 1 78.56 385 TYR B N 1
ATOM 6524 C CA . TYR B 1 385 ? -11.633 40.719 10.555 1 78.56 385 TYR B CA 1
ATOM 6525 C C . TYR B 1 385 ? -10.906 39.406 10.258 1 78.56 385 TYR B C 1
ATOM 6527 O O . TYR B 1 385 ? -11.523 38.344 10.25 1 78.56 385 TYR B O 1
ATOM 6535 N N . ASP B 1 386 ? -9.648 39.5 10.07 1 83.06 386 ASP B N 1
ATOM 6536 C CA . ASP B 1 386 ? -8.852 38.312 9.742 1 83.06 386 ASP B CA 1
ATOM 6537 C C . ASP B 1 386 ? -8.797 37.344 10.922 1 83.06 386 ASP B C 1
ATOM 6539 O O . ASP B 1 386 ? -8.953 36.125 10.742 1 83.06 386 ASP B O 1
ATOM 6543 N N . SER B 1 387 ? -8.617 37.906 12.008 1 81.5 387 SER B N 1
ATOM 6544 C CA . SER B 1 387 ? -8.477 37.062 13.211 1 81.5 387 SER B CA 1
ATOM 6545 C C . SER B 1 387 ? -9.781 36.344 13.531 1 81.5 387 SER B C 1
ATOM 6547 O O . SER B 1 387 ? -9.773 35.188 13.938 1 81.5 387 SER B O 1
ATOM 6549 N N . TYR B 1 388 ? -10.906 37.062 13.32 1 77.19 388 TYR B N 1
ATOM 6550 C CA . TYR B 1 388 ? -12.188 36.438 13.648 1 77.19 388 TYR B CA 1
ATOM 6551 C C . TYR B 1 388 ? -12.539 35.344 12.656 1 77.19 388 TYR B C 1
ATOM 6553 O O . TYR B 1 388 ? -12.969 34.25 13.055 1 77.19 388 TYR B O 1
ATOM 6561 N N . LYS B 1 389 ? -12.352 35.594 11.438 1 84.81 389 LYS B N 1
ATOM 6562 C CA . LYS B 1 389 ? -12.562 34.562 10.43 1 84.81 389 LYS B CA 1
ATOM 6563 C C . LYS B 1 389 ? -11.688 33.344 10.711 1 84.81 389 LYS B C 1
ATOM 6565 O O . LYS B 1 389 ? -12.18 32.219 10.734 1 84.81 389 LYS B O 1
ATOM 6570 N N . GLU B 1 390 ? -10.438 33.562 10.977 1 87.5 390 GLU B N 1
ATOM 6571 C CA . GLU B 1 390 ? -9.492 32.469 11.234 1 87.5 390 GLU B CA 1
ATOM 6572 C C . GLU B 1 390 ? -9.875 31.688 12.484 1 87.5 390 GLU B C 1
ATOM 6574 O O . GLU B 1 390 ? -9.734 30.469 12.516 1 87.5 390 GLU B O 1
ATOM 6579 N N . THR B 1 391 ? -10.344 32.406 13.461 1 84 391 THR B N 1
ATOM 6580 C CA . THR B 1 391 ? -10.75 31.75 14.695 1 84 391 THR B CA 1
ATOM 6581 C C . THR B 1 391 ? -11.945 30.828 14.461 1 84 391 THR B C 1
ATOM 6583 O O . THR B 1 391 ? -11.969 29.688 14.922 1 84 391 THR B O 1
ATOM 6586 N N . CYS B 1 392 ? -12.953 31.344 13.711 1 86.25 392 CYS B N 1
ATOM 6587 C CA . CYS B 1 392 ? -14.133 30.531 13.414 1 86.25 392 CYS B CA 1
ATOM 6588 C C . CYS B 1 392 ? -13.758 29.297 12.617 1 86.25 392 CYS B C 1
ATOM 6590 O O . CYS B 1 392 ? -14.219 28.188 12.93 1 86.25 392 CYS B O 1
ATOM 6592 N N . ILE B 1 393 ? -12.906 29.453 11.617 1 90.44 393 ILE B N 1
ATOM 6593 C CA . ILE B 1 393 ? -12.469 28.344 10.789 1 90.44 393 ILE B CA 1
ATOM 6594 C C . ILE B 1 393 ? -11.711 27.328 11.641 1 90.44 393 ILE B C 1
ATOM 6596 O O . ILE B 1 393 ? -11.891 26.125 11.492 1 90.44 393 ILE B O 1
ATOM 6600 N N . GLN B 1 394 ? -10.898 27.844 12.562 1 91.62 394 GLN B N 1
ATOM 6601 C CA . GLN B 1 394 ? -10.117 26.969 13.43 1 91.62 394 GLN B CA 1
ATOM 6602 C C . GLN B 1 394 ? -11.023 26.203 14.383 1 91.62 394 GLN B C 1
ATOM 6604 O O . GLN B 1 394 ? -10.75 25.047 14.719 1 91.62 394 GLN B O 1
ATOM 6609 N N . LEU B 1 395 ? -12.07 26.875 14.852 1 90.06 395 LEU B N 1
ATOM 6610 C CA . LEU B 1 395 ? -13.016 26.188 15.727 1 90.06 395 LEU B CA 1
ATOM 6611 C C . LEU B 1 395 ? -13.68 25.016 15.008 1 90.06 395 LEU B C 1
ATOM 6613 O O . LEU B 1 395 ? -13.805 23.938 15.562 1 90.06 395 LEU B O 1
ATOM 6617 N N . TYR B 1 396 ? -14.07 25.25 13.734 1 92.25 396 TYR B N 1
ATOM 6618 C CA . TYR B 1 396 ? -14.664 24.188 12.945 1 92.25 396 TYR B CA 1
ATOM 6619 C C . TYR B 1 396 ? -13.656 23.062 12.695 1 92.25 396 TYR B C 1
ATOM 6621 O O . TYR B 1 396 ? -14.008 21.891 12.711 1 92.25 396 TYR B O 1
ATOM 6629 N N . GLU B 1 397 ? -12.414 23.422 12.477 1 94.38 397 GLU B N 1
ATOM 6630 C CA . GLU B 1 397 ? -11.359 22.438 12.266 1 94.38 397 GLU B CA 1
ATOM 6631 C C . GLU B 1 397 ? -11.148 21.562 13.5 1 94.38 397 GLU B C 1
ATOM 6633 O O . GLU B 1 397 ? -10.898 20.359 13.391 1 94.38 397 GLU B O 1
ATOM 6638 N N . ILE B 1 398 ? -11.195 22.188 14.617 1 94 398 ILE B N 1
ATOM 6639 C CA . ILE B 1 398 ? -11.023 21.453 15.859 1 94 398 ILE B CA 1
ATOM 6640 C C . ILE B 1 398 ? -12.148 20.422 16.016 1 94 398 ILE B C 1
ATOM 6642 O O . ILE B 1 398 ? -11.898 19.266 16.328 1 94 398 ILE B O 1
ATOM 6646 N N . LYS B 1 399 ? -13.406 20.906 15.797 1 94.5 399 LYS B N 1
ATOM 6647 C CA . LYS B 1 399 ? -14.539 19.984 15.859 1 94.5 399 LYS B CA 1
ATOM 6648 C C . LYS B 1 399 ? -14.391 18.859 14.844 1 94.5 399 LYS B C 1
ATOM 6650 O O . LYS B 1 399 ? -14.562 17.688 15.18 1 94.5 399 LYS B O 1
ATOM 6655 N N . LYS B 1 400 ? -14.062 19.234 13.633 1 96.56 400 LYS B N 1
ATOM 6656 C CA . LYS B 1 400 ? -13.867 18.266 12.555 1 96.56 400 LYS B CA 1
ATOM 6657 C C . LYS B 1 400 ? -12.828 17.219 12.938 1 96.56 400 LYS B C 1
ATOM 6659 O O . LYS B 1 400 ? -13.039 16.031 12.742 1 96.56 400 LYS B O 1
ATOM 6664 N N . ASN B 1 401 ? -11.75 17.688 13.5 1 96.25 401 ASN B N 1
ATOM 6665 C CA . ASN B 1 401 ? -10.641 16.797 13.836 1 96.25 401 ASN B CA 1
ATOM 6666 C C . ASN B 1 401 ? -11.023 15.805 14.93 1 96.25 401 ASN B C 1
ATOM 6668 O O . ASN B 1 401 ? -10.539 14.672 14.945 1 96.25 401 ASN B O 1
ATOM 6672 N N . VAL B 1 402 ? -11.852 16.219 15.859 1 96.44 402 VAL B N 1
ATOM 6673 C CA . VAL B 1 402 ? -12.32 15.281 16.875 1 96.44 402 VAL B CA 1
ATOM 6674 C C . VAL B 1 402 ? -13.172 14.195 16.219 1 96.44 402 VAL B C 1
ATOM 6676 O O . VAL B 1 402 ? -12.977 13.008 16.484 1 96.44 402 VAL B O 1
ATOM 6679 N N . PHE B 1 403 ? -14.078 14.609 15.328 1 97.12 403 PHE B N 1
ATOM 6680 C CA . PHE B 1 403 ? -14.906 13.641 14.625 1 97.12 403 PHE B CA 1
ATOM 6681 C C . PHE B 1 403 ? -14.047 12.672 13.82 1 97.12 403 PHE B C 1
ATOM 6683 O O . PHE B 1 403 ? -14.281 11.461 13.852 1 97.12 403 PHE B O 1
ATOM 6690 N N . LEU B 1 404 ? -13.086 13.227 13.102 1 97.56 404 LEU B N 1
ATOM 6691 C CA . LEU B 1 404 ? -12.219 12.398 12.273 1 97.56 404 LEU B CA 1
ATOM 6692 C C . LEU B 1 404 ? -11.383 11.453 13.133 1 97.56 404 LEU B C 1
ATOM 6694 O O . LEU B 1 404 ? -11.141 10.305 12.75 1 97.56 404 LEU B O 1
ATOM 6698 N N . ALA B 1 405 ? -10.906 11.945 14.266 1 97 405 ALA B N 1
ATOM 6699 C CA . ALA B 1 405 ? -10.148 11.102 15.188 1 97 405 ALA B CA 1
ATOM 6700 C C . ALA B 1 405 ? -11.023 9.992 15.758 1 97 405 ALA B C 1
ATOM 6702 O O . ALA B 1 405 ? -10.57 8.859 15.93 1 97 405 ALA B O 1
ATOM 6703 N N . MET B 1 406 ? -12.281 10.305 16.094 1 96.25 406 MET B N 1
ATOM 6704 C CA . MET B 1 406 ? -13.227 9.297 16.547 1 96.25 406 MET B CA 1
ATOM 6705 C C . MET B 1 406 ? -13.422 8.211 15.484 1 96.25 406 MET B C 1
ATOM 6707 O O . MET B 1 406 ? -13.383 7.02 15.797 1 96.25 406 MET B O 1
ATOM 6711 N N . GLU B 1 407 ? -13.625 8.688 14.266 1 96.56 407 GLU B N 1
ATOM 6712 C CA . GLU B 1 407 ? -13.812 7.738 13.172 1 96.56 407 GLU B CA 1
ATOM 6713 C C . GLU B 1 407 ? -12.57 6.867 12.977 1 96.56 407 GLU B C 1
ATOM 6715 O O . GLU B 1 407 ? -12.688 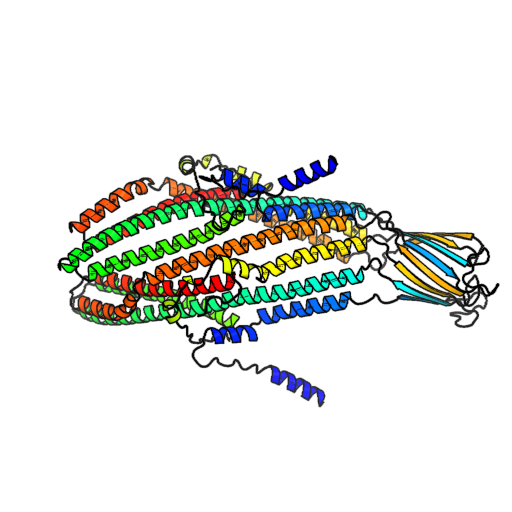5.66 12.75 1 96.56 407 GLU B O 1
ATOM 6720 N N . ASN B 1 408 ? -11.43 7.473 13.016 1 97.12 408 ASN B N 1
ATOM 6721 C CA . ASN B 1 408 ? -10.188 6.719 12.875 1 97.12 408 ASN B CA 1
ATOM 6722 C C . ASN B 1 408 ? -10.055 5.641 13.945 1 97.12 408 ASN B C 1
ATOM 6724 O O . ASN B 1 408 ? -9.688 4.504 13.641 1 97.12 408 ASN B O 1
ATOM 6728 N N . LEU B 1 409 ? -10.344 5.992 15.172 1 96.31 409 LEU B N 1
ATOM 6729 C CA . LEU B 1 409 ? -10.273 5.008 16.25 1 96.31 409 LEU B CA 1
ATOM 6730 C C . LEU B 1 409 ? -11.266 3.877 16.016 1 96.31 409 LEU B C 1
ATOM 6732 O O . LEU B 1 409 ? -10.914 2.701 16.141 1 96.31 409 LEU B O 1
ATOM 6736 N N . ASN B 1 410 ? -12.531 4.227 15.672 1 95.69 410 ASN B N 1
ATOM 6737 C CA . ASN B 1 410 ? -13.531 3.211 15.359 1 95.69 410 ASN B CA 1
ATOM 6738 C C . ASN B 1 410 ? -13.031 2.256 14.273 1 95.69 410 ASN B C 1
ATOM 6740 O O . ASN B 1 410 ? -13.188 1.04 14.391 1 95.69 410 ASN B O 1
ATOM 6744 N N . THR B 1 411 ? -12.438 2.82 13.289 1 95.94 411 THR B N 1
ATOM 6745 C CA . THR B 1 411 ? -11.945 2.033 12.164 1 95.94 411 THR B CA 1
ATOM 6746 C C . THR B 1 411 ? -10.805 1.117 12.602 1 95.94 411 THR B C 1
ATOM 6748 O O . THR B 1 411 ? -10.766 -0.056 12.219 1 95.94 411 THR B O 1
ATOM 6751 N N . VAL B 1 412 ? -9.867 1.701 13.359 1 96.75 412 VAL B N 1
ATOM 6752 C CA . VAL B 1 412 ? -8.703 0.942 13.805 1 96.75 412 VAL B CA 1
ATOM 6753 C C . VAL B 1 412 ? -9.148 -0.206 14.703 1 96.75 412 VAL B C 1
ATOM 6755 O O . VAL B 1 412 ? -8.594 -1.308 14.633 1 96.75 412 VAL B O 1
ATOM 6758 N N . VAL B 1 413 ? -10.125 0.01 15.531 1 95 413 VAL B N 1
ATOM 6759 C CA . VAL B 1 413 ? -10.633 -1.014 16.438 1 95 413 VAL B CA 1
ATOM 6760 C C . VAL B 1 413 ? -11.453 -2.037 15.664 1 95 413 VAL B C 1
ATOM 6762 O O . VAL B 1 413 ? -11.523 -3.209 16.047 1 95 413 VAL B O 1
ATOM 6765 N N . GLY B 1 414 ? -12.078 -1.616 14.57 1 92.44 414 GLY B N 1
ATOM 6766 C CA . GLY B 1 414 ? -12.883 -2.496 13.742 1 92.44 414 GLY B CA 1
ATOM 6767 C C . GLY B 1 414 ? -14.328 -2.596 14.211 1 92.44 414 GLY B C 1
ATOM 6768 O O . GLY B 1 414 ? -15.078 -3.449 13.734 1 92.44 414 GLY B O 1
ATOM 6769 N N . GLN B 1 415 ? -14.703 -1.779 15.203 1 89.69 415 GLN B N 1
ATOM 6770 C CA . GLN B 1 415 ? -16.047 -1.68 15.766 1 89.69 415 GLN B CA 1
ATOM 6771 C C . GLN B 1 415 ? -16.375 -0.244 16.172 1 89.69 415 GLN B C 1
ATOM 6773 O O . GLN B 1 415 ? -15.461 0.55 16.438 1 89.69 415 GLN B O 1
ATOM 6778 N N . ASN B 1 416 ? -17.641 0.01 16.188 1 89.94 416 ASN B N 1
ATOM 6779 C CA . ASN B 1 416 ? -18.047 1.342 16.625 1 89.94 416 ASN B CA 1
ATOM 6780 C C . ASN B 1 416 ? -18.047 1.459 18.141 1 89.94 416 ASN B C 1
ATOM 6782 O O . ASN B 1 416 ? -19.078 1.277 18.797 1 89.94 416 ASN B O 1
ATOM 6786 N N . VAL B 1 417 ? -16.922 1.777 18.656 1 90.5 417 VAL B N 1
ATOM 6787 C CA . VAL B 1 417 ? -16.812 1.944 20.094 1 90.5 417 VAL B CA 1
ATOM 6788 C C . VAL B 1 417 ? -17.266 3.346 20.484 1 90.5 417 VAL B C 1
ATOM 6790 O O . VAL B 1 417 ? -17.625 3.588 21.656 1 90.5 417 VAL B O 1
ATOM 6793 N N . LEU B 1 418 ? -17.188 4.25 19.516 1 91.31 418 LEU B N 1
ATOM 6794 C CA . LEU B 1 418 ? -17.688 5.609 19.703 1 91.31 418 LEU B CA 1
ATOM 6795 C C . LEU B 1 418 ? -18.812 5.906 18.719 1 91.31 418 LEU B C 1
ATOM 6797 O O . LEU B 1 418 ? -18.656 5.691 17.516 1 91.31 418 LEU B O 1
ATOM 6801 N N . ASN B 1 419 ? -19.906 6.359 19.297 1 88 419 ASN B N 1
ATOM 6802 C CA . ASN B 1 419 ? -21.047 6.66 18.453 1 88 419 ASN B CA 1
ATOM 6803 C C . ASN B 1 419 ? -21.266 8.164 18.297 1 88 419 ASN B C 1
ATOM 6805 O O . ASN B 1 419 ? -21.078 8.922 19.25 1 88 419 ASN B O 1
ATOM 6809 N N . TYR B 1 420 ? -21.469 8.523 17.141 1 89.25 420 TYR B N 1
ATOM 6810 C CA . TYR B 1 420 ? -21.828 9.906 16.844 1 89.25 420 TYR B CA 1
ATOM 6811 C C . TYR B 1 420 ? -22.766 9.984 15.656 1 89.25 420 TYR B C 1
ATOM 6813 O O . TYR B 1 420 ? -22.844 9.039 14.859 1 89.25 420 TYR B O 1
#

InterPro domains:
  IPR003423 Outer membrane efflux protein [PF02321] (33-211)
  IPR003423 Outer membrane efflux protein [PF02321] (243-357)
  IPR010131 Multidrug resistance outer membrane protein MdtP/Nodulation protein T-like [PTHR30203] (7-414)

pLDDT: mean 87.89, std 13.09, range [34.28, 98.5]

Secondary structure (DSSP, 8-state):
-HHHHHHHHHHHTTS--------SEEEHHHHHHHHHHH-HHHHHHHHHHHHHHHHHHHHTPPPPPEEEEEEESEETTTTEES--STTS-EEEEEEEEE--TTHHHHHHHHHHHHHHHHHHHHHHHHHHHHHHHHHHHHHHHHHHHHHHHHHHHHHHHHHHHHHHHHHHHTTSS-HHHHHHHHHHHHHHHHHHHHHHHHHHHHHHHHHHHTT--TT--PEEE--GGGGGG--GGG--HHHHHHHHTTSHHHHHHHHHHHHHHHHHHHHHHTTSPPEEEEEEEEEE-SSSEEEEEEEEEE---SS--SHHHHHHHHHHHHHHHHHHHHHHHHHHHHHHHHHHHHHHHHHHHHHS-GGGTTTHHHHHHHHHHHHHTTSS-HHHHHHHHHHHHHHHHHHHHHHHHHHHHHHHHHHHHTS--S--/-HHHHHHHHHHHHHH--------SEEEHHHHHHHHHHH-HHHHHHHHHHHHHHHHHHHHHPPPPPEEEEEE-SEETTTTEES--STTS-EEEEEEEEE--TTHHHHHHHHHHHHHHHHHHHHHHHHHHHHHHHHHHHHHHHHHHHHHHHHHHHHHHHHHHHHHHHHHHHTTSS-HHHHHHHHHHHHHHHHHHHHHHHHHHHHHHHHHHHHT--TT--PEEE--GGGGGG--GGG--HHHHHHHHTTSHHHHHHHHHHHHHHHHHHHHHHTTSPPEEEEEEEEEE-SSSEEEEEEEEEEE--SS--SHHHHHHHHHHHHHHHHHHHHHHHHHHHHHHHHHHHHHHHHHHHHHS-THHHHHHHHHHHHHHHHHHTT-S-HHHHHHHHHHHHHHHHHHHHHHHHHHHHHHHHHHHHTS--S--

Foldseek 3Di:
DVVVVVVVVVVVVPPPPPLPQPPAADELVNLLVLLCVPQVVLVVLVVLLVVLVVVLVVLLDFDDKDKDKDWDQADPVVGDGRPPDLPTKIKIKIKGWDAPPCLSVLSSVLSVLVSVLSVLVSLLVSLVLSLLLLLLLLLLQLLVVLLVLLVVLLVLLVVLLVVVVVVVVVVNDDPVLSVVSVVVSVVSVVVSVVSVVVSLVSVQVNCNSSVHDSPRDHHYDDDLCLLVVDDCVPPDLVVLLVLLCPRSVLVSLVSQLVSLVSVLSSLQSVLAKIKMKMWMFIQPDPPHGGDIDIDMDIDDNDPCSSVVVSVVSVVSSVVSVVVSVVSSVVLSVLLVVLSVQLVVLSVVLVVDDLCLLVCLVVQSVVLSVCVVVVVDDSVVSSVSSVVSSVVNSVNSVSSSSNSSSQSSNCSSSSHNPDDD/DVVVVVVVVVVVVVPPPPLPQPPAADELVNLLVLLCVPAPVLVVLVVVLVVLVVQLVVLQDFDDKDKDKDWAQADPVVGDGRPPDLQTKIKIKIKGWDQPPCLSVLSSVLSVLVSVLSVLVSLLVSLVLSLLLLLLLLLLQLLVVLLVLLVVLLVLLVVLLVVVVVVVVVVNDDPVLSVVSVVVSVVSVVVSVVSVVVSLVSVQVNCNSSVHPNPRDHHYDDDLVLLVVDDCVPPDLVVLLVLLCPRSVLVSLVSQLVSLVSVLSSLQSVLAKIKMKMWMFIQPDPVHGGDTDIDMDIDDNDPPSSVVVSVVSVVSSVVSVVVSVVVSVVLSVLLVCLSVQLVVLSVVLVVDDLCLLVCLVVVLVVLSVCVVVVVDDSVVSSVSSVVSSVVNSVNSVSSSSNSSSQSSNCSSSSHNPDDD

Radius of gyration: 39.44 Å; Cα contacts (8 Å, |Δi|>4): 1056; chains: 2; bounding box: 79×136×82 Å

Solvent-accessible surface area (backbone atoms only — not comparable to full-atom values): 43604 Å² total; per-residue (Å²): 121,70,72,64,54,54,55,55,54,58,58,65,66,62,65,70,70,62,78,72,70,77,83,62,72,43,39,64,68,58,50,50,53,44,26,76,73,46,20,46,70,61,56,33,47,52,37,51,34,54,31,33,50,19,47,28,54,40,42,69,45,49,77,44,38,35,40,32,41,35,35,38,42,61,40,79,89,77,69,36,66,55,38,85,51,88,88,19,43,40,36,40,33,40,36,39,71,46,79,42,80,52,35,52,62,33,48,26,52,32,33,49,44,50,25,52,37,36,49,27,49,42,49,38,49,51,50,54,52,47,46,50,48,54,47,35,51,52,48,41,48,52,45,54,54,48,47,53,52,46,52,53,50,53,54,51,51,51,54,52,50,58,56,46,53,58,38,31,77,71,65,77,41,57,70,67,58,52,53,49,52,51,50,50,53,49,52,48,50,52,52,40,51,54,49,49,48,50,37,46,51,40,43,33,52,41,26,54,51,44,59,45,62,55,84,67,81,69,46,67,48,77,74,69,66,48,66,78,67,64,67,65,88,80,61,49,69,70,61,47,56,62,48,34,64,70,20,36,68,49,47,34,33,53,46,47,29,52,34,26,50,34,44,29,55,29,35,54,23,62,27,48,51,54,38,30,42,30,41,38,39,24,39,38,40,62,83,44,68,63,35,75,45,77,43,75,48,72,46,75,51,78,89,65,47,42,58,67,59,32,52,51,27,52,51,43,30,53,51,30,49,53,50,32,52,51,50,52,54,49,52,50,52,50,42,52,50,30,51,51,50,31,50,53,36,47,50,52,51,72,72,45,74,74,63,60,55,76,45,44,65,58,48,54,54,51,51,54,52,34,42,74,70,62,72,43,51,70,69,54,50,51,49,53,53,51,51,53,54,52,49,44,49,46,52,51,48,46,55,50,47,34,54,49,28,49,50,47,34,22,53,59,38,61,45,80,82,68,85,122,118,68,67,62,50,51,54,52,50,56,57,60,64,61,61,65,66,64,76,71,70,77,83,63,73,44,39,66,70,57,50,51,54,43,26,76,74,47,19,60,70,62,54,58,46,53,49,50,32,54,52,31,48,51,48,28,58,58,40,68,57,76,77,78,66,45,76,44,81,43,70,45,55,66,40,81,88,77,71,36,66,56,38,85,52,86,87,19,39,37,36,42,34,39,36,38,72,45,80,43,81,53,34,50,62,33,45,26,50,32,31,48,44,50,24,51,37,36,49,28,49,40,51,39,49,50,50,56,51,49,46,51,47,53,48,35,51,52,48,40,48,50,44,53,54,48,46,53,51,42,50,52,50,53,53,53,50,50,53,51,49,57,56,46,53,58,38,30,76,70,67,78,41,55,69,67,58,50,51,51,52,49,50,50,52,51,52,49,52,51,52,39,50,53,50,49,51,49,39,53,55,42,43,42,53,42,24,55,50,44,60,44,63,82,83,67,81,70,48,68,49,76,74,69,66,48,67,79,66,64,67,66,86,82,62,50,69,71,62,47,56,63,48,32,64,70,21,34,67,49,48,33,33,54,45,47,29,52,34,27,50,34,45,30,54,29,34,55,25,64,26,48,48,52,37,30,41,31,40,38,37,24,40,45,36,69,69,41,68,63,32,40,30,44,28,41,36,37,30,49,52,77,60,36,49,42,56,17,58,32,50,24,27,52,41,45,31,53,28,30,47,39,50,32,51,43,51,51,52,49,50,48,24,48,41,51,41,29,51,52,46,31,52,52,36,46,50,52,50,71,73,46,73,72,62,60,54,70,45,40,63,57,45,52,54,48,51,53,51,35,42,76,70,63,74,44,51,70,68,54,51,51,48,51,54,50,50,49,55,52,48,45,48,48,52,50,48,46,55,47,47,34,53,48,26,50,49,46,34,22,52,58,37,62,44,80,82,65,84,122